Protein 2A3V (pdb70)

Foldseek 3Di:
DVVLLVVQLVLCVVVPDPPVLSVLLSVLVVVLCVVPVVDDCLPDALVSLLVSLQVCQPVNLHDLVSSVSSVVSVQCCCCVPVPHGHDPPSDHDGHDDDDDPQDADDPVLVVQLLPPFDPLQNVLLCCCQQLVDFLVQSQQAFQLQQDLVAQWGWRALDPPRDTAITGHDNVCVVVQVVLLVVLVVVLVVLLPDPFECADDDPDCVCVVVVCLSSDRRGHTSAWDPDWDADPVPGGIYTHTDDSVVNFVSSQVSSPVRPPPPRDTSNSSSLNNLAVCVVVPHDLVVSCRSNVPPDSVVSVSSPPDPDDDVVVVD/DDDPVLVVVLLVCLQVVPDPVLNVLLSVLVVVLCVVVVNDDCLVDAPVSLVVVLVCCVPVVVDDPVSSVSSVVSVQCCVVPPVVHGHDDDCPDDDDPVDDDQADADDPVLVVLLLVQQDPPLVLLLCCCQQLVDDLVQSQQAALLQQDLVVQWGWGQDDDPRDIAITHHDNVCVVVLVVQLVVLVVVLVVQLDDVLAPADDDPPVVCVVPVCVSNDSRGHTSAWDPDWDADSSPGGIHIGHHDSVVNQVSSQVSSVVSVPDDGDGSNNSSLNNLLVCVVVPDDLVVSCRSYVHPDSVVSCSSVCCPLVPCNNDPDPVVPD/DLVVLLVVQLVLCVVVVDPPVLSVLLSVLVVVLCVVPVVDDCLPDALVSLLVSLQVCQPVNLHDLVSSVSSVVSVQCCCCVPVPHGHDPPSDHDGHDDDDDPQDADDPVLVVLLLPPFDPLQNVLLCCCQQLVDFLVQSQQAFQLQQDLVAQWGWRALDPPRDTAITGHDNVCVVVQVVLLVVLVVVLVVLLPDPFECADDDPDCVCVVVVCLSSDRRNHTSAWDPDWDADPVPGGIYTHTDDSVVNFVSSQVSSPVRPPPPRDTSSSSSLNNLAVCVVVPHDLVVSCRSNVPPDSVVSVSSPDDDDPPDDDVVVVD/DDDPVLVVVLLVCLQVVPDPVLNVLLSVLVVVLCVVVPNDDCLVDAPVSLVVVLVCCVPVVVDDPVSSVSSVVSVQCCVVPPVVHGHDDDCPDDDDDVDDDQADADDPVLVVLLLVQQDPPQVLLLCCCQQLVDDLVQSQQAALLQQDLVVQWGWGQDDDPRDIAITHHDNVCVVVLVVQLVVLVVVLVVQLPDVLAPADDDPPVVCVVPVCVRNDSRGHTSAWDPDWDADSSPGGIHIGHHDSVVNQVSSQVSSVVSVPDDGDGSNNSSLNNLLVVVVVPDDLVVSCRSYVHPDSVVSCSSVCCPLVPCNNDPDPVVPD

B-factor: mean 64.51, std 26.17, range [11.73, 175.56]

Structure (mmCIF, N/CA/C/O backbone):
data_2A3V
#
_entry.id   2A3V
#
_cell.length_a   149.900
_cell.length_b   170.200
_cell.length_c   209.400
_cell.angle_alpha   90.00
_cell.angle_beta   90.00
_cell.angle_gamma   90.00
#
_symmetry.space_group_name_H-M   'C 2 2 21'
#
loop_
_entity.id
_entity.type
_entity.pdbx_description
1 polymer 'DNA (31-MER)'
2 polymer 'DNA (34-MER)'
3 polymer 'site-specific recombinase IntI4'
4 water water
#
loop_
_atom_site.group_PDB
_atom_site.id
_atom_site.type_symbol
_atom_site.label_atom_id
_atom_site.label_alt_id
_atom_site.label_comp_id
_atom_site.label_asym_id
_atom_site.label_entity_id
_atom_site.label_seq_id
_atom_site.pdbx_PDB_ins_code
_atom_site.Cartn_x
_atom_site.Cartn_y
_atom_site.Cartn_z
_atom_site.occupancy
_atom_site.B_iso_or_equiv
_atom_site.auth_seq_id
_atom_site.auth_comp_id
_atom_site.auth_asym_id
_atom_site.auth_atom_id
_atom_site.pdbx_PDB_model_num
ATOM 2569 N N . GLY E 3 2 ? 63.587 78.700 164.450 1.00 101.65 2 GLY A N 1
ATOM 2570 C CA . GLY E 3 2 ? 64.352 77.517 163.942 1.00 102.34 2 GLY A CA 1
ATOM 2571 C C . GLY E 3 2 ? 64.023 77.152 162.502 1.00 102.34 2 GLY A C 1
ATOM 2572 O O . GLY E 3 2 ? 63.394 77.928 161.781 1.00 103.09 2 GLY A O 1
ATOM 2573 N N . SER E 3 3 ? 64.452 75.968 162.074 1.00 101.72 3 SER A N 1
ATOM 2574 C CA . SER E 3 3 ? 64.191 75.509 160.712 1.00 100.19 3 SER A CA 1
ATOM 2575 C C . SER E 3 3 ? 62.765 74.963 160.592 1.00 98.58 3 SER A C 1
ATOM 2576 O O . SER E 3 3 ? 62.363 74.455 159.540 1.00 98.86 3 SER A O 1
ATOM 2579 N N . GLN E 3 4 ? 62.003 75.074 161.676 1.00 95.92 4 GLN A N 1
ATOM 2580 C CA . GLN E 3 4 ? 60.630 74.595 161.690 1.00 93.03 4 GLN A CA 1
ATOM 2581 C C . GLN E 3 4 ? 59.689 75.712 161.283 1.00 89.30 4 GLN A C 1
ATOM 2582 O O . GLN E 3 4 ? 58.557 75.471 160.884 1.00 89.15 4 GLN A O 1
ATOM 2588 N N . PHE E 3 5 ? 60.167 76.940 161.387 1.00 85.01 5 PHE A N 1
ATOM 2589 C CA . PHE E 3 5 ? 59.363 78.088 161.013 1.00 80.72 5 PHE A CA 1
ATOM 2590 C C . PHE E 3 5 ? 59.379 78.232 159.505 1.00 78.63 5 PHE A C 1
ATOM 2591 O O . PHE E 3 5 ? 58.382 78.584 158.895 1.00 78.33 5 PHE A O 1
ATOM 2599 N N . LEU E 3 6 ? 60.537 77.980 158.917 1.00 76.15 6 LEU A N 1
ATOM 2600 C CA . LEU E 3 6 ? 60.670 78.064 157.488 1.00 73.59 6 LEU A CA 1
ATOM 2601 C C . LEU E 3 6 ? 59.859 76.944 156.870 1.00 72.75 6 LEU A C 1
ATOM 2602 O O . LEU E 3 6 ? 59.333 77.088 155.768 1.00 73.82 6 LEU A O 1
ATOM 2607 N N . LEU E 3 7 ? 59.755 75.820 157.567 1.00 70.74 7 LEU A N 1
ATOM 2608 C CA . LEU E 3 7 ? 58.999 74.709 157.016 1.00 69.04 7 LEU A CA 1
ATOM 2609 C C . LEU E 3 7 ? 57.510 74.995 157.096 1.00 66.76 7 LEU A C 1
ATOM 2610 O O . LEU E 3 7 ? 56.744 74.554 156.246 1.00 66.56 7 LEU A O 1
ATOM 2615 N N . SER E 3 8 ? 57.098 75.741 158.109 1.00 63.82 8 SER A N 1
ATOM 2616 C CA . SER E 3 8 ? 55.689 76.054 158.242 1.00 63.13 8 SER A CA 1
ATOM 2617 C C . SER E 3 8 ? 55.302 77.060 157.161 1.00 62.16 8 SER A C 1
ATOM 2618 O O . SER E 3 8 ? 54.179 77.044 156.650 1.00 61.64 8 SER A O 1
ATOM 2621 N N . VAL E 3 9 ? 56.238 77.938 156.821 1.00 61.03 9 VAL A N 1
ATOM 2622 C CA . VAL E 3 9 ? 56.005 78.935 155.789 1.00 59.40 9 VAL A CA 1
ATOM 2623 C C . VAL E 3 9 ? 55.859 78.233 154.455 1.00 58.69 9 VAL A C 1
ATOM 2624 O O . VAL E 3 9 ? 55.008 78.597 153.659 1.00 58.84 9 VAL A O 1
ATOM 2628 N N . ARG E 3 10 ? 56.693 77.226 154.222 1.00 58.00 10 ARG A N 1
ATOM 2629 C CA . ARG E 3 10 ? 56.636 76.467 152.992 1.00 58.55 10 ARG A CA 1
ATOM 2630 C C . ARG E 3 10 ? 55.291 75.743 152.899 1.00 58.67 10 ARG A C 1
ATOM 2631 O O . ARG E 3 10 ? 54.692 75.670 151.832 1.00 58.64 10 ARG A O 1
ATOM 2639 N N . GLU E 3 11 ? 54.806 75.223 154.020 1.00 59.10 11 GLU A N 1
ATOM 2640 C CA . GLU E 3 11 ? 53.522 74.515 154.037 1.00 59.54 11 GLU A CA 1
ATOM 2641 C C . GLU E 3 11 ? 52.355 75.451 153.774 1.00 56.17 11 GLU A C 1
ATOM 2642 O O . GLU E 3 11 ? 51.399 75.089 153.096 1.00 54.77 11 GLU A O 1
ATOM 2648 N N . PHE E 3 12 ? 52.425 76.642 154.350 1.00 52.59 12 PHE A N 1
ATOM 2649 C CA . PHE E 3 12 ? 51.375 77.641 154.188 1.00 50.09 12 PHE A CA 1
ATOM 2650 C C . PHE E 3 12 ? 51.162 77.932 152.716 1.00 49.81 12 PHE A C 1
ATOM 2651 O O . PHE E 3 12 ? 50.041 77.877 152.212 1.00 49.78 12 PHE A O 1
ATOM 2659 N N . MET E 3 13 ? 52.273 78.253 152.056 1.00 47.80 13 MET A N 1
ATOM 2660 C CA . MET E 3 13 ? 52.310 78.566 150.652 1.00 45.68 13 MET A CA 1
ATOM 2661 C C . MET E 3 13 ? 51.881 77.397 149.788 1.00 46.30 13 MET A C 1
ATOM 2662 O O . MET E 3 13 ? 51.127 77.578 148.837 1.00 47.45 13 MET A O 1
ATOM 2667 N N . GLN E 3 14 ? 52.332 76.191 150.095 1.00 46.75 14 GLN A N 1
ATOM 2668 C CA . GLN E 3 14 ? 51.903 75.069 149.268 1.00 48.50 14 GLN A CA 1
ATOM 2669 C C . GLN E 3 14 ? 50.395 74.848 149.311 1.00 48.56 14 GLN A C 1
ATOM 2670 O O . GLN E 3 14 ? 49.813 74.440 148.313 1.00 50.32 14 GLN A O 1
ATOM 2676 N N . THR E 3 15 ? 49.760 75.124 150.446 1.00 47.72 15 THR A N 1
ATOM 2677 C CA . THR E 3 15 ? 48.323 74.915 150.558 1.00 48.83 15 THR A CA 1
ATOM 2678 C C . THR E 3 15 ? 47.561 75.944 149.751 1.00 48.86 15 THR A C 1
ATOM 2679 O O . THR E 3 15 ? 46.553 75.635 149.121 1.00 50.80 15 THR A O 1
ATOM 2683 N N . ARG E 3 16 ? 48.049 77.174 149.793 1.00 48.41 16 ARG A N 1
ATOM 2684 C CA . ARG E 3 16 ? 47.456 78.278 149.059 1.00 47.39 16 ARG A CA 1
ATOM 2685 C C . ARG E 3 16 ? 47.866 78.130 147.590 1.00 45.50 16 ARG A C 1
ATOM 2686 O O . ARG E 3 16 ? 47.698 79.044 146.796 1.00 46.18 16 ARG A O 1
ATOM 2694 N N . TYR E 3 17 ? 48.433 76.986 147.241 1.00 43.13 17 TYR A N 1
ATOM 2695 C CA . TYR E 3 17 ? 48.872 76.730 145.879 1.00 41.17 17 TYR A CA 1
ATOM 2696 C C . TYR E 3 17 ? 49.729 77.795 145.181 1.00 40.37 17 TYR A C 1
ATOM 2697 O O . TYR E 3 17 ? 49.526 78.088 144.010 1.00 41.15 17 TYR A O 1
ATOM 2706 N N . TYR E 3 18 ? 50.698 78.367 145.883 1.00 40.50 18 TYR A N 1
ATOM 2707 C CA . TYR E 3 18 ? 51.586 79.333 145.246 1.00 40.57 18 TYR A CA 1
ATOM 2708 C C . TYR E 3 18 ? 52.451 78.491 144.309 1.00 41.06 18 TYR A C 1
ATOM 2709 O O . TYR E 3 18 ? 52.622 77.298 144.536 1.00 40.72 18 TYR A O 1
ATOM 2718 N N . ALA E 3 19 ? 53.000 79.091 143.262 1.00 41.63 19 ALA A N 1
ATOM 2719 C CA . ALA E 3 19 ? 53.842 78.340 142.335 1.00 41.43 19 ALA A CA 1
ATOM 2720 C C . ALA E 3 19 ? 55.042 77.780 143.098 1.00 42.44 19 ALA A C 1
ATOM 2721 O O . ALA E 3 19 ? 55.405 78.298 144.146 1.00 40.60 19 ALA A O 1
ATOM 2723 N N . LYS E 3 20 ? 55.663 76.724 142.583 1.00 46.06 20 LYS A N 1
ATOM 2724 C CA . LYS E 3 20 ? 56.834 76.171 143.265 1.00 49.98 20 LYS A CA 1
ATOM 2725 C C . LYS E 3 20 ? 57.971 77.184 143.267 1.00 50.60 20 LYS A C 1
ATOM 2726 O O . LYS E 3 20 ? 58.557 77.473 144.312 1.00 50.97 20 LYS A O 1
ATOM 2732 N N . LYS E 3 21 ? 58.283 77.720 142.092 1.00 50.08 21 LYS A N 1
ATOM 2733 C CA . LYS E 3 21 ? 59.358 78.687 141.979 1.00 50.28 21 LYS A CA 1
ATOM 2734 C C . LYS E 3 21 ? 59.122 79.884 142.870 1.00 49.49 21 LYS A C 1
ATOM 2735 O O . LYS E 3 21 ? 60.073 80.489 143.353 1.00 49.26 21 LYS A O 1
ATOM 2741 N N . THR E 3 22 ? 57.860 80.235 143.091 1.00 48.58 22 THR A N 1
ATOM 2742 C CA . THR E 3 22 ? 57.573 81.380 143.940 1.00 48.08 22 THR A CA 1
ATOM 2743 C C . THR E 3 22 ? 57.957 81.040 145.363 1.00 49.30 22 THR A C 1
ATOM 2744 O O . THR E 3 22 ? 58.540 81.852 146.074 1.00 48.66 22 THR A O 1
ATOM 2748 N N . ILE E 3 23 ? 57.632 79.825 145.779 1.00 50.79 23 ILE A N 1
ATOM 2749 C CA . ILE E 3 23 ? 57.970 79.405 147.120 1.00 52.17 23 ILE A CA 1
ATOM 2750 C C . ILE E 3 23 ? 59.484 79.447 147.321 1.00 53.61 23 ILE A C 1
ATOM 2751 O O . ILE E 3 23 ? 59.960 79.974 148.313 1.00 53.83 23 ILE A O 1
ATOM 2756 N N . GLU E 3 24 ? 60.245 78.906 146.382 1.00 54.80 24 GLU A N 1
ATOM 2757 C CA . GLU E 3 24 ? 61.682 78.922 146.540 1.00 56.45 24 GLU A CA 1
ATOM 2758 C C . GLU E 3 24 ? 62.174 80.347 146.606 1.00 56.21 24 GLU A C 1
ATOM 2759 O O . GLU E 3 24 ? 62.958 80.693 147.476 1.00 57.20 24 GLU A O 1
ATOM 2765 N N . ALA E 3 25 ? 61.705 81.192 145.701 1.00 55.84 25 ALA A N 1
ATOM 2766 C CA . ALA E 3 25 ? 62.147 82.583 145.691 1.00 55.02 25 ALA A CA 1
ATOM 2767 C C . ALA E 3 25 ? 61.894 83.268 147.029 1.00 54.45 25 ALA A C 1
ATOM 2768 O O . ALA E 3 25 ? 62.808 83.827 147.621 1.00 55.03 25 ALA A O 1
ATOM 2770 N N . TYR E 3 26 ? 60.655 83.224 147.503 1.00 53.20 26 TYR A N 1
ATOM 2771 C CA . TYR E 3 26 ? 60.317 83.858 148.765 1.00 51.45 26 TYR A CA 1
ATOM 2772 C C . TYR E 3 26 ? 61.115 83.298 149.920 1.00 51.37 26 TYR A C 1
ATOM 2773 O O . TYR E 3 26 ? 61.673 84.051 150.713 1.00 50.77 26 TYR A O 1
ATOM 2782 N N . LEU E 3 27 ? 61.165 81.973 150.021 1.00 52.20 27 LEU A N 1
ATOM 2783 C CA . LEU E 3 27 ? 61.906 81.322 151.099 1.00 52.41 27 LEU A CA 1
ATOM 2784 C C . LEU E 3 27 ? 63.346 81.801 151.108 1.00 52.50 27 LEU A C 1
ATOM 2785 O O . LEU E 3 27 ? 63.823 82.295 152.115 1.00 53.82 27 LEU A O 1
ATOM 2790 N N . HIS E 3 28 ? 64.026 81.678 149.978 1.00 52.54 28 HIS A N 1
ATOM 2791 C CA . HIS E 3 28 ? 65.407 82.114 149.869 1.00 52.53 28 HIS A CA 1
ATOM 2792 C C . HIS E 3 28 ? 65.653 83.520 150.418 1.00 52.55 28 HIS A C 1
ATOM 2793 O O . HIS E 3 28 ? 66.659 83.763 151.082 1.00 51.89 28 HIS A O 1
ATOM 2800 N N . TRP E 3 29 ? 64.751 84.454 150.141 1.00 52.77 29 TRP A N 1
ATOM 2801 C CA . TRP E 3 29 ? 64.941 85.809 150.645 1.00 53.60 29 TRP A CA 1
ATOM 2802 C C . TRP E 3 29 ? 64.540 85.933 152.092 1.00 54.70 29 TRP A C 1
ATOM 2803 O O . TRP E 3 29 ? 65.056 86.779 152.805 1.00 54.46 29 TRP A O 1
ATOM 2814 N N . ILE E 3 30 ? 63.605 85.097 152.524 1.00 56.73 30 ILE A N 1
ATOM 2815 C CA . ILE E 3 30 ? 63.179 85.110 153.915 1.00 58.76 30 ILE A CA 1
ATOM 2816 C C . ILE E 3 30 ? 64.350 84.507 154.674 1.00 60.39 30 ILE A C 1
ATOM 2817 O O . ILE E 3 30 ? 64.764 85.007 155.715 1.00 60.52 30 ILE A O 1
ATOM 2822 N N . THR E 3 31 ? 64.890 83.430 154.117 1.00 61.52 31 THR A N 1
ATOM 2823 C CA . THR E 3 31 ? 66.005 82.738 154.712 1.00 62.20 31 THR A CA 1
ATOM 2824 C C . THR E 3 31 ? 67.184 83.653 154.940 1.00 62.92 31 THR A C 1
ATOM 2825 O O . THR E 3 31 ? 67.603 83.836 156.070 1.00 64.52 31 THR A O 1
ATOM 2829 N N . ARG E 3 32 ? 67.731 84.235 153.882 1.00 64.05 32 ARG A N 1
ATOM 2830 C CA . ARG E 3 32 ? 68.891 85.094 154.082 1.00 65.42 32 ARG A CA 1
ATOM 2831 C C . ARG E 3 32 ? 68.545 86.458 154.638 1.00 65.49 32 ARG A C 1
ATOM 2832 O O . ARG E 3 32 ? 69.325 87.397 154.561 1.00 65.76 32 ARG A O 1
ATOM 2840 N N . TYR E 3 33 ? 67.360 86.565 155.202 1.00 66.27 33 TYR A N 1
ATOM 2841 C CA . TYR E 3 33 ? 66.956 87.811 155.798 1.00 67.40 33 TYR A CA 1
ATOM 2842 C C . TYR E 3 33 ? 67.221 87.616 157.268 1.00 70.64 33 TYR A C 1
ATOM 2843 O O . TYR E 3 33 ? 67.886 88.428 157.892 1.00 71.75 33 TYR A O 1
ATOM 2852 N N . ILE E 3 34 ? 66.691 86.523 157.813 1.00 73.95 34 ILE A N 1
ATOM 2853 C CA . ILE E 3 34 ? 66.880 86.193 159.220 1.00 77.86 34 ILE A CA 1
ATOM 2854 C C . ILE E 3 34 ? 68.350 85.828 159.381 1.00 79.00 34 ILE A C 1
ATOM 2855 O O . ILE E 3 34 ? 68.956 86.054 160.414 1.00 78.51 34 ILE A O 1
ATOM 2860 N N . HIS E 3 35 ? 68.916 85.262 158.330 1.00 81.85 35 HIS A N 1
ATOM 2861 C CA . HIS E 3 35 ? 70.313 84.890 158.326 1.00 84.45 35 HIS A CA 1
ATOM 2862 C C . HIS E 3 35 ? 71.117 86.169 158.477 1.00 84.53 35 HIS A C 1
ATOM 2863 O O . HIS E 3 35 ? 72.132 86.187 159.155 1.00 84.89 35 HIS A O 1
ATOM 2870 N N . PHE E 3 36 ? 70.665 87.235 157.822 1.00 85.38 36 PHE A N 1
ATOM 2871 C CA . PHE E 3 36 ? 71.345 88.525 157.893 1.00 85.53 36 PHE A CA 1
ATOM 2872 C C . PHE E 3 36 ? 71.533 88.852 159.348 1.00 87.38 36 PHE A C 1
ATOM 2873 O O . PHE E 3 36 ? 72.649 88.956 159.835 1.00 88.84 36 PHE A O 1
ATOM 2881 N N . HIS E 3 37 ? 70.422 89.036 160.040 1.00 88.61 37 HIS A N 1
ATOM 2882 C CA . HIS E 3 37 ? 70.491 89.322 161.452 1.00 90.58 37 HIS A CA 1
ATOM 2883 C C . HIS E 3 37 ? 70.943 88.017 162.064 1.00 92.56 37 HIS A C 1
ATOM 2884 O O . HIS E 3 37 ? 70.861 86.975 161.420 1.00 93.11 37 HIS A O 1
ATOM 2891 N N . ASN E 3 38 ? 71.461 88.091 163.281 1.00 95.13 38 ASN A N 1
ATOM 2892 C CA . ASN E 3 38 ? 71.825 86.849 163.923 1.00 97.72 38 ASN A CA 1
ATOM 2893 C C . ASN E 3 38 ? 70.496 86.079 164.065 1.00 98.30 38 ASN A C 1
ATOM 2894 O O . ASN E 3 38 ? 69.602 86.615 164.720 1.00 98.79 38 ASN A O 1
ATOM 2899 N N . LYS E 3 39 ? 70.302 84.871 163.487 1.00 98.37 39 LYS A N 1
ATOM 2900 C CA . LYS E 3 39 ? 68.930 84.286 163.488 1.00 98.87 39 LYS A CA 1
ATOM 2901 C C . LYS E 3 39 ? 68.127 84.303 164.767 1.00 98.20 39 LYS A C 1
ATOM 2902 O O . LYS E 3 39 ? 68.047 83.433 165.617 1.00 98.13 39 LYS A O 1
ATOM 2908 N N . LYS E 3 40 ? 67.532 85.539 164.684 1.00 98.33 40 LYS A N 1
ATOM 2909 C CA . LYS E 3 40 ? 66.532 86.291 165.492 1.00 98.71 40 LYS A CA 1
ATOM 2910 C C . LYS E 3 40 ? 65.210 86.072 164.734 1.00 99.50 40 LYS A C 1
ATOM 2911 O O . LYS E 3 40 ? 65.174 86.141 163.510 1.00 100.49 40 LYS A O 1
ATOM 2917 N N . HIS E 3 41 ? 64.167 85.824 165.500 1.00 99.90 41 HIS A N 1
ATOM 2918 C CA . HIS E 3 41 ? 62.866 85.573 164.937 1.00 99.56 41 HIS A CA 1
ATOM 2919 C C . HIS E 3 41 ? 62.225 86.809 164.321 1.00 98.10 41 HIS A C 1
ATOM 2920 O O . HIS E 3 41 ? 62.111 87.858 164.959 1.00 97.56 41 HIS A O 1
ATOM 2927 N N . PRO E 3 42 ? 61.790 86.692 163.060 1.00 96.72 42 PRO A N 1
ATOM 2928 C CA . PRO E 3 42 ? 61.164 87.811 162.363 1.00 95.66 42 PRO A CA 1
ATOM 2929 C C . PRO E 3 42 ? 59.924 88.355 163.045 1.00 94.74 42 PRO A C 1
ATOM 2930 O O . PRO E 3 42 ? 59.488 89.458 162.741 1.00 94.74 42 PRO A O 1
ATOM 2934 N N . SER E 3 43 ? 59.356 87.592 163.971 1.00 93.94 43 SER A N 1
ATOM 2935 C CA . SER E 3 43 ? 58.158 88.047 164.669 1.00 93.27 43 SER A CA 1
ATOM 2936 C C . SER E 3 43 ? 58.506 89.190 165.618 1.00 92.67 43 SER A C 1
ATOM 2937 O O . SER E 3 43 ? 57.666 90.033 165.949 1.00 91.67 43 SER A O 1
ATOM 2940 N N . LEU E 3 44 ? 59.765 89.209 166.041 1.00 92.47 44 LEU A N 1
ATOM 2941 C CA . LEU E 3 44 ? 60.265 90.227 166.955 1.00 91.94 44 LEU A CA 1
ATOM 2942 C C . LEU E 3 44 ? 60.923 91.365 166.185 1.00 90.59 44 LEU A C 1
ATOM 2943 O O . LEU E 3 44 ? 61.615 92.199 166.769 1.00 90.79 44 LEU A O 1
ATOM 2948 N N . MET E 3 45 ? 60.716 91.392 164.872 1.00 88.77 45 MET A N 1
ATOM 2949 C CA . MET E 3 45 ? 61.291 92.442 164.037 1.00 86.27 45 MET A CA 1
ATOM 2950 C C . MET E 3 45 ? 60.217 93.174 163.244 1.00 85.23 45 MET A C 1
ATOM 2951 O O . MET E 3 45 ? 59.037 92.851 163.341 1.00 84.94 45 MET A O 1
ATOM 2956 N N . GLY E 3 46 ? 60.626 94.166 162.463 1.00 84.27 46 GLY A N 1
ATOM 2957 C CA . GLY E 3 46 ? 59.659 94.918 161.692 1.00 83.03 46 GLY A CA 1
ATOM 2958 C C . GLY E 3 46 ? 60.288 95.847 160.681 1.00 82.43 46 GLY A C 1
ATOM 2959 O O . GLY E 3 46 ? 61.384 95.601 160.199 1.00 82.23 46 GLY A O 1
ATOM 2960 N N . ASP E 3 47 ? 59.587 96.927 160.373 1.00 82.84 47 ASP A N 1
ATOM 2961 C CA . ASP E 3 47 ? 60.044 97.903 159.394 1.00 84.16 47 ASP A CA 1
ATOM 2962 C C . ASP E 3 47 ? 61.523 98.215 159.505 1.00 84.52 47 ASP A C 1
ATOM 2963 O O . ASP E 3 47 ? 62.256 98.193 158.516 1.00 84.61 47 ASP A O 1
ATOM 2968 N N . LYS E 3 48 ? 61.943 98.505 160.726 1.00 84.97 48 LYS A N 1
ATOM 2969 C CA . LYS E 3 48 ? 63.321 98.856 161.029 1.00 85.19 48 LYS A CA 1
ATOM 2970 C C . LYS E 3 48 ? 64.325 97.848 160.487 1.00 83.85 48 LYS A C 1
ATOM 2971 O O . LYS E 3 48 ? 65.161 98.182 159.653 1.00 84.18 48 LYS A O 1
ATOM 2977 N N . GLU E 3 49 ? 64.243 96.615 160.969 1.00 82.40 49 GLU A N 1
ATOM 2978 C CA . GLU E 3 49 ? 65.165 95.573 160.544 1.00 81.64 49 GLU A CA 1
ATOM 2979 C C . GLU E 3 49 ? 65.088 95.278 159.056 1.00 80.46 49 GLU A C 1
ATOM 2980 O O . GLU E 3 49 ? 66.061 94.829 158.450 1.00 80.38 49 GLU A O 1
ATOM 2986 N N . VAL E 3 50 ? 63.927 95.525 158.467 1.00 79.36 50 VAL A N 1
ATOM 2987 C CA . VAL E 3 50 ? 63.743 95.278 157.047 1.00 77.16 50 VAL A CA 1
ATOM 2988 C C . VAL E 3 50 ? 64.471 96.322 156.224 1.00 76.41 50 VAL A C 1
ATOM 2989 O O . VAL E 3 50 ? 65.263 95.986 155.352 1.00 76.27 50 VAL A O 1
ATOM 2993 N N . GLU E 3 51 ? 64.216 97.590 156.517 1.00 76.27 51 GLU A N 1
ATOM 2994 C CA . GLU E 3 51 ? 64.852 98.666 155.779 1.00 76.84 51 GLU A CA 1
ATOM 2995 C C . GLU E 3 51 ? 66.351 98.699 155.963 1.00 75.17 51 GLU A C 1
ATOM 2996 O O . GLU E 3 51 ? 67.000 99.665 155.576 1.00 75.92 51 GLU A O 1
ATOM 3002 N N . GLU E 3 52 ? 66.895 97.656 156.574 1.00 73.76 52 GLU A N 1
ATOM 3003 C CA . GLU E 3 52 ? 68.336 97.555 156.781 1.00 72.13 52 GLU A CA 1
ATOM 3004 C C . GLU E 3 52 ? 68.835 96.437 155.870 1.00 69.20 52 GLU A C 1
ATOM 3005 O O . GLU E 3 52 ? 69.830 96.588 155.162 1.00 68.34 52 GLU A O 1
ATOM 3011 N N . PHE E 3 53 ? 68.125 95.314 155.887 1.00 65.83 53 PHE A N 1
ATOM 3012 C CA . PHE E 3 53 ? 68.496 94.190 155.049 1.00 62.88 53 PHE A CA 1
ATOM 3013 C C . PHE E 3 53 ? 68.451 94.597 153.589 1.00 61.76 53 PHE A C 1
ATOM 3014 O O . PHE E 3 53 ? 69.345 94.272 152.811 1.00 61.55 53 PHE A O 1
ATOM 3022 N N . LEU E 3 54 ? 67.398 95.309 153.218 1.00 60.35 54 LEU A N 1
ATOM 3023 C CA . LEU E 3 54 ? 67.258 95.741 151.846 1.00 60.30 54 LEU A CA 1
ATOM 3024 C C . LEU E 3 54 ? 68.394 96.682 151.473 1.00 61.04 54 LEU A C 1
ATOM 3025 O O . LEU E 3 54 ? 69.003 96.535 150.399 1.00 61.32 54 LEU A O 1
ATOM 3030 N N . THR E 3 55 ? 68.695 97.629 152.363 1.00 60.76 55 THR A N 1
ATOM 3031 C CA . THR E 3 55 ? 69.780 98.587 152.128 1.00 60.24 55 THR A CA 1
ATOM 3032 C C . THR E 3 55 ? 71.112 97.851 152.085 1.00 60.61 55 THR A C 1
ATOM 3033 O O . THR E 3 55 ? 72.044 98.261 151.392 1.00 60.64 55 THR A O 1
ATOM 3037 N N . TYR E 3 56 ? 71.186 96.763 152.846 1.00 60.65 56 TYR A N 1
ATOM 3038 C CA . TYR E 3 56 ? 72.375 95.933 152.888 1.00 61.64 56 TYR A CA 1
ATOM 3039 C C . TYR E 3 56 ? 72.533 95.234 151.538 1.00 62.99 56 TYR A C 1
ATOM 3040 O O . TYR E 3 56 ? 73.650 94.953 151.105 1.00 63.52 56 TYR A O 1
ATOM 3049 N N . LEU E 3 57 ? 71.413 94.940 150.878 1.00 63.80 57 LEU A N 1
ATOM 3050 C CA . LEU E 3 57 ? 71.452 94.266 149.586 1.00 63.62 57 LEU A CA 1
ATOM 3051 C C . LEU E 3 57 ? 71.942 95.217 148.509 1.00 65.39 57 LEU A C 1
ATOM 3052 O O . LEU E 3 57 ? 72.782 94.855 147.677 1.00 64.70 57 LEU A O 1
ATOM 3057 N N . ALA E 3 58 ? 71.413 96.437 148.539 1.00 67.53 58 ALA A N 1
ATOM 3058 C CA . ALA E 3 58 ? 71.791 97.468 147.584 1.00 70.13 58 ALA A CA 1
ATOM 3059 C C . ALA E 3 58 ? 73.275 97.760 147.753 1.00 71.88 58 ALA A C 1
ATOM 3060 O O . ALA E 3 58 ? 74.100 97.360 146.931 1.00 72.43 58 ALA A O 1
ATOM 3062 N N . VAL E 3 59 ? 73.594 98.458 148.839 1.00 74.35 59 VAL A N 1
ATOM 3063 C CA . VAL E 3 59 ? 74.967 98.820 149.195 1.00 76.71 59 VAL A CA 1
ATOM 3064 C C . VAL E 3 59 ? 75.707 97.542 149.601 1.00 78.63 59 VAL A C 1
ATOM 3065 O O . VAL E 3 59 ? 75.082 96.588 150.058 1.00 79.24 59 VAL A O 1
ATOM 3069 N N . GLN E 3 60 ? 77.025 97.515 149.447 1.00 80.08 60 GLN A N 1
ATOM 3070 C CA . GLN E 3 60 ? 77.807 96.333 149.830 1.00 81.99 60 GLN A CA 1
ATOM 3071 C C . GLN E 3 60 ? 77.179 95.024 149.344 1.00 80.78 60 GLN A C 1
ATOM 3072 O O . GLN E 3 60 ? 77.437 93.959 149.903 1.00 81.57 60 GLN A O 1
ATOM 3078 N N . GLY E 3 61 ? 76.354 95.114 148.305 1.00 80.00 61 GLY A N 1
ATOM 3079 C CA . GLY E 3 61 ? 75.695 93.939 147.759 1.00 78.21 61 GLY A CA 1
ATOM 3080 C C . GLY E 3 61 ? 75.538 94.045 146.255 1.00 77.13 61 GLY A C 1
ATOM 3081 O O . GLY E 3 61 ? 75.435 93.035 145.565 1.00 76.50 61 GLY A O 1
ATOM 3082 N N . LYS E 3 62 ? 75.525 95.279 145.754 1.00 76.64 62 LYS A N 1
ATOM 3083 C CA . LYS E 3 62 ? 75.394 95.559 144.326 1.00 76.28 62 LYS A CA 1
ATOM 3084 C C . LYS E 3 62 ? 74.286 94.732 143.690 1.00 74.01 62 LYS A C 1
ATOM 3085 O O . LYS E 3 62 ? 74.362 94.333 142.517 1.00 74.79 62 LYS A O 1
ATOM 3091 N N . VAL E 3 63 ? 73.248 94.487 144.477 1.00 70.04 63 VAL A N 1
ATOM 3092 C CA . VAL E 3 63 ? 72.112 93.722 144.016 1.00 65.61 63 VAL A CA 1
ATOM 3093 C C . VAL E 3 63 ? 71.362 94.498 142.931 1.00 63.02 63 VAL A C 1
ATOM 3094 O O . VAL E 3 63 ? 71.304 95.721 142.951 1.00 61.14 63 VAL A O 1
ATOM 3098 N N . ALA E 3 64 ? 70.820 93.771 141.963 1.00 60.90 64 ALA A N 1
ATOM 3099 C CA . ALA E 3 64 ? 70.077 94.380 140.872 1.00 58.49 64 ALA A CA 1
ATOM 3100 C C . ALA E 3 64 ? 68.763 94.919 141.404 1.00 56.06 64 ALA A C 1
ATOM 3101 O O . ALA E 3 64 ? 68.173 94.345 142.315 1.00 56.37 64 ALA A O 1
ATOM 3103 N N . THR E 3 65 ? 68.306 96.021 140.829 1.00 54.37 65 THR A N 1
ATOM 3104 C CA . THR E 3 65 ? 67.064 96.649 141.261 1.00 52.72 65 THR A CA 1
ATOM 3105 C C . THR E 3 65 ? 65.929 95.623 141.345 1.00 51.53 65 THR A C 1
ATOM 3106 O O . THR E 3 65 ? 65.122 95.643 142.278 1.00 50.26 65 THR A O 1
ATOM 3110 N N . LYS E 3 66 ? 65.878 94.716 140.374 1.00 51.07 66 LYS A N 1
ATOM 3111 C CA . LYS E 3 66 ? 64.853 93.676 140.358 1.00 50.24 66 LYS A CA 1
ATOM 3112 C C . LYS E 3 66 ? 65.080 92.730 141.532 1.00 49.63 66 LYS A C 1
ATOM 3113 O O . LYS E 3 66 ? 64.131 92.327 142.209 1.00 49.71 66 LYS A O 1
ATOM 3119 N N . THR E 3 67 ? 66.345 92.382 141.772 1.00 48.22 67 THR A N 1
ATOM 3120 C CA . THR E 3 67 ? 66.688 91.475 142.855 1.00 45.85 67 THR A CA 1
ATOM 3121 C C . THR E 3 67 ? 66.219 92.057 144.157 1.00 45.72 67 THR A C 1
ATOM 3122 O O . THR E 3 67 ? 65.650 91.362 145.005 1.00 46.06 67 THR A O 1
ATOM 3126 N N . GLN E 3 68 ? 66.448 93.345 144.323 1.00 44.92 68 GLN A N 1
ATOM 3127 C CA . GLN E 3 68 ? 66.008 93.978 145.542 1.00 46.86 68 GLN A CA 1
ATOM 3128 C C . GLN E 3 68 ? 64.487 93.886 145.642 1.00 47.72 68 GLN A C 1
ATOM 3129 O O . GLN E 3 68 ? 63.949 93.620 146.715 1.00 49.63 68 GLN A O 1
ATOM 3135 N N . SER E 3 69 ? 63.799 94.093 144.522 1.00 46.93 69 SER A N 1
ATOM 3136 C CA . SER E 3 69 ? 62.342 94.042 144.499 1.00 45.71 69 SER A CA 1
ATOM 3137 C C . SER E 3 69 ? 61.772 92.724 144.950 1.00 44.88 69 SER A C 1
ATOM 3138 O O . SER E 3 69 ? 60.780 92.685 145.676 1.00 44.56 69 SER A O 1
ATOM 3141 N N . LEU E 3 70 ? 62.371 91.636 144.489 1.00 43.85 70 LEU A N 1
ATOM 3142 C CA . LEU E 3 70 ? 61.876 90.333 144.880 1.00 43.80 70 LEU A CA 1
ATOM 3143 C C . LEU E 3 70 ? 61.999 90.254 146.397 1.00 44.42 70 LEU A C 1
ATOM 3144 O O . LEU E 3 70 ? 61.046 89.916 147.082 1.00 45.04 70 LEU A O 1
ATOM 3149 N N . ALA E 3 71 ? 63.177 90.594 146.915 1.00 44.23 71 ALA A N 1
ATOM 3150 C CA . ALA E 3 71 ? 63.403 90.555 148.346 1.00 43.26 71 ALA A CA 1
ATOM 3151 C C . ALA E 3 71 ? 62.342 91.354 149.078 1.00 43.26 71 ALA A C 1
ATOM 3152 O O . ALA E 3 71 ? 61.742 90.870 150.028 1.00 43.60 71 ALA A O 1
ATOM 3154 N N . LEU E 3 72 ? 62.109 92.584 148.641 1.00 43.88 72 LEU A N 1
ATOM 3155 C CA . LEU E 3 72 ? 61.111 93.432 149.278 1.00 44.02 72 LEU A CA 1
ATOM 3156 C C . LEU E 3 72 ? 59.771 92.734 149.356 1.00 45.01 72 LEU A C 1
ATOM 3157 O O . LEU E 3 72 ? 59.105 92.778 150.383 1.00 46.59 72 LEU A O 1
ATOM 3162 N N . ASN E 3 73 ? 59.369 92.092 148.265 1.00 45.27 73 ASN A N 1
ATOM 3163 C CA . ASN E 3 73 ? 58.091 91.395 148.242 1.00 45.71 73 ASN A CA 1
ATOM 3164 C C . ASN E 3 73 ? 58.084 90.175 149.133 1.00 45.93 73 ASN A C 1
ATOM 3165 O O . ASN E 3 73 ? 57.114 89.937 149.842 1.00 47.20 73 ASN A O 1
ATOM 3170 N N . SER E 3 74 ? 59.156 89.393 149.087 1.00 46.16 74 SER A N 1
ATOM 3171 C CA . SER E 3 74 ? 59.246 88.209 149.929 1.00 46.18 74 SER A CA 1
ATOM 3172 C C . SER E 3 74 ? 59.045 88.627 151.373 1.00 46.63 74 SER A C 1
ATOM 3173 O O . SER E 3 74 ? 58.237 88.045 152.100 1.00 46.93 74 SER A O 1
ATOM 3176 N N . LEU E 3 75 ? 59.778 89.645 151.791 1.00 46.02 75 LEU A N 1
ATOM 3177 C CA . LEU E 3 75 ? 59.657 90.103 153.154 1.00 46.42 75 LEU A CA 1
ATOM 3178 C C . LEU E 3 75 ? 58.266 90.584 153.459 1.00 46.77 75 LEU A C 1
ATOM 3179 O O . LEU E 3 75 ? 57.705 90.247 154.497 1.00 46.52 75 LEU A O 1
ATOM 3184 N N . SER E 3 76 ? 57.702 91.372 152.555 1.00 47.27 76 SER A N 1
ATOM 3185 C CA . SER E 3 76 ? 56.358 91.877 152.764 1.00 47.60 76 SER A CA 1
ATOM 3186 C C . SER E 3 76 ? 55.371 90.735 152.891 1.00 47.78 76 SER A C 1
ATOM 3187 O O . SER E 3 76 ? 54.431 90.823 153.665 1.00 48.08 76 SER A O 1
ATOM 3190 N N . PHE E 3 77 ? 55.582 89.669 152.123 1.00 49.07 77 PHE A N 1
ATOM 3191 C CA . PHE E 3 77 ? 54.717 88.496 152.184 1.00 51.01 77 PHE A CA 1
ATOM 3192 C C . PHE E 3 77 ? 54.760 87.917 153.591 1.00 53.36 77 PHE A C 1
ATOM 3193 O O . PHE E 3 77 ? 53.723 87.696 154.211 1.00 54.40 77 PHE A O 1
ATOM 3201 N N . LEU E 3 78 ? 55.974 87.674 154.080 1.00 54.75 78 LEU A N 1
ATOM 3202 C CA . LEU E 3 78 ? 56.186 87.122 155.404 1.00 55.93 78 LEU A CA 1
ATOM 3203 C C . LEU E 3 78 ? 55.418 87.882 156.458 1.00 57.23 78 LEU A C 1
ATOM 3204 O O . LEU E 3 78 ? 54.691 87.302 157.250 1.00 58.37 78 LEU A O 1
ATOM 3209 N N . TYR E 3 79 ? 55.573 89.191 156.465 1.00 59.04 79 TYR A N 1
ATOM 3210 C CA . TYR E 3 79 ? 54.889 89.989 157.457 1.00 62.37 79 TYR A CA 1
ATOM 3211 C C . TYR E 3 79 ? 53.399 90.204 157.250 1.00 63.33 79 TYR A C 1
ATOM 3212 O O . TYR E 3 79 ? 52.731 90.715 158.139 1.00 65.87 79 TYR A O 1
ATOM 3221 N N . LYS E 3 80 ? 52.850 89.825 156.108 1.00 63.42 80 LYS A N 1
ATOM 3222 C CA . LYS E 3 80 ? 51.424 90.050 155.922 1.00 62.95 80 LYS A CA 1
ATOM 3223 C C . LYS E 3 80 ? 50.607 88.777 155.981 1.00 63.39 80 LYS A C 1
ATOM 3224 O O . LYS E 3 80 ? 49.567 88.731 156.627 1.00 62.66 80 LYS A O 1
ATOM 3230 N N . GLU E 3 81 ? 51.101 87.743 155.314 1.00 64.42 81 GLU A N 1
ATOM 3231 C CA . GLU E 3 81 ? 50.424 86.463 155.254 1.00 65.87 81 GLU A CA 1
ATOM 3232 C C . GLU E 3 81 ? 50.762 85.529 156.403 1.00 66.53 81 GLU A C 1
ATOM 3233 O O . GLU E 3 81 ? 49.878 84.871 156.941 1.00 67.28 81 GLU A O 1
ATOM 3239 N N . ILE E 3 82 ? 52.039 85.464 156.775 1.00 67.59 82 ILE A N 1
ATOM 3240 C CA . ILE E 3 82 ? 52.475 84.602 157.872 1.00 67.75 82 ILE A CA 1
ATOM 3241 C C . ILE E 3 82 ? 52.175 85.263 159.212 1.00 68.83 82 ILE A C 1
ATOM 3242 O O . ILE E 3 82 ? 51.199 84.917 159.862 1.00 69.25 82 ILE A O 1
ATOM 3247 N N . LEU E 3 83 ? 53.008 86.211 159.627 1.00 70.20 83 LEU A N 1
ATOM 3248 C CA . LEU E 3 83 ? 52.778 86.923 160.884 1.00 71.85 83 LEU A CA 1
ATOM 3249 C C . LEU E 3 83 ? 51.836 88.074 160.542 1.00 72.89 83 LEU A C 1
ATOM 3250 O O . LEU E 3 83 ? 52.289 89.137 160.157 1.00 74.39 83 LEU A O 1
ATOM 3255 N N . LYS E 3 84 ? 50.533 87.870 160.674 1.00 73.37 84 LYS A N 1
ATOM 3256 C CA . LYS E 3 84 ? 49.557 88.900 160.314 1.00 73.84 84 LYS A CA 1
ATOM 3257 C C . LYS E 3 84 ? 49.814 90.279 160.921 1.00 73.40 84 LYS A C 1
ATOM 3258 O O . LYS E 3 84 ? 49.045 90.762 161.753 1.00 74.15 84 LYS A O 1
ATOM 3264 N N . THR E 3 85 ? 50.885 90.916 160.475 1.00 72.35 85 THR A N 1
ATOM 3265 C CA . THR E 3 85 ? 51.284 92.233 160.950 1.00 72.48 85 THR A CA 1
ATOM 3266 C C . THR E 3 85 ? 52.091 92.861 159.829 1.00 71.21 85 THR A C 1
ATOM 3267 O O . THR E 3 85 ? 53.318 92.865 159.856 1.00 71.00 85 THR A O 1
ATOM 3271 N N . PRO E 3 86 ? 51.399 93.403 158.823 1.00 70.41 86 PRO A N 1
ATOM 3272 C CA . PRO E 3 86 ? 51.998 94.043 157.649 1.00 69.83 86 PRO A CA 1
ATOM 3273 C C . PRO E 3 86 ? 52.944 95.210 157.888 1.00 69.58 86 PRO A C 1
ATOM 3274 O O . PRO E 3 86 ? 52.714 96.034 158.763 1.00 69.95 86 PRO A O 1
ATOM 3278 N N . LEU E 3 87 ? 54.006 95.270 157.089 1.00 70.11 87 LEU A N 1
ATOM 3279 C CA . LEU E 3 87 ? 54.991 96.342 157.170 1.00 70.86 87 LEU A CA 1
ATOM 3280 C C . LEU E 3 87 ? 54.326 97.650 156.735 1.00 72.75 87 LEU A C 1
ATOM 3281 O O . LEU E 3 87 ? 53.181 97.649 156.313 1.00 72.76 87 LEU A O 1
ATOM 3286 N N . SER E 3 88 ? 55.032 98.767 156.843 1.00 75.98 88 SER A N 1
ATOM 3287 C CA . SER E 3 88 ? 54.458 100.044 156.438 1.00 79.68 88 SER A CA 1
ATOM 3288 C C . SER E 3 88 ? 54.846 100.273 154.987 1.00 81.64 88 SER A C 1
ATOM 3289 O O . SER E 3 88 ? 55.791 99.665 154.500 1.00 82.10 88 SER A O 1
ATOM 3292 N N . LEU E 3 89 ? 54.130 101.151 154.296 1.00 84.24 89 LEU A N 1
ATOM 3293 C CA . LEU E 3 89 ? 54.430 101.417 152.894 1.00 86.86 89 LEU A CA 1
ATOM 3294 C C . LEU E 3 89 ? 55.392 102.579 152.735 1.00 88.71 89 LEU A C 1
ATOM 3295 O O . LEU E 3 89 ? 55.521 103.143 151.652 1.00 89.10 89 LEU A O 1
ATOM 3300 N N . GLU E 3 90 ? 56.071 102.938 153.815 1.00 90.83 90 GLU A N 1
ATOM 3301 C CA . GLU E 3 90 ? 57.001 104.051 153.765 1.00 92.49 90 GLU A CA 1
ATOM 3302 C C . GLU E 3 90 ? 58.432 103.622 154.012 1.00 92.31 90 GLU A C 1
ATOM 3303 O O . GLU E 3 90 ? 59.348 104.433 153.945 1.00 92.44 90 GLU A O 1
ATOM 3309 N N . ILE E 3 91 ? 58.619 102.341 154.294 1.00 92.63 91 ILE A N 1
ATOM 3310 C CA . ILE E 3 91 ? 59.944 101.806 154.560 1.00 93.33 91 ILE A CA 1
ATOM 3311 C C . ILE E 3 91 ? 60.970 102.313 153.552 1.00 94.62 91 ILE A C 1
ATOM 3312 O O . ILE E 3 91 ? 61.023 101.843 152.421 1.00 95.23 91 ILE A O 1
ATOM 3317 N N . ARG E 3 92 ? 61.781 103.279 153.969 1.00 96.25 92 ARG A N 1
ATOM 3318 C CA . ARG E 3 92 ? 62.804 103.846 153.099 1.00 98.27 92 ARG A CA 1
ATOM 3319 C C . ARG E 3 92 ? 64.124 103.095 153.201 1.00 98.39 92 ARG A C 1
ATOM 3320 O O . ARG E 3 92 ? 64.620 102.831 154.291 1.00 99.32 92 ARG A O 1
ATOM 3328 N N . PHE E 3 93 ? 64.690 102.754 152.050 1.00 98.18 93 PHE A N 1
ATOM 3329 C CA . PHE E 3 93 ? 65.944 102.025 151.999 1.00 98.06 93 PHE A CA 1
ATOM 3330 C C . PHE E 3 93 ? 66.715 102.375 150.733 1.00 98.78 93 PHE A C 1
ATOM 3331 O O . PHE E 3 93 ? 66.151 102.907 149.786 1.00 98.92 93 PHE A O 1
ATOM 3339 N N . GLN E 3 94 ? 68.008 102.084 150.726 1.00 100.21 94 GLN A N 1
ATOM 3340 C CA . GLN E 3 94 ? 68.858 102.382 149.580 1.00 101.83 94 GLN A CA 1
ATOM 3341 C C . GLN E 3 94 ? 68.420 101.577 148.356 1.00 102.35 94 GLN A C 1
ATOM 3342 O O . GLN E 3 94 ? 68.527 100.350 148.343 1.00 102.59 94 GLN A O 1
ATOM 3348 N N . ARG E 3 95 ? 67.928 102.262 147.328 1.00 102.37 95 ARG A N 1
ATOM 3349 C CA . ARG E 3 95 ? 67.487 101.587 146.112 1.00 103.22 95 ARG A CA 1
ATOM 3350 C C . ARG E 3 95 ? 68.690 101.287 145.230 1.00 104.13 95 ARG A C 1
ATOM 3351 O O . ARG E 3 95 ? 69.603 102.098 145.130 1.00 103.67 95 ARG A O 1
ATOM 3359 N N . SER E 3 96 ? 68.692 100.129 144.585 1.00 105.88 96 SER A N 1
ATOM 3360 C CA . SER E 3 96 ? 69.804 99.766 143.724 1.00 108.45 96 SER A CA 1
ATOM 3361 C C . SER E 3 96 ? 70.030 100.791 142.624 1.00 110.70 96 SER A C 1
ATOM 3362 O O . SER E 3 96 ? 69.214 101.689 142.415 1.00 110.30 96 SER A O 1
ATOM 3365 N N . GLN E 3 97 ? 71.147 100.638 141.920 1.00 113.82 97 GLN A N 1
ATOM 3366 C CA . GLN E 3 97 ? 71.511 101.541 140.839 1.00 117.15 97 GLN A CA 1
ATOM 3367 C C . GLN E 3 97 ? 71.673 100.822 139.501 1.00 119.16 97 GLN A C 1
ATOM 3368 O O . GLN E 3 97 ? 71.354 101.387 138.455 1.00 119.78 97 GLN A O 1
ATOM 3374 N N . LEU E 3 98 ? 72.172 99.585 139.533 1.00 121.18 98 LEU A N 1
ATOM 3375 C CA . LEU E 3 98 ? 72.374 98.800 138.310 1.00 122.89 98 LEU A CA 1
ATOM 3376 C C . LEU E 3 98 ? 71.117 98.768 137.432 1.00 124.02 98 LEU A C 1
ATOM 3377 O O . LEU E 3 98 ? 70.117 98.128 137.782 1.00 124.68 98 LEU A O 1
ATOM 3382 N N . GLU E 3 99 ? 71.181 99.458 136.292 1.00 124.32 99 GLU A N 1
ATOM 3383 C CA . GLU E 3 99 ? 70.057 99.526 135.357 1.00 124.42 99 GLU A CA 1
ATOM 3384 C C . GLU E 3 99 ? 70.068 98.361 134.379 1.00 124.61 99 GLU A C 1
ATOM 3385 O O . GLU E 3 99 ? 71.048 98.156 133.660 1.00 124.85 99 GLU A O 1
ATOM 3391 N N . ARG E 3 100 ? 68.971 97.602 134.364 1.00 124.57 100 ARG A N 1
ATOM 3392 C CA . ARG E 3 100 ? 68.830 96.440 133.483 1.00 123.85 100 ARG A CA 1
ATOM 3393 C C . ARG E 3 100 ? 69.086 96.800 132.024 1.00 122.53 100 ARG A C 1
ATOM 3394 O O . ARG E 3 100 ? 68.516 97.757 131.494 1.00 122.59 100 ARG A O 1
ATOM 3402 N N . LYS E 3 101 ? 69.961 96.030 131.385 1.00 120.36 101 LYS A N 1
ATOM 3403 C CA . LYS E 3 101 ? 70.305 96.259 129.990 1.00 118.41 101 LYS A CA 1
ATOM 3404 C C . LYS E 3 101 ? 69.105 95.974 129.082 1.00 116.26 101 LYS A C 1
ATOM 3405 O O . LYS E 3 101 ? 68.338 95.041 129.327 1.00 116.57 101 LYS A O 1
ATOM 3411 N N . LEU E 3 102 ? 68.943 96.788 128.041 1.00 112.80 102 LEU A N 1
ATOM 3412 C CA . LEU E 3 102 ? 67.835 96.630 127.105 1.00 109.19 102 LEU A CA 1
ATOM 3413 C C . LEU E 3 102 ? 67.680 95.187 126.611 1.00 105.55 102 LEU A C 1
ATOM 3414 O O . LEU E 3 102 ? 68.671 94.491 126.392 1.00 105.38 102 LEU A O 1
ATOM 3419 N N . PRO E 3 103 ? 66.427 94.719 126.439 1.00 101.89 103 PRO A N 1
ATOM 3420 C CA . PRO E 3 103 ? 66.173 93.352 125.967 1.00 98.42 103 PRO A CA 1
ATOM 3421 C C . PRO E 3 103 ? 66.864 93.090 124.632 1.00 94.70 103 PRO A C 1
ATOM 3422 O O . PRO E 3 103 ? 66.548 93.722 123.628 1.00 94.90 103 PRO A O 1
ATOM 3426 N N . VAL E 3 104 ? 67.812 92.163 124.627 1.00 90.03 104 VAL A N 1
ATOM 3427 C CA . VAL E 3 104 ? 68.540 91.823 123.413 1.00 85.77 104 VAL A CA 1
ATOM 3428 C C . VAL E 3 104 ? 67.626 91.128 122.408 1.00 82.81 104 VAL A C 1
ATOM 3429 O O . VAL E 3 104 ? 66.855 90.246 122.782 1.00 82.88 104 VAL A O 1
ATOM 3433 N N . VAL E 3 105 ? 67.722 91.519 121.140 1.00 79.04 105 VAL A N 1
ATOM 3434 C CA . VAL E 3 105 ? 66.912 90.916 120.083 1.00 75.75 105 VAL A CA 1
ATOM 3435 C C . VAL E 3 105 ? 67.729 90.681 118.820 1.00 73.12 105 VAL A C 1
ATOM 3436 O O . VAL E 3 105 ? 68.191 91.628 118.196 1.00 72.45 105 VAL A O 1
ATOM 3440 N N . LEU E 3 106 ? 67.897 89.414 118.450 1.00 70.54 106 LEU A N 1
ATOM 3441 C CA . LEU E 3 106 ? 68.647 89.048 117.258 1.00 67.97 106 LEU A CA 1
ATOM 3442 C C . LEU E 3 106 ? 67.963 89.547 116.004 1.00 68.30 106 LEU A C 1
ATOM 3443 O O . LEU E 3 106 ? 66.914 90.186 116.064 1.00 68.33 106 LEU A O 1
ATOM 3448 N N . THR E 3 107 ? 68.561 89.226 114.864 1.00 69.25 107 THR A N 1
ATOM 3449 C CA . THR E 3 107 ? 68.033 89.621 113.565 1.00 69.58 107 THR A CA 1
ATOM 3450 C C . THR E 3 107 ? 67.905 88.400 112.677 1.00 70.22 107 THR A C 1
ATOM 3451 O O . THR E 3 107 ? 68.557 87.380 112.909 1.00 69.00 107 THR A O 1
ATOM 3455 N N . ARG E 3 108 ? 67.070 88.515 111.652 1.00 71.87 108 ARG A N 1
ATOM 3456 C CA . ARG E 3 108 ? 66.854 87.419 110.722 1.00 73.89 108 ARG A CA 1
ATOM 3457 C C . ARG E 3 108 ? 68.133 86.658 110.429 1.00 74.68 108 ARG A C 1
ATOM 3458 O O . ARG E 3 108 ? 68.247 85.468 110.732 1.00 73.85 108 ARG A O 1
ATOM 3466 N N . ASP E 3 109 ? 69.101 87.357 109.840 1.00 75.86 109 ASP A N 1
ATOM 3467 C CA . ASP E 3 109 ? 70.360 86.727 109.470 1.00 76.57 109 ASP A CA 1
ATOM 3468 C C . ASP E 3 109 ? 71.125 86.203 110.665 1.00 75.80 109 ASP A C 1
ATOM 3469 O O . ASP E 3 109 ? 71.773 85.155 110.587 1.00 75.04 109 ASP A O 1
ATOM 3474 N N . GLU E 3 110 ? 71.060 86.933 111.771 1.00 75.32 110 GLU A N 1
ATOM 3475 C CA . GLU E 3 110 ? 71.742 86.483 112.968 1.00 75.29 110 GLU A CA 1
ATOM 3476 C C . GLU E 3 110 ? 71.168 85.121 113.363 1.00 74.88 110 GLU A C 1
ATOM 3477 O O . GLU E 3 110 ? 71.909 84.141 113.496 1.00 74.26 110 GLU A O 1
ATOM 3483 N N . ILE E 3 111 ? 69.848 85.048 113.523 1.00 74.12 111 ILE A N 1
ATOM 3484 C CA . ILE E 3 111 ? 69.205 83.788 113.891 1.00 73.69 111 ILE A CA 1
ATOM 3485 C C . ILE E 3 111 ? 69.478 82.750 112.828 1.00 73.47 111 ILE A C 1
ATOM 3486 O O . ILE E 3 111 ? 69.737 81.590 113.131 1.00 73.14 111 ILE A O 1
ATOM 3491 N N . ARG E 3 112 ? 69.418 83.184 111.577 1.00 74.50 112 ARG A N 1
ATOM 3492 C CA . ARG E 3 112 ? 69.670 82.306 110.447 1.00 75.16 112 ARG A CA 1
ATOM 3493 C C . ARG E 3 112 ? 71.040 81.651 110.611 1.00 76.14 112 ARG A C 1
ATOM 3494 O O . ARG E 3 112 ? 71.188 80.445 110.410 1.00 76.04 112 ARG A O 1
ATOM 3502 N N . ARG E 3 113 ? 72.036 82.440 111.000 1.00 77.23 113 ARG A N 1
ATOM 3503 C CA . ARG E 3 113 ? 73.377 81.906 111.177 1.00 79.06 113 ARG A CA 1
ATOM 3504 C C . ARG E 3 113 ? 73.512 81.135 112.478 1.00 79.72 113 ARG A C 1
ATOM 3505 O O . ARG E 3 113 ? 74.331 80.222 112.593 1.00 79.83 113 ARG A O 1
ATOM 3513 N N . LEU E 3 114 ? 72.696 81.496 113.456 1.00 80.35 114 LEU A N 1
ATOM 3514 C CA . LEU E 3 114 ? 72.742 80.830 114.742 1.00 81.19 114 LEU A CA 1
ATOM 3515 C C . LEU E 3 114 ? 72.281 79.386 114.618 1.00 82.42 114 LEU A C 1
ATOM 3516 O O . LEU E 3 114 ? 72.897 78.487 115.183 1.00 81.80 114 LEU A O 1
ATOM 3521 N N . LEU E 3 115 ? 71.213 79.163 113.856 1.00 85.08 115 LEU A N 1
ATOM 3522 C CA . LEU E 3 115 ? 70.656 77.818 113.678 1.00 87.69 115 LEU A CA 1
ATOM 3523 C C . LEU E 3 115 ? 71.550 76.915 112.847 1.00 89.31 115 LEU A C 1
ATOM 3524 O O . LEU E 3 115 ? 71.252 75.737 112.646 1.00 88.62 115 LEU A O 1
ATOM 3529 N N . GLU E 3 116 ? 72.656 77.474 112.380 1.00 91.96 116 GLU A N 1
ATOM 3530 C CA . GLU E 3 116 ? 73.583 76.725 111.558 1.00 94.50 116 GLU A CA 1
ATOM 3531 C C . GLU E 3 116 ? 74.562 75.891 112.355 1.00 94.80 116 GLU A C 1
ATOM 3532 O O . GLU E 3 116 ? 74.454 74.665 112.403 1.00 95.39 116 GLU A O 1
ATOM 3538 N N . ILE E 3 117 ? 75.522 76.558 112.979 1.00 94.56 117 ILE A N 1
ATOM 3539 C CA . ILE E 3 117 ? 76.539 75.864 113.754 1.00 94.43 117 ILE A CA 1
ATOM 3540 C C . ILE E 3 117 ? 76.023 75.155 114.996 1.00 93.53 117 ILE A C 1
ATOM 3541 O O . ILE E 3 117 ? 76.721 75.070 116.006 1.00 93.71 117 ILE A O 1
ATOM 3546 N N . VAL E 3 118 ? 74.805 74.635 114.919 1.00 92.39 118 VAL A N 1
ATOM 3547 C CA . VAL E 3 118 ? 74.228 73.922 116.044 1.00 91.47 118 VAL A CA 1
ATOM 3548 C C . VAL E 3 118 ? 74.053 72.470 115.656 1.00 91.22 118 VAL A C 1
ATOM 3549 O O . VAL E 3 118 ? 73.441 72.175 114.635 1.00 90.76 118 VAL A O 1
ATOM 3553 N N . ASP E 3 119 ? 74.593 71.561 116.462 1.00 91.60 119 ASP A N 1
ATOM 3554 C CA . ASP E 3 119 ? 74.480 70.138 116.155 1.00 92.75 119 ASP A CA 1
ATOM 3555 C C . ASP E 3 119 ? 73.036 69.692 116.103 1.00 92.45 119 ASP A C 1
ATOM 3556 O O . ASP E 3 119 ? 72.190 70.184 116.845 1.00 92.53 119 ASP A O 1
ATOM 3561 N N . PRO E 3 120 ? 72.739 68.729 115.228 1.00 92.30 120 PRO A N 1
ATOM 3562 C CA . PRO E 3 120 ? 71.376 68.219 115.080 1.00 91.94 120 PRO A CA 1
ATOM 3563 C C . PRO E 3 120 ? 70.737 67.813 116.405 1.00 90.52 120 PRO A C 1
ATOM 3564 O O . PRO E 3 120 ? 69.515 67.829 116.545 1.00 90.88 120 PRO A O 1
ATOM 3568 N N . LYS E 3 121 ? 71.568 67.472 117.380 1.00 89.05 121 LYS A N 1
ATOM 3569 C CA . LYS E 3 121 ? 71.083 67.045 118.689 1.00 87.67 121 LYS A CA 1
ATOM 3570 C C . LYS E 3 121 ? 70.237 68.124 119.374 1.00 84.88 121 LYS A C 1
ATOM 3571 O O . LYS E 3 121 ? 69.429 67.828 120.255 1.00 84.57 121 LYS A O 1
ATOM 3577 N N . HIS E 3 122 ? 70.416 69.374 118.960 1.00 81.72 122 HIS A N 1
ATOM 3578 C CA . HIS E 3 122 ? 69.679 70.477 119.558 1.00 78.21 122 HIS A CA 1
ATOM 3579 C C . HIS E 3 122 ? 69.025 71.395 118.532 1.00 74.68 122 HIS A C 1
ATOM 3580 O O . HIS E 3 122 ? 68.493 72.442 118.885 1.00 73.80 122 HIS A O 1
ATOM 3587 N N . GLN E 3 123 ? 69.055 71.004 117.266 1.00 71.26 123 GLN A N 1
ATOM 3588 C CA . GLN E 3 123 ? 68.466 71.836 116.228 1.00 69.14 123 GLN A CA 1
ATOM 3589 C C . GLN E 3 123 ? 66.962 72.002 116.322 1.00 65.69 123 GLN A C 1
ATOM 3590 O O . GLN E 3 123 ? 66.440 73.096 116.116 1.00 65.23 123 GLN A O 1
ATOM 3596 N N . LEU E 3 124 ? 66.264 70.922 116.632 1.00 61.77 124 LEU A N 1
ATOM 3597 C CA . LEU E 3 124 ? 64.817 70.981 116.728 1.00 57.53 124 LEU A CA 1
ATOM 3598 C C . LEU E 3 124 ? 64.364 71.837 117.904 1.00 55.73 124 LEU A C 1
ATOM 3599 O O . LEU E 3 124 ? 63.587 72.781 117.740 1.00 55.31 124 LEU A O 1
ATOM 3604 N N . PRO E 3 125 ? 64.854 71.527 119.109 1.00 54.43 125 PRO A N 1
ATOM 3605 C CA . PRO E 3 125 ? 64.463 72.299 120.285 1.00 53.37 125 PRO A CA 1
ATOM 3606 C C . PRO E 3 125 ? 64.638 73.795 120.145 1.00 52.75 125 PRO A C 1
ATOM 3607 O O . PRO E 3 125 ? 63.726 74.556 120.418 1.00 52.86 125 PRO A O 1
ATOM 3611 N N . ILE E 3 126 ? 65.813 74.229 119.721 1.00 53.39 126 ILE A N 1
ATOM 3612 C CA . ILE E 3 126 ? 66.027 75.656 119.605 1.00 54.06 126 ILE A CA 1
ATOM 3613 C C . ILE E 3 126 ? 65.190 76.234 118.472 1.00 53.08 126 ILE A C 1
ATOM 3614 O O . ILE E 3 126 ? 64.813 77.404 118.499 1.00 52.31 126 ILE A O 1
ATOM 3619 N N . LYS E 3 127 ? 64.889 75.418 117.472 1.00 51.62 127 LYS A N 1
ATOM 3620 C CA . LYS E 3 127 ? 64.078 75.918 116.384 1.00 51.14 127 LYS A CA 1
ATOM 3621 C C . LYS E 3 127 ? 62.658 76.158 116.879 1.00 51.02 127 LYS A C 1
ATOM 3622 O O . LYS E 3 127 ? 61.930 77.005 116.340 1.00 51.55 127 LYS A O 1
ATOM 3628 N N . LEU E 3 128 ? 62.248 75.420 117.906 1.00 49.36 128 LEU A N 1
ATOM 3629 C CA . LEU E 3 128 ? 60.910 75.622 118.452 1.00 47.72 128 LEU A CA 1
ATOM 3630 C C . LEU E 3 128 ? 60.899 76.886 119.314 1.00 48.08 128 LEU A C 1
ATOM 3631 O O . LEU E 3 128 ? 59.889 77.596 119.389 1.00 48.53 128 LEU A O 1
ATOM 3636 N N . LEU E 3 129 ? 62.027 77.176 119.956 1.00 47.56 129 LEU A N 1
ATOM 3637 C CA . LEU E 3 129 ? 62.110 78.364 120.793 1.00 47.80 129 LEU A CA 1
ATOM 3638 C C . LEU E 3 129 ? 61.929 79.619 119.974 1.00 46.83 129 LEU A C 1
ATOM 3639 O O . LEU E 3 129 ? 61.445 80.622 120.480 1.00 48.22 129 LEU A O 1
ATOM 3644 N N . TYR E 3 130 ? 62.337 79.575 118.713 1.00 45.16 130 TYR A N 1
ATOM 3645 C CA . TYR E 3 130 ? 62.213 80.739 117.858 1.00 43.34 130 TYR A CA 1
ATOM 3646 C C . TYR E 3 130 ? 61.008 80.614 116.935 1.00 43.62 130 TYR A C 1
ATOM 3647 O O . TYR E 3 130 ? 60.296 81.589 116.688 1.00 42.84 130 TYR A O 1
ATOM 3656 N N . GLY E 3 131 ? 60.791 79.405 116.421 1.00 43.77 131 GLY A N 1
ATOM 3657 C CA . GLY E 3 131 ? 59.676 79.164 115.521 1.00 42.53 131 GLY A CA 1
ATOM 3658 C C . GLY E 3 131 ? 58.308 79.289 116.167 1.00 41.38 131 GLY A C 1
ATOM 3659 O O . GLY E 3 131 ? 57.344 79.663 115.509 1.00 42.09 131 GLY A O 1
ATOM 3660 N N . SER E 3 132 ? 58.219 78.987 117.455 1.00 39.47 132 SER A N 1
ATOM 3661 C CA . SER E 3 132 ? 56.951 79.059 118.154 1.00 38.81 132 SER A CA 1
ATOM 3662 C C . SER E 3 132 ? 57.090 79.852 119.445 1.00 38.67 132 SER A C 1
ATOM 3663 O O . SER E 3 132 ? 56.290 79.694 120.372 1.00 37.85 132 SER A O 1
ATOM 3666 N N . GLY E 3 133 ? 58.119 80.686 119.509 1.00 38.10 133 GLY A N 1
ATOM 3667 C CA . GLY E 3 133 ? 58.351 81.490 120.694 1.00 38.19 133 GLY A CA 1
ATOM 3668 C C . GLY E 3 133 ? 58.185 80.775 122.026 1.00 38.09 133 GLY A C 1
ATOM 3669 O O . GLY E 3 133 ? 57.740 81.389 122.983 1.00 39.91 133 GLY A O 1
ATOM 3670 N N . LEU E 3 134 ? 58.544 79.500 122.123 1.00 36.76 134 LEU A N 1
ATOM 3671 C CA . LEU E 3 134 ? 58.384 78.798 123.392 1.00 37.19 134 LEU A CA 1
ATOM 3672 C C . LEU E 3 134 ? 59.404 79.210 124.438 1.00 38.37 134 LEU A C 1
ATOM 3673 O O . LEU E 3 134 ? 60.489 79.678 124.109 1.00 39.07 134 LEU A O 1
ATOM 3678 N N . ARG E 3 135 ? 59.050 79.032 125.705 1.00 39.22 135 ARG A N 1
ATOM 3679 C CA . ARG E 3 135 ? 59.976 79.324 126.782 1.00 38.40 135 ARG A CA 1
ATOM 3680 C C . ARG E 3 135 ? 60.801 78.065 126.899 1.00 39.09 135 ARG A C 1
ATOM 3681 O O . ARG E 3 135 ? 60.399 77.020 126.389 1.00 37.87 135 ARG A O 1
ATOM 3689 N N . LEU E 3 136 ? 61.944 78.162 127.572 1.00 41.54 136 LEU A N 1
ATOM 3690 C CA . LEU E 3 136 ? 62.841 77.024 127.727 1.00 42.37 136 LEU A CA 1
ATOM 3691 C C . LEU E 3 136 ? 62.146 75.782 128.259 1.00 43.24 136 LEU A C 1
ATOM 3692 O O . LEU E 3 136 ? 62.078 74.763 127.580 1.00 43.49 136 LEU A O 1
ATOM 3697 N N . MET E 3 137 ? 61.628 75.863 129.477 1.00 43.49 137 MET A N 1
ATOM 3698 C CA . MET E 3 137 ? 60.967 74.720 130.067 1.00 42.91 137 MET A CA 1
ATOM 3699 C C . MET E 3 137 ? 59.709 74.324 129.288 1.00 43.54 137 MET A C 1
ATOM 3700 O O . MET E 3 137 ? 59.340 73.160 129.284 1.00 43.37 137 MET A O 1
ATOM 3705 N N . GLU E 3 138 ? 59.043 75.266 128.618 1.00 44.14 138 GLU A N 1
ATOM 3706 C CA . GLU E 3 138 ? 57.845 74.887 127.856 1.00 44.06 138 GLU A CA 1
ATOM 3707 C C . GLU E 3 138 ? 58.245 73.894 126.785 1.00 45.50 138 GLU A C 1
ATOM 3708 O O . GLU E 3 138 ? 57.578 72.879 126.567 1.00 47.30 138 GLU A O 1
ATOM 3714 N N . CYS E 3 139 ? 59.353 74.183 126.122 1.00 45.75 139 CYS A N 1
ATOM 3715 C CA . CYS E 3 139 ? 59.830 73.309 125.067 1.00 46.21 139 CYS A CA 1
ATOM 3716 C C . CYS E 3 139 ? 60.292 71.971 125.599 1.00 45.43 139 CYS A C 1
ATOM 3717 O O . CYS E 3 139 ? 59.984 70.940 125.028 1.00 45.06 139 CYS A O 1
ATOM 3720 N N . MET E 3 140 ? 61.043 72.002 126.690 1.00 45.73 140 MET A N 1
ATOM 3721 C CA . MET E 3 140 ? 61.566 70.792 127.277 1.00 45.63 140 MET A CA 1
ATOM 3722 C C . MET E 3 140 ? 60.495 69.891 127.843 1.00 45.30 140 MET A C 1
ATOM 3723 O O . MET E 3 140 ? 60.668 68.686 127.864 1.00 46.79 140 MET A O 1
ATOM 3728 N N . ARG E 3 141 ? 59.381 70.456 128.291 1.00 45.53 141 ARG A N 1
ATOM 3729 C CA . ARG E 3 141 ? 58.309 69.638 128.863 1.00 44.03 141 ARG A CA 1
ATOM 3730 C C . ARG E 3 141 ? 57.298 69.108 127.845 1.00 42.81 141 ARG A C 1
ATOM 3731 O O . ARG E 3 141 ? 56.379 68.384 128.213 1.00 43.29 141 ARG A O 1
ATOM 3739 N N . LEU E 3 142 ? 57.451 69.466 126.577 1.00 41.84 142 LEU A N 1
ATOM 3740 C CA . LEU E 3 142 ? 56.516 69.005 125.554 1.00 41.37 142 LEU A CA 1
ATOM 3741 C C . LEU E 3 142 ? 56.291 67.494 125.590 1.00 41.34 142 LEU A C 1
ATOM 3742 O O . LEU E 3 142 ? 57.152 66.744 126.031 1.00 42.26 142 LEU A O 1
ATOM 3747 N N . ARG E 3 143 ? 55.127 67.047 125.136 1.00 41.47 143 ARG A N 1
ATOM 3748 C CA . ARG E 3 143 ? 54.828 65.615 125.129 1.00 42.57 143 ARG A CA 1
ATOM 3749 C C . ARG E 3 143 ? 54.342 65.217 123.752 1.00 43.24 143 ARG A C 1
ATOM 3750 O O . ARG E 3 143 ? 53.841 66.053 123.002 1.00 45.25 143 ARG A O 1
ATOM 3758 N N . VAL E 3 144 ? 54.479 63.947 123.406 1.00 42.86 144 VAL A N 1
ATOM 3759 C CA . VAL E 3 144 ? 54.097 63.521 122.072 1.00 42.62 144 VAL A CA 1
ATOM 3760 C C . VAL E 3 144 ? 52.728 64.011 121.600 1.00 41.83 144 VAL A C 1
ATOM 3761 O O . VAL E 3 144 ? 52.587 64.474 120.472 1.00 41.57 144 VAL A O 1
ATOM 3765 N N . GLN E 3 145 ? 51.725 63.926 122.460 1.00 42.29 145 GLN A N 1
ATOM 3766 C CA . GLN E 3 145 ? 50.378 64.357 122.088 1.00 42.06 145 GLN A CA 1
ATOM 3767 C C . GLN E 3 145 ? 50.254 65.874 121.912 1.00 42.81 145 GLN A C 1
ATOM 3768 O O . GLN E 3 145 ? 49.282 66.364 121.324 1.00 42.43 145 GLN A O 1
ATOM 3774 N N . ASP E 3 146 ? 51.246 66.614 122.401 1.00 43.31 146 ASP A N 1
ATOM 3775 C CA . ASP E 3 146 ? 51.197 68.068 122.331 1.00 44.17 146 ASP A CA 1
ATOM 3776 C C . ASP E 3 146 ? 51.448 68.640 120.942 1.00 44.38 146 ASP A C 1
ATOM 3777 O O . ASP E 3 146 ? 51.163 69.812 120.687 1.00 43.62 146 ASP A O 1
ATOM 3782 N N . ILE E 3 147 ? 51.970 67.829 120.032 1.00 45.03 147 ILE A N 1
ATOM 3783 C CA . ILE E 3 147 ? 52.209 68.341 118.693 1.00 45.58 147 ILE A CA 1
ATOM 3784 C C . ILE E 3 147 ? 51.039 68.045 117.779 1.00 47.12 147 ILE A C 1
ATOM 3785 O O . ILE E 3 147 ? 50.649 66.891 117.601 1.00 48.85 147 ILE A O 1
ATOM 3790 N N . ASP E 3 148 ? 50.477 69.096 117.199 1.00 46.87 148 ASP A N 1
ATOM 3791 C CA . ASP E 3 148 ? 49.320 68.944 116.328 1.00 47.98 148 ASP A CA 1
ATOM 3792 C C . ASP E 3 148 ? 49.684 69.076 114.860 1.00 48.43 148 ASP A C 1
ATOM 3793 O O . ASP E 3 148 ? 49.955 70.171 114.380 1.00 48.86 148 ASP A O 1
ATOM 3798 N N . PHE E 3 149 ? 49.671 67.966 114.135 1.00 48.41 149 PHE A N 1
ATOM 3799 C CA . PHE E 3 149 ? 50.014 68.014 112.721 1.00 47.31 149 PHE A CA 1
ATOM 3800 C C . PHE E 3 149 ? 48.806 68.325 111.844 1.00 48.65 149 PHE A C 1
ATOM 3801 O O . PHE E 3 149 ? 48.962 68.795 110.720 1.00 49.49 149 PHE A O 1
ATOM 3809 N N . ASP E 3 150 ? 47.605 68.048 112.346 1.00 49.79 150 ASP A N 1
ATOM 3810 C CA . ASP E 3 150 ? 46.390 68.319 111.585 1.00 50.72 150 ASP A CA 1
ATOM 3811 C C . ASP E 3 150 ? 46.235 69.810 111.334 1.00 50.58 150 ASP A C 1
ATOM 3812 O O . ASP E 3 150 ? 45.614 70.227 110.362 1.00 51.78 150 ASP A O 1
ATOM 3817 N N . TYR E 3 151 ? 46.772 70.612 112.241 1.00 49.17 151 TYR A N 1
ATOM 3818 C CA . TYR E 3 151 ? 46.738 72.061 112.123 1.00 47.54 151 TYR A CA 1
ATOM 3819 C C . TYR E 3 151 ? 48.172 72.396 112.490 1.00 48.06 151 TYR A C 1
ATOM 3820 O O . TYR E 3 151 ? 48.759 71.727 113.335 1.00 50.71 151 TYR A O 1
ATOM 3829 N N . GLY E 3 152 ? 48.781 73.394 111.880 1.00 47.29 152 GLY A N 1
ATOM 3830 C CA . GLY E 3 152 ? 50.149 73.663 112.292 1.00 46.50 152 GLY A CA 1
ATOM 3831 C C . GLY E 3 152 ? 50.151 74.283 113.682 1.00 44.66 152 GLY A C 1
ATOM 3832 O O . GLY E 3 152 ? 50.129 75.509 113.795 1.00 45.91 152 GLY A O 1
ATOM 3833 N N . ALA E 3 153 ? 50.161 73.474 114.740 1.00 41.74 153 ALA A N 1
ATOM 3834 C CA . ALA E 3 153 ? 50.143 74.059 116.077 1.00 39.85 153 ALA A CA 1
ATOM 3835 C C . ALA E 3 153 ? 50.732 73.187 117.164 1.00 38.68 153 ALA A C 1
ATOM 3836 O O . ALA E 3 153 ? 50.953 71.997 116.972 1.00 38.04 153 ALA A O 1
ATOM 3838 N N . ILE E 3 154 ? 51.006 73.805 118.307 1.00 37.72 154 ILE A N 1
ATOM 3839 C CA . ILE E 3 154 ? 51.548 73.099 119.453 1.00 36.81 154 ILE A CA 1
ATOM 3840 C C . ILE E 3 154 ? 50.733 73.508 120.656 1.00 36.08 154 ILE A C 1
ATOM 3841 O O . ILE E 3 154 ? 50.448 74.690 120.848 1.00 36.53 154 ILE A O 1
ATOM 3846 N N . ARG E 3 155 ? 50.347 72.522 121.456 1.00 35.35 155 ARG A N 1
ATOM 3847 C CA . ARG E 3 155 ? 49.576 72.773 122.655 1.00 34.11 155 ARG A CA 1
ATOM 3848 C C . ARG E 3 155 ? 50.539 72.930 123.816 1.00 32.97 155 ARG A C 1
ATOM 3849 O O . ARG E 3 155 ? 51.217 71.992 124.192 1.00 33.90 155 ARG A O 1
ATOM 3857 N N . ILE E 3 156 ? 50.616 74.130 124.366 1.00 32.27 156 ILE A N 1
ATOM 3858 C CA . ILE E 3 156 ? 51.493 74.370 125.494 1.00 33.18 156 ILE A CA 1
ATOM 3859 C C . ILE E 3 156 ? 50.642 74.283 126.742 1.00 33.51 156 ILE A C 1
ATOM 3860 O O . ILE E 3 156 ? 49.868 75.194 127.062 1.00 34.19 156 ILE A O 1
ATOM 3865 N N . TRP E 3 157 ? 50.765 73.175 127.450 1.00 34.38 157 TRP A N 1
ATOM 3866 C CA . TRP E 3 157 ? 49.976 73.001 128.652 1.00 35.80 157 TRP A CA 1
ATOM 3867 C C . TRP E 3 157 ? 50.587 73.635 129.883 1.00 37.64 157 TRP A C 1
ATOM 3868 O O . TRP E 3 157 ? 51.789 73.542 130.117 1.00 37.78 157 TRP A O 1
ATOM 3879 N N . GLN E 3 158 ? 49.750 74.306 130.658 1.00 40.30 158 GLN A N 1
ATOM 3880 C CA . GLN E 3 158 ? 50.211 74.900 131.893 1.00 43.59 158 GLN A CA 1
ATOM 3881 C C . GLN E 3 158 ? 51.517 75.693 131.808 1.00 44.73 158 GLN A C 1
ATOM 3882 O O . GLN E 3 158 ? 52.480 75.368 132.506 1.00 44.42 158 GLN A O 1
ATOM 3888 N N . GLY E 3 159 ? 51.567 76.717 130.958 1.00 46.34 159 GLY A N 1
ATOM 3889 C CA . GLY E 3 159 ? 52.770 77.534 130.870 1.00 46.89 159 GLY A CA 1
ATOM 3890 C C . GLY E 3 159 ? 52.845 78.446 132.091 1.00 48.29 159 GLY A C 1
ATOM 3891 O O . GLY E 3 159 ? 52.043 78.306 133.014 1.00 49.51 159 GLY A O 1
ATOM 3892 N N . LYS E 3 160 ? 53.775 79.393 132.117 1.00 47.67 160 LYS A N 1
ATOM 3893 C CA . LYS E 3 160 ? 53.884 80.266 133.281 1.00 46.94 160 LYS A CA 1
ATOM 3894 C C . LYS E 3 160 ? 52.538 80.672 133.849 1.00 47.13 160 LYS A C 1
ATOM 3895 O O . LYS E 3 160 ? 51.661 81.132 133.127 1.00 48.07 160 LYS A O 1
ATOM 3901 N N . GLY E 3 161 ? 52.377 80.485 135.152 1.00 48.04 161 GLY A N 1
ATOM 3902 C CA . GLY E 3 161 ? 51.132 80.863 135.799 1.00 49.42 161 GLY A CA 1
ATOM 3903 C C . GLY E 3 161 ? 49.929 80.006 135.449 1.00 50.05 161 GLY A C 1
ATOM 3904 O O . GLY E 3 161 ? 48.818 80.524 135.295 1.00 51.21 161 GLY A O 1
ATOM 3905 N N . GLY E 3 162 ? 50.149 78.696 135.329 1.00 49.18 162 GLY A N 1
ATOM 3906 C CA . GLY E 3 162 ? 49.073 77.773 135.005 1.00 48.06 162 GLY A CA 1
ATOM 3907 C C . GLY E 3 162 ? 48.091 78.253 133.947 1.00 47.72 162 GLY A C 1
ATOM 3908 O O . GLY E 3 162 ? 46.886 78.350 134.199 1.00 49.12 162 GLY A O 1
ATOM 3909 N N . LYS E 3 163 ? 48.602 78.565 132.762 1.00 46.06 163 LYS A N 1
ATOM 3910 C CA . LYS E 3 163 ? 47.767 79.025 131.659 1.00 43.26 163 LYS A CA 1
ATOM 3911 C C . LYS E 3 163 ? 48.047 78.164 130.440 1.00 40.15 163 LYS A C 1
ATOM 3912 O O . LYS E 3 163 ? 49.191 77.857 130.132 1.00 39.86 163 LYS A O 1
ATOM 3918 N N . ASN E 3 164 ? 47.002 77.759 129.744 1.00 36.59 164 ASN A N 1
ATOM 3919 C CA . ASN E 3 164 ? 47.215 76.920 128.590 1.00 34.17 164 ASN A CA 1
ATOM 3920 C C . ASN E 3 164 ? 47.111 77.784 127.374 1.00 33.57 164 ASN A C 1
ATOM 3921 O O . ASN E 3 164 ? 46.417 78.804 127.402 1.00 34.49 164 ASN A O 1
ATOM 3926 N N . ARG E 3 165 ? 47.816 77.407 126.312 1.00 31.13 165 ARG A N 1
ATOM 3927 C CA . ARG E 3 165 ? 47.725 78.178 125.090 1.00 29.70 165 ARG A CA 1
ATOM 3928 C C . ARG E 3 165 ? 48.093 77.333 123.891 1.00 30.14 165 ARG A C 1
ATOM 3929 O O . ARG E 3 165 ? 48.702 76.275 124.032 1.00 29.16 165 ARG A O 1
ATOM 3937 N N . THR E 3 166 ? 47.677 77.793 122.715 1.00 30.36 166 THR A N 1
ATOM 3938 C CA . THR E 3 166 ? 47.941 77.088 121.475 1.00 31.54 166 THR A CA 1
ATOM 3939 C C . THR E 3 166 ? 48.800 77.976 120.632 1.00 32.81 166 THR A C 1
ATOM 3940 O O . THR E 3 166 ? 48.388 79.056 120.240 1.00 34.37 166 THR A O 1
ATOM 3944 N N . VAL E 3 167 ? 49.985 77.504 120.307 1.00 34.25 167 VAL A N 1
ATOM 3945 C CA . VAL E 3 167 ? 50.898 78.322 119.555 1.00 34.90 167 VAL A CA 1
ATOM 3946 C C . VAL E 3 167 ? 51.072 77.807 118.137 1.00 35.39 167 VAL A C 1
ATOM 3947 O O . VAL E 3 167 ? 50.724 76.677 117.855 1.00 36.89 167 VAL A O 1
ATOM 3951 N N . THR E 3 168 ? 51.609 78.630 117.248 1.00 36.70 168 THR A N 1
ATOM 3952 C CA . THR E 3 168 ? 51.807 78.210 115.867 1.00 37.37 168 THR A CA 1
ATOM 3953 C C . THR E 3 168 ? 53.030 77.316 115.722 1.00 38.91 168 THR A C 1
ATOM 3954 O O . THR E 3 168 ? 53.939 77.362 116.543 1.00 40.04 168 THR A O 1
ATOM 3958 N N . LEU E 3 169 ? 53.053 76.517 114.659 1.00 41.89 169 LEU A N 1
ATOM 3959 C CA . LEU E 3 169 ? 54.159 75.586 114.361 1.00 42.76 169 LEU A CA 1
ATOM 3960 C C . LEU E 3 169 ? 54.669 75.863 112.945 1.00 45.38 169 LEU A C 1
ATOM 3961 O O . LEU E 3 169 ? 53.912 76.324 112.091 1.00 46.83 169 LEU A O 1
ATOM 3966 N N . ALA E 3 170 ? 55.935 75.579 112.673 1.00 47.09 170 ALA A N 1
ATOM 3967 C CA . ALA E 3 170 ? 56.441 75.790 111.319 1.00 47.89 170 ALA A CA 1
ATOM 3968 C C . ALA E 3 170 ? 56.336 74.459 110.584 1.00 49.46 170 ALA A C 1
ATOM 3969 O O . ALA E 3 170 ? 57.050 73.505 110.900 1.00 49.63 170 ALA A O 1
ATOM 3971 N N . LYS E 3 171 ? 55.420 74.401 109.622 1.00 51.52 171 LYS A N 1
ATOM 3972 C CA . LYS E 3 171 ? 55.174 73.199 108.816 1.00 53.93 171 LYS A CA 1
ATOM 3973 C C . LYS E 3 171 ? 56.441 72.445 108.404 1.00 53.22 171 LYS A C 1
ATOM 3974 O O . LYS E 3 171 ? 56.453 71.212 108.393 1.00 52.71 171 LYS A O 1
ATOM 3980 N N . GLU E 3 172 ? 57.485 73.189 108.044 1.00 51.89 172 GLU A N 1
ATOM 3981 C CA . GLU E 3 172 ? 58.732 72.585 107.621 1.00 52.46 172 GLU A CA 1
ATOM 3982 C C . GLU E 3 172 ? 59.335 71.638 108.648 1.00 52.27 172 GLU A C 1
ATOM 3983 O O . GLU E 3 172 ? 60.165 70.800 108.307 1.00 52.28 172 GLU A O 1
ATOM 3989 N N . LEU E 3 173 ? 58.924 71.751 109.902 1.00 50.78 173 LEU A N 1
ATOM 3990 C CA . LEU E 3 173 ? 59.470 70.873 110.913 1.00 49.73 173 LEU A CA 1
ATOM 3991 C C . LEU E 3 173 ? 58.743 69.555 111.027 1.00 50.35 173 LEU A C 1
ATOM 3992 O O . LEU E 3 173 ? 59.184 68.678 111.762 1.00 50.37 173 LEU A O 1
ATOM 3997 N N . TYR E 3 174 ? 57.636 69.392 110.320 1.00 51.36 174 TYR A N 1
ATOM 3998 C CA . TYR E 3 174 ? 56.905 68.138 110.437 1.00 54.31 174 TYR A CA 1
ATOM 3999 C C . TYR E 3 174 ? 57.802 66.901 110.327 1.00 56.14 174 TYR A C 1
ATOM 4000 O O . TYR E 3 174 ? 57.798 66.037 111.216 1.00 55.74 174 TYR A O 1
ATOM 4009 N N . PRO E 3 175 ? 58.596 66.805 109.243 1.00 57.35 175 PRO A N 1
ATOM 4010 C CA . PRO E 3 175 ? 59.463 65.636 109.099 1.00 57.82 175 PRO A CA 1
ATOM 4011 C C . PRO E 3 175 ? 60.414 65.502 110.288 1.00 58.92 175 PRO A C 1
ATOM 4012 O O . PRO E 3 175 ? 60.575 64.413 110.838 1.00 58.55 175 PRO A O 1
ATOM 4016 N N . HIS E 3 176 ? 61.041 66.601 110.695 1.00 60.44 176 HIS A N 1
ATOM 4017 C CA . HIS E 3 176 ? 61.939 66.539 111.839 1.00 61.14 176 HIS A CA 1
ATOM 4018 C C . HIS E 3 176 ? 61.201 66.066 113.068 1.00 60.38 176 HIS A C 1
ATOM 4019 O O . HIS E 3 176 ? 61.678 65.176 113.776 1.00 60.09 176 HIS A O 1
ATOM 4026 N N . LEU E 3 177 ? 60.039 66.665 113.329 1.00 58.86 177 LEU A N 1
ATOM 4027 C CA . LEU E 3 177 ? 59.246 66.286 114.492 1.00 57.47 177 LEU A CA 1
ATOM 4028 C C . LEU E 3 177 ? 58.937 64.800 114.484 1.00 57.29 177 LEU A C 1
ATOM 4029 O O . LEU E 3 177 ? 59.246 64.105 115.444 1.00 57.89 177 LEU A O 1
ATOM 4034 N N . LYS E 3 178 ? 58.338 64.312 113.402 1.00 57.16 178 LYS A N 1
ATOM 4035 C CA . LYS E 3 178 ? 58.001 62.898 113.309 1.00 57.38 178 LYS A CA 1
ATOM 4036 C C . LYS E 3 178 ? 59.189 62.006 113.592 1.00 57.08 178 LYS A C 1
ATOM 4037 O O . LYS E 3 178 ? 59.059 60.951 114.202 1.00 55.57 178 LYS A O 1
ATOM 4043 N N . GLU E 3 179 ? 60.355 62.438 113.142 1.00 58.58 179 GLU A N 1
ATOM 4044 C CA . GLU E 3 179 ? 61.550 61.652 113.354 1.00 60.57 179 GLU A CA 1
ATOM 4045 C C . GLU E 3 179 ? 61.827 61.653 114.836 1.00 59.71 179 GLU A C 1
ATOM 4046 O O . GLU E 3 179 ? 62.119 60.614 115.431 1.00 60.91 179 GLU A O 1
ATOM 4052 N N . GLN E 3 180 ? 61.728 62.827 115.443 1.00 58.19 180 GLN A N 1
ATOM 4053 C CA . GLN E 3 180 ? 61.977 62.938 116.868 1.00 56.47 180 GLN A CA 1
ATOM 4054 C C . GLN E 3 180 ? 60.998 62.088 117.661 1.00 54.45 180 GLN A C 1
ATOM 4055 O O . GLN E 3 180 ? 61.360 61.487 118.658 1.00 53.96 180 GLN A O 1
ATOM 4061 N N . ILE E 3 181 ? 59.751 62.050 117.217 1.00 53.53 181 ILE A N 1
ATOM 4062 C CA . ILE E 3 181 ? 58.751 61.269 117.912 1.00 53.15 181 ILE A CA 1
ATOM 4063 C C . ILE E 3 181 ? 59.090 59.802 117.759 1.00 54.54 181 ILE A C 1
ATOM 4064 O O . ILE E 3 181 ? 58.980 59.028 118.702 1.00 54.75 181 ILE A O 1
ATOM 4069 N N . ALA E 3 182 ? 59.506 59.426 116.556 1.00 57.00 182 ALA A N 1
ATOM 4070 C CA . ALA E 3 182 ? 59.872 58.045 116.264 1.00 58.25 182 ALA A CA 1
ATOM 4071 C C . ALA E 3 182 ? 61.035 57.644 117.173 1.00 58.65 182 ALA A C 1
ATOM 4072 O O . ALA E 3 182 ? 61.089 56.520 117.679 1.00 58.15 182 ALA A O 1
ATOM 4074 N N . LEU E 3 183 ? 61.962 58.577 117.369 1.00 58.55 183 LEU A N 1
ATOM 4075 C CA . LEU E 3 183 ? 63.114 58.342 118.219 1.00 59.91 183 LEU A CA 1
ATOM 4076 C C . LEU E 3 183 ? 62.658 58.094 119.657 1.00 60.28 183 LEU A C 1
ATOM 4077 O O . LEU E 3 183 ? 63.192 57.243 120.359 1.00 60.63 183 LEU A O 1
ATOM 4082 N N . ALA E 3 184 ? 61.661 58.846 120.093 1.00 61.67 184 ALA A N 1
ATOM 4083 C CA . ALA E 3 184 ? 61.132 58.696 121.439 1.00 61.93 184 ALA A CA 1
ATOM 4084 C C . ALA E 3 184 ? 60.359 57.392 121.551 1.00 62.03 184 ALA A C 1
ATOM 4085 O O . ALA E 3 184 ? 60.311 56.783 122.612 1.00 61.48 184 ALA A O 1
ATOM 4087 N N . LYS E 3 185 ? 59.749 56.974 120.449 1.00 63.67 185 LYS A N 1
ATOM 4088 C CA . LYS E 3 185 ? 58.971 55.742 120.423 1.00 65.65 185 LYS A CA 1
ATOM 4089 C C . LYS E 3 185 ? 59.877 54.559 120.683 1.00 67.20 185 LYS A C 1
ATOM 4090 O O . LYS E 3 185 ? 59.479 53.603 121.346 1.00 67.29 185 LYS A O 1
ATOM 4096 N N . ARG E 3 186 ? 61.093 54.630 120.147 1.00 68.86 186 ARG A N 1
ATOM 4097 C CA . ARG E 3 186 ? 62.069 53.565 120.325 1.00 69.91 186 ARG A CA 1
ATOM 4098 C C . ARG E 3 186 ? 62.386 53.393 121.804 1.00 70.80 186 ARG A C 1
ATOM 4099 O O . ARG E 3 186 ? 62.269 52.294 122.340 1.00 71.90 186 ARG A O 1
ATOM 4107 N N . TYR E 3 187 ? 62.777 54.472 122.470 1.00 72.04 187 TYR A N 1
ATOM 4108 C CA . TYR E 3 187 ? 63.078 54.383 123.892 1.00 73.37 187 TYR A CA 1
ATOM 4109 C C . TYR E 3 187 ? 61.872 53.857 124.662 1.00 73.06 187 TYR A C 1
ATOM 4110 O O . TYR E 3 187 ? 62.020 53.114 125.625 1.00 73.19 187 TYR A O 1
ATOM 4119 N N . TYR E 3 188 ? 60.678 54.251 124.236 1.00 73.19 188 TYR A N 1
ATOM 4120 C CA . TYR E 3 188 ? 59.456 53.812 124.899 1.00 73.20 188 TYR A CA 1
ATOM 4121 C C . TYR E 3 188 ? 59.279 52.312 124.734 1.00 74.26 188 TYR A C 1
ATOM 4122 O O . TYR E 3 188 ? 59.026 51.595 125.700 1.00 74.20 188 TYR A O 1
ATOM 4131 N N . ASP E 3 189 ? 59.419 51.839 123.504 1.00 76.08 189 ASP A N 1
ATOM 4132 C CA . ASP E 3 189 ? 59.276 50.423 123.230 1.00 78.61 189 ASP A CA 1
ATOM 4133 C C . ASP E 3 189 ? 60.284 49.611 124.023 1.00 80.15 189 ASP A C 1
ATOM 4134 O O . ASP E 3 189 ? 60.017 48.463 124.373 1.00 80.59 189 ASP A O 1
ATOM 4139 N N . ARG E 3 190 ? 61.436 50.209 124.312 1.00 82.21 190 ARG A N 1
ATOM 4140 C CA . ARG E 3 190 ? 62.480 49.523 125.064 1.00 84.75 190 ARG A CA 1
ATOM 4141 C C . ARG E 3 190 ? 62.240 49.600 126.562 1.00 85.73 190 ARG A C 1
ATOM 4142 O O . ARG E 3 190 ? 62.376 48.610 127.273 1.00 85.89 190 ARG A O 1
ATOM 4150 N N . ASP E 3 191 ? 61.884 50.787 127.037 1.00 87.43 191 ASP A N 1
ATOM 4151 C CA . ASP E 3 191 ? 61.655 50.996 128.456 1.00 88.81 191 ASP A CA 1
ATOM 4152 C C . ASP E 3 191 ? 60.408 50.298 128.977 1.00 89.78 191 ASP A C 1
ATOM 4153 O O . ASP E 3 191 ? 60.332 49.980 130.163 1.00 88.94 191 ASP A O 1
ATOM 4158 N N . LEU E 3 192 ? 59.434 50.056 128.101 1.00 91.66 192 LEU A N 1
ATOM 4159 C CA . LEU E 3 192 ? 58.197 49.394 128.519 1.00 94.23 192 LEU A CA 1
ATOM 4160 C C . LEU E 3 192 ? 58.499 48.069 129.209 1.00 96.65 192 LEU A C 1
ATOM 4161 O O . LEU E 3 192 ? 57.833 47.688 130.171 1.00 96.27 192 LEU A O 1
ATOM 4166 N N . HIS E 3 193 ? 59.512 47.373 128.705 1.00 100.24 193 HIS A N 1
ATOM 4167 C CA . HIS E 3 193 ? 59.921 46.090 129.261 1.00 102.93 193 HIS A CA 1
ATOM 4168 C C . HIS E 3 193 ? 61.067 46.315 130.238 1.00 103.48 193 HIS A C 1
ATOM 4169 O O . HIS E 3 193 ? 62.214 45.976 129.950 1.00 103.80 193 HIS A O 1
ATOM 4176 N N . GLN E 3 194 ? 60.759 46.906 131.386 1.00 104.17 194 GLN A N 1
ATOM 4177 C CA . GLN E 3 194 ? 61.784 47.154 132.387 1.00 104.85 194 GLN A CA 1
ATOM 4178 C C . GLN E 3 194 ? 61.285 46.702 133.744 1.00 105.12 194 GLN A C 1
ATOM 4179 O O . GLN E 3 194 ? 60.102 46.840 134.061 1.00 104.92 194 GLN A O 1
ATOM 4185 N N . LYS E 3 195 ? 62.201 46.169 134.543 1.00 105.41 195 LYS A N 1
ATOM 4186 C CA . LYS E 3 195 ? 61.874 45.671 135.872 1.00 105.32 195 LYS A CA 1
ATOM 4187 C C . LYS E 3 195 ? 61.216 46.740 136.748 1.00 103.95 195 LYS A C 1
ATOM 4188 O O . LYS E 3 195 ? 60.299 46.441 137.514 1.00 104.55 195 LYS A O 1
ATOM 4194 N N . ASN E 3 196 ? 61.674 47.984 136.627 1.00 101.37 196 ASN A N 1
ATOM 4195 C CA . ASN E 3 196 ? 61.127 49.061 137.443 1.00 98.85 196 ASN A CA 1
ATOM 4196 C C . ASN E 3 196 ? 60.962 50.363 136.652 1.00 96.43 196 ASN A C 1
ATOM 4197 O O . ASN E 3 196 ? 61.700 51.330 136.855 1.00 96.24 196 ASN A O 1
ATOM 4202 N N . TYR E 3 197 ? 59.983 50.374 135.749 1.00 92.96 197 TYR A N 1
ATOM 4203 C CA . TYR E 3 197 ? 59.698 51.540 134.918 1.00 89.03 197 TYR A CA 1
ATOM 4204 C C . TYR E 3 197 ? 58.328 52.090 135.272 1.00 86.70 197 TYR A C 1
ATOM 4205 O O . TYR E 3 197 ? 57.316 51.546 134.840 1.00 86.98 197 TYR A O 1
ATOM 4214 N N . GLY E 3 198 ? 58.287 53.165 136.052 1.00 83.77 198 GLY A N 1
ATOM 4215 C CA . GLY E 3 198 ? 57.001 53.731 136.426 1.00 80.59 198 GLY A CA 1
ATOM 4216 C C . GLY E 3 198 ? 56.392 54.641 135.370 1.00 77.54 198 GLY A C 1
ATOM 4217 O O . GLY E 3 198 ? 55.545 55.482 135.680 1.00 78.00 198 GLY A O 1
ATOM 4218 N N . GLY E 3 199 ? 56.817 54.473 134.120 1.00 74.07 199 GLY A N 1
ATOM 4219 C CA . GLY E 3 199 ? 56.310 55.310 133.048 1.00 68.97 199 GLY A CA 1
ATOM 4220 C C . GLY E 3 199 ? 56.700 56.772 133.231 1.00 65.47 199 GLY A C 1
ATOM 4221 O O . GLY E 3 199 ? 57.443 57.115 134.157 1.00 63.91 199 GLY A O 1
ATOM 4222 N N . VAL E 3 200 ? 56.184 57.636 132.359 1.00 61.77 200 VAL A N 1
ATOM 4223 C CA . VAL E 3 200 ? 56.479 59.068 132.403 1.00 58.69 200 VAL A CA 1
ATOM 4224 C C . VAL E 3 200 ? 55.830 59.792 133.586 1.00 55.83 200 VAL A C 1
ATOM 4225 O O . VAL E 3 200 ? 54.752 59.424 134.048 1.00 56.11 200 VAL A O 1
ATOM 4229 N N . TRP E 3 201 ? 56.511 60.820 134.081 1.00 53.01 201 TRP A N 1
ATOM 4230 C CA . TRP E 3 201 ? 56.029 61.617 135.209 1.00 49.26 201 TRP A CA 1
ATOM 4231 C C . TRP E 3 201 ? 54.828 62.446 134.780 1.00 47.54 201 TRP A C 1
ATOM 4232 O O . TRP E 3 201 ? 54.836 63.054 133.720 1.00 47.81 201 TRP A O 1
ATOM 4243 N N . LEU E 3 202 ? 53.802 62.482 135.609 1.00 46.65 202 LEU A N 1
ATOM 4244 C CA . LEU E 3 202 ? 52.629 63.259 135.275 1.00 46.48 202 LEU A CA 1
ATOM 4245 C C . LEU E 3 202 ? 52.402 64.352 136.294 1.00 47.24 202 LEU A C 1
ATOM 4246 O O . LEU E 3 202 ? 52.845 64.250 137.442 1.00 46.41 202 LEU A O 1
ATOM 4251 N N . PRO E 3 203 ? 51.722 65.430 135.872 1.00 48.15 203 PRO A N 1
ATOM 4252 C CA . PRO E 3 203 ? 51.387 66.595 136.686 1.00 48.84 203 PRO A CA 1
ATOM 4253 C C . PRO E 3 203 ? 50.603 66.137 137.893 1.00 50.93 203 PRO A C 1
ATOM 4254 O O . PRO E 3 203 ? 50.016 65.053 137.898 1.00 50.45 203 PRO A O 1
ATOM 4258 N N . THR E 3 204 ? 50.548 67.012 138.876 1.00 52.32 204 THR A N 1
ATOM 4259 C CA . THR E 3 204 ? 49.882 66.762 140.135 1.00 54.19 204 THR A CA 1
ATOM 4260 C C . THR E 3 204 ? 48.753 65.724 140.126 1.00 53.74 204 THR A C 1
ATOM 4261 O O . THR E 3 204 ? 47.722 65.893 139.483 1.00 55.74 204 THR A O 1
ATOM 4265 N N . ALA E 3 205 ? 49.012 64.661 140.902 1.00 51.03 205 ALA A N 1
ATOM 4266 C CA . ALA E 3 205 ? 48.126 63.512 141.145 1.00 50.61 205 ALA A CA 1
ATOM 4267 C C . ALA E 3 205 ? 47.255 63.126 139.930 1.00 49.85 205 ALA A C 1
ATOM 4268 O O . ALA E 3 205 ? 46.067 62.864 140.072 1.00 49.00 205 ALA A O 1
ATOM 4270 N N . LEU E 3 206 ? 47.901 63.077 138.789 1.00 51.67 206 LEU A N 1
ATOM 4271 C CA . LEU E 3 206 ? 47.291 62.685 137.540 1.00 52.89 206 LEU A CA 1
ATOM 4272 C C . LEU E 3 206 ? 47.390 61.168 137.419 1.00 54.79 206 LEU A C 1
ATOM 4273 O O . LEU E 3 206 ? 46.480 60.527 136.892 1.00 55.78 206 LEU A O 1
ATOM 4278 N N . LYS E 3 207 ? 48.486 60.586 137.907 1.00 56.07 207 LYS A N 1
ATOM 4279 C CA . LYS E 3 207 ? 48.669 59.135 137.821 1.00 57.97 207 LYS A CA 1
ATOM 4280 C C . LYS E 3 207 ? 47.617 58.395 138.645 1.00 58.35 207 LYS A C 1
ATOM 4281 O O . LYS E 3 207 ? 47.345 57.216 138.412 1.00 58.00 207 LYS A O 1
ATOM 4287 N N . GLU E 3 208 ? 47.034 59.089 139.616 1.00 58.56 208 GLU A N 1
ATOM 4288 C CA . GLU E 3 208 ? 46.004 58.484 140.442 1.00 58.56 208 GLU A CA 1
ATOM 4289 C C . GLU E 3 208 ? 44.683 58.520 139.686 1.00 57.16 208 GLU A C 1
ATOM 4290 O O . GLU E 3 208 ? 43.861 57.616 139.818 1.00 57.50 208 GLU A O 1
ATOM 4296 N N . LYS E 3 209 ? 44.476 59.560 138.885 1.00 54.04 209 LYS A N 1
ATOM 4297 C CA . LYS E 3 209 ? 43.239 59.661 138.140 1.00 52.17 209 LYS A CA 1
ATOM 4298 C C . LYS E 3 209 ? 43.280 58.805 136.889 1.00 51.62 209 LYS A C 1
ATOM 4299 O O . LYS E 3 209 ? 42.267 58.235 136.499 1.00 52.38 209 LYS A O 1
ATOM 4305 N N . TYR E 3 210 ? 44.444 58.726 136.255 1.00 50.90 210 TYR A N 1
ATOM 4306 C CA . TYR E 3 210 ? 44.614 57.922 135.040 1.00 51.57 210 TYR A CA 1
ATOM 4307 C C . TYR E 3 210 ? 45.815 57.012 135.265 1.00 52.31 210 TYR A C 1
ATOM 4308 O O . TYR E 3 210 ? 46.881 57.214 134.685 1.00 53.01 210 TYR A O 1
ATOM 4317 N N . PRO E 3 211 ? 45.650 55.981 136.104 1.00 52.52 211 PRO A N 1
ATOM 4318 C CA . PRO E 3 211 ? 46.751 55.067 136.393 1.00 51.68 211 PRO A CA 1
ATOM 4319 C C . PRO E 3 211 ? 47.411 54.457 135.184 1.00 51.04 211 PRO A C 1
ATOM 4320 O O . PRO E 3 211 ? 48.522 53.958 135.270 1.00 51.43 211 PRO A O 1
ATOM 4324 N N . ASN E 3 212 ? 46.759 54.510 134.042 1.00 51.52 212 ASN A N 1
ATOM 4325 C CA . ASN E 3 212 ? 47.386 53.901 132.898 1.00 53.11 212 ASN A CA 1
ATOM 4326 C C . ASN E 3 212 ? 48.181 54.900 132.080 1.00 52.39 212 ASN A C 1
ATOM 4327 O O . ASN E 3 212 ? 49.130 54.545 131.399 1.00 52.00 212 ASN A O 1
ATOM 4332 N N . ALA E 3 213 ? 47.792 56.162 132.177 1.00 52.94 213 ALA A N 1
ATOM 4333 C CA . ALA E 3 213 ? 48.443 57.234 131.435 1.00 52.87 213 ALA A CA 1
ATOM 4334 C C . ALA E 3 213 ? 49.957 57.153 131.417 1.00 52.72 213 ALA A C 1
ATOM 4335 O O . ALA E 3 213 ? 50.572 57.238 130.357 1.00 53.89 213 ALA A O 1
ATOM 4337 N N . PRO E 3 214 ? 50.583 56.979 132.584 1.00 51.80 214 PRO A N 1
ATOM 4338 C CA . PRO E 3 214 ? 52.046 56.905 132.609 1.00 52.42 214 PRO A CA 1
ATOM 4339 C C . PRO E 3 214 ? 52.674 55.871 131.687 1.00 53.45 214 PRO A C 1
ATOM 4340 O O . PRO E 3 214 ? 53.862 55.951 131.371 1.00 54.09 214 PRO A O 1
ATOM 4344 N N . TYR E 3 215 ? 51.880 54.913 131.229 1.00 54.62 215 TYR A N 1
ATOM 4345 C CA . TYR E 3 215 ? 52.405 53.881 130.349 1.00 54.53 215 TYR A CA 1
ATOM 4346 C C . TYR E 3 215 ? 51.933 54.031 128.921 1.00 54.36 215 TYR A C 1
ATOM 4347 O O . TYR E 3 215 ? 52.135 53.137 128.098 1.00 54.95 215 TYR A O 1
ATOM 4356 N N . GLU E 3 216 ? 51.306 55.165 128.628 1.00 53.95 216 GLU A N 1
ATOM 4357 C CA . GLU E 3 216 ? 50.825 55.450 127.277 1.00 54.02 216 GLU A CA 1
ATOM 4358 C C . GLU E 3 216 ? 51.866 56.326 126.572 1.00 53.68 216 GLU A C 1
ATOM 4359 O O . GLU E 3 216 ? 52.378 57.286 127.153 1.00 53.44 216 GLU A O 1
ATOM 4365 N N . PHE E 3 217 ? 52.192 55.991 125.328 1.00 52.58 217 PHE A N 1
ATOM 4366 C CA . PHE E 3 217 ? 53.196 56.748 124.589 1.00 51.05 217 PHE A CA 1
ATOM 4367 C C . PHE E 3 217 ? 52.855 58.227 124.470 1.00 51.14 217 PHE A C 1
ATOM 4368 O O . PHE E 3 217 ? 53.703 59.078 124.733 1.00 51.89 217 PHE A O 1
ATOM 4376 N N . ARG E 3 218 ? 51.616 58.535 124.095 1.00 50.91 218 ARG A N 1
ATOM 4377 C CA . ARG E 3 218 ? 51.200 59.926 123.919 1.00 50.69 218 ARG A CA 1
ATOM 4378 C C . ARG E 3 218 ? 51.554 60.865 125.067 1.00 50.09 218 ARG A C 1
ATOM 4379 O O . ARG E 3 218 ? 51.738 62.061 124.851 1.00 50.33 218 ARG A O 1
ATOM 4387 N N . TRP E 3 219 ? 51.647 60.331 126.280 1.00 49.05 219 TRP A N 1
ATOM 4388 C CA . TRP E 3 219 ? 51.996 61.149 127.432 1.00 48.69 219 TRP A CA 1
ATOM 4389 C C . TRP E 3 219 ? 53.496 61.289 127.629 1.00 48.13 219 TRP A C 1
ATOM 4390 O O . TRP E 3 219 ? 53.933 62.072 128.468 1.00 48.27 219 TRP A O 1
ATOM 4401 N N . HIS E 3 220 ? 54.286 60.537 126.871 1.00 47.61 220 HIS A N 1
ATOM 4402 C CA . HIS E 3 220 ? 55.731 60.601 127.029 1.00 47.97 220 HIS A CA 1
ATOM 4403 C C . HIS E 3 220 ? 56.344 61.859 126.435 1.00 46.93 220 HIS A C 1
ATOM 4404 O O . HIS E 3 220 ? 55.836 62.393 125.453 1.00 47.58 220 HIS A O 1
ATOM 4411 N N . TYR E 3 221 ? 57.422 62.336 127.053 1.00 46.55 221 TYR A N 1
ATOM 4412 C CA . TYR E 3 221 ? 58.107 63.549 126.611 1.00 47.33 221 TYR A CA 1
ATOM 4413 C C . TYR E 3 221 ? 58.584 63.461 125.174 1.00 48.91 221 TYR A C 1
ATOM 4414 O O . TYR E 3 221 ? 58.969 62.395 124.705 1.00 49.07 221 TYR A O 1
ATOM 4423 N N . LEU E 3 222 ? 58.560 64.592 124.481 1.00 50.86 222 LEU A N 1
ATOM 4424 C CA . LEU E 3 222 ? 58.989 64.660 123.084 1.00 53.14 222 LEU A CA 1
ATOM 4425 C C . LEU E 3 222 ? 60.514 64.573 122.983 1.00 55.12 222 LEU A C 1
ATOM 4426 O O . LEU E 3 222 ? 61.056 63.939 122.082 1.00 54.56 222 LEU A O 1
ATOM 4431 N N . PHE E 3 223 ? 61.197 65.232 123.909 1.00 57.66 223 PHE A N 1
ATOM 4432 C CA . PHE E 3 223 ? 62.643 65.241 123.925 1.00 60.45 223 PHE A CA 1
ATOM 4433 C C . PHE E 3 223 ? 63.146 64.555 125.180 1.00 63.19 223 PHE A C 1
ATOM 4434 O O . PHE E 3 223 ? 63.466 65.211 126.172 1.00 62.02 223 PHE A O 1
ATOM 4442 N N . PRO E 3 224 ? 63.223 63.219 125.156 1.00 66.77 224 PRO A N 1
ATOM 4443 C CA . PRO E 3 224 ? 63.695 62.449 126.312 1.00 70.37 224 PRO A CA 1
ATOM 4444 C C . PRO E 3 224 ? 65.223 62.426 126.423 1.00 73.82 224 PRO A C 1
ATOM 4445 O O . PRO E 3 224 ? 65.922 62.776 125.471 1.00 74.45 224 PRO A O 1
ATOM 4449 N N . SER E 3 225 ? 65.740 62.022 127.582 1.00 77.41 225 SER A N 1
ATOM 4450 C CA . SER E 3 225 ? 67.187 61.935 127.768 1.00 81.66 225 SER A CA 1
ATOM 4451 C C . SER E 3 225 ? 67.661 60.569 127.279 1.00 84.56 225 SER A C 1
ATOM 4452 O O . SER E 3 225 ? 66.869 59.630 127.170 1.00 84.72 225 SER A O 1
ATOM 4455 N N . PHE E 3 226 ? 68.953 60.460 126.989 1.00 88.22 226 PHE A N 1
ATOM 4456 C CA . PHE E 3 226 ? 69.530 59.211 126.497 1.00 91.42 226 PHE A CA 1
ATOM 4457 C C . PHE E 3 226 ? 69.491 58.063 127.509 1.00 92.08 226 PHE A C 1
ATOM 4458 O O . PHE E 3 226 ? 69.471 56.898 127.127 1.00 91.94 226 PHE A O 1
ATOM 4466 N N . GLN E 3 227 ? 69.464 58.393 128.794 1.00 93.47 227 GLN A N 1
ATOM 4467 C CA . GLN E 3 227 ? 69.444 57.373 129.838 1.00 95.51 227 GLN A CA 1
ATOM 4468 C C . GLN E 3 227 ? 68.131 57.396 130.614 1.00 95.58 227 GLN A C 1
ATOM 4469 O O . GLN E 3 227 ? 67.136 57.923 130.131 1.00 96.24 227 GLN A O 1
ATOM 4475 N N . LEU E 3 228 ? 68.128 56.806 131.807 1.00 95.68 228 LEU A N 1
ATOM 4476 C CA . L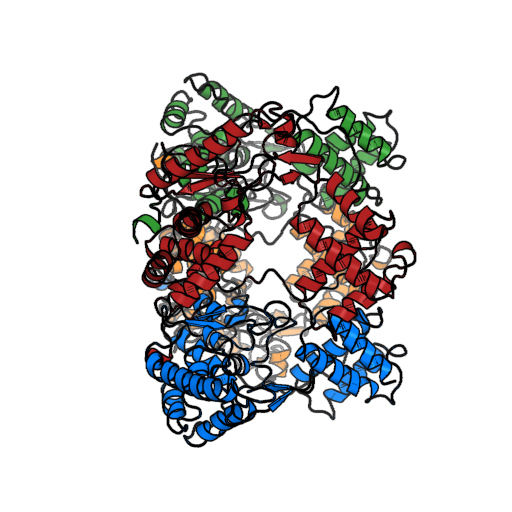EU E 3 228 ? 66.941 56.808 132.660 1.00 96.06 228 LEU A CA 1
ATOM 4477 C C . LEU E 3 228 ? 67.304 57.334 134.031 1.00 96.78 228 LEU A C 1
ATOM 4478 O O . LEU E 3 228 ? 68.469 57.322 134.415 1.00 96.47 228 LEU A O 1
ATOM 4483 N N . SER E 3 229 ? 66.301 57.791 134.768 1.00 98.20 229 SER A N 1
ATOM 4484 C CA . SER E 3 229 ? 66.527 58.343 136.094 1.00 100.32 229 SER A CA 1
ATOM 4485 C C . SER E 3 229 ? 65.755 57.559 137.145 1.00 101.21 229 SER A C 1
ATOM 4486 O O . SER E 3 229 ? 64.862 56.784 136.821 1.00 101.18 229 SER A O 1
ATOM 4489 N N . LEU E 3 230 ? 66.096 57.774 138.409 1.00 102.66 230 LEU A N 1
ATOM 4490 C CA . LEU E 3 230 ? 65.416 57.090 139.492 1.00 104.14 230 LEU A CA 1
ATOM 4491 C C . LEU E 3 230 ? 64.679 58.118 140.349 1.00 105.13 230 LEU A C 1
ATOM 4492 O O . LEU E 3 230 ? 65.261 58.782 141.205 1.00 105.48 230 LEU A O 1
ATOM 4497 N N . ASP E 3 231 ? 63.384 58.246 140.093 1.00 106.21 231 ASP A N 1
ATOM 4498 C CA . ASP E 3 231 ? 62.529 59.185 140.805 1.00 107.21 231 ASP A CA 1
ATOM 4499 C C . ASP E 3 231 ? 62.534 58.916 142.307 1.00 108.00 231 ASP A C 1
ATOM 4500 O O . ASP E 3 231 ? 62.165 57.829 142.746 1.00 107.77 231 ASP A O 1
ATOM 4505 N N . PRO E 3 232 ? 62.963 59.901 143.116 1.00 109.46 232 PRO A N 1
ATOM 4506 C CA . PRO E 3 232 ? 62.994 59.731 144.573 1.00 110.94 232 PRO A CA 1
ATOM 4507 C C . PRO E 3 232 ? 61.617 59.351 145.124 1.00 112.25 232 PRO A C 1
ATOM 4508 O O . PRO E 3 232 ? 61.462 58.290 145.727 1.00 112.48 232 PRO A O 1
ATOM 4512 N N . GLU E 3 233 ? 60.617 60.207 144.920 1.00 113.36 233 GLU A N 1
ATOM 4513 C CA . GLU E 3 233 ? 59.273 59.895 145.399 1.00 114.40 233 GLU A CA 1
ATOM 4514 C C . GLU E 3 233 ? 58.783 58.651 144.673 1.00 114.16 233 GLU A C 1
ATOM 4515 O O . GLU E 3 233 ? 58.815 58.587 143.444 1.00 114.09 233 GLU A O 1
ATOM 4521 N N . SER E 3 234 ? 58.323 57.667 145.434 1.00 114.07 234 SER A N 1
ATOM 4522 C CA . SER E 3 234 ? 57.840 56.423 144.847 1.00 113.80 234 SER A CA 1
ATOM 4523 C C . SER E 3 234 ? 58.991 55.803 144.068 1.00 112.82 234 SER A C 1
ATOM 4524 O O . SER E 3 234 ? 59.045 55.882 142.843 1.00 112.99 234 SER A O 1
ATOM 4527 N N . ASP E 3 235 ? 59.912 55.191 144.801 1.00 111.55 235 ASP A N 1
ATOM 4528 C CA . ASP E 3 235 ? 61.088 54.562 144.222 1.00 109.65 235 ASP A CA 1
ATOM 4529 C C . ASP E 3 235 ? 60.799 53.814 142.917 1.00 106.94 235 ASP A C 1
ATOM 4530 O O . ASP E 3 235 ? 60.460 52.632 142.933 1.00 107.12 235 ASP A O 1
ATOM 4535 N N . VAL E 3 236 ? 60.925 54.515 141.794 1.00 103.34 236 VAL A N 1
ATOM 4536 C CA . VAL E 3 236 ? 60.712 53.922 140.477 1.00 100.50 236 VAL A CA 1
ATOM 4537 C C . VAL E 3 236 ? 61.565 54.659 139.460 1.00 98.30 236 VAL A C 1
ATOM 4538 O O . VAL E 3 236 ? 61.991 55.786 139.701 1.00 97.71 236 VAL A O 1
ATOM 4542 N N . MET E 3 237 ? 61.819 54.019 138.325 1.00 96.16 237 MET A N 1
ATOM 4543 C CA . MET E 3 237 ? 62.626 54.641 137.286 1.00 93.79 237 MET A CA 1
ATOM 4544 C C . MET E 3 237 ? 61.778 55.032 136.093 1.00 91.09 237 MET A C 1
ATOM 4545 O O . MET E 3 237 ? 60.841 54.325 135.716 1.00 91.28 237 MET A O 1
ATOM 4550 N N . ARG E 3 238 ? 62.120 56.172 135.506 1.00 87.59 238 ARG A N 1
ATOM 4551 C CA . ARG E 3 238 ? 61.399 56.702 134.359 1.00 84.03 238 ARG A CA 1
ATOM 4552 C C . ARG E 3 238 ? 62.339 57.496 133.466 1.00 81.84 238 ARG A C 1
ATOM 4553 O O . ARG E 3 238 ? 63.424 57.884 133.889 1.00 81.65 238 ARG A O 1
ATOM 4561 N N . ARG E 3 239 ? 61.921 57.730 132.230 1.00 79.80 239 ARG A N 1
ATOM 4562 C CA . ARG E 3 239 ? 62.747 58.470 131.294 1.00 77.92 239 ARG A CA 1
ATOM 4563 C C . ARG E 3 239 ? 62.414 59.959 131.328 1.00 76.60 239 ARG A C 1
ATOM 4564 O O . ARG E 3 239 ? 61.507 60.424 130.640 1.00 76.56 239 ARG A O 1
ATOM 4572 N N . HIS E 3 240 ? 63.157 60.699 132.143 1.00 74.34 240 HIS A N 1
ATOM 4573 C CA . HIS E 3 240 ? 62.963 62.127 132.284 1.00 71.22 240 HIS A CA 1
ATOM 4574 C C . HIS E 3 240 ? 63.286 62.804 130.963 1.00 69.05 240 HIS A C 1
ATOM 4575 O O . HIS E 3 240 ? 63.836 62.177 130.061 1.00 68.50 240 HIS A O 1
ATOM 4582 N N . HIS E 3 241 ? 62.941 64.078 130.836 1.00 67.11 241 HIS A N 1
ATOM 4583 C CA . HIS E 3 241 ? 63.214 64.793 129.595 1.00 65.81 241 HIS A CA 1
ATOM 4584 C C . HIS E 3 241 ? 64.620 65.393 129.523 1.00 66.68 241 HIS A C 1
ATOM 4585 O O . HIS E 3 241 ? 65.335 65.471 130.523 1.00 66.39 241 HIS A O 1
ATOM 4592 N N . MET E 3 242 ? 65.002 65.802 128.319 1.00 67.86 242 MET A N 1
ATOM 4593 C CA . MET E 3 242 ? 66.297 66.417 128.041 1.00 69.09 242 MET A CA 1
ATOM 4594 C C . MET E 3 242 ? 66.699 67.395 129.145 1.00 69.36 242 MET A C 1
ATOM 4595 O O . MET E 3 242 ? 65.850 67.919 129.861 1.00 70.81 242 MET A O 1
ATOM 4600 N N . ASN E 3 243 ? 67.993 67.644 129.279 1.00 69.35 243 ASN A N 1
ATOM 4601 C CA . ASN E 3 243 ? 68.486 68.544 130.312 1.00 69.26 243 ASN A CA 1
ATOM 4602 C C . ASN E 3 243 ? 68.461 70.009 129.874 1.00 69.33 243 ASN A C 1
ATOM 4603 O O . ASN E 3 243 ? 69.036 70.369 128.851 1.00 68.89 243 ASN A O 1
ATOM 4608 N N . GLU E 3 244 ? 67.804 70.852 130.667 1.00 69.63 244 GLU A N 1
ATOM 4609 C CA . GLU E 3 244 ? 67.693 72.278 130.366 1.00 70.07 244 GLU A CA 1
ATOM 4610 C C . GLU E 3 244 ? 69.048 72.923 130.172 1.00 69.76 244 GLU A C 1
ATOM 4611 O O . GLU E 3 244 ? 69.341 73.509 129.129 1.00 69.53 244 GLU A O 1
ATOM 4617 N N . THR E 3 245 ? 69.853 72.827 131.221 1.00 69.64 245 THR A N 1
ATOM 4618 C CA . THR E 3 245 ? 71.195 73.388 131.259 1.00 68.30 245 THR A CA 1
ATOM 4619 C C . THR E 3 245 ? 71.999 73.104 130.002 1.00 67.10 245 THR A C 1
ATOM 4620 O O . THR E 3 245 ? 72.694 73.977 129.489 1.00 65.87 245 THR A O 1
ATOM 4624 N N . VAL E 3 246 ? 71.901 71.881 129.507 1.00 66.25 246 VAL A N 1
ATOM 4625 C CA . VAL E 3 246 ? 72.640 71.515 128.312 1.00 67.16 246 VAL A CA 1
ATOM 4626 C C . VAL E 3 246 ? 72.203 72.344 127.112 1.00 66.88 246 VAL A C 1
ATOM 4627 O O . VAL E 3 246 ? 73.029 72.797 126.316 1.00 67.20 246 VAL A O 1
ATOM 4631 N N . LEU E 3 247 ? 70.895 72.538 126.993 1.00 66.32 247 LEU A N 1
ATOM 4632 C CA . LEU E 3 247 ? 70.325 73.311 125.900 1.00 65.19 247 LEU A CA 1
ATOM 4633 C C . LEU E 3 247 ? 70.732 74.761 126.073 1.00 64.07 247 LEU A C 1
ATOM 4634 O O . LEU E 3 247 ? 71.112 75.422 125.120 1.00 63.57 247 LEU A O 1
ATOM 4639 N N . GLN E 3 248 ? 70.649 75.246 127.303 1.00 63.42 248 GLN A N 1
ATOM 4640 C CA . GLN E 3 248 ? 71.004 76.622 127.598 1.00 64.58 248 GLN A CA 1
ATOM 4641 C C . GLN E 3 248 ? 72.407 76.995 127.172 1.00 66.26 248 GLN A C 1
ATOM 4642 O O . GLN E 3 248 ? 72.627 78.072 126.628 1.00 66.07 248 GLN A O 1
ATOM 4648 N N . LYS E 3 249 ? 73.371 76.123 127.430 1.00 69.02 249 LYS A N 1
ATOM 4649 C CA . LYS E 3 249 ? 74.732 76.435 127.029 1.00 71.09 249 LYS A CA 1
ATOM 4650 C C . LYS E 3 249 ? 74.869 76.141 125.558 1.00 71.07 249 LYS A C 1
ATOM 4651 O O . LYS E 3 249 ? 75.612 76.807 124.863 1.00 71.92 249 LYS A O 1
ATOM 4657 N N . ALA E 3 250 ? 74.136 75.149 125.078 1.00 72.34 250 ALA A N 1
ATOM 4658 C CA . ALA E 3 250 ? 74.208 74.807 123.667 1.00 74.11 250 ALA A CA 1
ATOM 4659 C C . ALA E 3 250 ? 73.943 76.048 122.821 1.00 75.71 250 ALA A C 1
ATOM 4660 O O . ALA E 3 250 ? 74.669 76.333 121.872 1.00 76.00 250 ALA A O 1
ATOM 4662 N N . VAL E 3 251 ? 72.905 76.793 123.185 1.00 78.28 251 VAL A N 1
ATOM 4663 C CA . VAL E 3 251 ? 72.528 78.001 122.462 1.00 80.52 251 VAL A CA 1
ATOM 4664 C C . VAL E 3 251 ? 73.526 79.122 122.706 1.00 82.54 251 VAL A C 1
ATOM 4665 O O . VAL E 3 251 ? 73.727 79.978 121.850 1.00 82.67 251 VAL A O 1
ATOM 4669 N N . ARG E 3 252 ? 74.152 79.110 123.877 1.00 85.46 252 ARG A N 1
ATOM 4670 C CA . ARG E 3 252 ? 75.145 80.123 124.225 1.00 88.08 252 ARG A CA 1
ATOM 4671 C C . ARG E 3 252 ? 76.409 79.933 123.410 1.00 89.62 252 ARG A C 1
ATOM 4672 O O . ARG E 3 252 ? 76.939 80.884 122.848 1.00 88.87 252 ARG A O 1
ATOM 4680 N N . ARG E 3 253 ? 76.891 78.696 123.356 1.00 92.32 253 ARG A N 1
ATOM 4681 C CA . ARG E 3 253 ? 78.100 78.394 122.612 1.00 95.46 253 ARG A CA 1
ATOM 4682 C C . ARG E 3 253 ? 77.873 78.657 121.142 1.00 96.97 253 ARG A C 1
ATOM 4683 O O . ARG E 3 253 ? 78.614 79.419 120.525 1.00 97.30 253 ARG A O 1
ATOM 4691 N N . SER E 3 254 ? 76.843 78.039 120.579 1.00 98.63 254 SER A N 1
ATOM 4692 C CA . SER E 3 254 ? 76.546 78.232 119.165 1.00 100.43 254 SER A CA 1
ATOM 4693 C C . SER E 3 254 ? 76.448 79.716 118.839 1.00 101.63 254 SER A C 1
ATOM 4694 O O . SER E 3 254 ? 76.771 80.138 117.735 1.00 101.96 254 SER A O 1
ATOM 4697 N N . ALA E 3 255 ? 76.016 80.506 119.814 1.00 103.73 255 ALA A N 1
ATOM 4698 C CA . ALA E 3 255 ? 75.874 81.946 119.632 1.00 105.52 255 ALA A CA 1
ATOM 4699 C C . ALA E 3 255 ? 77.230 82.619 119.445 1.00 106.66 255 ALA A C 1
ATOM 4700 O O . ALA E 3 255 ? 77.341 83.626 118.746 1.00 106.54 255 ALA A O 1
ATOM 4702 N N . GLN E 3 256 ? 78.250 82.056 120.088 1.00 108.22 256 GLN A N 1
ATOM 4703 C CA . GLN E 3 256 ? 79.616 82.569 120.015 1.00 109.66 256 GLN A CA 1
ATOM 4704 C C . GLN E 3 256 ? 80.272 82.031 118.745 1.00 109.83 256 GLN A C 1
ATOM 4705 O O . GLN E 3 256 ? 80.939 82.763 118.016 1.00 109.77 256 GLN A O 1
ATOM 4711 N N . GLU E 3 257 ? 80.065 80.743 118.487 1.00 110.16 257 GLU A N 1
ATOM 4712 C CA . GLU E 3 257 ? 80.620 80.079 117.314 1.00 110.26 257 GLU A CA 1
ATOM 4713 C C . GLU E 3 257 ? 79.960 80.572 116.027 1.00 109.61 257 GLU A C 1
ATOM 4714 O O . GLU E 3 257 ? 79.737 79.797 115.102 1.00 109.84 257 GLU A O 1
ATOM 4720 N N . ALA E 3 258 ? 79.644 81.859 115.974 1.00 108.57 258 ALA A N 1
ATOM 4721 C CA . ALA E 3 258 ? 79.050 82.437 114.795 1.00 107.89 258 ALA A CA 1
ATOM 4722 C C . ALA E 3 258 ? 79.236 83.934 114.778 1.00 107.32 258 ALA A C 1
ATOM 4723 O O . ALA E 3 258 ? 78.810 84.581 113.823 1.00 107.22 258 ALA A O 1
ATOM 4725 N N . GLY E 3 259 ? 79.838 84.499 115.808 1.00 106.77 259 GLY A N 1
ATOM 4726 C CA . GLY E 3 259 ? 79.947 85.928 115.940 1.00 106.60 259 GLY A CA 1
ATOM 4727 C C . GLY E 3 259 ? 78.873 86.278 116.943 1.00 106.89 259 GLY A C 1
ATOM 4728 O O . GLY E 3 259 ? 78.715 85.599 117.960 1.00 107.55 259 GLY A O 1
ATOM 4729 N N . ILE E 3 260 ? 78.117 87.335 116.680 1.00 106.77 260 ILE A N 1
ATOM 4730 C CA . ILE E 3 260 ? 77.069 87.801 117.592 1.00 106.57 260 ILE A CA 1
ATOM 4731 C C . ILE E 3 260 ? 77.543 88.024 119.038 1.00 105.71 260 ILE A C 1
ATOM 4732 O O . ILE E 3 260 ? 77.492 87.170 119.916 1.00 105.74 260 ILE A O 1
ATOM 4737 N N . GLU E 3 261 ? 78.010 89.276 119.233 1.00 105.03 261 GLU A N 1
ATOM 4738 C CA . GLU E 3 261 ? 78.437 89.784 120.532 1.00 104.36 261 GLU A CA 1
ATOM 4739 C C . GLU E 3 261 ? 77.337 90.625 121.135 1.00 102.29 261 GLU A C 1
ATOM 4740 O O . GLU E 3 261 ? 77.451 91.842 121.319 1.00 102.33 261 GLU A O 1
ATOM 4746 N N . LYS E 3 262 ? 76.264 89.884 121.441 1.00 99.63 262 LYS A N 1
ATOM 4747 C CA . LYS E 3 262 ? 75.149 90.507 122.129 1.00 96.85 262 LYS A CA 1
ATOM 4748 C C . LYS E 3 262 ? 74.676 89.705 123.349 1.00 94.57 262 LYS A C 1
ATOM 4749 O O . LYS E 3 262 ? 73.709 90.087 124.009 1.00 95.79 262 LYS A O 1
ATOM 4755 N N . THR E 3 263 ? 75.373 88.617 123.671 1.00 90.67 263 THR A N 1
ATOM 4756 C CA . THR E 3 263 ? 74.996 87.774 124.805 1.00 86.37 263 THR A CA 1
ATOM 4757 C C . THR E 3 263 ? 73.588 87.277 124.538 1.00 83.77 263 THR A C 1
ATOM 4758 O O . THR E 3 263 ? 72.608 87.845 125.010 1.00 84.16 263 THR A O 1
ATOM 4762 N N . VAL E 3 264 ? 73.488 86.212 123.767 1.00 80.28 264 VAL A N 1
ATOM 4763 C CA . VAL E 3 264 ? 72.191 85.677 123.439 1.00 77.11 264 VAL A CA 1
ATOM 4764 C C . VAL E 3 264 ? 71.903 84.391 124.189 1.00 74.76 264 VAL A C 1
ATOM 4765 O O . VAL E 3 264 ? 72.753 83.507 124.268 1.00 73.67 264 VAL A O 1
ATOM 4769 N N . THR E 3 265 ? 70.690 84.309 124.742 1.00 72.76 265 THR A N 1
ATOM 4770 C CA . THR E 3 265 ? 70.217 83.140 125.491 1.00 69.34 265 THR A CA 1
ATOM 4771 C C . THR E 3 265 ? 68.839 82.694 125.005 1.00 67.27 265 THR A C 1
ATOM 4772 O O . THR E 3 265 ? 68.259 83.290 124.100 1.00 67.14 265 THR A O 1
ATOM 4776 N N . CYS E 3 266 ? 68.304 81.652 125.621 1.00 65.31 266 CYS A N 1
ATOM 4777 C CA . CYS E 3 266 ? 67.007 81.155 125.216 1.00 62.87 266 CYS A CA 1
ATOM 4778 C C . CYS E 3 266 ? 65.901 82.177 125.159 1.00 61.56 266 CYS A C 1
ATOM 4779 O O . CYS E 3 266 ? 65.257 82.307 124.135 1.00 61.87 266 CYS A O 1
ATOM 4782 N N . HIS E 3 267 ? 65.659 82.915 126.230 1.00 60.88 267 HIS A N 1
ATOM 4783 C CA . HIS E 3 267 ? 64.574 83.875 126.148 1.00 61.94 267 HIS A CA 1
ATOM 4784 C C . HIS E 3 267 ? 64.805 84.955 125.101 1.00 59.99 267 HIS A C 1
ATOM 4785 O O . HIS E 3 267 ? 63.860 85.650 124.733 1.00 59.89 267 HIS A O 1
ATOM 4792 N N . THR E 3 268 ? 66.037 85.113 124.610 1.00 57.81 268 THR A N 1
ATOM 4793 C CA . THR E 3 268 ? 66.268 86.148 123.597 1.00 55.23 268 THR A CA 1
ATOM 4794 C C . THR E 3 268 ? 65.786 85.613 122.258 1.00 52.53 268 THR A C 1
ATOM 4795 O O . THR E 3 268 ? 65.550 86.378 121.325 1.00 50.63 268 THR A O 1
ATOM 4799 N N . LEU E 3 269 ? 65.632 84.296 122.166 1.00 50.81 269 LEU A N 1
ATOM 4800 C CA . LEU E 3 269 ? 65.129 83.699 120.933 1.00 49.16 269 LEU A CA 1
ATOM 4801 C C . LEU E 3 269 ? 63.627 83.909 120.907 1.00 48.78 269 LEU A C 1
ATOM 4802 O O . LEU E 3 269 ? 63.022 84.072 119.840 1.00 49.28 269 LEU A O 1
ATOM 4807 N N . ARG E 3 270 ? 63.030 83.931 122.094 1.00 47.88 270 ARG A N 1
ATOM 4808 C CA . ARG E 3 270 ? 61.599 84.139 122.224 1.00 46.76 270 ARG A CA 1
ATOM 4809 C C . ARG E 3 270 ? 61.290 85.584 121.884 1.00 47.42 270 ARG A C 1
ATOM 4810 O O . ARG E 3 270 ? 60.306 85.859 121.224 1.00 47.88 270 ARG A O 1
ATOM 4818 N N . HIS E 3 271 ? 62.132 86.505 122.343 1.00 48.78 271 HIS A N 1
ATOM 4819 C CA . HIS E 3 271 ? 61.954 87.926 122.046 1.00 49.99 271 HIS A CA 1
ATOM 4820 C C . HIS E 3 271 ? 61.965 88.172 120.563 1.00 47.88 271 HIS A C 1
ATOM 4821 O O . HIS E 3 271 ? 61.235 89.020 120.056 1.00 46.13 271 HIS A O 1
ATOM 4828 N N . SER E 3 272 ? 62.839 87.441 119.883 1.00 47.10 272 SER A N 1
ATOM 4829 C CA . SER E 3 272 ? 63.001 87.559 118.436 1.00 47.59 272 SER A CA 1
ATOM 4830 C C . SER E 3 272 ? 61.745 87.106 117.730 1.00 45.81 272 SER A C 1
ATOM 4831 O O . SER E 3 272 ? 61.329 87.698 116.731 1.00 47.01 272 SER A O 1
ATOM 4834 N N . PHE E 3 273 ? 61.158 86.038 118.249 1.00 42.24 273 PHE A N 1
ATOM 4835 C CA . PHE E 3 273 ? 59.926 85.510 117.695 1.00 39.06 273 PHE A CA 1
ATOM 4836 C C . PHE E 3 273 ? 58.875 86.615 117.735 1.00 36.68 273 PHE A C 1
ATOM 4837 O O . PHE E 3 273 ? 58.235 86.913 116.749 1.00 36.75 273 PHE A O 1
ATOM 4845 N N . ALA E 3 274 ? 58.729 87.255 118.875 1.00 35.75 274 ALA A N 1
ATOM 4846 C CA . ALA E 3 274 ? 57.727 88.294 118.981 1.00 36.92 274 ALA A CA 1
ATOM 4847 C C . ALA E 3 274 ? 58.080 89.488 118.130 1.00 38.02 274 ALA A C 1
ATOM 4848 O O . ALA E 3 274 ? 57.222 90.108 117.496 1.00 39.84 274 ALA A O 1
ATOM 4850 N N . THR E 3 275 ? 59.348 89.834 118.137 1.00 38.77 275 THR A N 1
ATOM 4851 C CA . THR E 3 275 ? 59.783 90.977 117.385 1.00 39.99 275 THR A CA 1
ATOM 4852 C C . THR E 3 275 ? 59.609 90.744 115.906 1.00 40.44 275 THR A C 1
ATOM 4853 O O . THR E 3 275 ? 59.079 91.588 115.188 1.00 39.56 275 THR A O 1
ATOM 4857 N N . HIS E 3 276 ? 60.035 89.582 115.445 1.00 41.49 276 HIS A N 1
ATOM 4858 C CA . HIS E 3 276 ? 59.920 89.308 114.030 1.00 42.79 276 HIS A CA 1
ATOM 4859 C C . HIS E 3 276 ? 58.490 89.264 113.515 1.00 43.54 276 HIS A C 1
ATOM 4860 O O . HIS E 3 276 ? 58.224 89.788 112.441 1.00 44.62 276 HIS A O 1
ATOM 4867 N N . LEU E 3 277 ? 57.576 88.666 114.277 1.00 43.38 277 LEU A N 1
ATOM 4868 C CA . LEU E 3 277 ? 56.175 88.618 113.878 1.00 42.80 277 LEU A CA 1
ATOM 4869 C C . LEU E 3 277 ? 55.676 90.038 113.723 1.00 43.58 277 LEU A C 1
ATOM 4870 O O . LEU E 3 277 ? 54.933 90.358 112.802 1.00 43.95 277 LEU A O 1
ATOM 4875 N N . LEU E 3 278 ? 56.076 90.896 114.644 1.00 44.36 278 LEU A N 1
ATOM 4876 C CA . LEU E 3 278 ? 55.645 92.267 114.574 1.00 45.11 278 LEU A CA 1
ATOM 4877 C C . LEU E 3 278 ? 56.200 92.977 113.371 1.00 47.02 278 LEU A C 1
ATOM 4878 O O . LEU E 3 278 ? 55.484 93.697 112.701 1.00 49.38 278 LEU A O 1
ATOM 4883 N N . GLU E 3 279 ? 57.474 92.774 113.080 1.00 49.92 279 GLU A N 1
ATOM 4884 C CA . GLU E 3 279 ? 58.081 93.449 111.936 1.00 52.81 279 GLU A CA 1
ATOM 4885 C C . GLU E 3 279 ? 57.501 93.018 110.605 1.00 52.19 279 GLU A C 1
ATOM 4886 O O . GLU E 3 279 ? 57.684 93.701 109.603 1.00 53.92 279 GLU A O 1
ATOM 4892 N N . VAL E 3 280 ? 56.794 91.897 110.587 1.00 50.70 280 VAL A N 1
ATOM 4893 C CA . VAL E 3 280 ? 56.216 91.425 109.345 1.00 49.50 280 VAL A CA 1
ATOM 4894 C C . VAL E 3 280 ? 54.807 91.956 109.170 1.00 49.79 280 VAL A C 1
ATOM 4895 O O . VAL E 3 280 ? 54.205 91.806 108.102 1.00 50.69 280 VAL A O 1
ATOM 4899 N N . GLY E 3 281 ? 54.274 92.578 110.220 1.00 48.83 281 GLY A N 1
ATOM 4900 C CA . GLY E 3 281 ? 52.934 93.129 110.131 1.00 47.73 281 GLY A CA 1
ATOM 4901 C C . GLY E 3 281 ? 51.861 92.470 110.995 1.00 47.47 281 GLY A C 1
ATOM 4902 O O . GLY E 3 281 ? 50.707 92.914 110.990 1.00 47.64 281 GLY A O 1
ATOM 4903 N N . ALA E 3 282 ? 52.214 91.420 111.730 1.00 45.38 282 ALA A N 1
ATOM 4904 C CA . ALA E 3 282 ? 51.247 90.746 112.586 1.00 44.94 282 ALA A CA 1
ATOM 4905 C C . ALA E 3 282 ? 50.679 91.737 113.582 1.00 45.08 282 ALA A C 1
ATOM 4906 O O . ALA E 3 282 ? 51.349 92.689 113.958 1.00 45.58 282 ALA A O 1
ATOM 4908 N N . ASP E 3 283 ? 49.449 91.509 114.020 1.00 45.54 283 ASP A N 1
ATOM 4909 C CA . ASP E 3 283 ? 48.840 92.413 114.977 1.00 47.53 283 ASP A CA 1
ATOM 4910 C C . ASP E 3 283 ? 49.407 92.145 116.364 1.00 47.41 283 ASP A C 1
ATOM 4911 O O . ASP E 3 283 ? 49.736 91.007 116.686 1.00 48.49 283 ASP A O 1
ATOM 4916 N N . ILE E 3 284 ? 49.507 93.184 117.189 1.00 46.59 284 ILE A N 1
ATOM 4917 C CA . ILE E 3 284 ? 50.041 93.012 118.527 1.00 45.78 284 ILE A CA 1
ATOM 4918 C C . ILE E 3 284 ? 49.224 91.962 119.282 1.00 45.73 284 ILE A C 1
ATOM 4919 O O . ILE E 3 284 ? 49.799 91.079 119.906 1.00 45.16 284 ILE A O 1
ATOM 4924 N N . ARG E 3 285 ? 47.895 92.039 119.238 1.00 45.79 285 ARG A N 1
ATOM 4925 C CA . ARG E 3 285 ? 47.116 91.055 119.979 1.00 46.70 285 ARG A CA 1
ATOM 4926 C C . ARG E 3 285 ? 47.392 89.655 119.478 1.00 44.48 285 ARG A C 1
ATOM 4927 O O . ARG E 3 285 ? 47.248 88.679 120.221 1.00 44.44 285 ARG A O 1
ATOM 4935 N N . THR E 3 286 ? 47.809 89.543 118.228 1.00 40.44 286 THR A N 1
ATOM 4936 C CA . THR E 3 286 ? 48.125 88.234 117.689 1.00 37.37 286 THR A CA 1
ATOM 4937 C C . THR E 3 286 ? 49.381 87.710 118.353 1.00 35.04 286 THR A C 1
ATOM 4938 O O . THR E 3 286 ? 49.469 86.545 118.710 1.00 33.51 286 THR A O 1
ATOM 4942 N N . VAL E 3 287 ? 50.354 88.591 118.507 1.00 34.02 287 VAL A N 1
ATOM 4943 C CA . VAL E 3 287 ? 51.608 88.236 119.141 1.00 33.66 287 VAL A CA 1
ATOM 4944 C C . VAL E 3 287 ? 51.359 87.942 120.608 1.00 32.32 287 VAL A C 1
ATOM 4945 O O . VAL E 3 287 ? 51.952 87.043 121.186 1.00 32.57 287 VAL A O 1
ATOM 4949 N N . GLN E 3 288 ? 50.490 88.742 121.203 1.00 31.72 288 GLN A N 1
ATOM 4950 C CA . GLN E 3 288 ? 50.116 88.589 122.596 1.00 33.16 288 GLN A CA 1
ATOM 4951 C C . GLN E 3 288 ? 49.612 87.158 122.858 1.00 35.08 288 GLN A C 1
ATOM 4952 O O . GLN E 3 288 ? 50.044 86.492 123.797 1.00 33.77 288 GLN A O 1
ATOM 4958 N N . GLU E 3 289 ? 48.693 86.699 122.016 1.00 36.27 289 GLU A N 1
ATOM 4959 C CA . GLU E 3 289 ? 48.136 85.378 122.173 1.00 36.95 289 GLU A CA 1
ATOM 4960 C C . GLU E 3 289 ? 49.196 84.300 121.993 1.00 36.89 289 GLU A C 1
ATOM 4961 O O . GLU E 3 289 ? 49.185 83.293 122.710 1.00 39.44 289 GLU A O 1
ATOM 4967 N N . GLN E 3 290 ? 50.132 84.498 121.073 1.00 34.30 290 GLN A N 1
ATOM 4968 C CA . GLN E 3 290 ? 51.172 83.490 120.868 1.00 33.10 290 GLN A CA 1
ATOM 4969 C C . GLN E 3 290 ? 52.078 83.419 122.085 1.00 33.38 290 GLN A C 1
ATOM 4970 O O . GLN E 3 290 ? 52.531 82.355 122.468 1.00 34.68 290 GLN A O 1
ATOM 4976 N N . LEU E 3 291 ? 52.348 84.550 122.709 1.00 33.35 291 LEU A N 1
ATOM 4977 C CA . LEU E 3 291 ? 53.213 84.504 123.867 1.00 33.81 291 LEU A CA 1
ATOM 4978 C C . LEU E 3 291 ? 52.493 84.053 125.129 1.00 36.23 291 LEU A C 1
ATOM 4979 O O . LEU E 3 291 ? 53.097 83.474 126.011 1.00 38.36 291 LEU A O 1
ATOM 4984 N N . GLY E 3 292 ? 51.199 84.318 125.223 1.00 37.46 292 GLY A N 1
ATOM 4985 C CA . GLY E 3 292 ? 50.471 83.933 126.410 1.00 35.16 292 GLY A CA 1
ATOM 4986 C C . GLY E 3 292 ? 50.280 85.120 127.338 1.00 35.22 292 GLY A C 1
ATOM 4987 O O . GLY E 3 292 ? 49.949 84.934 128.503 1.00 36.55 292 GLY A O 1
ATOM 4988 N N . HIS E 3 293 ? 50.492 86.343 126.859 1.00 33.89 293 HIS A N 1
ATOM 4989 C CA . HIS E 3 293 ? 50.278 87.490 127.735 1.00 34.40 293 HIS A CA 1
ATOM 4990 C C . HIS E 3 293 ? 48.801 87.671 127.967 1.00 36.02 293 HIS A C 1
ATOM 4991 O O . HIS E 3 293 ? 48.008 87.589 127.034 1.00 37.66 293 HIS A O 1
ATOM 4998 N N . THR E 3 294 ? 48.410 87.934 129.199 1.00 36.93 294 THR A N 1
ATOM 4999 C CA . THR E 3 294 ? 46.991 88.106 129.414 1.00 40.37 294 THR A CA 1
ATOM 5000 C C . THR E 3 294 ? 46.506 89.473 128.968 1.00 40.62 294 THR A C 1
ATOM 5001 O O . THR E 3 294 ? 45.321 89.648 128.729 1.00 42.32 294 THR A O 1
ATOM 5005 N N . ASP E 3 295 ? 47.404 90.443 128.849 1.00 41.06 295 ASP A N 1
ATOM 5006 C CA . ASP E 3 295 ? 46.981 91.777 128.439 1.00 42.51 295 ASP A CA 1
ATOM 5007 C C . ASP E 3 295 ? 47.961 92.369 127.447 1.00 41.40 295 ASP A C 1
ATOM 5008 O O . ASP E 3 295 ? 49.162 92.260 127.627 1.00 41.33 295 ASP A O 1
ATOM 5013 N N . VAL E 3 296 ? 47.438 92.978 126.391 1.00 40.75 296 VAL A N 1
ATOM 5014 C CA . VAL E 3 296 ? 48.275 93.586 125.366 1.00 42.25 296 VAL A CA 1
ATOM 5015 C C . VAL E 3 296 ? 49.321 94.530 125.945 1.00 41.41 296 VAL A C 1
ATOM 5016 O O . VAL E 3 296 ? 50.449 94.560 125.461 1.00 40.23 296 VAL A O 1
ATOM 5020 N N . LYS E 3 297 ? 48.944 95.311 126.956 1.00 40.85 297 LYS A N 1
ATOM 5021 C CA . LYS E 3 297 ? 49.879 96.259 127.553 1.00 42.11 297 LYS A CA 1
ATOM 5022 C C . LYS E 3 297 ? 51.200 95.609 127.919 1.00 41.63 297 LYS A C 1
ATOM 5023 O O . LYS E 3 297 ? 52.230 96.276 127.985 1.00 41.49 297 LYS A O 1
ATOM 5029 N N . THR E 3 298 ? 51.180 94.304 128.158 1.00 41.14 298 THR A N 1
ATOM 5030 C CA . THR E 3 298 ? 52.412 93.602 128.485 1.00 39.19 298 THR A CA 1
ATOM 5031 C C . THR E 3 298 ? 53.196 93.391 127.218 1.00 38.54 298 THR A C 1
ATOM 5032 O O . THR E 3 298 ? 54.411 93.555 127.201 1.00 38.89 298 THR A O 1
ATOM 5036 N N . THR E 3 299 ? 52.490 93.018 126.156 1.00 39.37 299 THR A N 1
ATOM 5037 C CA . THR E 3 299 ? 53.125 92.762 124.870 1.00 41.52 299 THR A CA 1
ATOM 5038 C C . THR E 3 299 ? 53.694 94.046 124.270 1.00 42.86 299 THR A C 1
ATOM 5039 O O . THR E 3 299 ? 54.668 94.002 123.530 1.00 43.00 299 THR A O 1
ATOM 5043 N N . GLN E 3 300 ? 53.090 95.187 124.594 1.00 45.31 300 GLN A N 1
ATOM 5044 C CA . GLN E 3 300 ? 53.570 96.459 124.072 1.00 48.22 300 GLN A CA 1
ATOM 5045 C C . GLN E 3 300 ? 54.993 96.730 124.562 1.00 52.01 300 GLN A C 1
ATOM 5046 O O . GLN E 3 300 ? 55.748 97.482 123.947 1.00 52.68 300 GLN A O 1
ATOM 5052 N N . ILE E 3 301 ? 55.354 96.099 125.671 1.00 56.99 301 ILE A N 1
ATOM 5053 C CA . ILE E 3 301 ? 56.693 96.221 126.233 1.00 61.72 301 ILE A CA 1
ATOM 5054 C C . ILE E 3 301 ? 57.538 95.151 125.537 1.00 65.23 301 ILE A C 1
ATOM 5055 O O . ILE E 3 301 ? 58.386 94.500 126.151 1.00 64.69 301 ILE A O 1
ATOM 5060 N N . TYR E 3 302 ? 57.268 94.974 124.242 1.00 69.61 302 TYR A N 1
ATOM 5061 C CA . TYR E 3 302 ? 57.951 94.001 123.382 1.00 73.36 302 TYR A CA 1
ATOM 5062 C C . TYR E 3 302 ? 57.943 94.618 122.013 1.00 75.12 302 TYR A C 1
ATOM 5063 O O . TYR E 3 302 ? 58.132 93.927 121.021 1.00 75.20 302 TYR A O 1
ATOM 5072 N N . THR E 3 303 ? 57.685 95.921 121.970 1.00 78.04 303 THR A N 1
ATOM 5073 C CA . THR E 3 303 ? 57.646 96.655 120.717 1.00 82.14 303 THR A CA 1
ATOM 5074 C C . THR E 3 303 ? 58.584 97.861 120.792 1.00 85.34 303 THR A C 1
ATOM 5075 O O . THR E 3 303 ? 58.410 98.852 120.075 1.00 86.39 303 THR A O 1
ATOM 5079 N N . HIS E 3 304 ? 59.584 97.771 121.668 1.00 88.61 304 HIS A N 1
ATOM 5080 C CA . HIS E 3 304 ? 60.563 98.849 121.845 1.00 90.58 304 HIS A CA 1
ATOM 5081 C C . HIS E 3 304 ? 61.954 98.427 121.392 1.00 90.75 304 HIS A C 1
ATOM 5082 O O . HIS E 3 304 ? 62.171 98.135 120.212 1.00 91.04 304 HIS A O 1
ATOM 5089 N N . SER E 3 311 ? 56.227 106.961 112.351 1.00 86.24 311 SER A N 1
ATOM 5090 C CA . SER E 3 311 ? 56.603 107.376 110.997 1.00 85.94 311 SER A CA 1
ATOM 5091 C C . SER E 3 311 ? 55.652 106.796 109.942 1.00 84.07 311 SER A C 1
ATOM 5092 O O . SER E 3 311 ? 54.791 105.962 110.250 1.00 84.86 311 SER A O 1
ATOM 5095 N N . GLY E 3 312 ? 55.815 107.244 108.698 1.00 80.81 312 GLY A N 1
ATOM 5096 C CA . GLY E 3 312 ? 54.963 106.769 107.622 1.00 75.44 312 GLY A CA 1
ATOM 5097 C C . GLY E 3 312 ? 53.549 107.329 107.704 1.00 71.53 312 GLY A C 1
ATOM 5098 O O . GLY E 3 312 ? 52.703 107.025 106.854 1.00 72.90 312 GLY A O 1
ATOM 5099 N N . VAL E 3 313 ? 53.282 108.151 108.718 1.00 64.77 313 VAL A N 1
ATOM 5100 C CA . VAL E 3 313 ? 51.954 108.726 108.876 1.00 57.56 313 VAL A CA 1
ATOM 5101 C C . VAL E 3 313 ? 51.889 110.142 108.342 1.00 54.18 313 VAL A C 1
ATOM 5102 O O . VAL E 3 313 ? 52.440 111.056 108.928 1.00 54.00 313 VAL A O 1
ATOM 5106 N N . LEU E 3 314 ? 51.197 110.328 107.237 1.00 50.02 314 LEU A N 1
ATOM 5107 C CA . LEU E 3 314 ? 51.092 111.646 106.654 1.00 47.29 314 LEU A CA 1
ATOM 5108 C C . LEU E 3 314 ? 50.199 112.532 107.503 1.00 45.63 314 LEU A C 1
ATOM 5109 O O . LEU E 3 314 ? 49.069 112.172 107.818 1.00 46.55 314 LEU A O 1
ATOM 5114 N N . SER E 3 315 ? 50.708 113.698 107.873 1.00 44.13 315 SER A N 1
ATOM 5115 C CA . SER E 3 315 ? 49.937 114.618 108.691 1.00 41.85 315 SER A CA 1
ATOM 5116 C C . SER E 3 315 ? 48.617 115.001 108.042 1.00 41.48 315 SER A C 1
ATOM 5117 O O . SER E 3 315 ? 48.554 115.273 106.853 1.00 43.41 315 SER A O 1
ATOM 5120 N N . PRO E 3 316 ? 47.534 115.012 108.817 1.00 40.24 316 PRO A N 1
ATOM 5121 C CA . PRO E 3 316 ? 46.230 115.381 108.268 1.00 40.05 316 PRO A CA 1
ATOM 5122 C C . PRO E 3 316 ? 46.241 116.798 107.721 1.00 40.87 316 PRO A C 1
ATOM 5123 O O . PRO E 3 316 ? 45.434 117.143 106.870 1.00 40.38 316 PRO A O 1
ATOM 5127 N N . LEU E 3 317 ? 47.142 117.632 108.226 1.00 42.22 317 LEU A N 1
ATOM 5128 C CA . LEU E 3 317 ? 47.202 119.004 107.747 1.00 43.15 317 LEU A CA 1
ATOM 5129 C C . LEU E 3 317 ? 47.619 119.016 106.280 1.00 44.58 317 LEU A C 1
ATOM 5130 O O . LEU E 3 317 ? 47.152 119.833 105.489 1.00 45.39 317 LEU A O 1
ATOM 5135 N N . SER E 3 318 ? 48.493 118.090 105.923 1.00 45.58 318 SER A N 1
ATOM 5136 C CA . SER E 3 318 ? 48.973 117.992 104.565 1.00 47.77 318 SER A CA 1
ATOM 5137 C C . SER E 3 318 ? 47.871 117.592 103.582 1.00 49.60 318 SER A C 1
ATOM 5138 O O . SER E 3 318 ? 47.930 117.943 102.404 1.00 50.23 318 SER A O 1
ATOM 5141 N N . ARG E 3 319 ? 46.864 116.867 104.059 1.00 51.46 319 ARG A N 1
ATOM 5142 C CA . ARG E 3 319 ? 45.768 116.442 103.190 1.00 52.43 319 ARG A CA 1
ATOM 5143 C C . ARG E 3 319 ? 44.664 117.469 103.112 1.00 53.99 319 ARG A C 1
ATOM 5144 O O . ARG E 3 319 ? 43.778 117.342 102.271 1.00 54.96 319 ARG A O 1
ATOM 5152 N N . LEU E 3 320 ? 44.679 118.459 104.000 1.00 56.25 320 LEU A N 1
ATOM 5153 C CA . LEU E 3 320 ? 43.627 119.471 103.971 1.00 59.03 320 LEU A CA 1
ATOM 5154 C C . LEU E 3 320 ? 43.444 119.952 102.546 1.00 61.45 320 LEU A C 1
ATOM 5155 O O . LEU E 3 320 ? 42.274 120.090 102.112 1.00 63.80 320 LEU A O 1
ATOM 5161 N N . MET F 3 1 ? 43.028 141.165 150.366 1.00 89.03 1 MET B N 1
ATOM 5162 C CA . MET F 3 1 ? 44.151 140.186 150.326 1.00 89.68 1 MET B CA 1
ATOM 5163 C C . MET F 3 1 ? 43.779 138.806 150.867 1.00 88.86 1 MET B C 1
ATOM 5164 O O . MET F 3 1 ? 42.830 138.667 151.645 1.00 88.65 1 MET B O 1
ATOM 5169 N N . GLY F 3 2 ? 44.530 137.788 150.441 1.00 87.35 2 GLY B N 1
ATOM 5170 C CA . GLY F 3 2 ? 44.277 136.428 150.887 1.00 85.08 2 GLY B CA 1
ATOM 5171 C C . GLY F 3 2 ? 44.914 136.168 152.236 1.00 83.64 2 GLY B C 1
ATOM 5172 O O . GLY F 3 2 ? 45.703 136.981 152.719 1.00 83.42 2 GLY B O 1
ATOM 5173 N N . SER F 3 3 ? 44.583 135.036 152.848 1.00 82.20 3 SER B N 1
ATOM 5174 C CA . SER F 3 3 ? 45.134 134.700 154.156 1.00 81.08 3 SER B CA 1
ATOM 5175 C C . SER F 3 3 ? 46.603 134.276 154.148 1.00 79.96 3 SER B C 1
ATOM 5176 O O . SER F 3 3 ? 47.143 133.865 153.126 1.00 79.48 3 SER B O 1
ATOM 5179 N N . GLN F 3 4 ? 47.236 134.406 155.309 1.00 79.41 4 GLN B N 1
ATOM 5180 C CA . GLN F 3 4 ? 48.635 134.053 155.498 1.00 78.65 4 GLN B CA 1
ATOM 5181 C C . GLN F 3 4 ? 48.780 132.546 155.459 1.00 76.90 4 GLN B C 1
ATOM 5182 O O . GLN F 3 4 ? 49.861 132.018 155.201 1.00 76.67 4 GLN B O 1
ATOM 5188 N N . PHE F 3 5 ? 47.683 131.853 155.735 1.00 75.22 5 PHE B N 1
ATOM 5189 C CA . PHE F 3 5 ? 47.700 130.401 155.723 1.00 73.32 5 PHE B CA 1
ATOM 5190 C C . PHE F 3 5 ? 47.760 129.885 154.298 1.00 71.47 5 PHE B C 1
ATOM 5191 O O . PHE F 3 5 ? 48.566 129.012 153.982 1.00 71.70 5 PHE B O 1
ATOM 5199 N N . LEU F 3 6 ? 46.894 130.422 153.443 1.00 69.46 6 LEU B N 1
ATOM 5200 C CA . LEU F 3 6 ? 46.860 130.027 152.044 1.00 67.90 6 LEU B CA 1
ATOM 5201 C C . LEU F 3 6 ? 48.209 130.273 151.403 1.00 67.06 6 LEU B C 1
ATOM 5202 O O . LEU F 3 6 ? 48.695 129.450 150.632 1.00 67.72 6 LEU B O 1
ATOM 5207 N N . LEU F 3 7 ? 48.808 131.414 151.725 1.00 66.00 7 LEU B N 1
ATOM 5208 C CA . LEU F 3 7 ? 50.108 131.771 151.181 1.00 64.63 7 LEU B CA 1
ATOM 5209 C C . LEU F 3 7 ? 51.162 130.767 151.638 1.00 63.59 7 LEU B C 1
ATOM 5210 O O . LEU F 3 7 ? 52.066 130.436 150.887 1.00 63.95 7 LEU B O 1
ATOM 5215 N N . SER F 3 8 ? 51.039 130.263 152.856 1.00 62.59 8 SER B N 1
ATOM 5216 C CA . SER F 3 8 ? 52.019 129.308 153.348 1.00 63.50 8 SER B CA 1
ATOM 5217 C C . SER F 3 8 ? 51.885 127.966 152.646 1.00 63.91 8 SER B C 1
ATOM 5218 O O . SER F 3 8 ? 52.876 127.260 152.441 1.00 64.22 8 SER B O 1
ATOM 5221 N N . VAL F 3 9 ? 50.652 127.607 152.301 1.00 63.17 9 VAL B N 1
ATOM 5222 C CA . VAL F 3 9 ? 50.392 126.347 151.623 1.00 63.49 9 VAL B CA 1
ATOM 5223 C C . VAL F 3 9 ? 50.943 126.416 150.202 1.00 63.50 9 VAL B C 1
ATOM 5224 O O . VAL F 3 9 ? 51.650 125.515 149.744 1.00 63.78 9 VAL B O 1
ATOM 5228 N N . ARG F 3 10 ? 50.625 127.506 149.518 1.00 62.81 10 ARG B N 1
ATOM 5229 C CA . ARG F 3 10 ? 51.100 127.713 148.167 1.00 62.72 10 ARG B CA 1
ATOM 5230 C C . ARG F 3 10 ? 52.601 127.554 148.119 1.00 62.82 10 ARG B C 1
ATOM 5231 O O . ARG F 3 10 ? 53.138 127.013 147.165 1.00 63.66 10 ARG B O 1
ATOM 5239 N N . GLU F 3 11 ? 53.286 128.033 149.146 1.00 64.38 11 GLU B N 1
ATOM 5240 C CA . GLU F 3 11 ? 54.741 127.925 149.180 1.00 65.99 11 GLU B CA 1
ATOM 5241 C C . GLU F 3 11 ? 55.170 126.510 149.546 1.00 63.79 11 GLU B C 1
ATOM 5242 O O . GLU F 3 11 ? 56.168 126.008 149.043 1.00 63.77 11 GLU B O 1
ATOM 5248 N N . PHE F 3 12 ? 54.415 125.854 150.411 1.00 61.96 12 PHE B N 1
ATOM 5249 C CA . PHE F 3 12 ? 54.776 124.494 150.777 1.00 62.13 12 PHE B CA 1
ATOM 5250 C C . PHE F 3 12 ? 54.836 123.652 149.517 1.00 61.29 12 PHE B C 1
ATOM 5251 O O . PHE F 3 12 ? 55.774 122.881 149.308 1.00 61.09 12 PHE B O 1
ATOM 5259 N N . MET F 3 13 ? 53.802 123.798 148.695 1.00 59.78 13 MET B N 1
ATOM 5260 C CA . MET F 3 13 ? 53.692 123.054 147.458 1.00 58.50 13 MET B CA 1
ATOM 5261 C C . MET F 3 13 ? 54.779 123.442 146.445 1.00 59.25 13 MET B C 1
ATOM 5262 O O . MET F 3 13 ? 55.464 122.560 145.905 1.00 59.68 13 MET B O 1
ATOM 5267 N N . GLN F 3 14 ? 54.962 124.741 146.199 1.00 60.02 14 GLN B N 1
ATOM 5268 C CA . GLN F 3 14 ? 55.983 125.189 145.244 1.00 61.42 14 GLN B CA 1
ATOM 5269 C C . GLN F 3 14 ? 57.368 124.640 145.538 1.00 61.82 14 GLN B C 1
ATOM 5270 O O . GLN F 3 14 ? 58.210 124.598 144.647 1.00 62.53 14 GLN B O 1
ATOM 5276 N N . THR F 3 15 ? 57.589 124.207 146.778 1.00 61.97 15 THR B N 1
ATOM 5277 C CA . THR F 3 15 ? 58.871 123.657 147.181 1.00 62.07 15 THR B CA 1
ATOM 5278 C C . THR F 3 15 ? 58.974 122.198 146.817 1.00 63.00 15 THR B C 1
ATOM 5279 O O . THR F 3 15 ? 60.072 121.695 146.559 1.00 63.85 15 THR B O 1
ATOM 5283 N N . ARG F 3 16 ? 57.843 121.502 146.827 1.00 63.37 16 ARG B N 1
ATOM 5284 C CA . ARG F 3 16 ? 57.866 120.092 146.467 1.00 64.34 16 ARG B CA 1
ATOM 5285 C C . ARG F 3 16 ? 57.742 119.965 144.961 1.00 62.99 16 ARG B C 1
ATOM 5286 O O . ARG F 3 16 ? 57.619 118.866 144.433 1.00 62.43 16 ARG B O 1
ATOM 5294 N N . TYR F 3 17 ? 57.768 121.101 144.275 1.00 62.26 17 TYR B N 1
ATOM 5295 C CA . TYR F 3 17 ? 57.697 121.115 142.818 1.00 61.88 17 TYR B CA 1
ATOM 5296 C C . TYR F 3 17 ? 56.379 120.620 142.225 1.00 59.42 17 TYR B C 1
ATOM 5297 O O . TYR F 3 17 ? 56.346 120.140 141.095 1.00 59.28 17 TYR B O 1
ATOM 5306 N N . TYR F 3 18 ? 55.297 120.726 142.983 1.00 56.69 18 TYR B N 1
ATOM 5307 C CA . TYR F 3 18 ? 54.004 120.316 142.468 1.00 54.01 18 TYR B CA 1
ATOM 5308 C C . TYR F 3 18 ? 53.693 121.161 141.234 1.00 52.44 18 TYR B C 1
ATOM 5309 O O . TYR F 3 18 ? 54.152 122.294 141.131 1.00 52.09 18 TYR B O 1
ATOM 5318 N N . ALA F 3 19 ? 52.919 120.613 140.303 1.00 50.47 19 ALA B N 1
ATOM 5319 C CA . ALA F 3 19 ? 52.567 121.318 139.077 1.00 48.88 19 ALA B CA 1
ATOM 5320 C C . ALA F 3 19 ? 51.818 122.610 139.359 1.00 48.68 19 ALA B C 1
ATOM 5321 O O . ALA F 3 19 ? 51.089 122.719 140.335 1.00 48.74 19 ALA B O 1
ATOM 5323 N N . LYS F 3 20 ? 51.987 123.589 138.487 1.00 48.65 20 LYS B N 1
ATOM 5324 C CA . LYS F 3 20 ? 51.303 124.851 138.665 1.00 48.56 20 LYS B CA 1
ATOM 5325 C C . LYS F 3 20 ? 49.785 124.659 138.739 1.00 48.29 20 LYS B C 1
ATOM 5326 O O . LYS F 3 20 ? 49.131 125.172 139.643 1.00 48.50 20 LYS B O 1
ATOM 5332 N N . LYS F 3 21 ? 49.228 123.919 137.786 1.00 48.12 21 LYS B N 1
ATOM 5333 C CA . LYS F 3 21 ? 47.789 123.662 137.747 1.00 47.00 21 LYS B CA 1
ATOM 5334 C C . LYS F 3 21 ? 47.300 122.872 138.974 1.00 45.69 21 LYS B C 1
ATOM 5335 O O . LYS F 3 21 ? 46.130 122.953 139.340 1.00 44.79 21 LYS B O 1
ATOM 5341 N N . THR F 3 22 ? 48.196 122.110 139.597 1.00 44.60 22 THR B N 1
ATOM 5342 C CA . THR F 3 22 ? 47.848 121.332 140.785 1.00 44.43 22 THR B CA 1
ATOM 5343 C C . THR F 3 22 ? 47.672 122.294 141.953 1.00 46.34 22 THR B C 1
ATOM 5344 O O . THR F 3 22 ? 46.714 122.192 142.722 1.00 46.50 22 THR B O 1
ATOM 5348 N N . ILE F 3 23 ? 48.622 123.217 142.085 1.00 47.15 23 ILE B N 1
ATOM 5349 C CA . ILE F 3 23 ? 48.595 124.222 143.139 1.00 47.01 23 ILE B CA 1
ATOM 5350 C C . ILE F 3 23 ? 47.314 125.025 143.020 1.00 46.89 23 ILE B C 1
ATOM 5351 O O . ILE F 3 23 ? 46.580 125.169 143.992 1.00 48.11 23 ILE B O 1
ATOM 5356 N N . GLU F 3 24 ? 47.032 125.551 141.837 1.00 47.51 24 GLU B N 1
ATOM 5357 C CA . GLU F 3 24 ? 45.810 126.331 141.677 1.00 49.08 24 GLU B CA 1
ATOM 5358 C C . GLU F 3 24 ? 44.605 125.509 142.097 1.00 48.84 24 GLU B C 1
ATOM 5359 O O . GLU F 3 24 ? 43.753 125.990 142.836 1.00 48.04 24 GLU B O 1
ATOM 5365 N N . ALA F 3 25 ? 44.553 124.261 141.631 1.00 48.36 25 ALA B N 1
ATOM 5366 C CA . ALA F 3 25 ? 43.451 123.374 141.960 1.00 46.60 25 ALA B CA 1
ATOM 5367 C C . ALA F 3 25 ? 43.338 123.118 143.473 1.00 45.92 25 ALA B C 1
ATOM 5368 O O . ALA F 3 25 ? 42.348 123.480 144.092 1.00 46.11 25 ALA B O 1
ATOM 5370 N N . TYR F 3 26 ? 44.343 122.494 144.068 1.00 45.11 26 TYR B N 1
ATOM 5371 C CA . TYR F 3 26 ? 44.283 122.209 145.483 1.00 44.98 26 TYR B CA 1
ATOM 5372 C C . TYR F 3 26 ? 43.952 123.436 146.330 1.00 46.62 26 TYR B C 1
ATOM 5373 O O . TYR F 3 26 ? 43.114 123.377 147.236 1.00 46.96 26 TYR B O 1
ATOM 5382 N N . LEU F 3 27 ? 44.606 124.551 146.044 1.00 46.75 27 LEU B N 1
ATOM 5383 C CA . LEU F 3 27 ? 44.351 125.754 146.800 1.00 47.89 27 LEU B CA 1
ATOM 5384 C C . LEU F 3 27 ? 42.878 126.139 146.731 1.00 48.91 27 LEU B C 1
ATOM 5385 O O . LEU F 3 27 ? 42.248 126.404 147.755 1.00 51.88 27 LEU B O 1
ATOM 5390 N N . HIS F 3 28 ? 42.329 126.161 145.523 1.00 48.20 28 HIS B N 1
ATOM 5391 C CA . HIS F 3 28 ? 40.932 126.524 145.327 1.00 47.57 28 HIS B CA 1
ATOM 5392 C C . HIS F 3 28 ? 39.961 125.746 146.198 1.00 47.46 28 HIS B C 1
ATOM 5393 O O . HIS F 3 28 ? 39.011 126.310 146.738 1.00 47.05 28 HIS B O 1
ATOM 5400 N N . TRP F 3 29 ? 40.177 124.448 146.332 1.00 48.05 29 TRP B N 1
ATOM 5401 C CA . TRP F 3 29 ? 39.258 123.668 147.150 1.00 48.94 29 TRP B CA 1
ATOM 5402 C C . TRP F 3 29 ? 39.575 123.833 148.618 1.00 49.09 29 TRP B C 1
ATOM 5403 O O . TRP F 3 29 ? 38.719 123.595 149.469 1.00 49.61 29 TRP B O 1
ATOM 5414 N N . ILE F 3 30 ? 40.799 124.245 148.927 1.00 48.25 30 ILE B N 1
ATOM 5415 C CA . ILE F 3 30 ? 41.133 124.441 150.321 1.00 47.46 30 ILE B CA 1
ATOM 5416 C C . ILE F 3 30 ? 40.515 125.735 150.824 1.00 46.94 30 ILE B C 1
ATOM 5417 O O . ILE F 3 30 ? 39.916 125.763 151.894 1.00 45.85 30 ILE B O 1
ATOM 5422 N N . THR F 3 31 ? 40.627 126.802 150.046 1.00 46.49 31 THR B N 1
ATOM 5423 C CA . THR F 3 31 ? 40.058 128.041 150.510 1.00 47.35 31 THR B CA 1
ATOM 5424 C C . THR F 3 31 ? 38.553 127.901 150.536 1.00 47.57 31 THR B C 1
ATOM 5425 O O . THR F 3 31 ? 37.903 128.422 151.425 1.00 49.98 31 THR B O 1
ATOM 5429 N N . ARG F 3 32 ? 37.988 127.192 149.573 1.00 48.30 32 ARG B N 1
ATOM 5430 C CA . ARG F 3 32 ? 36.540 127.028 149.546 1.00 48.76 32 ARG B CA 1
ATOM 5431 C C . ARG F 3 32 ? 36.128 126.198 150.758 1.00 48.96 32 ARG B C 1
ATOM 5432 O O . ARG F 3 32 ? 35.058 126.388 151.318 1.00 49.14 32 ARG B O 1
ATOM 5440 N N . TYR F 3 33 ? 36.995 125.286 151.167 1.00 49.10 33 TYR B N 1
ATOM 5441 C CA . TYR F 3 33 ? 36.731 124.446 152.323 1.00 50.72 33 TYR B CA 1
ATOM 5442 C C . TYR F 3 33 ? 36.728 125.297 153.574 1.00 52.65 33 TYR B C 1
ATOM 5443 O O . TYR F 3 33 ? 35.831 125.204 154.399 1.00 53.15 33 TYR B O 1
ATOM 5452 N N . ILE F 3 34 ? 37.771 126.109 153.708 1.00 55.31 34 ILE B N 1
ATOM 5453 C CA . ILE F 3 34 ? 37.938 127.020 154.833 1.00 55.99 34 ILE B CA 1
ATOM 5454 C C . ILE F 3 34 ? 36.779 128.011 154.917 1.00 56.67 34 ILE B C 1
ATOM 5455 O O . ILE F 3 34 ? 36.043 128.025 155.892 1.00 57.04 34 ILE B O 1
ATOM 5460 N N . HIS F 3 35 ? 36.620 128.838 153.895 1.00 57.47 35 HIS B N 1
ATOM 5461 C CA . HIS F 3 35 ? 35.546 129.806 153.902 1.00 60.47 35 HIS B CA 1
ATOM 5462 C C . HIS F 3 35 ? 34.150 129.208 154.061 1.00 61.76 35 HIS B C 1
ATOM 5463 O O . HIS F 3 35 ? 33.165 129.936 154.104 1.00 62.60 35 HIS B O 1
ATOM 5470 N N . PHE F 3 36 ? 34.052 127.888 154.151 1.00 63.70 36 PHE B N 1
ATOM 5471 C CA . PHE F 3 36 ? 32.751 127.244 154.313 1.00 65.05 36 PHE B CA 1
ATOM 5472 C C . PHE F 3 36 ? 32.484 127.065 155.793 1.00 67.99 36 PHE B C 1
ATOM 5473 O O . PHE F 3 36 ? 31.337 126.978 156.219 1.00 68.18 36 PHE B O 1
ATOM 5481 N N . HIS F 3 37 ? 33.564 127.010 156.566 1.00 72.50 37 HIS B N 1
ATOM 5482 C CA . HIS F 3 37 ? 33.502 126.857 158.014 1.00 77.27 37 HIS B CA 1
ATOM 5483 C C . HIS F 3 37 ? 33.879 128.175 158.678 1.00 80.15 37 HIS B C 1
ATOM 5484 O O . HIS F 3 37 ? 34.416 128.199 159.790 1.00 79.99 37 HIS B O 1
ATOM 5491 N N . ASN F 3 38 ? 33.473 129.237 158.003 1.00 84.22 38 ASN B N 1
ATOM 5492 C CA . ASN F 3 38 ? 33.639 130.548 158.518 1.00 88.06 38 ASN B CA 1
ATOM 5493 C C . ASN F 3 38 ? 35.030 130.747 158.947 1.00 89.87 38 ASN B C 1
ATOM 5494 O O . ASN F 3 38 ? 35.375 131.048 160.101 1.00 90.67 38 ASN B O 1
ATOM 5499 N N . LYS F 3 39 ? 35.844 130.560 157.919 1.00 92.05 39 LYS B N 1
ATOM 5500 C CA . LYS F 3 39 ? 37.276 130.855 158.001 1.00 94.04 39 LYS B CA 1
ATOM 5501 C C . LYS F 3 39 ? 38.049 130.282 159.213 1.00 94.43 39 LYS B C 1
ATOM 5502 O O . LYS F 3 39 ? 39.119 130.772 159.524 1.00 94.94 39 LYS B O 1
ATOM 5508 N N . LYS F 3 40 ? 37.516 129.219 159.866 1.00 94.62 40 LYS B N 1
ATOM 5509 C CA . LYS F 3 40 ? 38.074 128.479 161.001 1.00 95.61 40 LYS B CA 1
ATOM 5510 C C . LYS F 3 40 ? 39.359 127.770 160.620 1.00 96.53 40 LYS B C 1
ATOM 5511 O O . LYS F 3 40 ? 39.494 127.357 159.464 1.00 97.32 40 LYS B O 1
ATOM 5517 N N . HIS F 3 41 ? 40.309 127.591 161.529 1.00 97.18 41 HIS B N 1
ATOM 5518 C CA . HIS F 3 41 ? 41.550 126.924 161.141 1.00 97.71 41 HIS B CA 1
ATOM 5519 C C . HIS F 3 41 ? 41.318 125.441 160.829 1.00 97.47 41 HIS B C 1
ATOM 5520 O O . HIS F 3 41 ? 40.654 124.738 161.591 1.00 97.54 41 HIS B O 1
ATOM 5527 N N . PRO F 3 42 ? 41.868 124.946 159.699 1.00 97.11 42 PRO B N 1
ATOM 5528 C CA . PRO F 3 42 ? 41.712 123.542 159.295 1.00 96.18 42 PRO B CA 1
ATOM 5529 C C . PRO F 3 42 ? 42.358 122.536 160.237 1.00 94.80 42 PRO B C 1
ATOM 5530 O O . PRO F 3 42 ? 42.081 121.345 160.159 1.00 94.58 42 PRO B O 1
ATOM 5534 N N . SER F 3 43 ? 43.218 123.019 161.125 1.00 93.85 43 SER B N 1
ATOM 5535 C CA . SER F 3 43 ? 43.889 122.143 162.071 1.00 93.18 43 SER B CA 1
ATOM 5536 C C . SER F 3 43 ? 42.983 121.828 163.252 1.00 91.98 43 SER B C 1
ATOM 5537 O O . SER F 3 43 ? 43.262 120.927 164.045 1.00 91.23 43 SER B O 1
ATOM 5540 N N . LEU F 3 44 ? 41.896 122.582 163.360 1.00 91.25 44 LEU B N 1
ATOM 5541 C CA . LEU F 3 44 ? 40.925 122.402 164.434 1.00 90.31 44 LEU B CA 1
ATOM 5542 C C . LEU F 3 44 ? 39.755 121.551 163.957 1.00 88.83 44 LEU B C 1
ATOM 5543 O O . LEU F 3 44 ? 38.860 121.221 164.737 1.00 88.46 44 LEU B O 1
ATOM 5548 N N . MET F 3 45 ? 39.768 121.208 162.670 1.00 86.79 45 MET B N 1
ATOM 5549 C CA . MET F 3 45 ? 38.711 120.400 162.071 1.00 84.07 45 MET B CA 1
ATOM 5550 C C . MET F 3 45 ? 39.243 119.045 161.609 1.00 83.04 45 MET B C 1
ATOM 5551 O O . MET F 3 45 ? 40.454 118.826 161.565 1.00 82.26 45 MET B O 1
ATOM 5556 N N . GLY F 3 46 ? 38.329 118.138 161.273 1.00 82.43 46 GLY B N 1
ATOM 5557 C CA . GLY F 3 46 ? 38.725 116.811 160.825 1.00 81.21 46 GLY B CA 1
ATOM 5558 C C . GLY F 3 46 ? 37.741 116.169 159.861 1.00 80.02 46 GLY B C 1
ATOM 5559 O O . GLY F 3 46 ? 37.055 116.858 159.113 1.00 79.30 46 GLY B O 1
ATOM 5560 N N . ASP F 3 47 ? 37.670 114.842 159.883 1.00 79.06 47 ASP B N 1
ATOM 5561 C CA . ASP F 3 47 ? 36.772 114.111 158.999 1.00 77.39 47 ASP B CA 1
ATOM 5562 C C . ASP F 3 47 ? 35.374 114.698 158.993 1.00 76.89 47 ASP B C 1
ATOM 5563 O O . ASP F 3 47 ? 34.833 115.008 157.937 1.00 77.25 47 ASP B O 1
ATOM 5568 N N . LYS F 3 48 ? 34.789 114.856 160.174 1.00 76.36 48 LYS B N 1
ATOM 5569 C CA . LYS F 3 48 ? 33.440 115.392 160.273 1.00 75.78 48 LYS B CA 1
ATOM 5570 C C . LYS F 3 48 ? 33.243 116.622 159.393 1.00 75.08 48 LYS B C 1
ATOM 5571 O O . LYS F 3 48 ? 32.300 116.681 158.599 1.00 74.46 48 LYS B O 1
ATOM 5577 N N . GLU F 3 49 ? 34.135 117.599 159.526 1.00 74.34 49 GLU B N 1
ATOM 5578 C CA . GLU F 3 49 ? 34.035 118.830 158.739 1.00 73.47 49 GLU B CA 1
ATOM 5579 C C . GLU F 3 49 ? 34.292 118.602 157.249 1.00 70.43 49 GLU B C 1
ATOM 5580 O O . GLU F 3 49 ? 33.639 119.199 156.399 1.00 70.18 49 GLU B O 1
ATOM 5586 N N . VAL F 3 50 ? 35.238 117.736 156.926 1.00 67.61 50 VAL B N 1
ATOM 5587 C CA . VAL F 3 50 ? 35.510 117.470 155.530 1.00 65.65 50 VAL B CA 1
ATOM 5588 C C . VAL F 3 50 ? 34.270 116.867 154.874 1.00 64.60 50 VAL B C 1
ATOM 5589 O O . VAL F 3 50 ? 33.843 117.322 153.810 1.00 64.00 50 VAL B O 1
ATOM 5593 N N . GLU F 3 51 ? 33.684 115.860 155.519 1.00 63.00 51 GLU B N 1
ATOM 5594 C CA . GLU F 3 51 ? 32.494 115.210 154.986 1.00 62.28 51 GLU B CA 1
ATOM 5595 C C . GLU F 3 51 ? 31.324 116.190 154.845 1.00 61.17 51 GLU B C 1
ATOM 5596 O O . GLU F 3 51 ? 30.555 116.121 153.886 1.00 60.87 51 GLU B O 1
ATOM 5602 N N . GLU F 3 52 ? 31.189 117.104 155.798 1.00 60.26 52 GLU B N 1
ATOM 5603 C CA . GLU F 3 52 ? 30.120 118.089 155.738 1.00 58.66 52 GLU B CA 1
ATOM 5604 C C . GLU F 3 52 ? 30.320 118.975 154.521 1.00 55.68 52 GLU B C 1
ATOM 5605 O O . GLU F 3 52 ? 29.356 119.386 153.886 1.00 56.20 52 GLU B O 1
ATOM 5611 N N . PHE F 3 53 ? 31.576 119.267 154.198 1.00 52.07 53 PHE B N 1
ATOM 5612 C CA . PHE F 3 53 ? 31.894 120.104 153.045 1.00 49.30 53 PHE B CA 1
ATOM 5613 C C . PHE F 3 53 ? 31.599 119.360 151.741 1.00 48.70 53 PHE B C 1
ATOM 5614 O O . PHE F 3 53 ? 30.965 119.894 150.821 1.00 48.18 53 PHE B O 1
ATOM 5622 N N . LEU F 3 54 ? 32.080 118.123 151.671 1.00 47.77 54 LEU B N 1
ATOM 5623 C CA . LEU F 3 54 ? 31.852 117.273 150.508 1.00 47.11 54 LEU B CA 1
ATOM 5624 C C . LEU F 3 54 ? 30.345 117.145 150.283 1.00 47.32 54 LEU B C 1
ATOM 5625 O O . LEU F 3 54 ? 29.860 117.345 149.171 1.00 46.73 54 LEU B O 1
ATOM 5630 N N . THR F 3 55 ? 29.606 116.830 151.344 1.00 47.77 55 THR B N 1
ATOM 5631 C CA . THR F 3 55 ? 28.163 116.701 151.241 1.00 48.07 55 THR B CA 1
ATOM 5632 C C . THR F 3 55 ? 27.564 118.001 150.748 1.00 48.25 55 THR B C 1
ATOM 5633 O O . THR F 3 55 ? 26.594 118.007 149.997 1.00 48.66 55 THR B O 1
ATOM 5637 N N . TYR F 3 56 ? 28.141 119.107 151.188 1.00 48.86 56 TYR B N 1
ATOM 5638 C CA . TYR F 3 56 ? 27.664 120.417 150.780 1.00 50.12 56 TYR B CA 1
ATOM 5639 C C . TYR F 3 56 ? 27.796 120.563 149.261 1.00 50.01 56 TYR B C 1
ATOM 5640 O O . TYR F 3 56 ? 26.844 120.945 148.568 1.00 49.42 56 TYR B O 1
ATOM 5649 N N . LEU F 3 57 ? 28.979 120.237 148.751 1.00 49.84 57 LEU B N 1
ATOM 5650 C CA . LEU F 3 57 ? 29.244 120.322 147.326 1.00 49.79 57 LEU B CA 1
ATOM 5651 C C . LEU F 3 57 ? 28.294 119.436 146.548 1.00 51.00 57 LEU B C 1
ATOM 5652 O O . LEU F 3 57 ? 27.730 119.840 145.534 1.00 50.65 57 LEU B O 1
ATOM 5657 N N . ALA F 3 58 ? 28.188 118.216 147.039 1.00 53.30 58 ALA B N 1
ATOM 5658 C CA . ALA F 3 58 ? 27.347 117.229 146.410 1.00 55.30 58 ALA B CA 1
ATOM 5659 C C . ALA F 3 58 ? 25.931 117.692 146.372 1.00 56.55 58 ALA B C 1
ATOM 5660 O O . ALA F 3 58 ? 25.284 117.737 145.316 1.00 55.54 58 ALA B O 1
ATOM 5662 N N . VAL F 3 59 ? 25.432 118.031 147.550 1.00 59.31 59 VAL B N 1
ATOM 5663 C CA . VAL F 3 59 ? 24.044 118.470 147.614 1.00 62.89 59 VAL B CA 1
ATOM 5664 C C . VAL F 3 59 ? 23.995 119.970 147.347 1.00 64.56 59 VAL B C 1
ATOM 5665 O O . VAL F 3 59 ? 24.981 120.513 146.877 1.00 67.47 59 VAL B O 1
ATOM 5669 N N . GLN F 3 60 ? 22.944 120.674 147.590 1.00 66.82 60 GLN B N 1
ATOM 5670 C CA . GLN F 3 60 ? 22.990 122.078 147.147 1.00 68.10 60 GLN B CA 1
ATOM 5671 C C . GLN F 3 60 ? 24.438 122.614 146.904 1.00 66.19 60 GLN B C 1
ATOM 5672 O O . GLN F 3 60 ? 25.134 123.112 147.791 1.00 67.71 60 GLN B O 1
ATOM 5678 N N . GLY F 3 61 ? 24.838 122.491 145.648 1.00 63.88 61 GLY B N 1
ATOM 5679 C CA . GLY F 3 61 ? 26.159 122.865 145.185 1.00 61.30 61 GLY B CA 1
ATOM 5680 C C . GLY F 3 61 ? 26.105 122.168 143.843 1.00 60.22 61 GLY B C 1
ATOM 5681 O O . GLY F 3 61 ? 26.633 122.623 142.819 1.00 60.61 61 GLY B O 1
ATOM 5682 N N . LYS F 3 62 ? 25.396 121.044 143.877 1.00 57.86 62 LYS B N 1
ATOM 5683 C CA . LYS F 3 62 ? 25.143 120.209 142.720 1.00 56.19 62 LYS B CA 1
ATOM 5684 C C . LYS F 3 62 ? 26.411 119.952 141.921 1.00 53.40 62 LYS B C 1
ATOM 5685 O O . LYS F 3 62 ? 26.385 119.951 140.701 1.00 52.68 62 LYS B O 1
ATOM 5691 N N . VAL F 3 63 ? 27.522 119.727 142.598 1.00 50.37 63 VAL B N 1
ATOM 5692 C CA . VAL F 3 63 ? 28.762 119.501 141.890 1.00 47.62 63 VAL B CA 1
ATOM 5693 C C . VAL F 3 63 ? 28.842 118.081 141.352 1.00 46.24 63 VAL B C 1
ATOM 5694 O O . VAL F 3 63 ? 28.098 117.203 141.792 1.00 45.78 63 VAL B O 1
ATOM 5698 N N . ALA F 3 64 ? 29.739 117.862 140.394 1.00 45.31 64 ALA B N 1
ATOM 5699 C CA . ALA F 3 64 ? 29.910 116.543 139.786 1.00 43.39 64 ALA B CA 1
ATOM 5700 C C . ALA F 3 64 ? 30.787 115.633 140.638 1.00 42.10 64 ALA B C 1
ATOM 5701 O O . ALA F 3 64 ? 31.727 116.075 141.299 1.00 43.13 64 ALA B O 1
ATOM 5703 N N . THR F 3 65 ? 30.483 114.351 140.611 1.00 38.46 65 THR B N 1
ATOM 5704 C CA . THR F 3 65 ? 31.258 113.413 141.377 1.00 36.30 65 THR B CA 1
ATOM 5705 C C . THR F 3 65 ? 32.774 113.587 141.212 1.00 35.47 65 THR B C 1
ATOM 5706 O O . THR F 3 65 ? 33.525 113.478 142.172 1.00 34.61 65 THR B O 1
ATOM 5710 N N . LYS F 3 66 ? 33.244 113.865 140.007 1.00 36.36 66 LYS B N 1
ATOM 5711 C CA . LYS F 3 66 ? 34.683 114.055 139.851 1.00 37.60 66 LYS B CA 1
ATOM 5712 C C . LYS F 3 66 ? 35.195 115.329 140.516 1.00 37.96 66 LYS B C 1
ATOM 5713 O O . LYS F 3 66 ? 36.294 115.337 141.080 1.00 38.23 66 LYS B O 1
ATOM 5719 N N . THR F 3 67 ? 34.427 116.411 140.466 1.00 36.97 67 THR B N 1
ATOM 5720 C CA . THR F 3 67 ? 34.930 117.606 141.103 1.00 37.57 67 THR B CA 1
ATOM 5721 C C . THR F 3 67 ? 34.891 117.422 142.620 1.00 38.75 67 THR B C 1
ATOM 5722 O O . THR F 3 67 ? 35.743 117.944 143.330 1.00 39.46 67 THR B O 1
ATOM 5726 N N . GLN F 3 68 ? 33.937 116.656 143.130 1.00 38.40 68 GLN B N 1
ATOM 5727 C CA . GLN F 3 68 ? 33.892 116.473 144.567 1.00 38.30 68 GLN B CA 1
ATOM 5728 C C . GLN F 3 68 ? 35.043 115.596 144.972 1.00 37.85 68 GLN B C 1
ATOM 5729 O O . GLN F 3 68 ? 35.555 115.646 146.081 1.00 38.08 68 GLN B O 1
ATOM 5735 N N . SER F 3 69 ? 35.441 114.765 144.036 1.00 38.54 69 SER B N 1
ATOM 5736 C CA . SER F 3 69 ? 36.530 113.854 144.260 1.00 37.48 69 SER B CA 1
ATOM 5737 C C . SER F 3 69 ? 37.854 114.615 144.300 1.00 36.30 69 SER B C 1
ATOM 5738 O O . SER F 3 69 ? 38.753 114.246 145.037 1.00 35.71 69 SER B O 1
ATOM 5741 N N . LEU F 3 70 ? 37.977 115.673 143.502 1.00 36.34 70 LEU B N 1
ATOM 5742 C CA . LEU F 3 70 ? 39.206 116.470 143.493 1.00 36.95 70 LEU B CA 1
ATOM 5743 C C . LEU F 3 70 ? 39.282 117.242 144.807 1.00 37.70 70 LEU B C 1
ATOM 5744 O O . LEU F 3 70 ? 40.355 117.391 145.390 1.00 36.64 70 LEU B O 1
ATOM 5749 N N . ALA F 3 71 ? 38.126 117.727 145.262 1.00 37.95 71 ALA B N 1
ATOM 5750 C CA . ALA F 3 71 ? 38.049 118.466 146.509 1.00 37.97 71 ALA B CA 1
ATOM 5751 C C . ALA F 3 71 ? 38.581 117.568 147.596 1.00 37.89 71 ALA B C 1
ATOM 5752 O O . ALA F 3 71 ? 39.412 117.986 148.397 1.00 39.54 71 ALA B O 1
ATOM 5754 N N . LEU F 3 72 ? 38.108 116.330 147.632 1.00 37.75 72 LEU B N 1
ATOM 5755 C CA . LEU F 3 72 ? 38.597 115.405 148.635 1.00 38.84 72 LEU B CA 1
ATOM 5756 C C . LEU F 3 72 ? 40.106 115.181 148.431 1.00 39.88 72 LEU B C 1
ATOM 5757 O O . LEU F 3 72 ? 40.834 115.006 149.395 1.00 39.58 72 LEU B O 1
ATOM 5762 N N . ASN F 3 73 ? 40.580 115.212 147.186 1.00 42.07 73 ASN B N 1
ATOM 5763 C CA . ASN F 3 73 ? 42.012 115.020 146.915 1.00 44.71 73 ASN B CA 1
ATOM 5764 C C . ASN F 3 73 ? 42.845 116.147 147.527 1.00 45.47 73 ASN B C 1
ATOM 5765 O O . ASN F 3 73 ? 43.948 115.920 148.041 1.00 46.35 73 ASN B O 1
ATOM 5770 N N . SER F 3 74 ? 42.304 117.360 147.444 1.00 45.58 74 SER B N 1
ATOM 5771 C CA . SER F 3 74 ? 42.934 118.558 147.986 1.00 46.42 74 SER B CA 1
ATOM 5772 C C . SER F 3 74 ? 43.026 118.444 149.494 1.00 46.98 74 SER B C 1
ATOM 5773 O O . SER F 3 74 ? 44.116 118.461 150.071 1.00 47.50 74 SER B O 1
ATOM 5776 N N . LEU F 3 75 ? 41.866 118.333 150.133 1.00 46.27 75 LEU B N 1
ATOM 5777 C CA . LEU F 3 75 ? 41.830 118.229 151.575 1.00 44.99 75 LEU B CA 1
ATOM 5778 C C . LEU F 3 75 ? 42.666 117.067 152.052 1.00 44.76 75 LEU B C 1
ATOM 5779 O O . LEU F 3 75 ? 43.287 117.157 153.090 1.00 45.28 75 LEU B O 1
ATOM 5784 N N . SER F 3 76 ? 42.705 115.975 151.307 1.00 45.91 76 SER B N 1
ATOM 5785 C CA . SER F 3 76 ? 43.515 114.858 151.773 1.00 47.95 76 SER B CA 1
ATOM 5786 C C . SER F 3 76 ? 44.976 115.274 151.825 1.00 48.53 76 SER B C 1
ATOM 5787 O O . SER F 3 76 ? 45.718 114.853 152.709 1.00 49.06 76 SER B O 1
ATOM 5790 N N . PHE F 3 77 ? 45.388 116.099 150.873 1.00 48.75 77 PHE B N 1
ATOM 5791 C CA . PHE F 3 77 ? 46.773 116.552 150.829 1.00 50.33 77 PHE B CA 1
ATOM 5792 C C . PHE F 3 77 ? 47.025 117.507 151.974 1.00 50.58 77 PHE B C 1
ATOM 5793 O O . PHE F 3 77 ? 48.029 117.399 152.686 1.00 50.65 77 PHE B O 1
ATOM 5801 N N . LEU F 3 78 ? 46.105 118.454 152.123 1.00 50.70 78 LEU B N 1
ATOM 5802 C CA . LEU F 3 78 ? 46.181 119.466 153.164 1.00 52.47 78 LEU B CA 1
ATOM 5803 C C . LEU F 3 78 ? 46.370 118.872 154.544 1.00 53.07 78 LEU B C 1
ATOM 5804 O O . LEU F 3 78 ? 46.933 119.518 155.414 1.00 54.07 78 LEU B O 1
ATOM 5809 N N . TYR F 3 79 ? 45.885 117.650 154.734 1.00 54.01 79 TYR B N 1
ATOM 5810 C CA . TYR F 3 79 ? 45.996 116.961 156.003 1.00 54.66 79 TYR B CA 1
ATOM 5811 C C . TYR F 3 79 ? 47.083 115.907 156.037 1.00 56.85 79 TYR B C 1
ATOM 5812 O O . TYR F 3 79 ? 47.564 115.560 157.096 1.00 57.39 79 TYR B O 1
ATOM 5821 N N . LYS F 3 80 ? 47.472 115.365 154.897 1.00 60.47 80 LYS B N 1
ATOM 5822 C CA . LYS F 3 80 ? 48.501 114.349 154.935 1.00 63.29 80 LYS B CA 1
ATOM 5823 C C . LYS F 3 80 ? 49.868 115.018 154.975 1.00 65.48 80 LYS B C 1
ATOM 5824 O O . LYS F 3 80 ? 50.680 114.683 155.825 1.00 66.74 80 LYS B O 1
ATOM 5830 N N . GLU F 3 81 ? 50.111 115.981 154.086 1.00 68.18 81 GLU B N 1
ATOM 5831 C CA . GLU F 3 81 ? 51.397 116.695 154.042 1.00 70.46 81 GLU B CA 1
ATOM 5832 C C . GLU F 3 81 ? 51.445 117.813 155.072 1.00 71.07 81 GLU B C 1
ATOM 5833 O O . GLU F 3 81 ? 52.024 117.651 156.142 1.00 73.06 81 GLU B O 1
ATOM 5839 N N . ILE F 3 82 ? 50.856 118.955 154.742 1.00 70.71 82 ILE B N 1
ATOM 5840 C CA . ILE F 3 82 ? 50.800 120.070 155.672 1.00 69.34 82 ILE B CA 1
ATOM 5841 C C . ILE F 3 82 ? 49.928 119.524 156.796 1.00 69.84 82 ILE B C 1
ATOM 5842 O O . ILE F 3 82 ? 49.058 118.703 156.528 1.00 71.92 82 ILE B O 1
ATOM 5847 N N . LEU F 3 83 ? 50.142 119.949 158.038 1.00 68.95 83 LEU B N 1
ATOM 5848 C CA . LEU F 3 83 ? 49.326 119.443 159.153 1.00 68.10 83 LEU B CA 1
ATOM 5849 C C . LEU F 3 83 ? 49.457 117.942 159.241 1.00 68.52 83 LEU B C 1
ATOM 5850 O O . LEU F 3 83 ? 48.540 117.247 158.867 1.00 70.15 83 LEU B O 1
ATOM 5855 N N . LYS F 3 84 ? 50.568 117.432 159.742 1.00 70.00 84 LYS B N 1
ATOM 5856 C CA . LYS F 3 84 ? 50.751 115.985 159.818 1.00 72.27 84 LYS B CA 1
ATOM 5857 C C . LYS F 3 84 ? 49.670 115.197 160.592 1.00 72.33 84 LYS B C 1
ATOM 5858 O O . LYS F 3 84 ? 49.967 114.541 161.592 1.00 72.84 84 LYS B O 1
ATOM 5864 N N . THR F 3 85 ? 48.429 115.246 160.117 1.00 72.21 85 THR B N 1
ATOM 5865 C CA . THR F 3 85 ? 47.305 114.537 160.740 1.00 72.43 85 THR B CA 1
ATOM 5866 C C . THR F 3 85 ? 46.311 114.086 159.660 1.00 72.31 85 THR B C 1
ATOM 5867 O O . THR F 3 85 ? 45.238 114.676 159.491 1.00 71.77 85 THR B O 1
ATOM 5871 N N . PRO F 3 86 ? 46.651 113.008 158.937 1.00 72.20 86 PRO B N 1
ATOM 5872 C CA . PRO F 3 86 ? 45.837 112.445 157.861 1.00 73.02 86 PRO B CA 1
ATOM 5873 C C . PRO F 3 86 ? 44.375 112.236 158.186 1.00 74.07 86 PRO B C 1
ATOM 5874 O O . PRO F 3 86 ? 44.013 112.037 159.337 1.00 74.28 86 PRO B O 1
ATOM 5878 N N . LEU F 3 87 ? 43.542 112.301 157.153 1.00 75.60 87 LEU B N 1
ATOM 5879 C CA . LEU F 3 87 ? 42.116 112.099 157.299 1.00 77.07 87 LEU B CA 1
ATOM 5880 C C . LEU F 3 87 ? 41.853 110.613 157.372 1.00 80.03 87 LEU B C 1
ATOM 5881 O O . LEU F 3 87 ? 42.759 109.797 157.234 1.00 79.56 87 LEU B O 1
ATOM 5886 N N . SER F 3 88 ? 40.598 110.256 157.565 1.00 84.26 88 SER B N 1
ATOM 5887 C CA . SER F 3 88 ? 40.250 108.859 157.670 1.00 88.33 88 SER B CA 1
ATOM 5888 C C . SER F 3 88 ? 38.873 108.637 157.075 1.00 91.31 88 SER B C 1
ATOM 5889 O O . SER F 3 88 ? 38.102 107.824 157.570 1.00 92.26 88 SER B O 1
ATOM 5892 N N . LEU F 3 89 ? 38.563 109.365 156.010 1.00 94.72 89 LEU B N 1
ATOM 5893 C CA . LEU F 3 89 ? 37.264 109.230 155.379 1.00 99.06 89 LEU B CA 1
ATOM 5894 C C . LEU F 3 89 ? 37.164 108.019 154.468 1.00 102.81 89 LEU B C 1
ATOM 5895 O O . LEU F 3 89 ? 38.178 107.470 154.037 1.00 102.94 89 LEU B O 1
ATOM 5900 N N . GLU F 3 90 ? 35.924 107.614 154.189 1.00 107.69 90 GLU B N 1
ATOM 5901 C CA . GLU F 3 90 ? 35.625 106.474 153.321 1.00 112.24 90 GLU B CA 1
ATOM 5902 C C . GLU F 3 90 ? 34.977 106.938 152.012 1.00 115.00 90 GLU B C 1
ATOM 5903 O O . GLU F 3 90 ? 33.785 107.271 151.980 1.00 114.84 90 GLU B O 1
ATOM 5909 N N . ILE F 3 91 ? 35.771 106.955 150.941 1.00 118.27 91 ILE B N 1
ATOM 5910 C CA . ILE F 3 91 ? 35.307 107.372 149.615 1.00 121.36 91 ILE B CA 1
ATOM 5911 C C . ILE F 3 91 ? 34.351 106.318 149.051 1.00 123.53 91 ILE B C 1
ATOM 5912 O O . ILE F 3 91 ? 34.677 105.623 148.082 1.00 123.95 91 ILE B O 1
ATOM 5917 N N . ARG F 3 92 ? 33.177 106.197 149.668 1.00 125.79 92 ARG B N 1
ATOM 5918 C CA . ARG F 3 92 ? 32.179 105.224 149.233 1.00 127.90 92 ARG B CA 1
ATOM 5919 C C . ARG F 3 92 ? 31.573 105.689 147.905 1.00 128.29 92 ARG B C 1
ATOM 5920 O O . ARG F 3 92 ? 30.360 105.877 147.780 1.00 128.71 92 ARG B O 1
ATOM 5928 N N . PHE F 3 93 ? 32.446 105.869 146.918 1.00 128.33 93 PHE B N 1
ATOM 5929 C CA . PHE F 3 93 ? 32.072 106.311 145.580 1.00 128.14 93 PHE B CA 1
ATOM 5930 C C . PHE F 3 93 ? 30.973 105.444 144.961 1.00 127.55 93 PHE B C 1
ATOM 5931 O O . PHE F 3 93 ? 30.600 104.401 145.502 1.00 128.12 93 PHE B O 1
ATOM 5939 N N . GLN F 3 94 ? 30.455 106.069 143.893 1.00 126.21 94 GLN B N 1
ATOM 5940 C CA . GLN F 3 94 ? 29.343 105.534 143.105 1.00 124.62 94 GLN B CA 1
ATOM 5941 C C . GLN F 3 94 ? 29.369 105.998 141.681 1.00 124.04 94 GLN B C 1
ATOM 5942 O O . GLN F 3 94 ? 28.558 105.475 140.903 1.00 123.81 94 GLN B O 1
ATOM 5948 N N . ARG F 3 95 ? 30.147 106.890 141.219 1.00 123.25 95 ARG B N 1
ATOM 5949 C CA . ARG F 3 95 ? 29.892 106.915 139.791 1.00 121.60 95 ARG B CA 1
ATOM 5950 C C . ARG F 3 95 ? 31.148 106.554 139.080 1.00 118.87 95 ARG B C 1
ATOM 5951 O O . ARG F 3 95 ? 32.230 106.728 139.632 1.00 119.02 95 ARG B O 1
ATOM 5959 N N . SER F 3 96 ? 31.112 106.058 137.883 1.00 115.00 96 SER B N 1
ATOM 5960 C CA . SER F 3 96 ? 32.436 105.687 137.456 1.00 110.96 96 SER B CA 1
ATOM 5961 C C . SER F 3 96 ? 33.018 106.416 136.296 1.00 107.42 96 SER B C 1
ATOM 5962 O O . SER F 3 96 ? 32.825 106.193 135.092 1.00 107.96 96 SER B O 1
ATOM 5965 N N . GLN F 3 97 ? 33.747 107.342 136.872 1.00 102.40 97 GLN B N 1
ATOM 5966 C CA . GLN F 3 97 ? 34.530 108.412 136.369 1.00 97.24 97 GLN B CA 1
ATOM 5967 C C . GLN F 3 97 ? 35.675 107.969 135.497 1.00 92.10 97 GLN B C 1
ATOM 5968 O O . GLN F 3 97 ? 36.793 108.435 135.627 1.00 92.00 97 GLN B O 1
ATOM 5974 N N . LEU F 3 98 ? 35.352 107.049 134.627 1.00 85.50 98 LEU B N 1
ATOM 5975 C CA . LEU F 3 98 ? 36.280 106.554 133.645 1.00 78.70 98 LEU B CA 1
ATOM 5976 C C . LEU F 3 98 ? 35.636 106.854 132.349 1.00 74.42 98 LEU B C 1
ATOM 5977 O O . LEU F 3 98 ? 36.196 106.641 131.267 1.00 74.72 98 LEU B O 1
ATOM 5982 N N . GLU F 3 99 ? 34.424 107.372 132.492 1.00 69.25 99 GLU B N 1
ATOM 5983 C CA . GLU F 3 99 ? 33.567 107.687 131.368 1.00 64.48 99 GLU B CA 1
ATOM 5984 C C . GLU F 3 99 ? 34.001 108.939 130.637 1.00 59.72 99 GLU B C 1
ATOM 5985 O O . GLU F 3 99 ? 33.669 110.046 131.036 1.00 60.35 99 GLU B O 1
ATOM 5991 N N . ARG F 3 100 ? 34.732 108.756 129.549 1.00 55.39 100 ARG B N 1
ATOM 5992 C CA . ARG F 3 100 ? 35.219 109.889 128.780 1.00 52.00 100 ARG B CA 1
ATOM 5993 C C . ARG F 3 100 ? 34.133 110.584 127.950 1.00 48.21 100 ARG B C 1
ATOM 5994 O O . ARG F 3 100 ? 33.057 110.034 127.700 1.00 47.49 100 ARG B O 1
ATOM 6002 N N . LYS F 3 101 ? 34.422 111.815 127.553 1.00 43.85 101 LYS B N 1
ATOM 6003 C CA . LYS F 3 101 ? 33.492 112.598 126.772 1.00 40.05 101 LYS B CA 1
ATOM 6004 C C . LYS F 3 101 ? 33.409 112.028 125.398 1.00 38.37 101 LYS B C 1
ATOM 6005 O O . LYS F 3 101 ? 34.341 111.389 124.935 1.00 38.37 101 LYS B O 1
ATOM 6011 N N . LEU F 3 102 ? 32.284 112.259 124.744 1.00 38.06 102 LEU B N 1
ATOM 6012 C CA . LEU F 3 102 ? 32.117 111.784 123.389 1.00 38.21 102 LEU B CA 1
ATOM 6013 C C . LEU F 3 102 ? 32.793 112.813 122.488 1.00 38.75 102 LEU B C 1
ATOM 6014 O O . LEU F 3 102 ? 32.366 113.960 122.406 1.00 38.68 102 LEU B O 1
ATOM 6019 N N . PRO F 3 103 ? 33.866 112.415 121.801 1.00 39.23 103 PRO B N 1
ATOM 6020 C CA . PRO F 3 103 ? 34.570 113.341 120.919 1.00 39.55 103 PRO B CA 1
ATOM 6021 C C . PRO F 3 103 ? 33.663 113.927 119.853 1.00 40.95 103 PRO B C 1
ATOM 6022 O O . PRO F 3 103 ? 32.739 113.268 119.387 1.00 42.32 103 PRO B O 1
ATOM 6026 N N . VAL F 3 104 ? 33.939 115.175 119.491 1.00 41.95 104 VAL B N 1
ATOM 6027 C CA . VAL F 3 104 ? 33.208 115.910 118.467 1.00 42.01 104 VAL B CA 1
ATOM 6028 C C . VAL F 3 104 ? 34.278 116.432 117.508 1.00 42.17 104 VAL B C 1
ATOM 6029 O O . VAL F 3 104 ? 35.119 117.245 117.903 1.00 43.70 104 VAL B O 1
ATOM 6033 N N . VAL F 3 105 ? 34.274 115.953 116.266 1.00 40.77 105 VAL B N 1
ATOM 6034 C CA . VAL F 3 105 ? 35.285 116.394 115.304 1.00 39.96 105 VAL B CA 1
ATOM 6035 C C . VAL F 3 105 ? 34.750 117.347 114.261 1.00 40.01 105 VAL B C 1
ATOM 6036 O O . VAL F 3 105 ? 33.558 117.369 113.981 1.00 41.02 105 VAL B O 1
ATOM 6040 N N . LEU F 3 106 ? 35.663 118.124 113.692 1.00 39.12 106 LEU B N 1
ATOM 6041 C CA . LEU F 3 106 ? 35.356 119.091 112.660 1.00 38.37 106 LEU B CA 1
ATOM 6042 C C . LEU F 3 106 ? 35.603 118.478 111.295 1.00 39.10 106 LEU B C 1
ATOM 6043 O O . LEU F 3 106 ? 36.523 117.679 111.129 1.00 39.67 106 LEU B O 1
ATOM 6048 N N . THR F 3 107 ? 34.801 118.871 110.308 1.00 39.85 107 THR B N 1
ATOM 6049 C CA . THR F 3 107 ? 34.978 118.351 108.961 1.00 41.20 107 THR B CA 1
ATOM 6050 C C . THR F 3 107 ? 36.237 118.998 108.395 1.00 42.88 107 THR B C 1
ATOM 6051 O O . THR F 3 107 ? 36.626 120.077 108.842 1.00 42.18 107 THR B O 1
ATOM 6055 N N . ARG F 3 108 ? 36.890 118.349 107.430 1.00 46.20 108 ARG B N 1
ATOM 6056 C CA . ARG F 3 108 ? 38.098 118.939 106.850 1.00 48.16 108 ARG B CA 1
ATOM 6057 C C . ARG F 3 108 ? 37.759 120.337 106.328 1.00 47.69 108 ARG B C 1
ATOM 6058 O O . ARG F 3 108 ? 38.603 121.221 106.301 1.00 47.35 108 ARG B O 1
ATOM 6066 N N . ASP F 3 109 ? 36.509 120.542 105.938 1.00 48.12 109 ASP B N 1
ATOM 6067 C CA . ASP F 3 109 ? 36.103 121.839 105.441 1.00 48.41 109 ASP B CA 1
ATOM 6068 C C . ASP F 3 109 ? 36.022 122.856 106.569 1.00 48.30 109 ASP B C 1
ATOM 6069 O O . ASP F 3 109 ? 36.458 123.991 106.417 1.00 49.03 109 ASP B O 1
ATOM 6074 N N . GLU F 3 110 ? 35.454 122.452 107.700 1.00 48.01 110 GLU B N 1
ATOM 6075 C CA . GLU F 3 110 ? 35.337 123.336 108.853 1.00 46.77 110 GLU B CA 1
ATOM 6076 C C . GLU F 3 110 ? 36.731 123.710 109.366 1.00 46.45 110 GLU B C 1
ATOM 6077 O O . GLU F 3 110 ? 36.938 124.791 109.893 1.00 44.24 110 GLU B O 1
ATOM 6083 N N . ILE F 3 111 ? 37.696 122.817 109.203 1.00 47.46 111 ILE B N 1
ATOM 6084 C CA . ILE F 3 111 ? 39.034 123.128 109.653 1.00 48.41 111 ILE B CA 1
ATOM 6085 C C . ILE F 3 111 ? 39.680 124.140 108.724 1.00 49.92 111 ILE B C 1
ATOM 6086 O O . ILE F 3 111 ? 40.358 125.059 109.176 1.00 50.75 111 ILE B O 1
ATOM 6091 N N . ARG F 3 112 ? 39.475 123.975 107.423 1.00 51.14 112 ARG B N 1
ATOM 6092 C CA . ARG F 3 112 ? 40.020 124.922 106.452 1.00 51.44 112 ARG B CA 1
ATOM 6093 C C . ARG F 3 112 ? 39.370 126.258 106.750 1.00 51.29 112 ARG B C 1
ATOM 6094 O O . ARG F 3 112 ? 40.026 127.290 106.798 1.00 51.88 112 ARG B O 1
ATOM 6102 N N . ARG F 3 113 ? 38.065 126.210 106.962 1.00 51.03 113 ARG B N 1
ATOM 6103 C CA . ARG F 3 113 ? 37.288 127.385 107.248 1.00 50.90 113 ARG B CA 1
ATOM 6104 C C . ARG F 3 113 ? 37.802 128.076 108.508 1.00 51.50 113 ARG B C 1
ATOM 6105 O O . ARG F 3 113 ? 37.751 129.299 108.618 1.00 53.47 113 ARG B O 1
ATOM 6113 N N . LEU F 3 114 ? 38.315 127.296 109.454 1.00 51.81 114 LEU B N 1
ATOM 6114 C CA . LEU F 3 114 ? 38.810 127.849 110.717 1.00 50.89 114 LEU B CA 1
ATOM 6115 C C . LEU F 3 114 ? 40.154 128.504 110.531 1.00 51.79 114 LEU B C 1
ATOM 6116 O O . LEU F 3 114 ? 40.368 129.632 110.953 1.00 52.39 114 LEU B O 1
ATOM 6121 N N . LEU F 3 115 ? 41.069 127.785 109.905 1.00 52.89 115 LEU B N 1
ATOM 6122 C CA . LEU F 3 115 ? 42.386 128.330 109.693 1.00 54.50 115 LEU B CA 1
ATOM 6123 C C . LEU F 3 115 ? 42.360 129.617 108.869 1.00 57.28 115 LEU B C 1
ATOM 6124 O O . LEU F 3 115 ? 43.291 130.409 108.948 1.00 58.23 115 LEU B O 1
ATOM 6129 N N . GLU F 3 116 ? 41.306 129.835 108.086 1.00 59.86 116 GLU B N 1
ATOM 6130 C CA . GLU F 3 116 ? 41.221 131.048 107.282 1.00 62.66 116 GLU B CA 1
ATOM 6131 C C . GLU F 3 116 ? 41.084 132.269 108.169 1.00 63.32 116 GLU B C 1
ATOM 6132 O O . GLU F 3 116 ? 41.637 133.320 107.874 1.00 64.39 116 GLU B O 1
ATOM 6138 N N . ILE F 3 117 ? 40.339 132.130 109.254 1.00 63.55 117 ILE B N 1
ATOM 6139 C CA . ILE F 3 117 ? 40.131 133.241 110.161 1.00 64.49 117 ILE B CA 1
ATOM 6140 C C . ILE F 3 117 ? 41.185 133.410 111.254 1.00 64.83 117 ILE B C 1
ATOM 6141 O O . ILE F 3 117 ? 41.401 134.513 111.747 1.00 65.20 117 ILE B O 1
ATOM 6146 N N . VAL F 3 118 ? 41.831 132.324 111.647 1.00 65.61 118 VAL B N 1
ATOM 6147 C CA . VAL F 3 118 ? 42.853 132.403 112.679 1.00 66.46 118 VAL B CA 1
ATOM 6148 C C . VAL F 3 118 ? 43.950 133.304 112.149 1.00 68.07 118 VAL B C 1
ATOM 6149 O O . VAL F 3 118 ? 44.644 132.956 111.188 1.00 68.80 118 VAL B O 1
ATOM 6153 N N . ASP F 3 119 ? 44.110 134.466 112.767 1.00 69.35 119 ASP B N 1
ATOM 6154 C CA . ASP F 3 119 ? 45.122 135.399 112.295 1.00 70.93 119 ASP B CA 1
ATOM 6155 C C . ASP F 3 119 ? 46.533 134.858 112.468 1.00 69.25 119 ASP B C 1
ATOM 6156 O O . ASP F 3 119 ? 46.759 133.925 113.237 1.00 67.47 119 ASP B O 1
ATOM 6161 N N . PRO F 3 120 ? 47.499 135.442 111.741 1.00 69.39 120 PRO B N 1
ATOM 6162 C CA . PRO F 3 120 ? 48.898 135.023 111.796 1.00 70.07 120 PRO B CA 1
ATOM 6163 C C . PRO F 3 120 ? 49.405 134.951 113.214 1.00 70.88 120 PRO B C 1
ATOM 6164 O O . PRO F 3 120 ? 48.709 135.346 114.151 1.00 72.53 120 PRO B O 1
ATOM 6168 N N . LYS F 3 121 ? 50.625 134.457 113.367 1.00 70.93 121 LYS B N 1
ATOM 6169 C CA . LYS F 3 121 ? 51.249 134.350 114.681 1.00 71.96 121 LYS B CA 1
ATOM 6170 C C . LYS F 3 121 ? 50.343 133.699 115.694 1.00 71.11 121 LYS B C 1
ATOM 6171 O O . LYS F 3 121 ? 50.506 133.874 116.899 1.00 72.01 121 LYS B O 1
ATOM 6177 N N . HIS F 3 122 ? 49.371 132.953 115.197 1.00 70.10 122 HIS B N 1
ATOM 6178 C CA . HIS F 3 122 ? 48.440 132.252 116.066 1.00 67.41 122 HIS B CA 1
ATOM 6179 C C . HIS F 3 122 ? 48.182 130.933 115.428 1.00 66.08 122 HIS B C 1
ATOM 6180 O O . HIS F 3 122 ? 47.761 129.992 116.077 1.00 66.32 122 HIS B O 1
ATOM 6187 N N . GLN F 3 123 ? 48.457 130.858 114.139 1.00 64.36 123 GLN B N 1
ATOM 6188 C CA . GLN F 3 123 ? 48.173 129.629 113.484 1.00 63.07 123 GLN B CA 1
ATOM 6189 C C . GLN F 3 123 ? 49.251 128.597 113.399 1.00 60.78 123 GLN B C 1
ATOM 6190 O O . GLN F 3 123 ? 48.993 127.464 113.009 1.00 61.92 123 GLN B O 1
ATOM 6196 N N . LEU F 3 124 ? 50.467 128.948 113.754 1.00 57.68 124 LEU B N 1
ATOM 6197 C CA . LEU F 3 124 ? 51.477 127.919 113.698 1.00 55.06 124 LEU B CA 1
ATOM 6198 C C . LEU F 3 124 ? 51.160 126.914 114.809 1.00 54.29 124 LEU B C 1
ATOM 6199 O O . LEU F 3 124 ? 51.085 125.701 114.567 1.00 54.35 124 LEU B O 1
ATOM 6204 N N . PRO F 3 125 ? 50.947 127.402 116.042 1.00 51.97 125 PRO B N 1
ATOM 6205 C CA . PRO F 3 125 ? 50.639 126.460 117.118 1.00 51.41 125 PRO B CA 1
ATOM 6206 C C . PRO F 3 125 ? 49.277 125.784 116.921 1.00 49.78 125 PRO B C 1
ATOM 6207 O O . PRO F 3 125 ? 49.083 124.634 117.307 1.00 50.02 125 PRO B O 1
ATOM 6211 N N . ILE F 3 126 ? 48.336 126.482 116.306 1.00 47.51 126 ILE B N 1
ATOM 6212 C CA . ILE F 3 126 ? 47.041 125.881 116.070 1.00 45.49 126 ILE B CA 1
ATOM 6213 C C . ILE F 3 126 ? 47.135 124.828 114.995 1.00 45.34 126 ILE B C 1
ATOM 6214 O O . ILE F 3 126 ? 46.512 123.785 115.099 1.00 46.58 126 ILE B O 1
ATOM 6219 N N . LYS F 3 127 ? 47.910 125.089 113.954 1.00 45.42 127 LYS B N 1
ATOM 6220 C CA . LYS F 3 127 ? 48.063 124.092 112.907 1.00 44.34 127 LYS B CA 1
ATOM 6221 C C . LYS F 3 127 ? 48.834 122.889 113.468 1.00 42.87 127 LYS B C 1
ATOM 6222 O O . LYS F 3 127 ? 48.817 121.824 112.881 1.00 44.14 127 LYS B O 1
ATOM 6228 N N . LEU F 3 128 ? 49.518 123.053 114.590 1.00 40.52 128 LEU B N 1
ATOM 6229 C CA . LEU F 3 128 ? 50.244 121.935 115.150 1.00 39.94 128 LEU B CA 1
ATOM 6230 C C . LEU F 3 128 ? 49.306 121.053 115.943 1.00 40.54 128 LEU B C 1
ATOM 6231 O O . LEU F 3 128 ? 49.520 119.848 116.055 1.00 41.82 128 LEU B O 1
ATOM 6236 N N . LEU F 3 129 ? 48.269 121.655 116.511 1.00 40.09 129 LEU B N 1
ATOM 6237 C CA . LEU F 3 129 ? 47.295 120.896 117.286 1.00 39.05 129 LEU B CA 1
ATOM 6238 C C . LEU F 3 129 ? 46.604 119.931 116.337 1.00 39.47 129 LEU B C 1
ATOM 6239 O O . LEU F 3 129 ? 46.452 118.754 116.638 1.00 40.70 129 LEU B O 1
ATOM 6244 N N . TYR F 3 130 ? 46.197 120.428 115.178 1.00 37.62 130 TYR B N 1
ATOM 6245 C CA . TYR F 3 130 ? 45.541 119.563 114.225 1.00 36.76 130 TYR B CA 1
ATOM 6246 C C . TYR F 3 130 ? 46.533 118.776 113.382 1.00 36.27 130 TYR B C 1
ATOM 6247 O O . TYR F 3 130 ? 46.301 117.619 113.071 1.00 37.55 130 TYR B O 1
ATOM 6256 N N . GLY F 3 131 ? 47.638 119.398 113.012 1.00 35.59 131 GLY B N 1
ATOM 6257 C CA . GLY F 3 131 ? 48.604 118.718 112.172 1.00 35.52 131 GLY B CA 1
ATOM 6258 C C . GLY F 3 131 ? 49.371 117.616 112.847 1.00 35.32 131 GLY B C 1
ATOM 6259 O O . GLY F 3 131 ? 49.849 116.699 112.196 1.00 35.90 131 GLY B O 1
ATOM 6260 N N . SER F 3 132 ? 49.490 117.687 114.159 1.00 35.52 132 SER B N 1
ATOM 6261 C CA . SER F 3 132 ? 50.246 116.668 114.864 1.00 35.80 132 SER B CA 1
ATOM 6262 C C . SER F 3 132 ? 49.479 116.123 116.044 1.00 35.95 132 SER B C 1
ATOM 6263 O O . SER F 3 132 ? 50.015 115.357 116.844 1.00 37.36 132 SER B O 1
ATOM 6266 N N . GLY F 3 133 ? 48.222 116.532 116.144 1.00 35.04 133 GLY B N 1
ATOM 6267 C CA . GLY F 3 133 ? 47.378 116.072 117.223 1.00 35.54 133 GLY B CA 1
ATOM 6268 C C . GLY F 3 133 ? 47.875 116.421 118.607 1.00 35.53 133 GLY B C 1
ATOM 6269 O O . GLY F 3 133 ? 47.409 115.860 119.589 1.00 36.32 133 GLY B O 1
ATOM 6270 N N . LEU F 3 134 ? 48.816 117.344 118.711 1.00 35.32 134 LEU B N 1
ATOM 6271 C CA . LEU F 3 134 ? 49.313 117.681 120.027 1.00 35.71 134 LEU B CA 1
ATOM 6272 C C . LEU F 3 134 ? 48.214 118.160 120.968 1.00 36.19 134 LEU B C 1
ATOM 6273 O O . LEU F 3 134 ? 47.163 118.645 120.540 1.00 36.01 134 LEU B O 1
ATOM 6278 N N . ARG F 3 135 ? 48.477 117.987 122.257 1.00 36.16 135 ARG B N 1
ATOM 6279 C CA . ARG F 3 135 ? 47.601 118.435 123.313 1.00 36.16 135 ARG B CA 1
ATOM 6280 C C . ARG F 3 135 ? 48.064 119.864 123.573 1.00 38.02 135 ARG B C 1
ATOM 6281 O O . ARG F 3 135 ? 49.248 120.174 123.441 1.00 38.17 135 ARG B O 1
ATOM 6289 N N . LEU F 3 136 ? 47.146 120.741 123.945 1.00 40.26 136 LEU B N 1
ATOM 6290 C CA . LEU F 3 136 ? 47.509 122.134 124.184 1.00 40.49 136 LEU B CA 1
ATOM 6291 C C . LEU F 3 136 ? 48.840 122.356 124.903 1.00 40.57 136 LEU B C 1
ATOM 6292 O O . LEU F 3 136 ? 49.726 123.031 124.383 1.00 40.21 136 LEU B O 1
ATOM 6297 N N . MET F 3 137 ? 49.004 121.795 126.089 1.00 40.40 137 MET B N 1
ATOM 6298 C CA . MET F 3 137 ? 50.259 122.031 126.770 1.00 42.05 137 MET B CA 1
ATOM 6299 C C . MET F 3 137 ? 51.473 121.325 126.146 1.00 42.32 137 MET B C 1
ATOM 6300 O O . MET F 3 137 ? 52.601 121.723 126.398 1.00 44.33 137 MET B O 1
ATOM 6305 N N . GLU F 3 138 ? 51.289 120.284 125.345 1.00 42.11 138 GLU B N 1
ATOM 6306 C CA . GLU F 3 138 ? 52.476 119.654 124.749 1.00 41.89 138 GLU B CA 1
ATOM 6307 C C . GLU F 3 138 ? 53.024 120.608 123.679 1.00 40.36 138 GLU B C 1
ATOM 6308 O O . GLU F 3 138 ? 54.214 120.635 123.383 1.00 37.89 138 GLU B O 1
ATOM 6314 N N . CYS F 3 139 ? 52.115 121.390 123.112 1.00 40.54 139 CYS B N 1
ATOM 6315 C CA . CYS F 3 139 ? 52.417 122.363 122.072 1.00 40.32 139 CYS B CA 1
ATOM 6316 C C . CYS F 3 139 ? 53.105 123.569 122.683 1.00 40.26 139 CYS B C 1
ATOM 6317 O O . CYS F 3 139 ? 54.126 124.021 122.186 1.00 39.77 139 CYS B O 1
ATOM 6320 N N . MET F 3 140 ? 52.523 124.085 123.761 1.00 39.94 140 MET B N 1
ATOM 6321 C CA . MET F 3 140 ? 53.085 125.223 124.444 1.00 39.02 140 MET B CA 1
ATOM 6322 C C . MET F 3 140 ? 54.442 124.893 125.063 1.00 39.16 140 MET B C 1
ATOM 6323 O O . MET F 3 140 ? 55.304 125.755 125.137 1.00 42.31 140 MET B O 1
ATOM 6328 N N . ARG F 3 141 ? 54.659 123.666 125.501 1.00 37.28 141 ARG B N 1
ATOM 6329 C CA . ARG F 3 141 ? 55.940 123.334 126.121 1.00 37.05 141 ARG B CA 1
ATOM 6330 C C . ARG F 3 141 ? 56.968 122.748 125.188 1.00 37.21 141 ARG B C 1
ATOM 6331 O O . ARG F 3 141 ? 57.941 122.128 125.634 1.00 37.00 141 ARG B O 1
ATOM 6339 N N . LEU F 3 142 ? 56.745 122.911 123.892 1.00 38.00 142 LEU B N 1
ATOM 6340 C CA . LEU F 3 142 ? 57.681 122.405 122.902 1.00 39.73 142 LEU B CA 1
ATOM 6341 C C . LEU F 3 142 ? 58.999 123.181 123.022 1.00 42.50 142 LEU B C 1
ATOM 6342 O O . LEU F 3 142 ? 59.023 124.346 123.421 1.00 43.16 142 LEU B O 1
ATOM 6347 N N . ARG F 3 143 ? 60.097 122.531 122.675 1.00 44.42 143 ARG B N 1
ATOM 6348 C CA . ARG F 3 143 ? 61.404 123.163 122.735 1.00 46.73 143 ARG B CA 1
ATOM 6349 C C . ARG F 3 143 ? 62.075 123.097 121.357 1.00 48.65 143 ARG B C 1
ATOM 6350 O O . ARG F 3 143 ? 61.862 122.148 120.603 1.00 48.67 143 ARG B O 1
ATOM 6358 N N . VAL F 3 144 ? 62.882 124.103 121.025 1.00 50.46 144 VAL B N 1
ATOM 6359 C CA . VAL F 3 144 ? 63.550 124.146 119.728 1.00 50.55 144 VAL B CA 1
ATOM 6360 C C . VAL F 3 144 ? 64.066 122.759 119.358 1.00 50.66 144 VAL B C 1
ATOM 6361 O O . VAL F 3 144 ? 63.747 122.206 118.311 1.00 50.68 144 VAL B O 1
ATOM 6365 N N . GLN F 3 145 ? 64.854 122.196 120.247 1.00 50.61 145 GLN B N 1
ATOM 6366 C CA . GLN F 3 145 ? 65.415 120.879 120.053 1.00 51.14 145 GLN B CA 1
ATOM 6367 C C . GLN F 3 145 ? 64.397 119.808 119.639 1.00 51.92 145 GLN B C 1
ATOM 6368 O O . GLN F 3 145 ? 64.735 118.865 118.930 1.00 52.83 145 GLN B O 1
ATOM 6374 N N . ASP F 3 146 ? 63.149 119.960 120.075 1.00 52.55 146 ASP B N 1
ATOM 6375 C CA . ASP F 3 146 ? 62.093 118.982 119.788 1.00 51.55 146 ASP B CA 1
ATOM 6376 C C . ASP F 3 146 ? 61.642 118.874 118.314 1.00 51.77 146 ASP B C 1
ATOM 6377 O O . ASP F 3 146 ? 61.191 117.807 117.891 1.00 51.99 146 ASP B O 1
ATOM 6382 N N . ILE F 3 147 ? 61.747 119.953 117.537 1.00 50.27 147 ILE B N 1
ATOM 6383 C CA . ILE F 3 147 ? 61.344 119.894 116.135 1.00 49.78 147 ILE B CA 1
ATOM 6384 C C . ILE F 3 147 ? 62.410 119.211 115.299 1.00 51.10 147 ILE B C 1
ATOM 6385 O O . ILE F 3 147 ? 63.556 119.644 115.296 1.00 53.32 147 ILE B O 1
ATOM 6390 N N . ASP F 3 148 ? 62.029 118.161 114.576 1.00 51.48 148 ASP B N 1
ATOM 6391 C CA . ASP F 3 148 ? 62.977 117.417 113.747 1.00 52.00 148 ASP B CA 1
ATOM 6392 C C . ASP F 3 148 ? 62.689 117.576 112.256 1.00 52.26 148 ASP B C 1
ATOM 6393 O O . ASP F 3 148 ? 61.773 116.945 111.727 1.00 50.88 148 ASP B O 1
ATOM 6398 N N . PHE F 3 149 ? 63.494 118.390 111.572 1.00 52.97 149 PHE B N 1
ATOM 6399 C CA . PHE F 3 149 ? 63.291 118.621 110.147 1.00 51.35 149 PHE B CA 1
ATOM 6400 C C . PHE F 3 149 ? 63.836 117.501 109.280 1.00 52.83 149 PHE B C 1
ATOM 6401 O O . PHE F 3 149 ? 63.400 117.331 108.150 1.00 53.40 149 PHE B O 1
ATOM 6409 N N . ASP F 3 150 ? 64.777 116.730 109.802 1.00 54.48 150 ASP B N 1
ATOM 6410 C CA . ASP F 3 150 ? 65.352 115.648 109.021 1.00 57.68 150 ASP B CA 1
ATOM 6411 C C . ASP F 3 150 ? 64.352 114.548 108.761 1.00 58.83 150 ASP B C 1
ATOM 6412 O O . ASP F 3 150 ? 64.203 114.083 107.628 1.00 59.39 150 ASP B O 1
ATOM 6417 N N . TYR F 3 151 ? 63.665 114.124 109.812 1.00 59.60 151 TYR B N 1
ATOM 6418 C CA . TYR F 3 151 ? 62.684 113.065 109.674 1.00 58.81 151 TYR B CA 1
ATOM 6419 C C . TYR F 3 151 ? 61.258 113.581 109.668 1.00 57.05 151 TYR B C 1
ATOM 6420 O O . TYR F 3 151 ? 60.322 112.796 109.669 1.00 58.24 151 TYR B O 1
ATOM 6429 N N . GLY F 3 152 ? 61.091 114.897 109.646 1.00 54.66 152 GLY B N 1
ATOM 6430 C CA . GLY F 3 152 ? 59.755 115.461 109.643 1.00 52.50 152 GLY B CA 1
ATOM 6431 C C . GLY F 3 152 ? 58.892 114.903 110.759 1.00 51.79 152 GLY B C 1
ATOM 6432 O O . GLY F 3 152 ? 57.942 114.172 110.495 1.00 52.58 152 GLY B O 1
ATOM 6433 N N . ALA F 3 153 ? 59.215 115.258 112.002 1.00 50.41 153 ALA B N 1
ATOM 6434 C CA . ALA F 3 153 ? 58.488 114.785 113.176 1.00 47.97 153 ALA B CA 1
ATOM 6435 C C . ALA F 3 153 ? 58.756 115.706 114.363 1.00 46.62 153 ALA B C 1
ATOM 6436 O O . ALA F 3 153 ? 59.634 116.558 114.300 1.00 47.22 153 ALA B O 1
ATOM 6438 N N . ILE F 3 154 ? 57.996 115.530 115.438 1.00 43.96 154 ILE B N 1
ATOM 6439 C CA . ILE F 3 154 ? 58.161 116.329 116.632 1.00 42.36 154 ILE B CA 1
ATOM 6440 C C . ILE F 3 154 ? 58.297 115.364 117.780 1.00 44.10 154 ILE B C 1
ATOM 6441 O O . ILE F 3 154 ? 57.626 114.346 117.794 1.00 44.35 154 ILE B O 1
ATOM 6446 N N . ARG F 3 155 ? 59.156 115.664 118.744 1.00 46.47 155 ARG B N 1
ATOM 6447 C CA . ARG F 3 155 ? 59.297 114.774 119.883 1.00 48.73 155 ARG B CA 1
ATOM 6448 C C . ARG F 3 155 ? 58.552 115.366 121.069 1.00 50.97 155 ARG B C 1
ATOM 6449 O O . ARG F 3 155 ? 58.780 116.514 121.433 1.00 51.01 155 ARG B O 1
ATOM 6457 N N . ILE F 3 156 ? 57.652 114.588 121.667 1.00 53.58 156 ILE B N 1
ATOM 6458 C CA . ILE F 3 156 ? 56.901 115.075 122.806 1.00 56.55 156 ILE B CA 1
ATOM 6459 C C . ILE F 3 156 ? 57.329 114.370 124.058 1.00 61.71 156 ILE B C 1
ATOM 6460 O O . ILE F 3 156 ? 57.300 113.152 124.110 1.00 61.85 156 ILE B O 1
ATOM 6465 N N . TRP F 3 157 ? 57.732 115.134 125.067 1.00 69.18 157 TRP B N 1
ATOM 6466 C CA . TRP F 3 157 ? 58.161 114.551 126.333 1.00 76.86 157 TRP B CA 1
ATOM 6467 C C . TRP F 3 157 ? 57.099 114.698 127.425 1.00 80.47 157 TRP B C 1
ATOM 6468 O O . TRP F 3 157 ? 56.927 115.779 127.987 1.00 80.94 157 TRP B O 1
ATOM 6479 N N . GLN F 3 158 ? 56.395 113.597 127.706 1.00 84.86 158 GLN B N 1
ATOM 6480 C CA . GLN F 3 158 ? 55.331 113.532 128.718 1.00 89.06 158 GLN B CA 1
ATOM 6481 C C . GLN F 3 158 ? 55.811 112.792 129.967 1.00 91.56 158 GLN B C 1
ATOM 6482 O O . GLN F 3 158 ? 56.383 111.701 129.874 1.00 92.21 158 GLN B O 1
ATOM 6488 N N . GLY F 3 159 ? 55.567 113.382 131.136 1.00 93.83 159 GLY B N 1
ATOM 6489 C CA . GLY F 3 159 ? 56.005 112.762 132.371 1.00 95.89 159 GLY B CA 1
ATOM 6490 C C . GLY F 3 159 ? 57.521 112.645 132.436 1.00 97.74 159 GLY B C 1
ATOM 6491 O O . GLY F 3 159 ? 58.226 112.821 131.434 1.00 97.80 159 GLY B O 1
ATOM 6492 N N . LYS F 3 160 ? 58.024 112.335 133.625 1.00 99.29 160 LYS B N 1
ATOM 6493 C CA . LYS F 3 160 ? 59.459 112.193 133.854 1.00 100.23 160 LYS B CA 1
ATOM 6494 C C . LYS F 3 160 ? 59.918 110.803 133.390 1.00 99.68 160 LYS B C 1
ATOM 6495 O O . LYS F 3 160 ? 59.245 110.152 132.581 1.00 99.44 160 LYS B O 1
ATOM 6501 N N . GLY F 3 161 ? 61.061 110.356 133.903 1.00 98.87 161 GLY B N 1
ATOM 6502 C CA . GLY F 3 161 ? 61.585 109.056 133.528 1.00 97.40 161 GLY B CA 1
ATOM 6503 C C . GLY F 3 161 ? 62.104 109.032 132.102 1.00 96.14 161 GLY B C 1
ATOM 6504 O O . GLY F 3 161 ? 62.486 107.976 131.590 1.00 95.94 161 GLY B O 1
ATOM 6505 N N . GLY F 3 162 ? 62.117 110.199 131.460 1.00 94.69 162 GLY B N 1
ATOM 6506 C CA . GLY F 3 162 ? 62.593 110.290 130.092 1.00 91.70 162 GLY B CA 1
ATOM 6507 C C . GLY F 3 162 ? 61.617 109.711 129.085 1.00 89.48 162 GLY B C 1
ATOM 6508 O O . GLY F 3 162 ? 62.003 109.348 127.967 1.00 89.96 162 GLY B O 1
ATOM 6509 N N . LYS F 3 163 ? 60.348 109.620 129.480 1.00 86.54 163 LYS B N 1
ATOM 6510 C CA . LYS F 3 163 ? 59.310 109.082 128.601 1.00 82.48 163 LYS B CA 1
ATOM 6511 C C . LYS F 3 163 ? 58.997 110.074 127.468 1.00 78.62 163 LYS B C 1
ATOM 6512 O O . LYS F 3 163 ? 58.859 111.281 127.700 1.00 78.56 163 LYS B O 1
ATOM 6518 N N . ASN F 3 164 ? 58.909 109.567 126.243 1.00 72.60 164 ASN B N 1
ATOM 6519 C CA . ASN F 3 164 ? 58.592 110.419 125.111 1.00 66.96 164 ASN B CA 1
ATOM 6520 C C . ASN F 3 164 ? 57.758 109.716 124.048 1.00 61.35 164 ASN B C 1
ATOM 6521 O O . ASN F 3 164 ? 57.314 108.590 124.236 1.00 60.79 164 ASN B O 1
ATOM 6526 N N . ARG F 3 165 ? 57.583 110.385 122.916 1.00 55.23 165 ARG B N 1
ATOM 6527 C CA . ARG F 3 165 ? 56.758 109.893 121.834 1.00 48.87 165 ARG B CA 1
ATOM 6528 C C . ARG F 3 165 ? 57.084 110.746 120.627 1.00 48.80 165 ARG B C 1
ATOM 6529 O O . ARG F 3 165 ? 57.327 111.939 120.765 1.00 49.96 165 ARG B O 1
ATOM 6537 N N . THR F 3 166 ? 57.054 110.170 119.437 1.00 47.29 166 THR B N 1
ATOM 6538 C CA . THR F 3 166 ? 57.370 110.952 118.251 1.00 44.75 166 THR B CA 1
ATOM 6539 C C . THR F 3 166 ? 56.187 111.096 117.336 1.00 42.79 166 THR B C 1
ATOM 6540 O O . THR F 3 166 ? 55.737 110.113 116.787 1.00 44.44 166 THR B O 1
ATOM 6544 N N . VAL F 3 167 ? 55.699 112.306 117.130 1.00 40.58 167 VAL B N 1
ATOM 6545 C CA . VAL F 3 167 ? 54.542 112.468 116.265 1.00 39.03 167 VAL B CA 1
ATOM 6546 C C . VAL F 3 167 ? 54.907 112.962 114.872 1.00 39.64 167 VAL B C 1
ATOM 6547 O O . VAL F 3 167 ? 56.010 113.448 114.637 1.00 39.16 167 VAL B O 1
ATOM 6551 N N . THR F 3 168 ? 53.950 112.849 113.958 1.00 39.07 168 THR B N 1
ATOM 6552 C CA . THR F 3 168 ? 54.123 113.274 112.585 1.00 39.66 168 THR B CA 1
ATOM 6553 C C . THR F 3 168 ? 54.156 114.796 112.514 1.00 40.62 168 THR B C 1
ATOM 6554 O O . THR F 3 168 ? 53.619 115.483 113.385 1.00 41.70 168 THR B O 1
ATOM 6558 N N . LEU F 3 169 ? 54.773 115.329 111.468 1.00 41.19 169 LEU B N 1
ATOM 6559 C CA . LEU F 3 169 ? 54.894 116.774 111.341 1.00 42.49 169 LEU B CA 1
ATOM 6560 C C . LEU F 3 169 ? 54.596 117.193 109.909 1.00 43.37 169 LEU B C 1
ATOM 6561 O O . LEU F 3 169 ? 55.223 116.675 108.990 1.00 45.03 169 LEU B O 1
ATOM 6566 N N . ALA F 3 170 ? 53.662 118.118 109.702 1.00 43.52 170 ALA B N 1
ATOM 6567 C CA . ALA F 3 170 ? 53.355 118.573 108.340 1.00 46.05 170 ALA B CA 1
ATOM 6568 C C . ALA F 3 170 ? 54.543 119.361 107.781 1.00 48.92 170 ALA B C 1
ATOM 6569 O O . ALA F 3 170 ? 54.931 120.374 108.353 1.00 50.27 170 ALA B O 1
ATOM 6571 N N . LYS F 3 171 ? 55.100 118.919 106.655 1.00 51.62 171 LYS B N 1
ATOM 6572 C CA . LYS F 3 171 ? 56.271 119.576 106.073 1.00 53.70 171 LYS B CA 1
ATOM 6573 C C . LYS F 3 171 ? 55.978 120.939 105.490 1.00 53.17 171 LYS B C 1
ATOM 6574 O O . LYS F 3 171 ? 56.878 121.757 105.308 1.00 54.02 171 LYS B O 1
ATOM 6580 N N . GLU F 3 172 ? 54.721 121.201 105.203 1.00 52.64 172 GLU B N 1
ATOM 6581 C CA . GLU F 3 172 ? 54.397 122.489 104.654 1.00 54.10 172 GLU B CA 1
ATOM 6582 C C . GLU F 3 172 ? 54.438 123.515 105.767 1.00 54.44 172 GLU B C 1
ATOM 6583 O O . GLU F 3 172 ? 53.921 124.622 105.635 1.00 55.72 172 GLU B O 1
ATOM 6589 N N . LEU F 3 173 ? 55.070 123.147 106.870 1.00 54.06 173 LEU B N 1
ATOM 6590 C CA . LEU F 3 173 ? 55.174 124.033 108.016 1.00 53.56 173 LEU B CA 1
ATOM 6591 C C . LEU F 3 173 ? 56.631 124.320 108.378 1.00 54.96 173 LEU B C 1
ATOM 6592 O O . LEU F 3 173 ? 56.906 125.047 109.339 1.00 56.31 173 LEU B O 1
ATOM 6597 N N . TYR F 3 174 ? 57.564 123.758 107.614 1.00 54.92 174 TYR B N 1
ATOM 6598 C CA . TYR F 3 174 ? 58.977 123.975 107.884 1.00 56.51 174 TYR B CA 1
ATOM 6599 C C . TYR F 3 174 ? 59.387 125.446 107.887 1.00 58.35 174 TYR B C 1
ATOM 6600 O O . TYR F 3 174 ? 60.001 125.926 108.836 1.00 58.77 174 TYR B O 1
ATOM 6609 N N . PRO F 3 175 ? 59.070 126.182 106.816 1.00 59.89 175 PRO B N 1
ATOM 6610 C CA . PRO F 3 175 ? 59.459 127.588 106.822 1.00 60.46 175 PRO B CA 1
ATOM 6611 C C . PRO F 3 175 ? 58.871 128.322 108.025 1.00 60.51 175 PRO B C 1
ATOM 6612 O O . PRO F 3 175 ? 59.559 129.123 108.641 1.00 62.07 175 PRO B O 1
ATOM 6616 N N . HIS F 3 176 ? 57.614 128.058 108.369 1.00 60.15 176 HIS B N 1
ATOM 6617 C CA . HIS F 3 176 ? 57.024 128.729 109.531 1.00 60.94 176 HIS B CA 1
ATOM 6618 C C . HIS F 3 176 ? 57.775 128.391 110.806 1.00 59.05 176 HIS B C 1
ATOM 6619 O O . HIS F 3 176 ? 57.959 129.242 111.665 1.00 58.56 176 HIS B O 1
ATOM 6626 N N . LEU F 3 177 ? 58.173 127.131 110.930 1.00 57.45 177 LEU B N 1
ATOM 6627 C CA . LEU F 3 177 ? 58.893 126.668 112.103 1.00 57.47 177 LEU B CA 1
ATOM 6628 C C . LEU F 3 177 ? 60.251 127.350 112.214 1.00 57.42 177 LEU B C 1
ATOM 6629 O O . LEU F 3 177 ? 60.687 127.732 113.306 1.00 58.00 177 LEU B O 1
ATOM 6634 N N . LYS F 3 178 ? 60.913 127.495 111.072 1.00 57.38 178 LYS B N 1
ATOM 6635 C CA . LYS F 3 178 ? 62.214 128.142 110.992 1.00 56.12 178 LYS B CA 1
ATOM 6636 C C . LYS F 3 178 ? 62.090 129.586 111.461 1.00 55.32 178 LYS B C 1
ATOM 6637 O O . LYS F 3 178 ? 62.947 130.070 112.190 1.00 54.94 178 LYS B O 1
ATOM 6643 N N . GLU F 3 179 ? 61.029 130.272 111.051 1.00 55.17 179 GLU B N 1
ATOM 6644 C CA . GLU F 3 179 ? 60.854 131.641 111.494 1.00 57.88 179 GLU B CA 1
ATOM 6645 C C . GLU F 3 179 ? 60.717 131.662 113.005 1.00 57.33 179 GLU B C 1
ATOM 6646 O O . GLU F 3 179 ? 61.260 132.550 113.659 1.00 58.76 179 GLU B O 1
ATOM 6652 N N . GLN F 3 180 ? 60.001 130.692 113.570 1.00 55.69 180 GLN B N 1
ATOM 6653 C CA . GLN F 3 180 ? 59.839 130.651 115.020 1.00 53.31 180 GLN B CA 1
ATOM 6654 C C . GLN F 3 180 ? 61.127 130.360 115.769 1.00 53.53 180 GLN B C 1
ATOM 6655 O O . GLN F 3 180 ? 61.423 131.040 116.744 1.00 53.33 180 GLN B O 1
ATOM 6661 N N . ILE F 3 181 ? 61.884 129.349 115.343 1.00 53.31 181 ILE B N 1
ATOM 6662 C CA . ILE F 3 181 ? 63.118 129.036 116.052 1.00 55.33 181 ILE B CA 1
ATOM 6663 C C . ILE F 3 181 ? 64.010 130.279 116.011 1.00 56.35 181 ILE B C 1
ATOM 6664 O O . ILE F 3 181 ? 64.795 130.521 116.935 1.00 56.47 181 ILE B O 1
ATOM 6669 N N . ALA F 3 182 ? 63.869 131.072 114.945 1.00 56.50 182 ALA B N 1
ATOM 6670 C CA . ALA F 3 182 ? 64.652 132.297 114.762 1.00 55.79 182 ALA B CA 1
ATOM 6671 C C . ALA F 3 182 ? 64.210 133.334 115.777 1.00 55.45 182 ALA B C 1
ATOM 6672 O O . ALA F 3 182 ? 65.020 133.867 116.526 1.00 56.93 182 ALA B O 1
ATOM 6674 N N . LEU F 3 183 ? 62.913 133.613 115.784 1.00 54.47 183 LEU B N 1
ATOM 6675 C CA . LEU F 3 183 ? 62.321 134.547 116.727 1.00 53.81 183 LEU B CA 1
ATOM 6676 C C . LEU F 3 183 ? 62.678 134.080 118.128 1.00 54.06 183 LEU B C 1
ATOM 6677 O O . LEU F 3 183 ? 62.730 134.861 119.064 1.00 54.45 183 LEU B O 1
ATOM 6682 N N . ALA F 3 184 ? 62.924 132.791 118.273 1.00 54.80 184 ALA B N 1
ATOM 6683 C CA . ALA F 3 184 ? 63.252 132.285 119.581 1.00 56.36 184 ALA B CA 1
ATOM 6684 C C . ALA F 3 184 ? 64.659 132.685 119.935 1.00 56.97 184 ALA B C 1
ATOM 6685 O O . ALA F 3 184 ? 64.927 133.075 121.070 1.00 57.43 184 ALA B O 1
ATOM 6687 N N . LYS F 3 185 ? 65.565 132.586 118.972 1.00 58.02 185 LYS B N 1
ATOM 6688 C CA . LYS F 3 185 ? 66.952 132.946 119.229 1.00 59.58 185 LYS B CA 1
ATOM 6689 C C . LYS F 3 185 ? 67.081 134.456 119.337 1.00 60.11 185 LYS B C 1
ATOM 6690 O O . LYS F 3 185 ? 67.987 134.967 119.985 1.00 60.05 185 LYS B O 1
ATOM 6696 N N . ARG F 3 186 ? 66.154 135.164 118.705 1.00 61.15 186 ARG B N 1
ATOM 6697 C CA . ARG F 3 186 ? 66.146 136.614 118.742 1.00 60.95 186 ARG B CA 1
ATOM 6698 C C . ARG F 3 186 ? 65.926 137.054 120.195 1.00 61.22 186 ARG B C 1
ATOM 6699 O O . ARG F 3 186 ? 66.384 138.119 120.604 1.00 62.73 186 ARG B O 1
ATOM 6707 N N . TYR F 3 187 ? 65.234 136.226 120.973 1.00 60.62 187 TYR B N 1
ATOM 6708 C CA . TYR F 3 187 ? 64.989 136.521 122.383 1.00 59.61 187 TYR B CA 1
ATOM 6709 C C . TYR F 3 187 ? 66.112 135.918 123.203 1.00 58.32 187 TYR B C 1
ATOM 6710 O O . TYR F 3 187 ? 66.547 136.485 124.196 1.00 58.15 187 TYR B O 1
ATOM 6719 N N . TYR F 3 188 ? 66.563 134.746 122.783 1.00 57.68 188 TYR B N 1
ATOM 6720 C CA . TYR F 3 188 ? 67.631 134.052 123.476 1.00 58.60 188 TYR B CA 1
ATOM 6721 C C . TYR F 3 188 ? 68.911 134.852 123.470 1.00 61.86 188 TYR B C 1
ATOM 6722 O O . TYR F 3 188 ? 69.692 134.787 124.417 1.00 62.83 188 TYR B O 1
ATOM 6731 N N . ASP F 3 189 ? 69.148 135.589 122.390 1.00 64.76 189 ASP B N 1
ATOM 6732 C CA . ASP F 3 189 ? 70.363 136.384 122.305 1.00 66.84 189 ASP B CA 1
ATOM 6733 C C . ASP F 3 189 ? 70.275 137.615 123.201 1.00 68.59 189 ASP B C 1
ATOM 6734 O O . ASP F 3 189 ? 71.200 137.908 123.962 1.00 68.88 189 ASP B O 1
ATOM 6739 N N . ARG F 3 190 ? 69.150 138.315 123.117 1.00 70.47 190 ARG B N 1
ATOM 6740 C CA . ARG F 3 190 ? 68.928 139.514 123.899 1.00 72.81 190 ARG B CA 1
ATOM 6741 C C . ARG F 3 190 ? 68.702 139.203 125.364 1.00 73.27 190 ARG B C 1
ATOM 6742 O O . ARG F 3 190 ? 68.541 140.109 126.177 1.00 73.63 190 ARG B O 1
ATOM 6750 N N . ASP F 3 191 ? 68.679 137.925 125.709 1.00 74.03 191 ASP B N 1
ATOM 6751 C CA . ASP F 3 191 ? 68.435 137.552 127.093 1.00 74.82 191 ASP B CA 1
ATOM 6752 C C . ASP F 3 191 ? 69.619 136.855 127.710 1.00 74.57 191 ASP B C 1
ATOM 6753 O O . ASP F 3 191 ? 69.848 136.978 128.903 1.00 74.16 191 ASP B O 1
ATOM 6758 N N . LEU F 3 192 ? 70.371 136.126 126.896 1.00 75.93 192 LEU B N 1
ATOM 6759 C CA . LEU F 3 192 ? 71.513 135.371 127.396 1.00 77.98 192 LEU B CA 1
ATOM 6760 C C . LEU F 3 192 ? 72.390 136.212 128.297 1.00 80.33 192 LEU B C 1
ATOM 6761 O O . LEU F 3 192 ? 73.149 135.680 129.113 1.00 81.00 192 LEU B O 1
ATOM 6766 N N . HIS F 3 193 ? 72.269 137.530 128.155 1.00 83.08 193 HIS B N 1
ATOM 6767 C CA . HIS F 3 193 ? 73.061 138.482 128.938 1.00 84.66 193 HIS B CA 1
ATOM 6768 C C . HIS F 3 193 ? 72.168 139.524 129.607 1.00 84.80 193 HIS B C 1
ATOM 6769 O O . HIS F 3 193 ? 71.779 140.515 128.986 1.00 84.16 193 HIS B O 1
ATOM 6776 N N . GLN F 3 194 ? 71.831 139.278 130.867 1.00 85.34 194 GLN B N 1
ATOM 6777 C CA . GLN F 3 194 ? 71.007 140.200 131.632 1.00 86.66 194 GLN B CA 1
ATOM 6778 C C . GLN F 3 194 ? 71.197 139.986 133.122 1.00 87.13 194 GLN B C 1
ATOM 6779 O O . GLN F 3 194 ? 70.720 140.774 133.942 1.00 87.32 194 GLN B O 1
ATOM 6785 N N . LYS F 3 195 ? 71.910 138.955 133.471 1.00 87.09 195 LYS B N 1
ATOM 6786 C CA . LYS F 3 195 ? 72.177 138.691 134.870 1.00 87.44 195 LYS B CA 1
ATOM 6787 C C . LYS F 3 195 ? 70.967 138.916 135.749 1.00 86.00 195 LYS B C 1
ATOM 6788 O O . LYS F 3 195 ? 71.030 139.501 136.818 1.00 85.27 195 LYS B O 1
ATOM 6794 N N . ASN F 3 196 ? 69.832 138.404 135.199 1.00 84.91 196 ASN B N 1
ATOM 6795 C CA . ASN F 3 196 ? 68.496 138.155 135.748 1.00 84.38 196 ASN B CA 1
ATOM 6796 C C . ASN F 3 196 ? 68.288 136.780 135.210 1.00 83.17 196 ASN B C 1
ATOM 6797 O O . ASN F 3 196 ? 68.144 135.830 135.981 1.00 83.38 196 ASN B O 1
ATOM 6802 N N . TYR F 3 197 ? 68.288 136.678 133.885 1.00 80.69 197 TYR B N 1
ATOM 6803 C CA . TYR F 3 197 ? 68.079 135.426 133.187 1.00 78.26 197 TYR B CA 1
ATOM 6804 C C . TYR F 3 197 ? 68.743 134.240 133.858 1.00 76.58 197 TYR B C 1
ATOM 6805 O O . TYR F 3 197 ? 69.961 134.199 134.004 1.00 75.48 197 TYR B O 1
ATOM 6814 N N . GLY F 3 198 ? 67.925 133.271 134.259 1.00 75.10 198 GLY B N 1
ATOM 6815 C CA . GLY F 3 198 ? 68.442 132.079 134.903 1.00 73.77 198 GLY B CA 1
ATOM 6816 C C . GLY F 3 198 ? 68.399 130.926 133.922 1.00 72.62 198 GLY B C 1
ATOM 6817 O O . GLY F 3 198 ? 68.768 129.792 134.251 1.00 72.27 198 GLY B O 1
ATOM 6818 N N . GLY F 3 199 ? 67.954 131.236 132.705 1.00 71.42 199 GLY B N 1
ATOM 6819 C CA . GLY F 3 199 ? 67.839 130.238 131.655 1.00 70.37 199 GLY B CA 1
ATOM 6820 C C . GLY F 3 199 ? 66.412 129.727 131.577 1.00 69.96 199 GLY B C 1
ATOM 6821 O O . GLY F 3 199 ? 65.557 130.178 132.344 1.00 69.87 199 GLY B O 1
ATOM 6822 N N . VAL F 3 200 ? 66.137 128.801 130.658 1.00 69.47 200 VAL B N 1
ATOM 6823 C CA . VAL F 3 200 ? 64.787 128.236 130.535 1.00 68.47 200 VAL B CA 1
ATOM 6824 C C . VAL F 3 200 ? 64.477 127.239 131.644 1.00 67.63 200 VAL B C 1
ATOM 6825 O O . VAL F 3 200 ? 65.367 126.523 132.109 1.00 66.77 200 VAL B O 1
ATOM 6829 N N . TRP F 3 201 ? 63.207 127.203 132.054 1.00 66.96 201 TRP B N 1
ATOM 6830 C CA . TRP F 3 201 ? 62.752 126.289 133.093 1.00 66.82 201 TRP B CA 1
ATOM 6831 C C . TRP F 3 201 ? 63.110 124.871 132.658 1.00 65.72 201 TRP B C 1
ATOM 6832 O O . TRP F 3 201 ? 63.098 124.553 131.476 1.00 64.51 201 TRP B O 1
ATOM 6843 N N . LEU F 3 202 ? 63.425 124.012 133.609 1.00 65.17 202 LEU B N 1
ATOM 6844 C CA . LEU F 3 202 ? 63.783 122.670 133.240 1.00 65.82 202 LEU B CA 1
ATOM 6845 C C . LEU F 3 202 ? 63.475 121.747 134.407 1.00 67.74 202 LEU B C 1
ATOM 6846 O O . LEU F 3 202 ? 63.623 122.132 135.559 1.00 68.28 202 LEU B O 1
ATOM 6851 N N . PRO F 3 203 ? 63.001 120.524 134.121 1.00 69.18 203 PRO B N 1
ATOM 6852 C CA . PRO F 3 203 ? 62.664 119.526 135.134 1.00 70.28 203 PRO B CA 1
ATOM 6853 C C . PRO F 3 203 ? 63.847 119.238 136.044 1.00 71.78 203 PRO B C 1
ATOM 6854 O O . PRO F 3 203 ? 64.957 118.985 135.575 1.00 72.01 203 PRO B O 1
ATOM 6858 N N . THR F 3 204 ? 63.599 119.255 137.347 1.00 72.90 204 THR B N 1
ATOM 6859 C CA . THR F 3 204 ? 64.644 119.008 138.331 1.00 74.18 204 THR B CA 1
ATOM 6860 C C . THR F 3 204 ? 65.662 117.951 137.898 1.00 74.62 204 THR B C 1
ATOM 6861 O O . THR F 3 204 ? 66.868 118.193 137.933 1.00 74.54 204 THR B O 1
ATOM 6865 N N . ALA F 3 205 ? 65.176 116.782 137.496 1.00 74.84 205 ALA B N 1
ATOM 6866 C CA . ALA F 3 205 ? 66.060 115.702 137.085 1.00 75.32 205 ALA B CA 1
ATOM 6867 C C . ALA F 3 205 ? 66.970 116.108 135.937 1.00 75.86 205 ALA B C 1
ATOM 6868 O O . ALA F 3 205 ? 68.134 115.725 135.895 1.00 75.67 205 ALA B O 1
ATOM 6870 N N . LEU F 3 206 ? 66.437 116.875 134.997 1.00 77.25 206 LEU B N 1
ATOM 6871 C CA . LEU F 3 206 ? 67.226 117.314 133.850 1.00 79.08 206 LEU B CA 1
ATOM 6872 C C . LEU F 3 206 ? 68.201 118.411 134.224 1.00 80.32 206 LEU B C 1
ATOM 6873 O O . LEU F 3 206 ? 69.393 118.313 133.934 1.00 80.15 206 LEU B O 1
ATOM 6878 N N . LYS F 3 207 ? 67.683 119.454 134.868 1.00 81.93 207 LYS B N 1
ATOM 6879 C CA . LYS F 3 207 ? 68.495 120.593 135.275 1.00 83.73 207 LYS B CA 1
ATOM 6880 C C . LYS F 3 207 ? 69.748 120.149 135.997 1.00 85.32 207 LYS B C 1
ATOM 6881 O O . LYS F 3 207 ? 70.804 120.757 135.849 1.00 85.42 207 LYS B O 1
ATOM 6887 N N . GLU F 3 208 ? 69.636 119.082 136.776 1.00 87.73 208 GLU B N 1
ATOM 6888 C CA . GLU F 3 208 ? 70.788 118.592 137.511 1.00 90.18 208 GLU B CA 1
ATOM 6889 C C . GLU F 3 208 ? 71.603 117.660 136.630 1.00 90.50 208 GLU B C 1
ATOM 6890 O O . GLU F 3 208 ? 72.797 117.458 136.857 1.00 90.73 208 GLU B O 1
ATOM 6896 N N . LYS F 3 209 ? 70.951 117.102 135.616 1.00 91.04 209 LYS B N 1
ATOM 6897 C CA . LYS F 3 209 ? 71.623 116.202 134.692 1.00 91.63 209 LYS B CA 1
ATOM 6898 C C . LYS F 3 209 ? 72.581 117.018 133.830 1.00 91.35 209 LYS B C 1
ATOM 6899 O O . LYS F 3 209 ? 73.770 116.708 133.744 1.00 91.68 209 LYS B O 1
ATOM 6905 N N . TYR F 3 210 ? 72.048 118.057 133.190 1.00 90.39 210 TYR B N 1
ATOM 6906 C CA . TYR F 3 210 ? 72.845 118.951 132.351 1.00 89.40 210 TYR B CA 1
ATOM 6907 C C . TYR F 3 210 ? 72.734 120.344 132.959 1.00 87.61 210 TYR B C 1
ATOM 6908 O O . TYR F 3 210 ? 71.920 121.161 132.530 1.00 87.98 210 TYR B O 1
ATOM 6917 N N . PRO F 3 211 ? 73.564 120.635 133.966 1.00 85.55 211 PRO B N 1
ATOM 6918 C CA . PRO F 3 211 ? 73.543 121.938 134.636 1.00 83.61 211 PRO B CA 1
ATOM 6919 C C . PRO F 3 211 ? 73.688 123.136 133.708 1.00 81.51 211 PRO B C 1
ATOM 6920 O O . PRO F 3 211 ? 73.333 124.259 134.071 1.00 81.26 211 PRO B O 1
ATOM 6924 N N . ASN F 3 212 ? 74.199 122.903 132.508 1.00 78.78 212 ASN B N 1
ATOM 6925 C CA . ASN F 3 212 ? 74.385 124.004 131.579 1.00 76.86 212 ASN B CA 1
ATOM 6926 C C . ASN F 3 212 ? 73.193 124.151 130.631 1.00 73.37 212 ASN B C 1
ATOM 6927 O O . ASN F 3 212 ? 72.974 125.198 130.017 1.00 72.50 212 ASN B O 1
ATOM 6932 N N . ALA F 3 213 ? 72.417 123.085 130.534 1.00 69.79 213 ALA B N 1
ATOM 6933 C CA . ALA F 3 213 ? 71.261 123.055 129.667 1.00 66.01 213 ALA B CA 1
ATOM 6934 C C . ALA F 3 213 ? 70.369 124.288 129.725 1.00 63.43 213 ALA B C 1
ATOM 6935 O O . ALA F 3 213 ? 69.927 124.786 128.698 1.00 63.57 213 ALA B O 1
ATOM 6937 N N . PRO F 3 214 ? 70.092 124.804 130.923 1.00 60.84 214 PRO B N 1
ATOM 6938 C CA . PRO F 3 214 ? 69.223 125.980 130.981 1.00 59.67 214 PRO B CA 1
ATOM 6939 C C . PRO F 3 214 ? 69.704 127.189 130.224 1.00 58.80 214 PRO B C 1
ATOM 6940 O O . PRO F 3 214 ? 68.944 128.133 130.007 1.00 58.94 214 PRO B O 1
ATOM 6944 N N . TYR F 3 215 ? 70.961 127.164 129.802 1.00 58.37 215 TYR B N 1
ATOM 6945 C CA . TYR F 3 215 ? 71.511 128.311 129.096 1.00 57.65 215 TYR B CA 1
ATOM 6946 C C . TYR F 3 215 ? 71.783 128.089 127.630 1.00 57.64 215 TYR B C 1
ATOM 6947 O O . TYR F 3 215 ? 72.215 129.006 126.937 1.00 59.41 215 TYR B O 1
ATOM 6956 N N . GLU F 3 216 ? 71.520 126.885 127.142 1.00 56.89 216 GLU B N 1
ATOM 6957 C CA . GLU F 3 216 ? 71.736 126.628 125.726 1.00 56.97 216 GLU B CA 1
ATOM 6958 C C . GLU F 3 216 ? 70.425 126.690 124.934 1.00 56.12 216 GLU B C 1
ATOM 6959 O O . GLU F 3 216 ? 69.435 126.072 125.302 1.00 57.57 216 GLU B O 1
ATOM 6965 N N . PHE F 3 217 ? 70.430 127.465 123.854 1.00 54.71 217 PHE B N 1
ATOM 6966 C CA . PHE F 3 217 ? 69.256 127.658 123.001 1.00 52.60 217 PHE B CA 1
ATOM 6967 C C . PHE F 3 217 ? 68.473 126.383 122.704 1.00 52.40 217 PHE B C 1
ATOM 6968 O O . PHE F 3 217 ? 67.247 126.406 122.613 1.00 51.82 217 PHE B O 1
ATOM 6976 N N . ARG F 3 218 ? 69.197 125.281 122.552 1.00 52.59 218 ARG B N 1
ATOM 6977 C CA . ARG F 3 218 ? 68.607 123.984 122.258 1.00 53.09 218 ARG B CA 1
ATOM 6978 C C . ARG F 3 218 ? 67.397 123.671 123.138 1.00 52.93 218 ARG B C 1
ATOM 6979 O O . ARG F 3 218 ? 66.349 123.237 122.647 1.00 53.32 218 ARG B O 1
ATOM 6987 N N . TRP F 3 219 ? 67.544 123.904 124.439 1.00 51.27 219 TRP B N 1
ATOM 6988 C CA . TRP F 3 219 ? 66.476 123.651 125.383 1.00 48.62 219 TRP B CA 1
ATOM 6989 C C . TRP F 3 219 ? 65.461 124.772 125.514 1.00 47.67 219 TRP B C 1
ATOM 6990 O O . TRP F 3 219 ? 64.609 124.712 126.376 1.00 48.99 219 TRP B O 1
ATOM 7001 N N . HIS F 3 220 ? 65.524 125.801 124.693 1.00 46.88 220 HIS B N 1
ATOM 7002 C CA . HIS F 3 220 ? 64.547 126.872 124.860 1.00 49.19 220 HIS B CA 1
ATOM 7003 C C . HIS F 3 220 ? 63.190 126.625 124.192 1.00 50.01 220 HIS B C 1
ATOM 7004 O O . HIS F 3 220 ? 63.096 125.941 123.174 1.00 50.08 220 HIS B O 1
ATOM 7011 N N . TYR F 3 221 ? 62.134 127.184 124.773 1.00 51.13 221 TYR B N 1
ATOM 7012 C CA . TYR F 3 221 ? 60.789 126.996 124.226 1.00 52.54 221 TYR B CA 1
ATOM 7013 C C . TYR F 3 221 ? 60.655 127.525 122.811 1.00 51.67 221 TYR B C 1
ATOM 7014 O O . TYR F 3 221 ? 61.182 128.576 122.483 1.00 52.69 221 TYR B O 1
ATOM 7023 N N . LEU F 3 222 ? 59.917 126.786 121.994 1.00 50.83 222 LEU B N 1
ATOM 7024 C CA . LEU F 3 222 ? 59.677 127.142 120.609 1.00 49.95 222 LEU B CA 1
ATOM 7025 C C . LEU F 3 222 ? 58.733 128.330 120.514 1.00 48.87 222 LEU B C 1
ATOM 7026 O O . LEU F 3 222 ? 58.817 129.120 119.580 1.00 48.74 222 LEU B O 1
ATOM 7031 N N . PHE F 3 223 ? 57.820 128.453 121.464 1.00 48.36 223 PHE B N 1
ATOM 7032 C CA . PHE F 3 223 ? 56.903 129.576 121.436 1.00 48.60 223 PHE B CA 1
ATOM 7033 C C . PHE F 3 223 ? 57.066 130.360 122.712 1.00 48.75 223 PHE B C 1
ATOM 7034 O O . PHE F 3 223 ? 56.281 130.214 123.641 1.00 49.06 223 PHE B O 1
ATOM 7042 N N . PRO F 3 224 ? 58.094 131.210 122.777 1.00 49.46 224 PRO B N 1
ATOM 7043 C CA . PRO F 3 224 ? 58.388 132.046 123.945 1.00 49.20 224 PRO B CA 1
ATOM 7044 C C . PRO F 3 224 ? 57.407 133.196 124.141 1.00 49.05 224 PRO B C 1
ATOM 7045 O O . PRO F 3 224 ? 56.813 133.686 123.186 1.00 47.07 224 PRO B O 1
ATOM 7049 N N . SER F 3 225 ? 57.266 133.627 125.390 1.00 50.83 225 SER B N 1
ATOM 7050 C CA . SER F 3 225 ? 56.387 134.738 125.732 1.00 54.29 225 SER B CA 1
ATOM 7051 C C . SER F 3 225 ? 57.007 136.065 125.298 1.00 57.54 225 SER B C 1
ATOM 7052 O O . SER F 3 225 ? 58.215 136.155 125.048 1.00 57.07 225 SER B O 1
ATOM 7055 N N . PHE F 3 226 ? 56.177 137.101 125.231 1.00 60.60 226 PHE B N 1
ATOM 7056 C CA . PHE F 3 226 ? 56.664 138.409 124.838 1.00 63.73 226 PHE B CA 1
ATOM 7057 C C . PHE F 3 226 ? 57.647 138.977 125.841 1.00 64.31 226 PHE B C 1
ATOM 7058 O O . PHE F 3 226 ? 58.474 139.811 125.487 1.00 65.20 226 PHE B O 1
ATOM 7066 N N . GLN F 3 227 ? 57.591 138.511 127.082 1.00 64.56 227 GLN B N 1
ATOM 7067 C CA . GLN F 3 227 ? 58.513 139.025 128.075 1.00 65.67 227 GLN B CA 1
ATOM 7068 C C . GLN F 3 227 ? 58.952 138.043 129.156 1.00 65.22 227 GLN B C 1
ATOM 7069 O O . GLN F 3 227 ? 58.363 136.976 129.312 1.00 66.24 227 GLN B O 1
ATOM 7075 N N . LEU F 3 228 ? 60.017 138.402 129.871 1.00 64.20 228 LEU B N 1
ATOM 7076 C CA . LEU F 3 228 ? 60.559 137.575 130.935 1.00 63.40 228 LEU B CA 1
ATOM 7077 C C . LEU F 3 228 ? 59.639 137.542 132.124 1.00 63.81 228 LEU B C 1
ATOM 7078 O O . LEU F 3 228 ? 58.954 138.513 132.408 1.00 63.82 228 LEU B O 1
ATOM 7083 N N . SER F 3 229 ? 59.643 136.426 132.838 1.00 64.91 229 SER B N 1
ATOM 7084 C CA . SER F 3 229 ? 58.778 136.277 133.990 1.00 65.63 229 SER B CA 1
ATOM 7085 C C . SER F 3 229 ? 59.593 135.676 135.121 1.00 65.09 229 SER B C 1
ATOM 7086 O O . SER F 3 229 ? 60.718 135.223 134.908 1.00 63.37 229 SER B O 1
ATOM 7089 N N . LEU F 3 230 ? 59.013 135.665 136.314 1.00 65.90 230 LEU B N 1
ATOM 7090 C CA . LEU F 3 230 ? 59.687 135.141 137.486 1.00 68.39 230 LEU B CA 1
ATOM 7091 C C . LEU F 3 230 ? 59.230 133.727 137.843 1.00 70.27 230 LEU B C 1
ATOM 7092 O O . LEU F 3 230 ? 58.053 133.492 138.121 1.00 71.51 230 LEU B O 1
ATOM 7097 N N . ASP F 3 231 ? 60.173 132.786 137.818 1.00 71.89 231 ASP B N 1
ATOM 7098 C CA . ASP F 3 231 ? 59.895 131.390 138.145 1.00 72.92 231 ASP B CA 1
ATOM 7099 C C . ASP F 3 231 ? 59.608 131.278 139.630 1.00 73.96 231 ASP B C 1
ATOM 7100 O O . ASP F 3 231 ? 60.488 131.506 140.454 1.00 75.43 231 ASP B O 1
ATOM 7105 N N . PRO F 3 232 ? 58.381 130.892 139.991 1.00 74.91 232 PRO B N 1
ATOM 7106 C CA . PRO F 3 232 ? 57.992 130.759 141.394 1.00 75.65 232 PRO B CA 1
ATOM 7107 C C . PRO F 3 232 ? 58.708 129.684 142.207 1.00 76.41 232 PRO B C 1
ATOM 7108 O O . PRO F 3 232 ? 58.705 129.742 143.433 1.00 77.04 232 PRO B O 1
ATOM 7112 N N . GLU F 3 233 ? 59.332 128.711 141.558 1.00 77.42 233 GLU B N 1
ATOM 7113 C CA . GLU F 3 233 ? 59.999 127.676 142.334 1.00 79.24 233 GLU B CA 1
ATOM 7114 C C . GLU F 3 233 ? 61.492 127.894 142.510 1.00 79.78 233 GLU B C 1
ATOM 7115 O O . GLU F 3 233 ? 62.191 127.029 143.051 1.00 80.63 233 GLU B O 1
ATOM 7121 N N . SER F 3 234 ? 61.981 129.053 142.078 1.00 79.50 234 SER B N 1
ATOM 7122 C CA . SER F 3 234 ? 63.406 129.352 142.182 1.00 78.96 234 SER B CA 1
ATOM 7123 C C . SER F 3 234 ? 63.673 130.849 142.271 1.00 78.93 234 SER B C 1
ATOM 7124 O O . SER F 3 234 ? 64.811 131.276 142.482 1.00 78.54 234 SER B O 1
ATOM 7127 N N . ASP F 3 235 ? 62.617 131.636 142.092 1.00 78.76 235 ASP B N 1
ATOM 7128 C CA . ASP F 3 235 ? 62.711 133.087 142.157 1.00 78.38 235 ASP B CA 1
ATOM 7129 C C . ASP F 3 235 ? 63.809 133.693 141.299 1.00 76.49 235 ASP B C 1
ATOM 7130 O O . ASP F 3 235 ? 64.707 134.376 141.796 1.00 75.99 235 ASP B O 1
ATOM 7135 N N . VAL F 3 236 ? 63.728 133.436 140.002 1.00 73.77 236 VAL B N 1
ATOM 7136 C CA . VAL F 3 236 ? 64.693 133.965 139.060 1.00 70.84 236 VAL B CA 1
ATOM 7137 C C . VAL F 3 236 ? 63.905 134.286 137.810 1.00 69.16 236 VAL B C 1
ATOM 7138 O O . VAL F 3 236 ? 62.830 133.736 137.597 1.00 69.25 236 VAL B O 1
ATOM 7142 N N . MET F 3 237 ? 64.423 135.190 136.993 1.00 67.07 237 MET B N 1
ATOM 7143 C CA . MET F 3 237 ? 63.734 135.556 135.769 1.00 64.46 237 MET B CA 1
ATOM 7144 C C . MET F 3 237 ? 64.082 134.593 134.636 1.00 62.80 237 MET B C 1
ATOM 7145 O O . MET F 3 237 ? 65.234 134.189 134.486 1.00 62.03 237 MET B O 1
ATOM 7150 N N . ARG F 3 238 ? 63.078 134.206 133.857 1.00 61.06 238 ARG B N 1
ATOM 7151 C CA . ARG F 3 238 ? 63.281 133.325 132.701 1.00 58.65 238 ARG B CA 1
ATOM 7152 C C . ARG F 3 238 ? 62.154 133.598 131.730 1.00 57.80 238 ARG B C 1
ATOM 7153 O O . ARG F 3 238 ? 61.179 134.265 132.087 1.00 58.66 238 ARG B O 1
ATOM 7161 N N . ARG F 3 239 ? 62.293 133.122 130.497 1.00 56.66 239 ARG B N 1
ATOM 7162 C CA . ARG F 3 239 ? 61.256 133.346 129.497 1.00 55.60 239 ARG B CA 1
ATOM 7163 C C . ARG F 3 239 ? 60.375 132.099 129.390 1.00 54.21 239 ARG B C 1
ATOM 7164 O O . ARG F 3 239 ? 60.844 130.993 129.086 1.00 53.93 239 ARG B O 1
ATOM 7172 N N . HIS F 3 240 ? 59.095 132.305 129.677 1.00 52.44 240 HIS B N 1
ATOM 7173 C CA . HIS F 3 240 ? 58.094 131.248 129.659 1.00 50.26 240 HIS B CA 1
ATOM 7174 C C . HIS F 3 240 ? 57.450 131.183 128.300 1.00 48.77 240 HIS B C 1
ATOM 7175 O O . HIS F 3 240 ? 57.552 132.124 127.512 1.00 49.55 240 HIS B O 1
ATOM 7182 N N . HIS F 3 241 ? 56.764 130.087 128.018 1.00 45.60 241 HIS B N 1
ATOM 7183 C CA . HIS F 3 241 ? 56.119 129.981 126.720 1.00 43.61 241 HIS B CA 1
ATOM 7184 C C . HIS F 3 241 ? 54.898 130.886 126.708 1.00 42.74 241 HIS B C 1
ATOM 7185 O O . HIS F 3 241 ? 54.478 131.393 127.748 1.00 42.31 241 HIS B O 1
ATOM 7192 N N . MET F 3 242 ? 54.335 131.112 125.530 1.00 43.69 242 MET B N 1
ATOM 7193 C CA . MET F 3 242 ? 53.170 131.978 125.449 1.00 46.43 242 MET B CA 1
ATOM 7194 C C . MET F 3 242 ? 52.053 131.421 126.336 1.00 47.52 242 MET B C 1
ATOM 7195 O O . MET F 3 242 ? 51.964 130.203 126.555 1.00 49.44 242 MET B O 1
ATOM 7200 N N . ASN F 3 243 ? 51.225 132.308 126.880 1.00 47.42 243 ASN B N 1
ATOM 7201 C CA . ASN F 3 243 ? 50.140 131.878 127.752 1.00 47.16 243 ASN B CA 1
ATOM 7202 C C . ASN F 3 243 ? 49.129 131.061 126.960 1.00 48.71 243 ASN B C 1
ATOM 7203 O O . ASN F 3 243 ? 48.559 131.527 125.976 1.00 49.11 243 ASN B O 1
ATOM 7208 N N . GLU F 3 244 ? 48.913 129.829 127.398 1.00 49.70 244 GLU B N 1
ATOM 7209 C CA . GLU F 3 244 ? 48.002 128.932 126.709 1.00 50.93 244 GLU B CA 1
ATOM 7210 C C . GLU F 3 244 ? 46.599 129.492 126.532 1.00 49.82 244 GLU B C 1
ATOM 7211 O O . GLU F 3 244 ? 45.941 129.247 125.518 1.00 50.24 244 GLU B O 1
ATOM 7217 N N . THR F 3 245 ? 46.135 130.230 127.526 1.00 48.60 245 THR B N 1
ATOM 7218 C CA . THR F 3 245 ? 44.808 130.803 127.465 1.00 48.31 245 THR B CA 1
ATOM 7219 C C . THR F 3 245 ? 44.650 131.609 126.197 1.00 48.46 245 THR B C 1
ATOM 7220 O O . THR F 3 245 ? 43.550 131.813 125.700 1.00 48.90 245 THR B O 1
ATOM 7224 N N . VAL F 3 246 ? 45.762 132.065 125.654 1.00 49.64 246 VAL B N 1
ATOM 7225 C CA . VAL F 3 246 ? 45.685 132.842 124.437 1.00 50.86 246 VAL B CA 1
ATOM 7226 C C . VAL F 3 246 ? 45.059 132.029 123.311 1.00 50.68 246 VAL B C 1
ATOM 7227 O O . VAL F 3 246 ? 44.098 132.483 122.681 1.00 50.54 246 VAL B O 1
ATOM 7231 N N . LEU F 3 247 ? 45.603 130.833 123.071 1.00 50.32 247 LEU B N 1
ATOM 7232 C CA . LEU F 3 247 ? 45.102 129.954 122.019 1.00 50.65 247 LEU B CA 1
ATOM 7233 C C . LEU F 3 247 ? 43.681 129.502 122.311 1.00 49.37 247 LEU B C 1
ATOM 7234 O O . LEU F 3 247 ? 42.839 129.441 121.416 1.00 48.52 247 LEU B O 1
ATOM 7239 N N . GLN F 3 248 ? 43.414 129.187 123.567 1.00 47.60 248 GLN B N 1
ATOM 7240 C CA . GLN F 3 248 ? 42.083 128.753 123.920 1.00 48.06 248 GLN B CA 1
ATOM 7241 C C . GLN F 3 248 ? 41.053 129.789 123.524 1.00 48.37 248 GLN B C 1
ATOM 7242 O O . GLN F 3 248 ? 39.968 129.446 123.039 1.00 49.11 248 GLN B O 1
ATOM 7248 N N . LYS F 3 249 ? 41.379 131.059 123.743 1.00 48.32 249 LYS B N 1
ATOM 7249 C CA . LYS F 3 249 ? 40.453 132.127 123.391 1.00 47.82 249 LYS B CA 1
ATOM 7250 C C . LYS F 3 249 ? 40.452 132.277 121.875 1.00 47.24 249 LYS B C 1
ATOM 7251 O O . LYS F 3 249 ? 39.405 132.429 121.247 1.00 46.29 249 LYS B O 1
ATOM 7257 N N . ALA F 3 250 ? 41.639 132.210 121.293 1.00 46.67 250 ALA B N 1
ATOM 7258 C CA . ALA F 3 250 ? 41.778 132.354 119.856 1.00 48.35 250 ALA B CA 1
ATOM 7259 C C . ALA F 3 250 ? 40.888 131.375 119.093 1.00 49.74 250 ALA B C 1
ATOM 7260 O O . ALA F 3 250 ? 40.001 131.787 118.334 1.00 50.90 250 ALA B O 1
ATOM 7262 N N . VAL F 3 251 ? 41.131 130.082 119.306 1.00 49.54 251 VAL B N 1
ATOM 7263 C CA . VAL F 3 251 ? 40.380 129.022 118.653 1.00 48.62 251 VAL B CA 1
ATOM 7264 C C . VAL F 3 251 ? 38.891 129.228 118.807 1.00 48.97 251 VAL B C 1
ATOM 7265 O O . VAL F 3 251 ? 38.148 129.176 117.831 1.00 48.65 251 VAL B O 1
ATOM 7269 N N . ARG F 3 252 ? 38.466 129.467 120.040 1.00 50.69 252 ARG B N 1
ATOM 7270 C CA . ARG F 3 252 ? 37.053 129.663 120.328 1.00 53.69 252 ARG B CA 1
ATOM 7271 C C . ARG F 3 252 ? 36.410 130.779 119.510 1.00 55.01 252 ARG B C 1
ATOM 7272 O O . ARG F 3 252 ? 35.381 130.552 118.867 1.00 55.38 252 ARG B O 1
ATOM 7280 N N . ARG F 3 253 ? 37.009 131.969 119.507 1.00 56.39 253 ARG B N 1
ATOM 7281 C CA . ARG F 3 253 ? 36.415 133.070 118.760 1.00 58.23 253 ARG B CA 1
ATOM 7282 C C . ARG F 3 253 ? 36.589 132.937 117.263 1.00 57.33 253 ARG B C 1
ATOM 7283 O O . ARG F 3 253 ? 35.717 133.343 116.499 1.00 58.26 253 ARG B O 1
ATOM 7291 N N . SER F 3 254 ? 37.709 132.376 116.835 1.00 55.85 254 SER B N 1
ATOM 7292 C CA . SER F 3 254 ? 37.932 132.225 115.410 1.00 55.55 254 SER B CA 1
ATOM 7293 C C . SER F 3 254 ? 36.862 131.316 114.807 1.00 57.54 254 SER B C 1
ATOM 7294 O O . SER F 3 254 ? 36.368 131.562 113.706 1.00 57.99 254 SER B O 1
ATOM 7297 N N . ALA F 3 255 ? 36.492 130.268 115.536 1.00 58.88 255 ALA B N 1
ATOM 7298 C CA . ALA F 3 255 ? 35.476 129.345 115.057 1.00 59.30 255 ALA B CA 1
ATOM 7299 C C . ALA F 3 255 ? 34.128 130.055 115.030 1.00 59.45 255 ALA B C 1
ATOM 7300 O O . ALA F 3 255 ? 33.306 129.831 114.142 1.00 59.17 255 ALA B O 1
ATOM 7302 N N . GLN F 3 256 ? 33.907 130.902 116.026 1.00 59.79 256 GLN B N 1
ATOM 7303 C CA . GLN F 3 256 ? 32.675 131.666 116.130 1.00 61.42 256 GLN B CA 1
ATOM 7304 C C . GLN F 3 256 ? 32.481 132.538 114.886 1.00 61.25 256 GLN B C 1
ATOM 7305 O O . GLN F 3 256 ? 31.395 132.590 114.321 1.00 60.65 256 GLN B O 1
ATOM 7311 N N . GLU F 3 257 ? 33.547 133.214 114.467 1.00 61.34 257 GLU B N 1
ATOM 7312 C CA . GLU F 3 257 ? 33.509 134.077 113.298 1.00 61.80 257 GLU B CA 1
ATOM 7313 C C . GLU 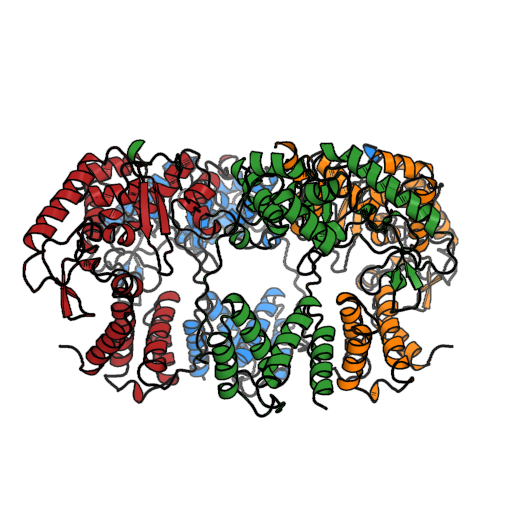F 3 257 ? 33.493 133.252 112.033 1.00 60.56 257 GLU B C 1
ATOM 7314 O O . GLU F 3 257 ? 32.924 133.658 111.025 1.00 61.92 257 GLU B O 1
ATOM 7320 N N . ALA F 3 258 ? 34.134 132.095 112.074 1.00 58.56 258 ALA B N 1
ATOM 7321 C CA . ALA F 3 258 ? 34.17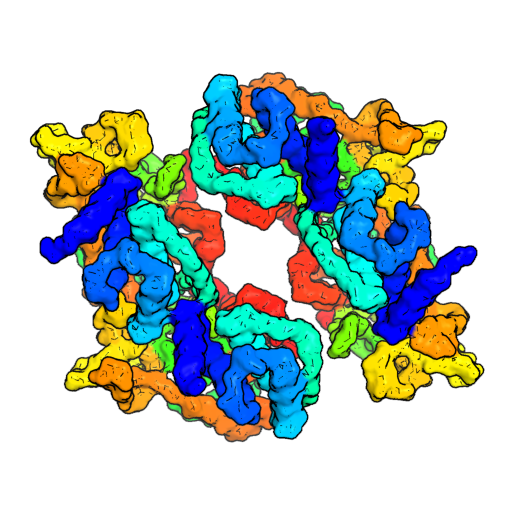6 131.242 110.898 1.00 56.48 258 ALA B CA 1
ATOM 7322 C C . ALA F 3 258 ? 32.790 130.692 110.606 1.00 54.89 258 ALA B C 1
ATOM 7323 O O . ALA F 3 258 ? 32.563 130.086 109.561 1.00 54.98 258 ALA B O 1
ATOM 7325 N N . GLY F 3 259 ? 31.868 130.901 111.540 1.00 53.31 259 GLY B N 1
ATOM 7326 C CA . GLY F 3 259 ? 30.511 130.427 111.351 1.00 53.41 259 GLY B CA 1
ATOM 7327 C C . GLY F 3 259 ? 30.266 128.971 111.694 1.00 53.72 259 GLY B C 1
ATOM 7328 O O . GLY F 3 259 ? 29.247 128.404 111.303 1.00 53.94 259 GLY B O 1
ATOM 7329 N N . ILE F 3 260 ? 31.198 128.360 112.417 1.00 53.97 260 ILE B N 1
ATOM 7330 C CA . ILE F 3 260 ? 31.063 126.970 112.815 1.00 52.78 260 ILE B CA 1
ATOM 7331 C C . ILE F 3 260 ? 30.148 126.928 114.021 1.00 52.68 260 ILE B C 1
ATOM 7332 O O . ILE F 3 260 ? 30.393 127.603 115.014 1.00 52.48 260 ILE B O 1
ATOM 7337 N N . GLU F 3 261 ? 29.096 126.127 113.934 1.00 53.59 261 GLU B N 1
ATOM 7338 C CA . GLU F 3 261 ? 28.120 126.015 115.015 1.00 55.28 261 GLU B CA 1
ATOM 7339 C C . GLU F 3 261 ? 28.511 125.126 116.179 1.00 52.57 261 GLU B C 1
ATOM 7340 O O . GLU F 3 261 ? 28.168 125.420 117.316 1.00 54.22 261 GLU B O 1
ATOM 7346 N N . LYS F 3 262 ? 29.210 124.033 115.918 1.00 49.78 262 LYS B N 1
ATOM 7347 C CA . LYS F 3 262 ? 29.594 123.163 117.018 1.00 47.52 262 LYS B CA 1
ATOM 7348 C C . LYS F 3 262 ? 30.728 123.780 117.811 1.00 46.06 262 LYS B C 1
ATOM 7349 O O . LYS F 3 262 ? 31.517 124.541 117.276 1.00 45.28 262 LYS B O 1
ATOM 7355 N N . THR F 3 263 ? 30.784 123.461 119.100 1.00 46.13 263 THR B N 1
ATOM 7356 C CA . THR F 3 263 ? 31.824 123.974 119.985 1.00 45.47 263 THR B CA 1
ATOM 7357 C C . THR F 3 263 ? 33.192 123.565 119.458 1.00 45.99 263 THR B C 1
ATOM 7358 O O . THR F 3 263 ? 33.384 122.410 119.054 1.00 47.60 263 THR B O 1
ATOM 7362 N N . VAL F 3 264 ? 34.136 124.504 119.462 1.00 43.66 264 VAL B N 1
ATOM 7363 C CA . VAL F 3 264 ? 35.480 124.205 119.009 1.00 41.67 264 VAL B CA 1
ATOM 7364 C C . VAL F 3 264 ? 36.513 124.634 120.037 1.00 41.24 264 VAL B C 1
ATOM 7365 O O . VAL F 3 264 ? 36.537 125.790 120.443 1.00 41.70 264 VAL B O 1
ATOM 7369 N N . THR F 3 265 ? 37.354 123.696 120.461 1.00 39.90 265 THR B N 1
ATOM 7370 C CA . THR F 3 265 ? 38.403 123.973 121.434 1.00 37.99 265 THR B CA 1
ATOM 7371 C C . THR F 3 265 ? 39.661 123.280 120.956 1.00 38.18 265 THR B C 1
ATOM 7372 O O . THR F 3 265 ? 39.668 122.628 119.918 1.00 38.97 265 THR B O 1
ATOM 7376 N N . CYS F 3 266 ? 40.731 123.392 121.720 1.00 38.25 266 CYS B N 1
ATOM 7377 C CA . CYS F 3 266 ? 41.964 122.768 121.286 1.00 39.44 266 CYS B CA 1
ATOM 7378 C C . CYS F 3 266 ? 41.814 121.268 121.194 1.00 39.31 266 CYS B C 1
ATOM 7379 O O . CYS F 3 266 ? 42.303 120.651 120.253 1.00 38.94 266 CYS B O 1
ATOM 7382 N N . HIS F 3 267 ? 41.131 120.685 122.172 1.00 40.05 267 HIS B N 1
ATOM 7383 C CA . HIS F 3 267 ? 40.891 119.253 122.175 1.00 39.57 267 HIS B CA 1
ATOM 7384 C C . HIS F 3 267 ? 40.241 118.887 120.863 1.00 38.20 267 HIS B C 1
ATOM 7385 O O . HIS F 3 267 ? 40.613 117.916 120.215 1.00 39.12 267 HIS B O 1
ATOM 7392 N N . THR F 3 268 ? 39.260 119.679 120.471 1.00 34.34 268 THR B N 1
ATOM 7393 C CA . THR F 3 268 ? 38.585 119.401 119.241 1.00 32.12 268 THR B CA 1
ATOM 7394 C C . THR F 3 268 ? 39.532 119.194 118.094 1.00 31.66 268 THR B C 1
ATOM 7395 O O . THR F 3 268 ? 39.346 118.294 117.281 1.00 31.84 268 THR B O 1
ATOM 7399 N N . LEU F 3 269 ? 40.558 120.019 118.013 1.00 32.76 269 LEU B N 1
ATOM 7400 C CA . LEU F 3 269 ? 41.476 119.877 116.906 1.00 32.72 269 LEU B CA 1
ATOM 7401 C C . LEU F 3 269 ? 42.185 118.558 117.026 1.00 32.01 269 LEU B C 1
ATOM 7402 O O . LEU F 3 269 ? 42.413 117.892 116.022 1.00 34.74 269 LEU B O 1
ATOM 7407 N N . ARG F 3 270 ? 42.510 118.161 118.248 1.00 29.74 270 ARG B N 1
ATOM 7408 C CA . ARG F 3 270 ? 43.195 116.889 118.439 1.00 28.56 270 ARG B CA 1
ATOM 7409 C C . ARG F 3 270 ? 42.280 115.703 118.065 1.00 28.33 270 ARG B C 1
ATOM 7410 O O . ARG F 3 270 ? 42.736 114.707 117.516 1.00 27.26 270 ARG B O 1
ATOM 7418 N N . HIS F 3 271 ? 40.991 115.828 118.350 1.00 27.64 271 HIS B N 1
ATOM 7419 C CA . HIS F 3 271 ? 40.068 114.764 118.037 1.00 28.69 271 HIS B CA 1
ATOM 7420 C C . HIS F 3 271 ? 39.992 114.611 116.545 1.00 29.97 271 HIS B C 1
ATOM 7421 O O . HIS F 3 271 ? 39.953 113.502 116.012 1.00 33.69 271 HIS B O 1
ATOM 7428 N N . SER F 3 272 ? 39.956 115.740 115.862 1.00 28.70 272 SER B N 1
ATOM 7429 C CA . SER F 3 272 ? 39.848 115.734 114.417 1.00 28.65 272 SER B CA 1
ATOM 7430 C C . SER F 3 272 ? 41.080 115.095 113.791 1.00 29.48 272 SER B C 1
ATOM 7431 O O . SER F 3 272 ? 40.998 114.409 112.784 1.00 30.64 272 SER B O 1
ATOM 7434 N N . PHE F 3 273 ? 42.225 115.307 114.413 1.00 30.27 273 PHE B N 1
ATOM 7435 C CA . PHE F 3 273 ? 43.460 114.735 113.924 1.00 30.17 273 PHE B CA 1
ATOM 7436 C C . PHE F 3 273 ? 43.360 113.227 113.933 1.00 30.80 273 PHE B C 1
ATOM 7437 O O . PHE F 3 273 ? 43.754 112.547 112.992 1.00 32.03 273 PHE B O 1
ATOM 7445 N N . ALA F 3 274 ? 42.838 112.709 115.027 1.00 32.08 274 ALA B N 1
ATOM 7446 C CA . ALA F 3 274 ? 42.724 111.274 115.180 1.00 33.60 274 ALA B CA 1
ATOM 7447 C C . ALA F 3 274 ? 41.710 110.695 114.217 1.00 33.85 274 ALA B C 1
ATOM 7448 O O . ALA F 3 274 ? 42.007 109.757 113.481 1.00 35.43 274 ALA B O 1
ATOM 7450 N N . THR F 3 275 ? 40.512 111.256 114.216 1.00 33.40 275 THR B N 1
ATOM 7451 C CA . THR F 3 275 ? 39.480 110.753 113.347 1.00 33.47 275 THR B CA 1
ATOM 7452 C C . THR F 3 275 ? 39.911 110.801 111.897 1.00 34.39 275 THR B C 1
ATOM 7453 O O . THR F 3 275 ? 39.830 109.797 111.202 1.00 35.92 275 THR B O 1
ATOM 7457 N N . HIS F 3 276 ? 40.395 111.951 111.438 1.00 35.51 276 HIS B N 1
ATOM 7458 C CA . HIS F 3 276 ? 40.812 112.049 110.047 1.00 35.62 276 HIS B CA 1
ATOM 7459 C C . HIS F 3 276 ? 41.912 111.035 109.700 1.00 36.88 276 HIS B C 1
ATOM 7460 O O . HIS F 3 276 ? 41.934 110.518 108.585 1.00 38.40 276 HIS B O 1
ATOM 7467 N N . LEU F 3 277 ? 42.818 110.725 110.625 1.00 36.68 277 LEU B N 1
ATOM 7468 C CA . LEU F 3 277 ? 43.835 109.741 110.286 1.00 36.79 277 LEU B CA 1
ATOM 7469 C C . LEU F 3 277 ? 43.146 108.405 110.044 1.00 38.04 277 LEU B C 1
ATOM 7470 O O . LEU F 3 277 ? 43.477 107.683 109.090 1.00 38.88 277 LEU B O 1
ATOM 7475 N N . LEU F 3 278 ? 42.182 108.073 110.899 1.00 37.22 278 LEU B N 1
ATOM 7476 C CA . LEU F 3 278 ? 41.472 106.816 110.754 1.00 38.08 278 LEU B CA 1
ATOM 7477 C C . LEU F 3 278 ? 40.706 106.765 109.439 1.00 40.60 278 LEU B C 1
ATOM 7478 O O . LEU F 3 278 ? 40.839 105.794 108.692 1.00 42.77 278 LEU B O 1
ATOM 7483 N N . GLU F 3 279 ? 39.929 107.805 109.139 1.00 41.48 279 GLU B N 1
ATOM 7484 C CA . GLU F 3 279 ? 39.166 107.837 107.899 1.00 41.67 279 GLU B CA 1
ATOM 7485 C C . GLU F 3 279 ? 40.024 107.582 106.677 1.00 41.42 279 GLU B C 1
ATOM 7486 O O . GLU F 3 279 ? 39.526 107.082 105.679 1.00 43.18 279 GLU B O 1
ATOM 7492 N N . VAL F 3 280 ? 41.299 107.946 106.726 1.00 40.81 280 VAL B N 1
ATOM 7493 C CA . VAL F 3 280 ? 42.161 107.726 105.570 1.00 40.44 280 VAL B CA 1
ATOM 7494 C C . VAL F 3 280 ? 42.746 106.325 105.588 1.00 39.56 280 VAL B C 1
ATOM 7495 O O . VAL F 3 280 ? 43.536 105.949 104.722 1.00 40.44 280 VAL B O 1
ATOM 7499 N N . GLY F 3 281 ? 42.363 105.550 106.590 1.00 38.19 281 GLY B N 1
ATOM 7500 C CA . GLY F 3 281 ? 42.856 104.195 106.656 1.00 38.43 281 GLY B CA 1
ATOM 7501 C C . GLY F 3 281 ? 43.988 103.895 107.620 1.00 38.88 281 GLY B C 1
ATOM 7502 O O . GLY F 3 281 ? 44.510 102.786 107.584 1.00 38.46 281 GLY B O 1
ATOM 7503 N N . ALA F 3 282 ? 44.383 104.832 108.480 1.00 38.02 282 ALA B N 1
ATOM 7504 C CA . ALA F 3 282 ? 45.457 104.511 109.403 1.00 38.50 282 ALA B CA 1
ATOM 7505 C C . ALA F 3 282 ? 44.983 103.449 110.391 1.00 39.75 282 ALA B C 1
ATOM 7506 O O . ALA F 3 282 ? 43.794 103.369 110.694 1.00 40.66 282 ALA B O 1
ATOM 7508 N N . ASP F 3 283 ? 45.912 102.640 110.893 1.00 40.78 283 ASP B N 1
ATOM 7509 C CA . ASP F 3 283 ? 45.591 101.577 111.855 1.00 42.60 283 ASP B CA 1
ATOM 7510 C C . ASP F 3 283 ? 45.430 102.157 113.276 1.00 41.00 283 ASP B C 1
ATOM 7511 O O . ASP F 3 283 ? 46.229 102.992 113.685 1.00 40.29 283 ASP B O 1
ATOM 7516 N N . ILE F 3 284 ? 44.424 101.724 114.036 1.00 38.76 284 ILE B N 1
ATOM 7517 C CA . ILE F 3 284 ? 44.280 102.291 115.368 1.00 38.75 284 ILE B CA 1
ATOM 7518 C C . ILE F 3 284 ? 45.553 102.248 116.182 1.00 39.10 284 ILE B C 1
ATOM 7519 O O . ILE F 3 284 ? 45.832 103.189 116.913 1.00 40.28 284 ILE B O 1
ATOM 7524 N N . ARG F 3 285 ? 46.328 101.176 116.090 1.00 39.33 285 ARG B N 1
ATOM 7525 C CA . ARG F 3 285 ? 47.554 101.107 116.896 1.00 40.86 285 ARG B CA 1
ATOM 7526 C C . ARG F 3 285 ? 48.460 102.266 116.501 1.00 40.51 285 ARG B C 1
ATOM 7527 O O . ARG F 3 285 ? 49.192 102.811 117.329 1.00 41.21 285 ARG B O 1
ATOM 7535 N N . THR F 3 286 ? 48.397 102.648 115.232 1.00 38.06 286 THR B N 1
ATOM 7536 C CA . THR F 3 286 ? 49.210 103.739 114.748 1.00 36.31 286 THR B CA 1
ATOM 7537 C C . THR F 3 286 ? 48.742 105.049 115.320 1.00 35.09 286 THR B C 1
ATOM 7538 O O . THR F 3 286 ? 49.537 105.850 115.798 1.00 36.30 286 THR B O 1
ATOM 7542 N N . VAL F 3 287 ? 47.444 105.278 115.230 1.00 32.94 287 VAL B N 1
ATOM 7543 C CA . VAL F 3 287 ? 46.891 106.494 115.755 1.00 30.49 287 VAL B CA 1
ATOM 7544 C C . VAL F 3 287 ? 47.106 106.503 117.252 1.00 28.91 287 VAL B C 1
ATOM 7545 O O . VAL F 3 287 ? 47.286 107.548 117.843 1.00 29.01 287 VAL B O 1
ATOM 7549 N N . GLN F 3 288 ? 47.097 105.324 117.854 1.00 28.74 288 GLN B N 1
ATOM 7550 C CA . GLN F 3 288 ? 47.281 105.204 119.284 1.00 29.52 288 GLN B CA 1
ATOM 7551 C C . GLN F 3 288 ? 48.663 105.695 119.621 1.00 31.19 288 GLN B C 1
ATOM 7552 O O . GLN F 3 288 ? 48.888 106.328 120.655 1.00 29.99 288 GLN B O 1
ATOM 7558 N N . GLU F 3 289 ? 49.596 105.365 118.736 1.00 33.93 289 GLU B N 1
ATOM 7559 C CA . GLU F 3 289 ? 50.991 105.747 118.881 1.00 34.65 289 GLU B CA 1
ATOM 7560 C C . GLU F 3 289 ? 51.087 107.250 118.727 1.00 33.37 289 GLU B C 1
ATOM 7561 O O . GLU F 3 289 ? 51.724 107.905 119.532 1.00 31.51 289 GLU B O 1
ATOM 7567 N N . GLN F 3 290 ? 50.451 107.784 117.684 1.00 33.31 290 GLN B N 1
ATOM 7568 C CA . GLN F 3 290 ? 50.494 109.217 117.419 1.00 33.87 290 GLN B CA 1
ATOM 7569 C C . GLN F 3 290 ? 50.018 110.042 118.598 1.00 33.26 290 GLN B C 1
ATOM 7570 O O . GLN F 3 290 ? 50.606 111.069 118.916 1.00 32.73 290 GLN B O 1
ATOM 7576 N N . LEU F 3 291 ? 48.944 109.603 119.237 1.00 33.56 291 LEU B N 1
ATOM 7577 C CA . LEU F 3 291 ? 48.447 110.277 120.429 1.00 35.53 291 LEU B CA 1
ATOM 7578 C C . LEU F 3 291 ? 49.342 109.664 121.493 1.00 38.33 291 LEU B C 1
ATOM 7579 O O . LEU F 3 291 ? 50.359 109.048 121.175 1.00 42.79 291 LEU B O 1
ATOM 7584 N N . GLY F 3 292 ? 49.025 109.799 122.756 1.00 37.91 292 GLY B N 1
ATOM 7585 C CA . GLY F 3 292 ? 49.930 109.143 123.680 1.00 39.19 292 GLY B CA 1
ATOM 7586 C C . GLY F 3 292 ? 49.275 107.968 124.375 1.00 40.39 292 GLY B C 1
ATOM 7587 O O . GLY F 3 292 ? 49.801 107.479 125.373 1.00 41.59 292 GLY B O 1
ATOM 7588 N N . HIS F 3 293 ? 48.134 107.509 123.857 1.00 40.04 293 HIS B N 1
ATOM 7589 C CA . HIS F 3 293 ? 47.394 106.427 124.483 1.00 38.58 293 HIS B CA 1
ATOM 7590 C C . HIS F 3 293 ? 48.196 105.188 124.796 1.00 39.02 293 HIS B C 1
ATOM 7591 O O . HIS F 3 293 ? 48.869 104.642 123.942 1.00 39.17 293 HIS B O 1
ATOM 7598 N N . THR F 3 294 ? 48.136 104.748 126.042 1.00 39.55 294 THR B N 1
ATOM 7599 C CA . THR F 3 294 ? 48.860 103.551 126.400 1.00 40.00 294 THR B CA 1
ATOM 7600 C C . THR F 3 294 ? 47.904 102.370 126.253 1.00 41.32 294 THR B C 1
ATOM 7601 O O . THR F 3 294 ? 48.322 101.215 126.315 1.00 41.92 294 THR B O 1
ATOM 7605 N N . ASP F 3 295 ? 46.620 102.664 126.051 1.00 41.48 295 ASP B N 1
ATOM 7606 C CA . ASP F 3 295 ? 45.603 101.637 125.898 1.00 42.22 295 ASP B CA 1
ATOM 7607 C C . ASP F 3 295 ? 44.742 101.913 124.677 1.00 41.38 295 ASP B C 1
ATOM 7608 O O . ASP F 3 295 ? 44.057 102.933 124.618 1.00 42.27 295 ASP B O 1
ATOM 7613 N N . VAL F 3 296 ? 44.764 101.006 123.706 1.00 39.62 296 VAL B N 1
ATOM 7614 C CA . VAL F 3 296 ? 43.949 101.187 122.513 1.00 39.13 296 VAL B CA 1
ATOM 7615 C C . VAL F 3 296 ? 42.503 101.492 122.792 1.00 38.63 296 VAL B C 1
ATOM 7616 O O . VAL F 3 296 ? 41.867 102.183 122.005 1.00 39.41 296 VAL B O 1
ATOM 7620 N N . LYS F 3 297 ? 41.957 100.951 123.872 1.00 38.34 297 LYS B N 1
ATOM 7621 C CA . LYS F 3 297 ? 40.551 101.206 124.146 1.00 39.71 297 LYS B CA 1
ATOM 7622 C C . LYS F 3 297 ? 40.281 102.702 124.123 1.00 38.57 297 LYS B C 1
ATOM 7623 O O . LYS F 3 297 ? 39.237 103.137 123.647 1.00 38.21 297 LYS B O 1
ATOM 7629 N N . THR F 3 298 ? 41.238 103.486 124.614 1.00 37.27 298 THR B N 1
ATOM 7630 C CA . THR F 3 298 ? 41.102 104.936 124.624 1.00 34.01 298 THR B CA 1
ATOM 7631 C C . THR F 3 298 ? 40.988 105.435 123.194 1.00 32.42 298 THR B C 1
ATOM 7632 O O . THR F 3 298 ? 40.069 106.163 122.853 1.00 32.53 298 THR B O 1
ATOM 7636 N N . THR F 3 299 ? 41.939 105.044 122.363 1.00 29.95 299 THR B N 1
ATOM 7637 C CA . THR F 3 299 ? 41.928 105.473 120.990 1.00 30.52 299 THR B CA 1
ATOM 7638 C C . THR F 3 299 ? 40.681 105.037 120.260 1.00 32.24 299 THR B C 1
ATOM 7639 O O . THR F 3 299 ? 40.210 105.714 119.346 1.00 31.16 299 THR B O 1
ATOM 7643 N N . GLN F 3 300 ? 40.129 103.903 120.661 1.00 34.72 300 GLN B N 1
ATOM 7644 C CA . GLN F 3 300 ? 38.981 103.394 119.944 1.00 37.16 300 GLN B CA 1
ATOM 7645 C C . GLN F 3 300 ? 37.738 104.249 119.913 1.00 37.85 300 GLN B C 1
ATOM 7646 O O . GLN F 3 300 ? 36.926 104.114 118.997 1.00 39.35 300 GLN B O 1
ATOM 7652 N N . ILE F 3 301 ? 37.599 105.148 120.876 1.00 37.54 301 ILE B N 1
ATOM 7653 C CA . ILE F 3 301 ? 36.441 106.020 120.905 1.00 38.85 301 ILE B CA 1
ATOM 7654 C C . ILE F 3 301 ? 36.298 106.775 119.592 1.00 37.57 301 ILE B C 1
ATOM 7655 O O . ILE F 3 301 ? 35.187 106.997 119.123 1.00 37.33 301 ILE B O 1
ATOM 7660 N N . TYR F 3 302 ? 37.419 107.158 118.993 1.00 36.20 302 TYR B N 1
ATOM 7661 C CA . TYR F 3 302 ? 37.381 107.893 117.729 1.00 36.34 302 TYR B CA 1
ATOM 7662 C C . TYR F 3 302 ? 36.862 107.035 116.614 1.00 35.61 302 TYR B C 1
ATOM 7663 O O . TYR F 3 302 ? 36.604 107.501 115.517 1.00 37.85 302 TYR B O 1
ATOM 7672 N N . THR F 3 303 ? 36.696 105.769 116.905 1.00 35.46 303 THR B N 1
ATOM 7673 C CA . THR F 3 303 ? 36.239 104.837 115.907 1.00 35.87 303 THR B CA 1
ATOM 7674 C C . THR F 3 303 ? 34.734 104.781 115.799 1.00 35.67 303 THR B C 1
ATOM 7675 O O . THR F 3 303 ? 34.195 104.590 114.711 1.00 35.24 303 THR B O 1
ATOM 7679 N N . HIS F 3 304 ? 34.079 104.958 116.941 1.00 35.18 304 HIS B N 1
ATOM 7680 C CA . HIS F 3 304 ? 32.639 104.876 117.051 1.00 35.08 304 HIS B CA 1
ATOM 7681 C C . HIS F 3 304 ? 31.834 105.699 116.067 1.00 36.51 304 HIS B C 1
ATOM 7682 O O . HIS F 3 304 ? 31.049 105.167 115.290 1.00 37.20 304 HIS B O 1
ATOM 7689 N N . VAL F 3 305 ? 32.012 107.003 116.083 1.00 38.69 305 VAL B N 1
ATOM 7690 C CA . VAL F 3 305 ? 31.235 107.798 115.164 1.00 40.70 305 VAL B CA 1
ATOM 7691 C C . VAL F 3 305 ? 31.396 107.236 113.745 1.00 41.45 305 VAL B C 1
ATOM 7692 O O . VAL F 3 305 ? 30.480 107.313 112.939 1.00 42.26 305 VAL B O 1
ATOM 7696 N N . LEU F 3 306 ? 32.544 106.641 113.443 1.00 42.32 306 LEU B N 1
ATOM 7697 C CA . LEU F 3 306 ? 32.729 106.092 112.102 1.00 43.96 306 LEU B CA 1
ATOM 7698 C C . LEU F 3 306 ? 31.922 104.842 111.821 1.00 45.25 306 LEU B C 1
ATOM 7699 O O . LEU F 3 306 ? 30.879 104.899 111.176 1.00 48.20 306 LEU B O 1
ATOM 7704 N N . ASP F 3 307 ? 32.392 103.715 112.327 1.00 45.13 307 ASP B N 1
ATOM 7705 C CA . ASP F 3 307 ? 31.733 102.444 112.090 1.00 46.34 307 ASP B CA 1
ATOM 7706 C C . ASP F 3 307 ? 30.663 102.047 113.125 1.00 44.06 307 ASP B C 1
ATOM 7707 O O . ASP F 3 307 ? 30.170 100.919 113.150 1.00 45.34 307 ASP B O 1
ATOM 7712 N N . ARG F 3 308 ? 30.292 102.970 113.986 1.00 41.29 308 ARG B N 1
ATOM 7713 C CA . ARG F 3 308 ? 29.258 102.645 114.938 1.00 38.60 308 ARG B CA 1
ATOM 7714 C C . ARG F 3 308 ? 28.067 103.530 114.584 1.00 38.40 308 ARG B C 1
ATOM 7715 O O . ARG F 3 308 ? 27.019 103.453 115.200 1.00 38.70 308 ARG B O 1
ATOM 7723 N N . GLY F 3 309 ? 28.260 104.357 113.559 1.00 38.06 309 GLY B N 1
ATOM 7724 C CA . GLY F 3 309 ? 27.234 105.255 113.062 1.00 38.52 309 GLY B CA 1
ATOM 7725 C C . GLY F 3 309 ? 26.632 104.716 111.768 1.00 39.86 309 GLY B C 1
ATOM 7726 O O . GLY F 3 309 ? 26.816 103.550 111.441 1.00 40.57 309 GLY B O 1
ATOM 7727 N N . ALA F 3 310 ? 25.935 105.558 111.012 1.00 39.75 310 ALA B N 1
ATOM 7728 C CA . ALA F 3 310 ? 25.279 105.114 109.789 1.00 41.35 310 ALA B CA 1
ATOM 7729 C C . ALA F 3 310 ? 26.132 104.329 108.808 1.00 42.53 310 ALA B C 1
ATOM 7730 O O . ALA F 3 310 ? 25.687 103.340 108.229 1.00 44.30 310 ALA B O 1
ATOM 7732 N N . SER F 3 311 ? 27.356 104.768 108.603 1.00 43.60 311 SER B N 1
ATOM 7733 C CA . SER F 3 311 ? 28.223 104.099 107.660 1.00 44.01 311 SER B CA 1
ATOM 7734 C C . SER F 3 311 ? 28.600 102.699 108.102 1.00 44.09 311 SER B C 1
ATOM 7735 O O . SER F 3 311 ? 29.047 101.896 107.282 1.00 45.48 311 SER B O 1
ATOM 7738 N N . GLY F 3 312 ? 28.418 102.384 109.384 1.00 43.59 312 GLY B N 1
ATOM 7739 C CA . GLY F 3 312 ? 28.770 101.048 109.848 1.00 41.32 312 GLY B CA 1
ATOM 7740 C C . GLY F 3 312 ? 27.595 100.185 110.276 1.00 40.45 312 GLY B C 1
ATOM 7741 O O . GLY F 3 312 ? 27.634 98.963 110.150 1.00 40.35 312 GLY B O 1
ATOM 7742 N N . VAL F 3 313 ? 26.551 100.829 110.786 1.00 40.28 313 VAL B N 1
ATOM 7743 C CA . VAL F 3 313 ? 25.370 100.145 111.263 1.00 39.98 313 VAL B CA 1
ATOM 7744 C C . VAL F 3 313 ? 24.168 100.784 110.649 1.00 38.61 313 VAL B C 1
ATOM 7745 O O . VAL F 3 313 ? 23.886 101.937 110.908 1.00 37.92 313 VAL B O 1
ATOM 7749 N N . LEU F 3 314 ? 23.450 100.025 109.846 1.00 38.90 314 LEU B N 1
ATOM 7750 C CA . LEU F 3 314 ? 22.288 100.565 109.201 1.00 39.97 314 LEU B CA 1
ATOM 7751 C C . LEU F 3 314 ? 21.053 100.571 110.098 1.00 41.35 314 LEU B C 1
ATOM 7752 O O . LEU F 3 314 ? 20.588 99.517 110.545 1.00 42.68 314 LEU B O 1
ATOM 7757 N N . SER F 3 315 ? 20.516 101.761 110.349 1.00 42.39 315 SER B N 1
ATOM 7758 C CA . SER F 3 315 ? 19.337 101.887 111.193 1.00 45.20 315 SER B CA 1
ATOM 7759 C C . SER F 3 315 ? 18.193 100.998 110.719 1.00 46.90 315 SER B C 1
ATOM 7760 O O . SER F 3 315 ? 17.917 100.933 109.530 1.00 48.57 315 SER B O 1
ATOM 7763 N N . PRO F 3 316 ? 17.514 100.298 111.639 1.00 48.31 316 PRO B N 1
ATOM 7764 C CA . PRO F 3 316 ? 16.403 99.433 111.231 1.00 48.95 316 PRO B CA 1
ATOM 7765 C C . PRO F 3 316 ? 15.287 100.250 110.577 1.00 50.20 316 PRO B C 1
ATOM 7766 O O . PRO F 3 316 ? 14.508 99.728 109.784 1.00 50.63 316 PRO B O 1
ATOM 7770 N N . LEU F 3 317 ? 15.210 101.531 110.920 1.00 51.14 317 LEU B N 1
ATOM 7771 C CA . LEU F 3 317 ? 14.195 102.405 110.351 1.00 53.30 317 LEU B CA 1
ATOM 7772 C C . LEU F 3 317 ? 14.504 102.650 108.885 1.00 55.33 317 LEU B C 1
ATOM 7773 O O . LEU F 3 317 ? 13.625 103.001 108.110 1.00 56.80 317 LEU B O 1
ATOM 7778 N N . SER F 3 318 ? 15.763 102.482 108.510 1.00 57.48 318 SER B N 1
ATOM 7779 C CA . SER F 3 318 ? 16.157 102.691 107.131 1.00 59.69 318 SER B CA 1
ATOM 7780 C C . SER F 3 318 ? 15.724 101.540 106.260 1.00 62.90 318 SER B C 1
ATOM 7781 O O . SER F 3 318 ? 16.000 101.534 105.066 1.00 63.79 318 SER B O 1
ATOM 7784 N N . ARG F 3 319 ? 15.067 100.549 106.844 1.00 66.52 319 ARG B N 1
ATOM 7785 C CA . ARG F 3 319 ? 14.604 99.434 106.034 1.00 71.03 319 ARG B CA 1
ATOM 7786 C C . ARG F 3 319 ? 13.078 99.433 106.026 1.00 73.92 319 ARG B C 1
ATOM 7787 O O . ARG F 3 319 ? 12.450 99.772 105.022 1.00 74.46 319 ARG B O 1
ATOM 7795 N N . LEU F 3 320 ? 12.476 99.079 107.152 1.00 76.87 320 LEU B N 1
ATOM 7796 C CA . LEU F 3 320 ? 11.021 99.049 107.230 1.00 79.04 320 LEU B CA 1
ATOM 7797 C C . LEU F 3 320 ? 10.567 99.775 108.512 1.00 79.07 320 LEU B C 1
ATOM 7798 O O . LEU F 3 320 ? 9.972 99.137 109.411 1.00 79.65 320 LEU B O 1
ATOM 7804 N N . MET G 3 1 ? 12.308 112.946 165.233 1.00 110.62 1 MET C N 1
ATOM 7805 C CA . MET G 3 1 ? 11.904 113.323 163.852 1.00 110.68 1 MET C CA 1
ATOM 7806 C C . MET G 3 1 ? 12.175 112.210 162.847 1.00 110.02 1 MET C C 1
ATOM 7807 O O . MET G 3 1 ? 13.298 112.048 162.370 1.00 109.90 1 MET C O 1
ATOM 7812 N N . GLY G 3 2 ? 11.135 111.443 162.533 1.00 109.26 2 GLY C N 1
ATOM 7813 C CA . GLY G 3 2 ? 11.275 110.362 161.576 1.00 107.59 2 GLY C CA 1
ATOM 7814 C C . GLY G 3 2 ? 11.567 110.898 160.184 1.00 106.32 2 GLY C C 1
ATOM 7815 O O . GLY G 3 2 ? 12.396 110.344 159.465 1.00 106.52 2 GLY C O 1
ATOM 7816 N N . SER G 3 3 ? 10.886 111.981 159.807 1.00 104.57 3 SER C N 1
ATOM 7817 C CA . SER G 3 3 ? 11.067 112.601 158.495 1.00 101.91 3 SER C CA 1
ATOM 7818 C C . SER G 3 3 ? 12.485 113.146 158.387 1.00 99.64 3 SER C C 1
ATOM 7819 O O . SER G 3 3 ? 12.959 113.473 157.300 1.00 99.70 3 SER C O 1
ATOM 7822 N N . GLN G 3 4 ? 13.157 113.250 159.525 1.00 96.36 4 GLN C N 1
ATOM 7823 C CA . GLN G 3 4 ? 14.515 113.741 159.534 1.00 93.49 4 GLN C CA 1
ATOM 7824 C C . GLN G 3 4 ? 15.467 112.592 159.242 1.00 90.27 4 GLN C C 1
ATOM 7825 O O . GLN G 3 4 ? 16.495 112.775 158.594 1.00 90.42 4 GLN C O 1
ATOM 7831 N N . PHE G 3 5 ? 15.121 111.402 159.721 1.00 86.37 5 PHE C N 1
ATOM 7832 C CA . PHE G 3 5 ? 15.942 110.221 159.488 1.00 82.06 5 PHE C CA 1
ATOM 7833 C C . PHE G 3 5 ? 15.926 109.903 158.003 1.00 80.27 5 PHE C C 1
ATOM 7834 O O . PHE G 3 5 ? 16.928 109.487 157.434 1.00 80.26 5 PHE C O 1
ATOM 7842 N N . LEU G 3 6 ? 14.765 110.080 157.390 1.00 77.60 6 LEU C N 1
ATOM 7843 C CA . LEU G 3 6 ? 14.629 109.830 155.977 1.00 74.88 6 LEU C CA 1
ATOM 7844 C C . LEU G 3 6 ? 15.428 110.879 155.235 1.00 73.73 6 LEU C C 1
ATOM 7845 O O . LEU G 3 6 ? 15.959 110.616 154.159 1.00 75.01 6 LEU C O 1
ATOM 7850 N N . LEU G 3 7 ? 15.516 112.076 155.797 1.00 71.57 7 LEU C N 1
ATOM 7851 C CA . LEU G 3 7 ? 16.263 113.125 155.126 1.00 69.47 7 LEU C CA 1
ATOM 7852 C C . LEU G 3 7 ? 17.755 112.864 155.240 1.00 67.43 7 LEU C C 1
ATOM 7853 O O . LEU G 3 7 ? 18.513 113.205 154.341 1.00 66.63 7 LEU C O 1
ATOM 7858 N N . SER G 3 8 ? 18.181 112.255 156.339 1.00 65.44 8 SER C N 1
ATOM 7859 C CA . SER G 3 8 ? 19.596 111.969 156.505 1.00 63.92 8 SER C CA 1
ATOM 7860 C C . SER G 3 8 ? 19.987 110.850 155.545 1.00 62.76 8 SER C C 1
ATOM 7861 O O . SER G 3 8 ? 21.106 110.817 155.040 1.00 62.59 8 SER C O 1
ATOM 7864 N N . VAL G 3 9 ? 19.060 109.930 155.299 1.00 62.08 9 VAL C N 1
ATOM 7865 C CA . VAL G 3 9 ? 19.307 108.820 154.383 1.00 60.79 9 VAL C CA 1
ATOM 7866 C C . VAL G 3 9 ? 19.449 109.369 152.970 1.00 60.06 9 VAL C C 1
ATOM 7867 O O . VAL G 3 9 ? 20.308 108.938 152.216 1.00 59.39 9 VAL C O 1
ATOM 7871 N N . ARG G 3 10 ? 18.598 110.324 152.624 1.00 59.72 10 ARG C N 1
ATOM 7872 C CA . ARG G 3 10 ? 18.650 110.942 151.317 1.00 59.77 10 ARG C CA 1
ATOM 7873 C C . ARG G 3 10 ? 19.983 111.672 151.148 1.00 60.00 10 ARG C C 1
ATOM 7874 O O . ARG G 3 10 ? 20.573 111.643 150.079 1.00 59.77 10 ARG C O 1
ATOM 7882 N N . GLU G 3 11 ? 20.464 112.322 152.204 1.00 60.48 11 GLU C N 1
ATOM 7883 C CA . GLU G 3 11 ? 21.738 113.047 152.137 1.00 60.22 11 GLU C CA 1
ATOM 7884 C C . GLU G 3 11 ? 22.914 112.091 151.978 1.00 56.98 11 GLU C C 1
ATOM 7885 O O . GLU G 3 11 ? 23.865 112.376 151.260 1.00 55.73 11 GLU C O 1
ATOM 7891 N N . PHE G 3 12 ? 22.855 110.971 152.683 1.00 53.44 12 PHE C N 1
ATOM 7892 C CA . PHE G 3 12 ? 23.918 109.981 152.635 1.00 51.35 12 PHE C CA 1
ATOM 7893 C C . PHE G 3 12 ? 24.145 109.538 151.205 1.00 50.57 12 PHE C C 1
ATOM 7894 O O . PHE G 3 12 ? 25.260 109.562 150.686 1.00 49.59 12 PHE C O 1
ATOM 7902 N N . MET G 3 13 ? 23.044 109.120 150.596 1.00 49.61 13 MET C N 1
ATOM 7903 C CA . MET G 3 13 ? 23.017 108.645 149.237 1.00 46.91 13 MET C CA 1
ATOM 7904 C C . MET G 3 13 ? 23.430 109.722 148.246 1.00 47.60 13 MET C C 1
ATOM 7905 O O . MET G 3 13 ? 24.187 109.442 147.329 1.00 49.29 13 MET C O 1
ATOM 7910 N N . GLN G 3 14 ? 22.963 110.951 148.409 1.00 47.57 14 GLN C N 1
ATOM 7911 C CA . GLN G 3 14 ? 23.366 111.976 147.459 1.00 48.04 14 GLN C CA 1
ATOM 7912 C C . GLN G 3 14 ? 24.874 112.216 147.478 1.00 49.00 14 GLN C C 1
ATOM 7913 O O . GLN G 3 14 ? 25.459 112.516 146.438 1.00 50.06 14 GLN C O 1
ATOM 7919 N N . THR G 3 15 ? 25.511 112.080 148.639 1.00 49.33 15 THR C N 1
ATOM 7920 C CA . THR G 3 15 ? 26.949 112.316 148.730 1.00 49.87 15 THR C CA 1
ATOM 7921 C C . THR G 3 15 ? 27.718 111.215 148.038 1.00 50.32 15 THR C C 1
ATOM 7922 O O . THR G 3 15 ? 28.723 111.469 147.369 1.00 51.59 15 THR C O 1
ATOM 7926 N N . ARG G 3 16 ? 27.250 109.986 148.228 1.00 49.89 16 ARG C N 1
ATOM 7927 C CA . ARG G 3 16 ? 27.854 108.808 147.616 1.00 48.83 16 ARG C CA 1
ATOM 7928 C C . ARG G 3 16 ? 27.438 108.783 146.133 1.00 47.01 16 ARG C C 1
ATOM 7929 O O . ARG G 3 16 ? 27.614 107.787 145.443 1.00 47.64 16 ARG C O 1
ATOM 7937 N N . TYR G 3 17 ? 26.860 109.875 145.658 1.00 43.97 17 TYR C N 1
ATOM 7938 C CA . TYR G 3 17 ? 26.419 109.974 144.279 1.00 41.03 17 TYR C CA 1
ATOM 7939 C C . TYR G 3 17 ? 25.584 108.831 143.715 1.00 40.39 17 TYR C C 1
ATOM 7940 O O . TYR G 3 17 ? 25.805 108.406 142.589 1.00 41.46 17 TYR C O 1
ATOM 7949 N N . TYR G 3 18 ? 24.618 108.330 144.475 1.00 40.01 18 TYR C N 1
ATOM 7950 C CA . TYR G 3 18 ? 23.738 107.288 143.946 1.00 39.91 18 TYR C CA 1
ATOM 7951 C C . TYR G 3 18 ? 22.863 108.003 142.919 1.00 39.89 18 TYR C C 1
ATOM 7952 O O . TYR G 3 18 ? 22.679 109.212 143.007 1.00 39.86 18 TYR C O 1
ATOM 7961 N N . ALA G 3 19 ? 22.319 107.280 141.952 1.00 39.82 19 ALA C N 1
ATOM 7962 C CA . ALA G 3 19 ? 21.472 107.913 140.949 1.00 41.15 19 ALA C CA 1
ATOM 7963 C C . ALA G 3 19 ? 20.262 108.553 141.633 1.00 43.56 19 ALA C C 1
ATOM 7964 O O . ALA G 3 19 ? 19.899 108.153 142.737 1.00 43.83 19 ALA C O 1
ATOM 7966 N N . LYS G 3 20 ? 19.632 109.541 141.003 1.00 46.31 20 LYS C N 1
ATOM 7967 C CA . LYS G 3 20 ? 18.459 110.150 141.629 1.00 49.74 20 LYS C CA 1
ATOM 7968 C C . LYS G 3 20 ? 17.341 109.130 141.755 1.00 50.52 20 LYS C C 1
ATOM 7969 O O . LYS G 3 20 ? 16.779 108.947 142.835 1.00 51.73 20 LYS C O 1
ATOM 7975 N N . LYS G 3 21 ? 17.024 108.469 140.646 1.00 50.61 21 LYS C N 1
ATOM 7976 C CA . LYS G 3 21 ? 15.960 107.482 140.638 1.00 50.26 21 LYS C CA 1
ATOM 7977 C C . LYS G 3 21 ? 16.214 106.393 141.658 1.00 49.67 21 LYS C C 1
ATOM 7978 O O . LYS G 3 21 ? 15.270 105.830 142.207 1.00 50.38 21 LYS C O 1
ATOM 7984 N N . THR G 3 22 ? 17.478 106.090 141.920 1.00 47.72 22 THR C N 1
ATOM 7985 C CA . THR G 3 22 ? 17.773 105.053 142.887 1.00 47.85 22 THR C CA 1
ATOM 7986 C C . THR G 3 22 ? 17.389 105.538 144.260 1.00 48.91 22 THR C C 1
ATOM 7987 O O . THR G 3 22 ? 16.819 104.800 145.058 1.00 49.19 22 THR C O 1
ATOM 7991 N N . ILE G 3 23 ? 17.696 106.794 144.535 1.00 50.85 23 ILE C N 1
ATOM 7992 C CA . ILE G 3 23 ? 17.356 107.355 145.828 1.00 53.53 23 ILE C CA 1
ATOM 7993 C C . ILE G 3 23 ? 15.842 107.323 146.033 1.00 54.50 23 ILE C C 1
ATOM 7994 O O . ILE G 3 23 ? 15.368 106.901 147.081 1.00 54.54 23 ILE C O 1
ATOM 7999 N N . GLU G 3 24 ? 15.080 107.755 145.038 1.00 55.36 24 GLU C N 1
ATOM 8000 C CA . GLU G 3 24 ? 13.641 107.733 145.193 1.00 57.78 24 GLU C CA 1
ATOM 8001 C C . GLU G 3 24 ? 13.160 106.310 145.427 1.00 57.01 24 GLU C C 1
ATOM 8002 O O . GLU G 3 24 ? 12.384 106.060 146.338 1.00 58.25 24 GLU C O 1
ATOM 8008 N N . ALA G 3 25 ? 13.633 105.373 144.619 1.00 55.96 25 ALA C N 1
ATOM 8009 C CA . ALA G 3 25 ? 13.213 103.988 144.763 1.00 55.11 25 ALA C CA 1
ATOM 8010 C C . ALA G 3 25 ? 13.480 103.461 146.164 1.00 55.04 25 ALA C C 1
ATOM 8011 O O . ALA G 3 25 ? 12.579 102.945 146.814 1.00 56.29 25 ALA C O 1
ATOM 8013 N N . TYR G 3 26 ? 14.716 103.584 146.630 1.00 53.67 26 TYR C N 1
ATOM 8014 C CA . TYR G 3 26 ? 15.060 103.100 147.958 1.00 52.80 26 TYR C CA 1
ATOM 8015 C C . TYR G 3 26 ? 14.252 103.781 149.051 1.00 52.98 26 TYR C C 1
ATOM 8016 O O . TYR G 3 26 ? 13.707 103.122 149.936 1.00 52.95 26 TYR C O 1
ATOM 8025 N N . LEU G 3 27 ? 14.182 105.104 148.992 1.00 53.29 27 LEU C N 1
ATOM 8026 C CA . LEU G 3 27 ? 13.436 105.859 149.987 1.00 53.79 27 LEU C CA 1
ATOM 8027 C C . LEU G 3 27 ? 12.002 105.363 150.060 1.00 54.25 27 LEU C C 1
ATOM 8028 O O . LEU G 3 27 ? 11.532 104.969 151.131 1.00 55.25 27 LEU C O 1
ATOM 8033 N N . HIS G 3 28 ? 11.319 105.366 148.922 1.00 53.75 28 HIS C N 1
ATOM 8034 C CA . HIS G 3 28 ? 9.938 104.900 148.859 1.00 54.09 28 HIS C CA 1
ATOM 8035 C C . HIS G 3 28 ? 9.705 103.551 149.553 1.00 53.94 28 HIS C C 1
ATOM 8036 O O . HIS G 3 28 ? 8.695 103.368 150.227 1.00 54.01 28 HIS C O 1
ATOM 8043 N N . TRP G 3 29 ? 10.617 102.601 149.387 1.00 54.20 29 TRP C N 1
ATOM 8044 C CA . TRP G 3 29 ? 10.443 101.310 150.043 1.00 55.30 29 TRP C CA 1
ATOM 8045 C C . TRP G 3 29 ? 10.849 101.358 151.504 1.00 56.76 29 TRP C C 1
ATOM 8046 O O . TRP G 3 29 ? 10.346 100.581 152.316 1.00 56.66 29 TRP C O 1
ATOM 8057 N N . ILE G 3 30 ? 11.774 102.255 151.834 1.00 58.55 30 ILE C N 1
ATOM 8058 C CA . ILE G 3 30 ? 12.202 102.407 153.214 1.00 60.38 30 ILE C CA 1
ATOM 8059 C C . ILE G 3 30 ? 11.026 103.075 153.901 1.00 61.48 30 ILE C C 1
ATOM 8060 O O . ILE G 3 30 ? 10.615 102.687 154.993 1.00 62.08 30 ILE C O 1
ATOM 8065 N N . THR G 3 31 ? 10.480 104.076 153.225 1.00 61.83 31 THR C N 1
ATOM 8066 C CA . THR G 3 31 ? 9.351 104.815 153.739 1.00 63.31 31 THR C CA 1
ATOM 8067 C C . THR G 3 31 ? 8.180 103.911 154.072 1.00 64.83 31 THR C C 1
ATOM 8068 O O . THR G 3 31 ? 7.764 103.849 155.228 1.00 66.88 31 THR C O 1
ATOM 8072 N N . ARG G 3 32 ? 7.638 103.207 153.083 1.00 65.41 32 ARG C N 1
ATOM 8073 C CA . ARG G 3 32 ? 6.492 102.358 153.379 1.00 66.82 32 ARG C CA 1
ATOM 8074 C C . ARG G 3 32 ? 6.861 101.064 154.080 1.00 66.41 32 ARG C C 1
ATOM 8075 O O . ARG G 3 32 ? 6.099 100.104 154.102 1.00 66.10 32 ARG C O 1
ATOM 8083 N N . TYR G 3 33 ? 8.044 101.042 154.659 1.00 66.59 33 TYR C N 1
ATOM 8084 C CA . TYR G 3 33 ? 8.458 99.880 155.392 1.00 68.01 33 TYR C CA 1
ATOM 8085 C C . TYR G 3 33 ? 8.188 100.231 156.831 1.00 71.30 33 TYR C C 1
ATOM 8086 O O . TYR G 3 33 ? 7.539 99.477 157.548 1.00 72.70 33 TYR C O 1
ATOM 8095 N N . ILE G 3 34 ? 8.700 101.390 157.247 1.00 75.05 34 ILE C N 1
ATOM 8096 C CA . ILE G 3 34 ? 8.513 101.879 158.613 1.00 78.94 34 ILE C CA 1
ATOM 8097 C C . ILE G 3 34 ? 7.035 102.247 158.734 1.00 80.40 34 ILE C C 1
ATOM 8098 O O . ILE G 3 34 ? 6.432 102.132 159.798 1.00 80.21 34 ILE C O 1
ATOM 8103 N N . HIS G 3 35 ? 6.462 102.685 157.623 1.00 82.26 35 HIS C N 1
ATOM 8104 C CA . HIS G 3 35 ? 5.059 103.032 157.577 1.00 84.85 35 HIS C CA 1
ATOM 8105 C C . HIS G 3 35 ? 4.264 101.763 157.870 1.00 85.62 35 HIS C C 1
ATOM 8106 O O . HIS G 3 35 ? 3.246 101.806 158.552 1.00 86.13 35 HIS C O 1
ATOM 8113 N N . PHE G 3 36 ? 4.726 100.634 157.337 1.00 86.26 36 PHE C N 1
ATOM 8114 C CA . PHE G 3 36 ? 4.062 99.350 157.560 1.00 86.35 36 PHE C CA 1
ATOM 8115 C C . PHE G 3 36 ? 3.881 99.185 159.046 1.00 88.18 36 PHE C C 1
ATOM 8116 O O . PHE G 3 36 ? 2.762 99.116 159.547 1.00 88.96 36 PHE C O 1
ATOM 8124 N N . HIS G 3 37 ? 4.999 99.096 159.750 1.00 89.48 37 HIS C N 1
ATOM 8125 C CA . HIS G 3 37 ? 4.907 99.003 161.187 1.00 91.64 37 HIS C CA 1
ATOM 8126 C C . HIS G 3 37 ? 4.435 100.364 161.650 1.00 93.56 37 HIS C C 1
ATOM 8127 O O . HIS G 3 37 ? 4.561 101.361 160.925 1.00 93.22 37 HIS C O 1
ATOM 8134 N N . ASN G 3 38 ? 3.885 100.448 162.865 1.00 96.51 38 ASN C N 1
ATOM 8135 C CA . ASN G 3 38 ? 3.537 101.782 163.397 1.00 99.10 38 ASN C CA 1
ATOM 8136 C C . ASN G 3 38 ? 4.859 102.579 163.277 1.00 99.73 38 ASN C C 1
ATOM 8137 O O . ASN G 3 38 ? 5.915 102.043 163.645 1.00 100.28 38 ASN C O 1
ATOM 8142 N N . LYS G 3 39 ? 4.851 103.823 162.751 1.00 99.84 39 LYS C N 1
ATOM 8143 C CA . LYS G 3 39 ? 6.182 104.433 162.554 1.00 99.95 39 LYS C CA 1
ATOM 8144 C C . LYS G 3 39 ? 7.101 104.369 163.782 1.00 99.46 39 LYS C C 1
ATOM 8145 O O . LYS G 3 39 ? 7.205 105.279 164.593 1.00 99.47 39 LYS C O 1
ATOM 8151 N N . LYS G 3 40 ? 7.762 103.157 163.827 1.00 99.11 40 LYS C N 1
ATOM 8152 C CA . LYS G 3 40 ? 8.764 102.651 164.781 1.00 99.47 40 LYS C CA 1
ATOM 8153 C C . LYS G 3 40 ? 10.146 102.691 164.084 1.00 99.84 40 LYS C C 1
ATOM 8154 O O . LYS G 3 40 ? 10.240 102.457 162.892 1.00 100.20 40 LYS C O 1
ATOM 8160 N N . HIS G 3 41 ? 11.218 102.971 164.821 1.00 100.15 41 HIS C N 1
ATOM 8161 C CA . HIS G 3 41 ? 12.513 103.172 164.199 1.00 99.75 41 HIS C CA 1
ATOM 8162 C C . HIS G 3 41 ? 13.169 101.884 163.756 1.00 98.89 41 HIS C C 1
ATOM 8163 O O . HIS G 3 41 ? 13.302 100.949 164.543 1.00 98.68 41 HIS C O 1
ATOM 8170 N N . PRO G 3 42 ? 13.597 101.860 162.485 1.00 97.81 42 PRO C N 1
ATOM 8171 C CA . PRO G 3 42 ? 14.236 100.676 161.917 1.00 96.54 42 PRO C CA 1
ATOM 8172 C C . PRO G 3 42 ? 15.486 100.227 162.660 1.00 95.74 42 PRO C C 1
ATOM 8173 O O . PRO G 3 42 ? 15.936 99.101 162.481 1.00 96.08 42 PRO C O 1
ATOM 8177 N N . SER G 3 43 ? 16.043 101.095 163.498 1.00 94.78 43 SER C N 1
ATOM 8178 C CA . SER G 3 43 ? 17.250 100.738 164.236 1.00 94.32 43 SER C CA 1
ATOM 8179 C C . SER G 3 43 ? 16.915 99.708 165.305 1.00 94.09 43 SER C C 1
ATOM 8180 O O . SER G 3 43 ? 17.770 98.919 165.728 1.00 93.64 43 SER C O 1
ATOM 8183 N N . LEU G 3 44 ? 15.656 99.725 165.732 1.00 93.82 44 LEU C N 1
ATOM 8184 C CA . LEU G 3 44 ? 15.167 98.805 166.753 1.00 93.27 44 LEU C CA 1
ATOM 8185 C C . LEU G 3 44 ? 14.518 97.578 166.114 1.00 91.87 44 LEU C C 1
ATOM 8186 O O . LEU G 3 44 ? 13.833 96.805 166.791 1.00 92.11 44 LEU C O 1
ATOM 8191 N N . MET G 3 45 ? 14.725 97.410 164.809 1.00 89.85 45 MET C N 1
ATOM 8192 C CA . MET G 3 45 ? 14.167 96.269 164.089 1.00 87.19 45 MET C CA 1
ATOM 8193 C C . MET G 3 45 ? 15.252 95.463 163.389 1.00 86.01 45 MET C C 1
ATOM 8194 O O . MET G 3 45 ? 16.433 95.800 163.458 1.00 85.88 45 MET C O 1
ATOM 8199 N N . GLY G 3 46 ? 14.854 94.387 162.725 1.00 85.42 46 GLY C N 1
ATOM 8200 C CA . GLY G 3 46 ? 15.830 93.562 162.041 1.00 84.54 46 GLY C CA 1
ATOM 8201 C C . GLY G 3 46 ? 15.207 92.521 161.134 1.00 84.32 46 GLY C C 1
ATOM 8202 O O . GLY G 3 46 ? 14.103 92.705 160.622 1.00 83.01 46 GLY C O 1
ATOM 8203 N N . ASP G 3 47 ? 15.923 91.418 160.948 1.00 84.52 47 ASP C N 1
ATOM 8204 C CA . ASP G 3 47 ? 15.480 90.327 160.090 1.00 85.45 47 ASP C CA 1
ATOM 8205 C C . ASP G 3 47 ? 14.005 90.012 160.240 1.00 85.92 47 ASP C C 1
ATOM 8206 O O . ASP G 3 47 ? 13.272 89.919 159.254 1.00 85.85 47 ASP C O 1
ATOM 8211 N N . LYS G 3 48 ? 13.586 89.849 161.489 1.00 86.64 48 LYS C N 1
ATOM 8212 C CA . LYS G 3 48 ? 12.207 89.523 161.837 1.00 86.74 48 LYS C CA 1
ATOM 8213 C C . LYS G 3 48 ? 11.184 90.458 161.188 1.00 85.58 48 LYS C C 1
ATOM 8214 O O . LYS G 3 48 ? 10.345 90.022 160.399 1.00 85.19 48 LYS C O 1
ATOM 8220 N N . GLU G 3 49 ? 11.256 91.742 161.524 1.00 83.95 49 GLU C N 1
ATOM 8221 C CA . GLU G 3 49 ? 10.321 92.717 160.985 1.00 82.58 49 GLU C CA 1
ATOM 8222 C C . GLU G 3 49 ? 10.396 92.842 159.477 1.00 81.21 49 GLU C C 1
ATOM 8223 O O . GLU G 3 49 ? 9.419 93.207 158.825 1.00 80.85 49 GLU C O 1
ATOM 8229 N N . VAL G 3 50 ? 11.563 92.548 158.920 1.00 79.99 50 VAL C N 1
ATOM 8230 C CA . VAL G 3 50 ? 11.744 92.640 157.480 1.00 78.68 50 VAL C CA 1
ATOM 8231 C C . VAL G 3 50 ? 11.026 91.500 156.775 1.00 78.19 50 VAL C C 1
ATOM 8232 O O . VAL G 3 50 ? 10.224 91.733 155.865 1.00 77.24 50 VAL C O 1
ATOM 8236 N N . GLU G 3 51 ? 11.302 90.270 157.206 1.00 77.53 51 GLU C N 1
ATOM 8237 C CA . GLU G 3 51 ? 10.681 89.107 156.594 1.00 77.54 51 GLU C CA 1
ATOM 8238 C C . GLU G 3 51 ? 9.178 89.079 156.786 1.00 76.08 51 GLU C C 1
ATOM 8239 O O . GLU G 3 51 ? 8.538 88.066 156.524 1.00 76.27 51 GLU C O 1
ATOM 8245 N N . GLU G 3 52 ? 8.623 90.186 157.265 1.00 74.73 52 GLU C N 1
ATOM 8246 C CA . GLU G 3 52 ? 7.183 90.295 157.466 1.00 73.45 52 GLU C CA 1
ATOM 8247 C C . GLU G 3 52 ? 6.671 91.296 156.435 1.00 70.69 52 GLU C C 1
ATOM 8248 O O . GLU G 3 52 ? 5.668 91.063 155.757 1.00 70.02 52 GLU C O 1
ATOM 8254 N N . PHE G 3 53 ? 7.373 92.416 156.319 1.00 68.11 53 PHE C N 1
ATOM 8255 C CA . PHE G 3 53 ? 6.982 93.440 155.367 1.00 64.82 53 PHE C CA 1
ATOM 8256 C C . PHE G 3 53 ? 7.032 92.880 153.960 1.00 64.03 53 PHE C C 1
ATOM 8257 O O . PHE G 3 53 ? 6.135 93.114 153.145 1.00 63.10 53 PHE C O 1
ATOM 8265 N N . LEU G 3 54 ? 8.094 92.140 153.670 1.00 63.24 54 LEU C N 1
ATOM 8266 C CA . LEU G 3 54 ? 8.238 91.559 152.348 1.00 62.16 54 LEU C CA 1
ATOM 8267 C C . LEU G 3 54 ? 7.109 90.575 152.088 1.00 62.36 54 LEU C C 1
ATOM 8268 O O . LEU G 3 54 ? 6.494 90.603 151.013 1.00 61.62 54 LEU C O 1
ATOM 8273 N N . THR G 3 55 ? 6.827 89.718 153.078 1.00 62.85 55 THR C N 1
ATOM 8274 C CA . THR G 3 55 ? 5.748 88.725 152.962 1.00 61.64 55 THR C CA 1
ATOM 8275 C C . THR G 3 55 ? 4.406 89.440 152.836 1.00 61.46 55 THR C C 1
ATOM 8276 O O . THR G 3 55 ? 3.480 88.953 152.191 1.00 61.21 55 THR C O 1
ATOM 8280 N N . TYR G 3 56 ? 4.316 90.599 153.477 1.00 61.76 56 TYR C N 1
ATOM 8281 C CA . TYR G 3 56 ? 3.121 91.415 153.423 1.00 62.60 56 TYR C CA 1
ATOM 8282 C C . TYR G 3 56 ? 2.958 91.961 152.001 1.00 64.14 56 TYR C C 1
ATOM 8283 O O . TYR G 3 56 ? 1.840 92.194 151.537 1.00 63.76 56 TYR C O 1
ATOM 8292 N N . LEU G 3 57 ? 4.078 92.187 151.314 1.00 65.89 57 LEU C N 1
ATOM 8293 C CA . LEU G 3 57 ? 4.034 92.715 149.948 1.00 65.75 57 LEU C CA 1
ATOM 8294 C C . LEU G 3 57 ? 3.554 91.644 148.980 1.00 66.64 57 LEU C C 1
ATOM 8295 O O . LEU G 3 57 ? 2.711 91.897 148.114 1.00 64.72 57 LEU C O 1
ATOM 8300 N N . ALA G 3 58 ? 4.103 90.445 149.145 1.00 68.40 58 ALA C N 1
ATOM 8301 C CA . ALA G 3 58 ? 3.738 89.311 148.313 1.00 71.15 58 ALA C CA 1
ATOM 8302 C C . ALA G 3 58 ? 2.251 89.028 148.522 1.00 73.74 58 ALA C C 1
ATOM 8303 O O . ALA G 3 58 ? 1.418 89.330 147.654 1.00 74.16 58 ALA C O 1
ATOM 8305 N N . VAL G 3 59 ? 1.937 88.455 149.688 1.00 75.94 59 VAL C N 1
ATOM 8306 C CA . VAL G 3 59 ? 0.570 88.113 150.085 1.00 77.02 59 VAL C CA 1
ATOM 8307 C C . VAL G 3 59 ? -0.180 89.413 150.344 1.00 77.97 59 VAL C C 1
ATOM 8308 O O . VAL G 3 59 ? 0.439 90.412 150.681 1.00 78.21 59 VAL C O 1
ATOM 8312 N N . GLN G 3 60 ? -1.498 89.411 150.185 1.00 79.65 60 GLN C N 1
ATOM 8313 C CA . GLN G 3 60 ? -2.297 90.618 150.432 1.00 81.78 60 GLN C CA 1
ATOM 8314 C C . GLN G 3 60 ? -1.689 91.873 149.807 1.00 81.02 60 GLN C C 1
ATOM 8315 O O . GLN G 3 60 ? -1.961 92.995 150.250 1.00 80.86 60 GLN C O 1
ATOM 8321 N N . GLY G 3 61 ? -0.864 91.672 148.783 1.00 81.02 61 GLY C N 1
ATOM 8322 C CA . GLY G 3 61 ? -0.218 92.783 148.101 1.00 80.05 61 GLY C CA 1
ATOM 8323 C C . GLY G 3 61 ? -0.065 92.516 146.611 1.00 78.85 61 GLY C C 1
ATOM 8324 O O . GLY G 3 61 ? 0.015 93.448 145.803 1.00 77.92 61 GLY C O 1
ATOM 8325 N N . LYS G 3 62 ? -0.031 91.232 146.255 1.00 78.11 62 LYS C N 1
ATOM 8326 C CA . LYS G 3 62 ? 0.103 90.799 144.867 1.00 77.25 62 LYS C CA 1
ATOM 8327 C C . LYS G 3 62 ? 1.199 91.562 144.139 1.00 74.90 62 LYS C C 1
ATOM 8328 O O . LYS G 3 62 ? 1.116 91.828 142.939 1.00 74.79 62 LYS C O 1
ATOM 8334 N N . VAL G 3 63 ? 2.234 91.909 144.891 1.00 72.30 63 VAL C N 1
ATOM 8335 C CA . VAL G 3 63 ? 3.364 92.637 144.351 1.00 67.75 63 VAL C CA 1
ATOM 8336 C C . VAL G 3 63 ? 4.124 91.751 143.362 1.00 65.72 63 VAL C C 1
ATOM 8337 O O . VAL G 3 63 ? 4.188 90.522 143.523 1.00 64.55 63 VAL C O 1
ATOM 8341 N N . ALA G 3 64 ? 4.662 92.377 142.317 1.00 63.19 64 ALA C N 1
ATOM 8342 C CA . ALA G 3 64 ? 5.412 91.651 141.299 1.00 60.47 64 ALA C CA 1
ATOM 8343 C C . ALA G 3 64 ? 6.734 91.180 141.893 1.00 58.34 64 ALA C C 1
ATOM 8344 O O . ALA G 3 64 ? 7.321 91.859 142.738 1.00 58.34 64 ALA C O 1
ATOM 8346 N N . THR G 3 65 ? 7.194 90.015 141.454 1.00 56.26 65 THR C N 1
ATOM 8347 C CA . THR G 3 65 ? 8.444 89.458 141.952 1.00 54.83 65 THR C CA 1
ATOM 8348 C C . THR G 3 65 ? 9.574 90.508 141.920 1.00 54.10 65 THR C C 1
ATOM 8349 O O . THR G 3 65 ? 10.375 90.602 142.859 1.00 52.64 65 THR C O 1
ATOM 8353 N N . LYS G 3 66 ? 9.630 91.291 140.840 1.00 53.35 66 LYS C N 1
ATOM 8354 C CA . LYS G 3 66 ? 10.633 92.343 140.707 1.00 52.23 66 LYS C CA 1
ATOM 8355 C C . LYS G 3 66 ? 10.397 93.410 141.769 1.00 51.05 66 LYS C C 1
ATOM 8356 O O . LYS G 3 66 ? 11.344 93.900 142.392 1.00 50.93 66 LYS C O 1
ATOM 8362 N N . THR G 3 67 ? 9.129 93.768 141.970 1.00 49.89 67 THR C N 1
ATOM 8363 C CA . THR G 3 67 ? 8.772 94.788 142.951 1.00 48.17 67 THR C CA 1
ATOM 8364 C C . THR G 3 67 ? 9.242 94.364 144.309 1.00 46.29 67 THR C C 1
ATOM 8365 O O . THR G 3 67 ? 9.792 95.150 145.062 1.00 47.83 67 THR C O 1
ATOM 8369 N N . GLN G 3 68 ? 9.038 93.104 144.620 1.00 45.53 68 GLN C N 1
ATOM 8370 C CA . GLN G 3 68 ? 9.481 92.621 145.902 1.00 47.14 68 GLN C CA 1
ATOM 8371 C C . GLN G 3 68 ? 10.993 92.744 145.986 1.00 47.08 68 GLN C C 1
ATOM 8372 O O . GLN G 3 68 ? 11.533 93.138 147.020 1.00 48.32 68 GLN C O 1
ATOM 8378 N N . SER G 3 69 ? 11.677 92.417 144.892 1.00 46.89 69 SER C N 1
ATOM 8379 C CA . SER G 3 69 ? 13.143 92.478 144.858 1.00 46.26 69 SER C CA 1
ATOM 8380 C C . SER G 3 69 ? 13.707 93.843 145.160 1.00 45.39 69 SER C C 1
ATOM 8381 O O . SER G 3 69 ? 14.694 93.971 145.878 1.00 44.10 69 SER C O 1
ATOM 8384 N N . LEU G 3 70 ? 13.091 94.866 144.588 1.00 44.71 70 LEU C N 1
ATOM 8385 C CA . LEU G 3 70 ? 13.565 96.208 144.825 1.00 45.46 70 LEU C CA 1
ATOM 8386 C C . LEU G 3 70 ? 13.442 96.461 146.325 1.00 47.22 70 LEU C C 1
ATOM 8387 O O . LEU G 3 70 ? 14.402 96.883 146.976 1.00 47.73 70 LEU C O 1
ATOM 8392 N N . ALA G 3 71 ? 12.261 96.178 146.876 1.00 47.41 71 ALA C N 1
ATOM 8393 C CA . ALA G 3 71 ? 12.029 96.373 148.296 1.00 46.59 71 ALA C CA 1
ATOM 8394 C C . ALA G 3 71 ? 13.109 95.656 149.109 1.00 46.37 71 ALA C C 1
ATOM 8395 O O . ALA G 3 71 ? 13.725 96.253 149.996 1.00 47.55 71 ALA C O 1
ATOM 8397 N N . LEU G 3 72 ? 13.346 94.384 148.807 1.00 45.56 72 LEU C N 1
ATOM 8398 C CA . LEU G 3 72 ? 14.359 93.627 149.540 1.00 47.38 72 LEU C CA 1
ATOM 8399 C C . LEU G 3 72 ? 15.702 94.353 149.549 1.00 48.04 72 LEU C C 1
ATOM 8400 O O . LEU G 3 72 ? 16.364 94.432 150.579 1.00 48.86 72 LEU C O 1
ATOM 8405 N N . ASN G 3 73 ? 16.099 94.879 148.392 1.00 48.25 73 ASN C N 1
ATOM 8406 C CA . ASN G 3 73 ? 17.370 95.566 148.290 1.00 47.76 73 ASN C CA 1
ATOM 8407 C C . ASN G 3 73 ? 17.357 96.878 149.035 1.00 48.53 73 ASN C C 1
ATOM 8408 O O . ASN G 3 73 ? 18.324 97.207 149.729 1.00 49.27 73 ASN C O 1
ATOM 8413 N N . SER G 3 74 ? 16.273 97.636 148.896 1.00 48.15 74 SER C N 1
ATOM 8414 C CA . SER G 3 74 ? 16.179 98.911 149.599 1.00 48.75 74 SER C CA 1
ATOM 8415 C C . SER G 3 74 ? 16.390 98.651 151.087 1.00 49.91 74 SER C C 1
ATOM 8416 O O . SER G 3 74 ? 17.201 99.313 151.746 1.00 50.31 74 SER C O 1
ATOM 8419 N N . LEU G 3 75 ? 15.665 97.672 151.615 1.00 48.92 75 LEU C N 1
ATOM 8420 C CA . LEU G 3 75 ? 15.785 97.376 153.018 1.00 48.76 75 LEU C CA 1
ATOM 8421 C C . LEU G 3 75 ? 17.174 96.960 153.370 1.00 48.62 75 LEU C C 1
ATOM 8422 O O . LEU G 3 75 ? 17.735 97.426 154.358 1.00 49.84 75 LEU C O 1
ATOM 8427 N N . SER G 3 76 ? 17.742 96.082 152.562 1.00 48.83 76 SER C N 1
ATOM 8428 C CA . SER G 3 76 ? 19.091 95.615 152.836 1.00 49.92 76 SER C CA 1
ATOM 8429 C C . SER G 3 76 ? 20.071 96.788 152.840 1.00 51.09 76 SER C C 1
ATOM 8430 O O . SER G 3 76 ? 21.016 96.810 153.636 1.00 50.54 76 SER C O 1
ATOM 8433 N N . PHE G 3 77 ? 19.842 97.757 151.952 1.00 51.34 77 PHE C N 1
ATOM 8434 C CA . PHE G 3 77 ? 20.698 98.934 151.876 1.00 53.21 77 PHE C CA 1
ATOM 8435 C C . PHE G 3 77 ? 20.656 99.664 153.214 1.00 55.59 77 PHE C C 1
ATOM 8436 O O . PHE G 3 77 ? 21.696 99.959 153.809 1.00 56.34 77 PHE C O 1
ATOM 8444 N N . LEU G 3 78 ? 19.438 99.956 153.668 1.00 56.70 78 LEU C N 1
ATOM 8445 C CA . LEU G 3 78 ? 19.216 100.651 154.923 1.00 57.44 78 LEU C CA 1
ATOM 8446 C C . LEU G 3 78 ? 19.989 100.015 156.060 1.00 58.78 78 LEU C C 1
ATOM 8447 O O . LEU G 3 78 ? 20.700 100.693 156.790 1.00 59.64 78 LEU C O 1
ATOM 8452 N N . TYR G 3 79 ? 19.853 98.708 156.214 1.00 60.21 79 TYR C N 1
ATOM 8453 C CA . TYR G 3 79 ? 20.544 98.037 157.292 1.00 62.86 79 TYR C CA 1
ATOM 8454 C C . TYR G 3 79 ? 22.034 97.819 157.103 1.00 63.68 79 TYR C C 1
ATOM 8455 O O . TYR G 3 79 ? 22.706 97.416 158.041 1.00 64.78 79 TYR C O 1
ATOM 8464 N N . LYS G 3 80 ? 22.577 98.078 155.922 1.00 64.10 80 LYS C N 1
ATOM 8465 C CA . LYS G 3 80 ? 24.004 97.844 155.756 1.00 64.67 80 LYS C CA 1
ATOM 8466 C C . LYS G 3 80 ? 24.811 99.119 155.673 1.00 65.63 80 LYS C C 1
ATOM 8467 O O . LYS G 3 80 ? 25.864 99.242 156.308 1.00 65.62 80 LYS C O 1
ATOM 8473 N N . GLU G 3 81 ? 24.302 100.067 154.893 1.00 66.37 81 GLU C N 1
ATOM 8474 C CA . GLU G 3 81 ? 24.970 101.342 154.687 1.00 67.83 81 GLU C CA 1
ATOM 8475 C C . GLU G 3 81 ? 24.618 102.399 155.732 1.00 68.71 81 GLU C C 1
ATOM 8476 O O . GLU G 3 81 ? 25.502 103.120 156.205 1.00 68.80 81 GLU C O 1
ATOM 8482 N N . ILE G 3 82 ? 23.337 102.492 156.091 1.00 68.75 82 ILE C N 1
ATOM 8483 C CA . ILE G 3 82 ? 22.894 103.463 157.089 1.00 68.85 82 ILE C CA 1
ATOM 8484 C C . ILE G 3 82 ? 23.207 102.953 158.498 1.00 70.18 82 ILE C C 1
ATOM 8485 O O . ILE G 3 82 ? 24.187 103.376 159.104 1.00 71.09 82 ILE C O 1
ATOM 8490 N N . LEU G 3 83 ? 22.378 102.057 159.023 1.00 71.08 83 LEU C N 1
ATOM 8491 C CA . LEU G 3 83 ? 22.616 101.497 160.351 1.00 72.11 83 LEU C CA 1
ATOM 8492 C C . LEU G 3 83 ? 23.568 100.326 160.138 1.00 73.79 83 LEU C C 1
ATOM 8493 O O . LEU G 3 83 ? 23.122 99.220 159.875 1.00 75.83 83 LEU C O 1
ATOM 8498 N N . LYS G 3 84 ? 24.870 100.556 160.245 1.00 74.67 84 LYS C N 1
ATOM 8499 C CA . LYS G 3 84 ? 25.861 99.500 160.004 1.00 75.48 84 LYS C CA 1
ATOM 8500 C C . LYS G 3 84 ? 25.621 98.192 160.767 1.00 75.02 84 LYS C C 1
ATOM 8501 O O . LYS G 3 84 ? 26.393 97.813 161.652 1.00 74.97 84 LYS C O 1
ATOM 8507 N N . THR G 3 85 ? 24.559 97.496 160.390 1.00 74.32 85 THR C N 1
ATOM 8508 C CA . THR G 3 85 ? 24.173 96.236 161.010 1.00 73.58 85 THR C CA 1
ATOM 8509 C C . THR G 3 85 ? 23.371 95.478 159.965 1.00 72.52 85 THR C C 1
ATOM 8510 O O . THR G 3 85 ? 22.136 95.464 159.996 1.00 72.03 85 THR C O 1
ATOM 8514 N N . PRO G 3 86 ? 24.073 94.834 159.022 1.00 71.51 86 PRO C N 1
ATOM 8515 C CA . PRO G 3 86 ? 23.486 94.059 157.926 1.00 71.22 86 PRO C CA 1
ATOM 8516 C C . PRO G 3 86 ? 22.549 92.910 158.297 1.00 71.30 86 PRO C C 1
ATOM 8517 O O . PRO G 3 86 ? 22.787 92.182 159.255 1.00 70.96 86 PRO C O 1
ATOM 8521 N N . LEU G 3 87 ? 21.483 92.762 157.519 1.00 71.26 87 LEU C N 1
ATOM 8522 C CA . LEU G 3 87 ? 20.516 91.697 157.726 1.00 72.70 87 LEU C CA 1
ATOM 8523 C C . LEU G 3 87 ? 21.203 90.352 157.436 1.00 75.55 87 LEU C C 1
ATOM 8524 O O . LEU G 3 87 ? 22.363 90.319 157.011 1.00 75.11 87 LEU C O 1
ATOM 8529 N N . SER G 3 88 ? 20.507 89.243 157.674 1.00 78.64 88 SER C N 1
ATOM 8530 C CA . SER G 3 88 ? 21.094 87.931 157.403 1.00 81.78 88 SER C CA 1
ATOM 8531 C C . SER G 3 88 ? 20.704 87.537 155.981 1.00 83.67 88 SER C C 1
ATOM 8532 O O . SER G 3 88 ? 19.748 88.077 155.421 1.00 83.57 88 SER C O 1
ATOM 8535 N N . LEU G 3 89 ? 21.436 86.597 155.394 1.00 86.26 89 LEU C N 1
ATOM 8536 C CA . LEU G 3 89 ? 21.142 86.171 154.031 1.00 88.68 89 LEU C CA 1
ATOM 8537 C C . LEU G 3 89 ? 20.190 84.985 154.009 1.00 90.35 89 LEU C C 1
ATOM 8538 O O . LEU G 3 89 ? 20.066 84.298 152.994 1.00 91.12 89 LEU C O 1
ATOM 8543 N N . GLU G 3 90 ? 19.510 84.745 155.123 1.00 91.89 90 GLU C N 1
ATOM 8544 C CA . GLU G 3 90 ? 18.592 83.621 155.197 1.00 93.69 90 GLU C CA 1
ATOM 8545 C C . GLU G 3 90 ? 17.157 84.059 155.396 1.00 93.65 90 GLU C C 1
ATOM 8546 O O . GLU G 3 90 ? 16.250 83.232 155.417 1.00 93.21 90 GLU C O 1
ATOM 8552 N N . ILE G 3 91 ? 16.957 85.362 155.541 1.00 94.12 91 ILE C N 1
ATOM 8553 C CA . ILE G 3 91 ? 15.623 85.912 155.736 1.00 94.94 91 ILE C CA 1
ATOM 8554 C C . ILE G 3 91 ? 14.602 85.284 154.785 1.00 96.27 91 ILE C C 1
ATOM 8555 O O . ILE G 3 91 ? 14.541 85.627 153.603 1.00 96.43 91 ILE C O 1
ATOM 8560 N N . ARG G 3 92 ? 13.802 84.361 155.310 1.00 98.03 92 ARG C N 1
ATOM 8561 C CA . ARG G 3 92 ? 12.785 83.689 154.510 1.00 99.83 92 ARG C CA 1
ATOM 8562 C C . ARG G 3 92 ? 11.458 84.435 154.533 1.00 99.73 92 ARG C C 1
ATOM 8563 O O . ARG G 3 92 ? 10.961 84.814 155.593 1.00 99.86 92 ARG C O 1
ATOM 8571 N N . PHE G 3 93 ? 10.889 84.640 153.350 1.00 99.44 93 PHE C N 1
ATOM 8572 C CA . PHE G 3 93 ? 9.623 85.345 153.220 1.00 99.28 93 PHE C CA 1
ATOM 8573 C C . PHE G 3 93 ? 8.859 84.844 151.998 1.00 100.02 93 PHE C C 1
ATOM 8574 O O . PHE G 3 93 ? 9.429 84.209 151.113 1.00 100.23 93 PHE C O 1
ATOM 8582 N N . GLN G 3 94 ? 7.563 85.125 151.959 1.00 101.28 94 GLN C N 1
ATOM 8583 C CA . GLN G 3 94 ? 6.714 84.694 150.855 1.00 102.72 94 GLN C CA 1
ATOM 8584 C C . GLN G 3 94 ? 7.144 85.360 149.550 1.00 102.93 94 GLN C C 1
ATOM 8585 O O . GLN G 3 94 ? 7.018 86.573 149.401 1.00 102.49 94 GLN C O 1
ATOM 8591 N N . ARG G 3 95 ? 7.650 84.569 148.607 1.00 103.57 95 ARG C N 1
ATOM 8592 C CA . ARG G 3 95 ? 8.085 85.103 147.319 1.00 104.33 95 ARG C CA 1
ATOM 8593 C C . ARG G 3 95 ? 6.878 85.289 146.408 1.00 105.33 95 ARG C C 1
ATOM 8594 O O . ARG G 3 95 ? 5.973 84.461 146.399 1.00 105.50 95 ARG C O 1
ATOM 8602 N N . SER G 3 96 ? 6.862 86.369 145.639 1.00 106.82 96 SER C N 1
ATOM 8603 C CA . SER G 3 96 ? 5.744 86.619 144.741 1.00 109.05 96 SER C CA 1
ATOM 8604 C C . SER G 3 96 ? 5.532 85.473 143.767 1.00 111.24 96 SER C C 1
ATOM 8605 O O . SER G 3 96 ? 6.360 84.564 143.662 1.00 110.69 96 SER C O 1
ATOM 8608 N N . GLN G 3 97 ? 4.414 85.534 143.051 1.00 114.24 97 GLN C N 1
ATOM 8609 C CA . GLN G 3 97 ? 4.060 84.510 142.078 1.00 117.59 97 GLN C CA 1
ATOM 8610 C C . GLN G 3 97 ? 3.890 85.070 140.667 1.00 119.51 97 GLN C C 1
ATOM 8611 O O . GLN G 3 97 ? 4.216 84.392 139.691 1.00 120.00 97 GLN C O 1
ATOM 8617 N N . LEU G 3 98 ? 3.381 86.299 140.560 1.00 121.61 98 LEU C N 1
ATOM 8618 C CA . LEU G 3 98 ? 3.169 86.942 139.257 1.00 123.20 98 LEU C CA 1
ATOM 8619 C C . LEU G 3 98 ? 4.426 86.890 138.382 1.00 124.30 98 LEU C C 1
ATOM 8620 O O . LEU G 3 98 ? 5.419 87.580 138.659 1.00 124.82 98 LEU C O 1
ATOM 8625 N N . GLU G 3 99 ? 4.371 86.073 137.327 1.00 124.70 99 GLU C N 1
ATOM 8626 C CA . GLU G 3 99 ? 5.496 85.911 136.403 1.00 124.97 99 GLU C CA 1
ATOM 8627 C C . GLU G 3 99 ? 5.474 86.961 135.300 1.00 125.03 99 GLU C C 1
ATOM 8628 O O . GLU G 3 99 ? 4.491 87.075 134.563 1.00 125.40 99 GLU C O 1
ATOM 8634 N N . ARG G 3 100 ? 6.563 87.726 135.200 1.00 124.74 100 ARG C N 1
ATOM 8635 C CA . ARG G 3 100 ? 6.690 88.781 134.196 1.00 123.98 100 ARG C CA 1
ATOM 8636 C C . ARG G 3 100 ? 6.437 88.257 132.784 1.00 122.86 100 ARG C C 1
ATOM 8637 O O . ARG G 3 100 ? 7.018 87.251 132.363 1.00 122.97 100 ARG C O 1
ATOM 8645 N N . LYS G 3 101 ? 5.554 88.941 132.063 1.00 120.81 101 LYS C N 1
ATOM 8646 C CA . LYS G 3 101 ? 5.212 88.555 130.701 1.00 118.58 101 LYS C CA 1
ATOM 8647 C C . LYS G 3 101 ? 6.407 88.750 129.770 1.00 116.43 101 LYS C C 1
ATOM 8648 O O . LYS G 3 101 ? 7.160 89.717 129.907 1.00 116.48 101 LYS C O 1
ATOM 8654 N N . LEU G 3 102 ? 6.582 87.825 128.829 1.00 113.20 102 LEU C N 1
ATOM 8655 C CA . LEU G 3 102 ? 7.691 87.890 127.877 1.00 109.57 102 LEU C CA 1
ATOM 8656 C C . LEU G 3 102 ? 7.827 89.274 127.222 1.00 106.09 102 LEU C C 1
ATOM 8657 O O . LEU G 3 102 ? 6.824 89.935 126.926 1.00 105.84 102 LEU C O 1
ATOM 8662 N N . PRO G 3 103 ? 9.076 89.735 127.000 1.00 102.05 103 PRO C N 1
ATOM 8663 C CA . PRO G 3 103 ? 9.314 91.042 126.378 1.00 98.08 103 PRO C CA 1
ATOM 8664 C C . PRO G 3 103 ? 8.621 91.142 125.020 1.00 94.06 103 PRO C C 1
ATOM 8665 O O . PRO G 3 103 ? 8.948 90.406 124.095 1.00 93.86 103 PRO C O 1
ATOM 8669 N N . VAL G 3 104 ? 7.661 92.049 124.911 1.00 89.38 104 VAL C N 1
ATOM 8670 C CA . VAL G 3 104 ? 6.931 92.242 123.667 1.00 85.16 104 VAL C CA 1
ATOM 8671 C C . VAL G 3 104 ? 7.834 92.835 122.594 1.00 82.56 104 VAL C C 1
ATOM 8672 O O . VAL G 3 104 ? 8.593 93.762 122.867 1.00 82.30 104 VAL C O 1
ATOM 8676 N N . VAL G 3 105 ? 7.739 92.311 121.373 1.00 79.16 105 VAL C N 1
ATOM 8677 C CA . VAL G 3 105 ? 8.548 92.803 120.258 1.00 75.45 105 VAL C CA 1
ATOM 8678 C C . VAL G 3 105 ? 7.732 92.879 118.978 1.00 72.51 105 VAL C C 1
ATOM 8679 O O . VAL G 3 105 ? 7.284 91.866 118.461 1.00 72.31 105 VAL C O 1
ATOM 8683 N N . LEU G 3 106 ? 7.553 94.091 118.470 1.00 70.01 106 LEU C N 1
ATOM 8684 C CA . LEU G 3 106 ? 6.804 94.310 117.246 1.00 68.39 106 LEU C CA 1
ATOM 8685 C C . LEU G 3 106 ? 7.491 93.673 116.050 1.00 68.92 106 LEU C C 1
ATOM 8686 O O . LEU G 3 106 ? 8.536 93.043 116.180 1.00 69.16 106 LEU C O 1
ATOM 8691 N N . THR G 3 107 ? 6.897 93.866 114.878 1.00 69.84 107 THR C N 1
ATOM 8692 C CA . THR G 3 107 ? 7.430 93.333 113.633 1.00 70.00 107 THR C CA 1
ATOM 8693 C C . THR G 3 107 ? 7.536 94.453 112.613 1.00 70.43 107 THR C C 1
ATOM 8694 O O . THR G 3 107 ? 6.874 95.487 112.730 1.00 69.25 107 THR C O 1
ATOM 8698 N N . ARG G 3 108 ? 8.370 94.235 111.608 1.00 71.75 108 ARG C N 1
ATOM 8699 C CA . ARG G 3 108 ? 8.575 95.222 110.561 1.00 73.82 108 ARG C CA 1
ATOM 8700 C C . ARG G 3 108 ? 7.291 95.928 110.187 1.00 74.71 108 ARG C C 1
ATOM 8701 O O . ARG G 3 108 ? 7.168 97.140 110.354 1.00 74.31 108 ARG C O 1
ATOM 8709 N N . ASP G 3 109 ? 6.331 95.158 109.677 1.00 76.18 109 ASP C N 1
ATOM 8710 C CA . ASP G 3 109 ? 5.066 95.730 109.237 1.00 76.79 109 ASP C CA 1
ATOM 8711 C C . ASP G 3 109 ? 4.294 96.375 110.374 1.00 76.40 109 ASP C C 1
ATOM 8712 O O . ASP G 3 109 ? 3.634 97.397 110.183 1.00 76.02 109 ASP C O 1
ATOM 8717 N N . GLU G 3 110 ? 4.371 95.779 111.556 1.00 75.65 110 GLU C N 1
ATOM 8718 C CA . GLU G 3 110 ? 3.682 96.346 112.690 1.00 75.28 110 GLU C CA 1
ATOM 8719 C C . GLU G 3 110 ? 4.233 97.744 112.923 1.00 74.84 110 GLU C C 1
ATOM 8720 O O . GLU G 3 110 ? 3.480 98.719 112.940 1.00 74.45 110 GLU C O 1
ATOM 8726 N N . ILE G 3 111 ? 5.550 97.847 113.080 1.00 74.46 111 ILE C N 1
ATOM 8727 C CA . ILE G 3 111 ? 6.181 99.148 113.309 1.00 74.21 111 ILE C CA 1
ATOM 8728 C C . ILE G 3 111 ? 5.898 100.060 112.132 1.00 73.95 111 ILE C C 1
ATOM 8729 O O . ILE G 3 111 ? 5.620 101.246 112.301 1.00 73.91 111 ILE C O 1
ATOM 8734 N N . ARG G 3 112 ? 5.969 99.489 110.939 1.00 73.96 112 ARG C N 1
ATOM 8735 C CA . ARG G 3 112 ? 5.704 100.233 109.723 1.00 75.32 112 ARG C CA 1
ATOM 8736 C C . ARG G 3 112 ? 4.326 100.891 109.814 1.00 76.40 112 ARG C C 1
ATOM 8737 O O . ARG G 3 112 ? 4.165 102.061 109.471 1.00 76.26 112 ARG C O 1
ATOM 8745 N N . ARG G 3 113 ? 3.337 100.142 110.293 1.00 77.91 113 ARG C N 1
ATOM 8746 C CA . ARG G 3 113 ? 1.985 100.675 110.407 1.00 79.16 113 ARG C CA 1
ATOM 8747 C C . ARG G 3 113 ? 1.842 101.581 111.612 1.00 79.32 113 ARG C C 1
ATOM 8748 O O . ARG G 3 113 ? 1.016 102.490 111.623 1.00 79.14 113 ARG C O 1
ATOM 8756 N N . LEU G 3 114 ? 2.663 101.338 112.622 1.00 80.22 114 LEU C N 1
ATOM 8757 C CA . LEU G 3 114 ? 2.616 102.143 113.827 1.00 81.57 114 LEU C CA 1
ATOM 8758 C C . LEU G 3 114 ? 3.067 103.573 113.542 1.00 82.99 114 LEU C C 1
ATOM 8759 O O . LEU G 3 114 ? 2.450 104.528 114.012 1.00 83.04 114 LEU C O 1
ATOM 8764 N N . LEU G 3 115 ? 4.127 103.721 112.754 1.00 84.86 115 LEU C N 1
ATOM 8765 C CA . LEU G 3 115 ? 4.663 105.044 112.430 1.00 87.67 115 LEU C CA 1
ATOM 8766 C C . LEU G 3 115 ? 3.757 105.840 111.503 1.00 89.76 115 LEU C C 1
ATOM 8767 O O . LEU G 3 115 ? 4.039 106.993 111.166 1.00 89.67 115 LEU C O 1
ATOM 8772 N N . GLU G 3 116 ? 2.657 105.220 111.104 1.00 92.44 116 GLU C N 1
ATOM 8773 C CA . GLU G 3 116 ? 1.725 105.862 110.200 1.00 94.79 116 GLU C CA 1
ATOM 8774 C C . GLU G 3 116 ? 0.741 106.769 110.898 1.00 94.98 116 GLU C C 1
ATOM 8775 O O . GLU G 3 116 ? 0.843 107.991 110.806 1.00 95.52 116 GLU C O 1
ATOM 8781 N N . ILE G 3 117 ? -0.215 106.166 111.594 1.00 95.01 117 ILE C N 1
ATOM 8782 C CA . ILE G 3 117 ? -1.242 106.928 112.293 1.00 94.75 117 ILE C CA 1
ATOM 8783 C C . ILE G 3 117 ? -0.735 107.779 113.448 1.00 93.50 117 ILE C C 1
ATOM 8784 O O . ILE G 3 117 ? -1.435 107.975 114.439 1.00 93.54 117 ILE C O 1
ATOM 8789 N N . VAL G 3 118 ? 0.480 108.293 113.313 1.00 92.49 118 VAL C N 1
ATOM 8790 C CA . VAL G 3 118 ? 1.051 109.139 114.346 1.00 91.86 118 VAL C CA 1
ATOM 8791 C C . VAL G 3 118 ? 1.209 110.548 113.795 1.00 91.62 118 VAL C C 1
ATOM 8792 O O . VAL G 3 118 ? 1.822 110.738 112.748 1.00 91.24 118 VAL C O 1
ATOM 8796 N N . ASP G 3 119 ? 0.654 111.533 114.492 1.00 91.84 119 ASP C N 1
ATOM 8797 C CA . ASP G 3 119 ? 0.752 112.910 114.027 1.00 92.75 119 ASP C CA 1
ATOM 8798 C C . ASP G 3 119 ? 2.193 113.360 113.926 1.00 92.45 119 ASP C C 1
ATOM 8799 O O . ASP G 3 119 ? 3.044 112.960 114.714 1.00 92.79 119 ASP C O 1
ATOM 8804 N N . PRO G 3 120 ? 2.482 114.221 112.950 1.00 92.14 120 PRO C N 1
ATOM 8805 C CA . PRO G 3 120 ? 3.838 114.727 112.745 1.00 91.62 120 PRO C CA 1
ATOM 8806 C C . PRO G 3 120 ? 4.470 115.289 114.017 1.00 90.66 120 PRO C C 1
ATOM 8807 O O . PRO G 3 120 ? 5.691 115.303 114.158 1.00 91.14 120 PRO C O 1
ATOM 8811 N N . LYS G 3 121 ? 3.634 115.734 114.948 1.00 89.46 121 LYS C N 1
ATOM 8812 C CA . LYS G 3 121 ? 4.114 116.310 116.202 1.00 87.71 121 LYS C CA 1
ATOM 8813 C C . LYS G 3 121 ? 4.972 115.321 117.005 1.00 84.98 121 LYS C C 1
ATOM 8814 O O . LYS G 3 121 ? 5.772 115.719 117.853 1.00 84.62 121 LYS C O 1
ATOM 8820 N N . HIS G 3 122 ? 4.808 114.033 116.729 1.00 81.88 122 HIS C N 1
ATOM 8821 C CA . HIS G 3 122 ? 5.555 113.012 117.449 1.00 78.86 122 HIS C CA 1
ATOM 8822 C C . HIS G 3 122 ? 6.219 111.988 116.533 1.00 75.70 122 HIS C C 1
ATOM 8823 O O . HIS G 3 122 ? 6.763 110.990 117.009 1.00 74.07 122 HIS C O 1
ATOM 8830 N N . GLN G 3 123 ? 6.182 112.231 115.226 1.00 72.29 123 GLN C N 1
ATOM 8831 C CA . GLN G 3 123 ? 6.783 111.294 114.288 1.00 69.18 123 GLN C CA 1
ATOM 8832 C C . GLN G 3 123 ? 8.288 111.159 114.400 1.00 65.48 123 GLN C C 1
ATOM 8833 O O . GLN G 3 123 ? 8.817 110.056 114.325 1.00 64.95 123 GLN C O 1
ATOM 8839 N N . LEU G 3 124 ? 8.977 112.276 114.577 1.00 61.16 124 LEU C N 1
ATOM 8840 C CA . LEU G 3 124 ? 10.421 112.248 114.684 1.00 57.28 124 LEU C CA 1
ATOM 8841 C C . LEU G 3 124 ? 10.882 111.540 115.953 1.00 56.46 124 LEU C C 1
ATOM 8842 O O . LEU G 3 124 ? 11.674 110.596 115.898 1.00 57.28 124 LEU C O 1
ATOM 8847 N N . PRO G 3 125 ? 10.387 111.973 117.118 1.00 54.87 125 PRO C N 1
ATOM 8848 C CA . PRO G 3 125 ? 10.790 111.345 118.373 1.00 53.96 125 PRO C CA 1
ATOM 8849 C C . PRO G 3 125 ? 10.633 109.842 118.402 1.00 53.72 125 PRO C C 1
ATOM 8850 O O . PRO G 3 125 ? 11.558 109.126 118.767 1.00 54.84 125 PRO C O 1
ATOM 8854 N N . ILE G 3 126 ? 9.464 109.350 118.028 1.00 53.97 126 ILE C N 1
ATOM 8855 C CA . ILE G 3 126 ? 9.269 107.916 118.080 1.00 54.77 126 ILE C CA 1
ATOM 8856 C C . ILE G 3 126 ? 10.108 107.225 117.017 1.00 53.67 126 ILE C C 1
ATOM 8857 O O . ILE G 3 126 ? 10.501 106.070 117.186 1.00 53.70 126 ILE C O 1
ATOM 8862 N N . LYS G 3 127 ? 10.396 107.923 115.927 1.00 52.11 127 LYS C N 1
ATOM 8863 C CA . LYS G 3 127 ? 11.218 107.311 114.897 1.00 52.06 127 LYS C CA 1
ATOM 8864 C C . LYS G 3 127 ? 12.647 107.144 115.417 1.00 51.85 127 LYS C C 1
ATOM 8865 O O . LYS G 3 127 ? 13.380 106.251 114.971 1.00 52.04 127 LYS C O 1
ATOM 8871 N N . LEU G 3 128 ? 13.046 107.994 116.361 1.00 49.63 128 LEU C N 1
ATOM 8872 C CA . LEU G 3 128 ? 14.383 107.870 116.924 1.00 48.51 128 LEU C CA 1
ATOM 8873 C C . LEU G 3 128 ? 14.410 106.719 117.925 1.00 48.93 128 LEU C C 1
ATOM 8874 O O . LEU G 3 128 ? 15.435 106.044 118.096 1.00 49.19 128 LEU C O 1
ATOM 8879 N N . LEU G 3 129 ? 13.283 106.486 118.586 1.00 48.43 129 LEU C N 1
ATOM 8880 C CA . LEU G 3 129 ? 13.211 105.397 119.553 1.00 48.36 129 LEU C CA 1
ATOM 8881 C C . LEU G 3 129 ? 13.406 104.056 118.878 1.00 46.59 129 LEU C C 1
ATOM 8882 O O . LEU G 3 129 ? 13.910 103.117 119.488 1.00 46.61 129 LEU C O 1
ATOM 8887 N N . TYR G 3 130 ? 12.991 103.958 117.623 1.00 43.62 130 TYR C N 1
ATOM 8888 C CA . TYR G 3 130 ? 13.135 102.708 116.906 1.00 42.67 130 TYR C CA 1
ATOM 8889 C C . TYR G 3 130 ? 14.340 102.744 115.979 1.00 43.05 130 TYR C C 1
ATOM 8890 O O . TYR G 3 130 ? 15.065 101.760 115.849 1.00 43.30 130 TYR C O 1
ATOM 8899 N N . GLY G 3 131 ? 14.544 103.888 115.335 1.00 42.96 131 GLY C N 1
ATOM 8900 C CA . GLY G 3 131 ? 15.650 104.027 114.408 1.00 42.22 131 GLY C CA 1
ATOM 8901 C C . GLY G 3 131 ? 17.017 104.003 115.059 1.00 41.63 131 GLY C C 1
ATOM 8902 O O . GLY G 3 131 ? 17.984 103.586 114.426 1.00 42.15 131 GLY C O 1
ATOM 8903 N N . SER G 3 132 ? 17.100 104.438 116.314 1.00 39.33 132 SER C N 1
ATOM 8904 C CA . SER G 3 132 ? 18.368 104.469 117.014 1.00 38.20 132 SER C CA 1
ATOM 8905 C C . SER G 3 132 ? 18.234 103.827 118.378 1.00 38.14 132 SER C C 1
ATOM 8906 O O . SER G 3 132 ? 19.030 104.087 119.280 1.00 37.14 132 SER C O 1
ATOM 8909 N N . GLY G 3 133 ? 17.212 102.999 118.534 1.00 38.05 133 GLY C N 1
ATOM 8910 C CA . GLY G 3 133 ? 16.994 102.328 119.804 1.00 37.81 133 GLY C CA 1
ATOM 8911 C C . GLY G 3 133 ? 17.155 103.178 121.055 1.00 37.80 133 GLY C C 1
ATOM 8912 O O . GLY G 3 133 ? 17.603 102.683 122.081 1.00 38.38 133 GLY C O 1
ATOM 8913 N N . LEU G 3 134 ? 16.788 104.452 121.004 1.00 38.19 134 LEU C N 1
ATOM 8914 C CA . LEU G 3 134 ? 16.938 105.296 122.186 1.00 37.55 134 LEU C CA 1
ATOM 8915 C C . LEU G 3 134 ? 15.930 104.990 123.275 1.00 38.30 134 LEU C C 1
ATOM 8916 O O . LEU G 3 134 ? 14.848 104.479 123.004 1.00 40.31 134 LEU C O 1
ATOM 8921 N N . ARG G 3 135 ? 16.285 105.309 124.515 1.00 39.11 135 ARG C N 1
ATOM 8922 C CA . ARG G 3 135 ? 15.360 105.137 125.620 1.00 38.06 135 ARG C CA 1
ATOM 8923 C C . ARG G 3 135 ? 14.523 106.392 125.609 1.00 39.55 135 ARG C C 1
ATOM 8924 O O . ARG G 3 135 ? 14.910 107.390 124.996 1.00 39.41 135 ARG C O 1
ATOM 8932 N N . LEU G 3 136 ? 13.373 106.348 126.272 1.00 41.83 136 LEU C N 1
ATOM 8933 C CA . LEU G 3 136 ? 12.462 107.494 126.293 1.00 42.97 136 LEU C CA 1
ATOM 8934 C C . LEU G 3 136 ? 13.144 108.805 126.687 1.00 43.28 136 LEU C C 1
ATOM 8935 O O . LEU G 3 136 ? 13.202 109.743 125.900 1.00 43.04 136 LEU C O 1
ATOM 8940 N N . MET G 3 137 ? 13.665 108.860 127.906 1.00 43.29 137 MET C N 1
ATOM 8941 C CA . MET G 3 137 ? 14.317 110.058 128.368 1.00 43.39 137 MET C CA 1
ATOM 8942 C C . MET G 3 137 ? 15.567 110.388 127.552 1.00 44.36 137 MET C C 1
ATOM 8943 O O . MET G 3 137 ? 15.921 111.560 127.421 1.00 45.23 137 MET C O 1
ATOM 8948 N N . GLU G 3 138 ? 16.245 109.387 126.985 1.00 44.70 138 GLU C N 1
ATOM 8949 C CA . GLU G 3 138 ? 17.437 109.696 126.183 1.00 43.61 138 GLU C CA 1
ATOM 8950 C C . GLU G 3 138 ? 17.023 110.545 125.006 1.00 44.53 138 GLU C C 1
ATOM 8951 O O . GLU G 3 138 ? 17.680 111.525 124.672 1.00 46.41 138 GLU C O 1
ATOM 8957 N N . CYS G 3 139 ? 15.914 110.171 124.382 1.00 46.24 139 CYS C N 1
ATOM 8958 C CA . CYS G 3 139 ? 15.419 110.910 123.228 1.00 47.33 139 CYS C CA 1
ATOM 8959 C C . CYS G 3 139 ? 14.932 112.304 123.606 1.00 47.07 139 CYS C C 1
ATOM 8960 O O . CYS G 3 139 ? 15.221 113.278 122.916 1.00 47.19 139 CYS C O 1
ATOM 8963 N N . MET G 3 140 ? 14.194 112.385 124.705 1.00 46.18 140 MET C N 1
ATOM 8964 C CA . MET G 3 140 ? 13.668 113.650 125.160 1.00 46.23 140 MET C CA 1
ATOM 8965 C C . MET G 3 140 ? 14.736 114.623 125.617 1.00 45.54 140 MET C C 1
ATOM 8966 O O . MET G 3 140 ? 14.562 115.832 125.499 1.00 46.18 140 MET C O 1
ATOM 8971 N N . ARG G 3 141 ? 15.850 114.118 126.128 1.00 45.03 141 ARG C N 1
ATOM 8972 C CA . ARG G 3 141 ? 16.909 115.010 126.597 1.00 43.87 141 ARG C CA 1
ATOM 8973 C C . ARG G 3 141 ? 17.919 115.430 125.527 1.00 43.09 141 ARG C C 1
ATOM 8974 O O . ARG G 3 141 ? 18.833 116.188 125.821 1.00 43.02 141 ARG C O 1
ATOM 8982 N N . LEU G 3 142 ? 17.768 114.938 124.301 1.00 41.22 142 LEU C N 1
ATOM 8983 C CA . LEU G 3 142 ? 18.694 115.289 123.239 1.00 40.97 142 LEU C CA 1
ATOM 8984 C C . LEU G 3 142 ? 18.907 116.803 123.112 1.00 41.17 142 LEU C C 1
ATOM 8985 O O . LEU G 3 142 ? 18.039 117.587 123.484 1.00 42.72 142 LEU C O 1
ATOM 8990 N N . ARG G 3 143 ? 20.058 117.215 122.590 1.00 39.92 143 ARG C N 1
ATOM 8991 C CA . ARG G 3 143 ? 20.331 118.633 122.421 1.00 40.64 143 ARG C CA 1
ATOM 8992 C C . ARG G 3 143 ? 20.806 118.871 121.008 1.00 42.06 143 ARG C C 1
ATOM 8993 O O . ARG G 3 143 ? 21.300 117.966 120.353 1.00 43.90 143 ARG C O 1
ATOM 9001 N N . VAL G 3 144 ? 20.661 120.092 120.523 1.00 43.26 144 VAL C N 1
ATOM 9002 C CA . VAL G 3 144 ? 21.049 120.378 119.149 1.00 42.33 144 VAL C CA 1
ATOM 9003 C C . VAL G 3 144 ? 22.432 119.859 118.743 1.00 41.22 144 VAL C C 1
ATOM 9004 O O . VAL G 3 144 ? 22.587 119.267 117.683 1.00 41.99 144 VAL C O 1
ATOM 9008 N N . GLN G 3 145 ? 23.431 120.058 119.585 1.00 41.13 145 GLN C N 1
ATOM 9009 C CA . GLN G 3 145 ? 24.783 119.600 119.265 1.00 42.08 145 GLN C CA 1
ATOM 9010 C C . GLN G 3 145 ? 24.923 118.070 119.264 1.00 43.03 145 GLN C C 1
ATOM 9011 O O . GLN G 3 145 ? 25.902 117.531 118.738 1.00 43.12 145 GLN C O 1
ATOM 9017 N N . ASP G 3 146 ? 23.945 117.375 119.841 1.00 42.95 146 ASP C N 1
ATOM 9018 C CA . ASP G 3 146 ? 24.003 115.926 119.925 1.00 43.07 146 ASP C CA 1
ATOM 9019 C C . ASP G 3 146 ? 23.746 115.194 118.608 1.00 43.07 146 ASP C C 1
ATOM 9020 O O . ASP G 3 146 ? 24.031 114.000 118.487 1.00 43.46 146 ASP C O 1
ATOM 9025 N N . ILE G 3 147 ? 23.218 115.887 117.613 1.00 43.09 147 ILE C N 1
ATOM 9026 C CA . ILE G 3 147 ? 22.994 115.222 116.343 1.00 44.42 147 ILE C CA 1
ATOM 9027 C C . ILE G 3 147 ? 24.169 115.431 115.398 1.00 45.97 147 ILE C C 1
ATOM 9028 O O . ILE G 3 147 ? 24.541 116.564 115.087 1.00 47.31 147 ILE C O 1
ATOM 9033 N N . ASP G 3 148 ? 24.750 114.329 114.942 1.00 45.61 148 ASP C N 1
ATOM 9034 C CA . ASP G 3 148 ? 25.898 114.392 114.055 1.00 46.31 148 ASP C CA 1
ATOM 9035 C C . ASP G 3 148 ? 25.530 114.095 112.610 1.00 46.43 148 ASP C C 1
ATOM 9036 O O . ASP G 3 148 ? 25.252 112.953 112.263 1.00 45.81 148 ASP C O 1
ATOM 9041 N N . PHE G 3 149 ? 25.540 115.120 111.764 1.00 46.54 149 PHE C N 1
ATOM 9042 C CA . PHE G 3 149 ? 25.199 114.918 110.371 1.00 45.79 149 PHE C CA 1
ATOM 9043 C C . PHE G 3 149 ? 26.402 114.525 109.530 1.00 46.83 149 PHE C C 1
ATOM 9044 O O . PHE G 3 149 ? 26.245 113.936 108.469 1.00 48.31 149 PHE C O 1
ATOM 9052 N N . ASP G 3 150 ? 27.600 114.857 109.995 1.00 48.03 150 ASP C N 1
ATOM 9053 C CA . ASP G 3 150 ? 28.819 114.517 109.268 1.00 49.57 150 ASP C CA 1
ATOM 9054 C C . ASP G 3 150 ? 28.990 113.009 109.182 1.00 48.56 150 ASP C C 1
ATOM 9055 O O . ASP G 3 150 ? 29.606 112.488 108.265 1.00 48.62 150 ASP C O 1
ATOM 9060 N N . TYR G 3 151 ? 28.460 112.315 110.169 1.00 47.53 151 TYR C N 1
ATOM 9061 C CA . TYR G 3 151 ? 28.516 110.866 110.214 1.00 47.13 151 TYR C CA 1
ATOM 9062 C C . TYR G 3 151 ? 27.088 110.549 110.623 1.00 48.17 151 TYR C C 1
ATOM 9063 O O . TYR G 3 151 ? 26.487 111.300 111.386 1.00 51.84 151 TYR C O 1
ATOM 9072 N N . GLY G 3 152 ? 26.497 109.482 110.131 1.00 47.14 152 GLY C N 1
ATOM 9073 C CA . GLY G 3 152 ? 25.133 109.245 110.579 1.00 46.36 152 GLY C CA 1
ATOM 9074 C C . GLY G 3 152 ? 25.142 108.789 112.028 1.00 43.88 152 GLY C C 1
ATOM 9075 O O . GLY G 3 152 ? 25.189 107.592 112.286 1.00 44.88 152 GLY C O 1
ATOM 9076 N N . ALA G 3 153 ? 25.106 109.710 112.983 1.00 41.24 153 ALA C N 1
ATOM 9077 C CA . ALA G 3 153 ? 25.123 109.273 114.373 1.00 40.13 153 ALA C CA 1
ATOM 9078 C C . ALA G 3 153 ? 24.510 110.252 115.348 1.00 38.71 153 ALA C C 1
ATOM 9079 O O . ALA G 3 153 ? 24.253 111.397 115.005 1.00 39.56 153 ALA C O 1
ATOM 9081 N N . ILE G 3 154 ? 24.259 109.772 116.560 1.00 37.18 154 ILE C N 1
ATOM 9082 C CA . ILE G 3 154 ? 23.710 110.591 117.623 1.00 36.60 154 ILE C CA 1
ATOM 9083 C C . ILE G 3 154 ? 24.523 110.340 118.877 1.00 36.38 154 ILE C C 1
ATOM 9084 O O . ILE G 3 154 ? 24.807 109.185 119.231 1.00 35.46 154 ILE C O 1
ATOM 9089 N N . ARG G 3 155 ? 24.901 111.423 119.548 1.00 35.02 155 ARG C N 1
ATOM 9090 C CA . ARG G 3 155 ? 25.673 111.306 120.772 1.00 34.47 155 ARG C CA 1
ATOM 9091 C C . ARG G 3 155 ? 24.712 111.259 121.946 1.00 34.01 155 ARG C C 1
ATOM 9092 O O . ARG G 3 155 ? 24.018 112.225 122.213 1.00 36.05 155 ARG C O 1
ATOM 9100 N N . ILE G 3 156 ? 24.649 110.131 122.636 1.00 32.68 156 ILE C N 1
ATOM 9101 C CA . ILE G 3 156 ? 23.757 110.016 123.778 1.00 31.98 156 ILE C CA 1
ATOM 9102 C C . ILE G 3 156 ? 24.600 110.246 125.010 1.00 33.60 156 ILE C C 1
ATOM 9103 O O . ILE G 3 156 ? 25.371 109.372 125.435 1.00 34.63 156 ILE C O 1
ATOM 9108 N N . TRP G 3 157 ? 24.474 111.431 125.586 1.00 34.33 157 TRP C N 1
ATOM 9109 C CA . TRP G 3 157 ? 25.272 111.750 126.753 1.00 35.49 157 TRP C CA 1
ATOM 9110 C C . TRP G 3 157 ? 24.679 111.252 128.047 1.00 37.84 157 TRP C C 1
ATOM 9111 O O . TRP G 3 157 ? 23.473 111.358 128.272 1.00 39.50 157 TRP C O 1
ATOM 9122 N N . GLN G 3 158 ? 25.525 110.682 128.893 1.00 40.10 158 GLN C N 1
ATOM 9123 C CA . GLN G 3 158 ? 25.071 110.215 130.188 1.00 42.83 158 GLN C CA 1
ATOM 9124 C C . GLN G 3 158 ? 23.776 109.394 130.196 1.00 44.47 158 GLN C C 1
ATOM 9125 O O . GLN G 3 158 ? 22.810 109.768 130.847 1.00 45.83 158 GLN C O 1
ATOM 9131 N N . GLY G 3 159 ? 23.740 108.280 129.476 1.00 46.71 159 GLY C N 1
ATOM 9132 C CA . GLY G 3 159 ? 22.542 107.451 129.469 1.00 46.82 159 GLY C CA 1
ATOM 9133 C C . GLY G 3 159 ? 22.476 106.688 130.782 1.00 47.58 159 GLY C C 1
ATOM 9134 O O . GLY G 3 159 ? 23.267 106.958 131.686 1.00 47.81 159 GLY C O 1
ATOM 9135 N N . LYS G 3 160 ? 21.566 105.728 130.907 1.00 47.67 160 LYS C N 1
ATOM 9136 C CA . LYS G 3 160 ? 21.460 104.997 132.165 1.00 46.67 160 LYS C CA 1
ATOM 9137 C C . LYS G 3 160 ? 22.805 104.668 132.777 1.00 46.75 160 LYS C C 1
ATOM 9138 O O . LYS G 3 160 ? 23.683 104.127 132.118 1.00 48.21 160 LYS C O 1
ATOM 9144 N N . GLY G 3 161 ? 22.967 105.013 134.045 1.00 47.49 161 GLY C N 1
ATOM 9145 C CA . GLY G 3 161 ? 24.210 104.719 134.733 1.00 48.75 161 GLY C CA 1
ATOM 9146 C C . GLY G 3 161 ? 25.402 105.547 134.293 1.00 49.62 161 GLY C C 1
ATOM 9147 O O . GLY G 3 161 ? 26.518 105.035 134.209 1.00 51.60 161 GLY C O 1
ATOM 9148 N N . GLY G 3 162 ? 25.164 106.825 134.017 1.00 48.94 162 GLY C N 1
ATOM 9149 C CA . GLY G 3 162 ? 26.230 107.717 133.599 1.00 47.96 162 GLY C CA 1
ATOM 9150 C C . GLY G 3 162 ? 27.216 107.138 132.602 1.00 47.54 162 GLY C C 1
ATOM 9151 O O . GLY G 3 162 ? 28.423 107.094 132.868 1.00 49.00 162 GLY C O 1
ATOM 9152 N N . LYS G 3 163 ? 26.709 106.686 131.458 1.00 45.38 163 LYS C N 1
ATOM 9153 C CA . LYS G 3 163 ? 27.554 106.117 130.413 1.00 42.13 163 LYS C CA 1
ATOM 9154 C C . LYS G 3 163 ? 27.275 106.834 129.118 1.00 38.77 163 LYS C C 1
ATOM 9155 O O . LYS G 3 163 ? 26.127 107.099 128.790 1.00 39.78 163 LYS C O 1
ATOM 9161 N N . ASN G 3 164 ? 28.319 107.170 128.380 1.00 34.88 164 ASN C N 1
ATOM 9162 C CA . ASN G 3 164 ? 28.095 107.868 127.134 1.00 31.49 164 ASN C CA 1
ATOM 9163 C C . ASN G 3 164 ? 28.209 106.880 126.015 1.00 29.32 164 ASN C C 1
ATOM 9164 O O . ASN G 3 164 ? 28.911 105.893 126.148 1.00 29.26 164 ASN C O 1
ATOM 9169 N N . ARG G 3 165 ? 27.494 107.115 124.924 1.00 28.53 165 ARG C N 1
ATOM 9170 C CA . ARG G 3 165 ? 27.602 106.219 123.795 1.00 28.94 165 ARG C CA 1
ATOM 9171 C C . ARG G 3 165 ? 27.231 106.928 122.515 1.00 30.01 165 ARG C C 1
ATOM 9172 O O . ARG G 3 165 ? 26.631 108.003 122.547 1.00 29.87 165 ARG C O 1
ATOM 9180 N N . THR G 3 166 ? 27.627 106.338 121.391 1.00 30.30 166 THR C N 1
ATOM 9181 C CA . THR G 3 166 ? 27.359 106.905 120.077 1.00 32.22 166 THR C CA 1
ATOM 9182 C C . THR G 3 166 ? 26.511 105.911 119.345 1.00 33.29 166 THR C C 1
ATOM 9183 O O . THR G 3 166 ? 26.927 104.786 119.095 1.00 35.61 166 THR C O 1
ATOM 9187 N N . VAL G 3 167 ? 25.331 106.332 118.957 1.00 34.20 167 VAL C N 1
ATOM 9188 C CA . VAL G 3 167 ? 24.430 105.420 118.308 1.00 35.49 167 VAL C CA 1
ATOM 9189 C C . VAL G 3 167 ? 24.261 105.766 116.836 1.00 35.09 167 VAL C C 1
ATOM 9190 O O . VAL G 3 167 ? 24.616 106.860 116.422 1.00 37.06 167 VAL C O 1
ATOM 9194 N N . THR G 3 168 ? 23.727 104.843 116.045 1.00 35.53 168 THR C N 1
ATOM 9195 C CA . THR G 3 168 ? 23.522 105.110 114.626 1.00 36.32 168 THR C CA 1
ATOM 9196 C C . THR G 3 168 ? 22.278 105.969 114.387 1.00 38.37 168 THR C C 1
ATOM 9197 O O . THR G 3 168 ? 21.369 105.998 115.211 1.00 39.76 168 THR C O 1
ATOM 9201 N N . LEU G 3 169 ? 22.238 106.641 113.239 1.00 40.27 169 LEU C N 1
ATOM 9202 C CA . LEU G 3 169 ? 21.127 107.515 112.844 1.00 41.17 169 LEU C CA 1
ATOM 9203 C C . LEU G 3 169 ? 20.623 107.081 111.478 1.00 42.56 169 LEU C C 1
ATOM 9204 O O . LEU G 3 169 ? 21.387 106.555 110.685 1.00 44.39 169 LEU C O 1
ATOM 9209 N N . ALA G 3 170 ? 19.353 107.313 111.181 1.00 44.75 170 ALA C N 1
ATOM 9210 C CA . ALA G 3 170 ? 18.851 106.960 109.857 1.00 46.34 170 ALA C CA 1
ATOM 9211 C C . ALA G 3 170 ? 18.953 108.208 108.972 1.00 47.97 170 ALA C C 1
ATOM 9212 O O . ALA G 3 170 ? 18.228 109.179 109.164 1.00 48.35 170 ALA C O 1
ATOM 9214 N N . LYS G 3 171 ? 19.881 108.177 108.023 1.00 49.76 171 LYS C N 1
ATOM 9215 C CA . LYS G 3 171 ? 20.107 109.279 107.092 1.00 51.96 171 LYS C CA 1
ATOM 9216 C C . LYS G 3 171 ? 18.829 109.960 106.594 1.00 52.30 171 LYS C C 1
ATOM 9217 O O . LYS G 3 171 ? 18.793 111.173 106.441 1.00 52.32 171 LYS C O 1
ATOM 9223 N N . GLU G 3 172 ? 17.795 109.172 106.312 1.00 52.84 172 GLU C N 1
ATOM 9224 C CA . GLU G 3 172 ? 16.541 109.713 105.814 1.00 53.46 172 GLU C CA 1
ATOM 9225 C C . GLU G 3 172 ? 15.936 110.760 106.717 1.00 51.81 172 GLU C C 1
ATOM 9226 O O . GLU G 3 172 ? 15.113 111.551 106.268 1.00 52.19 172 GLU C O 1
ATOM 9232 N N . LEU G 3 173 ? 16.336 110.784 107.980 1.00 50.12 173 LEU C N 1
ATOM 9233 C CA . LEU G 3 173 ? 15.773 111.763 108.890 1.00 49.36 173 LEU C CA 1
ATOM 9234 C C . LEU G 3 173 ? 16.474 113.098 108.862 1.00 49.97 173 LEU C C 1
ATOM 9235 O O . LEU G 3 173 ? 16.012 114.041 109.490 1.00 49.08 173 LEU C O 1
ATOM 9240 N N . TYR G 3 174 ? 17.582 113.196 108.139 1.00 51.81 174 TYR C N 1
ATOM 9241 C CA . TYR G 3 174 ? 18.306 114.460 108.106 1.00 53.71 174 TYR C CA 1
ATOM 9242 C C . TYR G 3 174 ? 17.400 115.660 107.860 1.00 55.68 174 TYR C C 1
ATOM 9243 O O . TYR G 3 174 ? 17.402 116.611 108.644 1.00 56.22 174 TYR C O 1
ATOM 9252 N N . PRO G 3 175 ? 16.603 115.628 106.778 1.00 57.44 175 PRO C N 1
ATOM 9253 C CA . PRO G 3 175 ? 15.722 116.765 106.507 1.00 57.36 175 PRO C CA 1
ATOM 9254 C C . PRO G 3 175 ? 14.770 117.019 107.666 1.00 57.48 175 PRO C C 1
ATOM 9255 O O . PRO G 3 175 ? 14.598 118.154 108.084 1.00 57.71 175 PRO C O 1
ATOM 9259 N N . HIS G 3 176 ? 14.163 115.968 108.196 1.00 58.47 176 HIS C N 1
ATOM 9260 C CA . HIS G 3 176 ? 13.264 116.147 109.321 1.00 60.85 176 HIS C CA 1
ATOM 9261 C C . HIS G 3 176 ? 13.993 116.762 110.497 1.00 59.76 176 HIS C C 1
ATOM 9262 O O . HIS G 3 176 ? 13.506 117.714 111.106 1.00 59.86 176 HIS C O 1
ATOM 9269 N N . LEU G 3 177 ? 15.158 116.210 110.824 1.00 58.23 177 LEU C N 1
ATOM 9270 C CA . LEU G 3 177 ? 15.944 116.722 111.937 1.00 56.75 177 LEU C CA 1
ATOM 9271 C C . LEU G 3 177 ? 16.240 118.202 111.763 1.00 56.87 177 LEU C C 1
ATOM 9272 O O . LEU G 3 177 ? 15.938 118.995 112.644 1.00 56.78 177 LEU C O 1
ATOM 9277 N N . LYS G 3 178 ? 16.828 118.574 110.630 1.00 56.79 178 LYS C N 1
ATOM 9278 C CA . LYS G 3 178 ? 17.155 119.969 110.379 1.00 57.53 178 LYS C CA 1
ATOM 9279 C C . LYS G 3 178 ? 15.951 120.875 110.551 1.00 58.49 178 LYS C C 1
ATOM 9280 O O . LYS G 3 178 ? 16.075 122.005 111.033 1.00 58.55 178 LYS C O 1
ATOM 9286 N N . GLU G 3 179 ? 14.784 120.385 110.153 1.00 59.36 179 GLU C N 1
ATOM 9287 C CA . GLU G 3 179 ? 13.582 121.178 110.280 1.00 60.27 179 GLU C CA 1
ATOM 9288 C C . GLU G 3 179 ? 13.304 121.339 111.754 1.00 59.00 179 GLU C C 1
ATOM 9289 O O . GLU G 3 179 ? 13.002 122.428 112.222 1.00 60.06 179 GLU C O 1
ATOM 9295 N N . GLN G 3 180 ? 13.403 120.242 112.490 1.00 57.50 180 GLN C N 1
ATOM 9296 C CA . GLN G 3 180 ? 13.160 120.285 113.923 1.00 56.56 180 GLN C CA 1
ATOM 9297 C C . GLN G 3 180 ? 14.138 121.231 114.622 1.00 55.23 180 GLN C C 1
ATOM 9298 O O . GLN G 3 180 ? 13.774 121.931 115.557 1.00 54.68 180 GLN C O 1
ATOM 9304 N N . ILE G 3 181 ? 15.384 121.236 114.173 1.00 54.60 181 ILE C N 1
ATOM 9305 C CA . ILE G 3 181 ? 16.375 122.101 114.773 1.00 53.85 181 ILE C CA 1
ATOM 9306 C C . ILE G 3 181 ? 16.012 123.535 114.453 1.00 54.14 181 ILE C C 1
ATOM 9307 O O . ILE G 3 181 ? 16.096 124.408 115.302 1.00 54.78 181 ILE C O 1
ATOM 9312 N N . ALA G 3 182 ? 15.607 123.769 113.215 1.00 56.23 182 ALA C N 1
ATOM 9313 C CA . ALA G 3 182 ? 15.216 125.105 112.772 1.00 58.34 182 ALA C CA 1
ATOM 9314 C C . ALA G 3 182 ? 14.049 125.598 113.628 1.00 58.52 182 ALA C C 1
ATOM 9315 O O . ALA G 3 182 ? 13.974 126.769 113.997 1.00 57.81 182 ALA C O 1
ATOM 9317 N N . LEU G 3 183 ? 13.139 124.683 113.932 1.00 59.47 183 LEU C N 1
ATOM 9318 C CA . LEU G 3 183 ? 11.980 124.993 114.745 1.00 60.75 183 LEU C CA 1
ATOM 9319 C C . LEU G 3 183 ? 12.438 125.404 116.145 1.00 60.95 183 LEU C C 1
ATOM 9320 O O . LEU G 3 183 ? 11.894 126.329 116.738 1.00 61.44 183 LEU C O 1
ATOM 9325 N N . ALA G 3 184 ? 13.445 124.716 116.664 1.00 61.39 184 ALA C N 1
ATOM 9326 C CA . ALA G 3 184 ? 13.965 125.021 117.986 1.00 61.84 184 ALA C CA 1
ATOM 9327 C C . ALA G 3 184 ? 14.724 126.338 117.952 1.00 62.51 184 ALA C C 1
ATOM 9328 O O . ALA G 3 184 ? 14.770 127.061 118.948 1.00 62.01 184 ALA C O 1
ATOM 9330 N N . LYS G 3 185 ? 15.324 126.639 116.804 1.00 63.74 185 LYS C N 1
ATOM 9331 C CA . LYS G 3 185 ? 16.091 127.868 116.640 1.00 65.39 185 LYS C CA 1
ATOM 9332 C C . LYS G 3 185 ? 15.169 129.063 116.771 1.00 66.88 185 LYS C C 1
ATOM 9333 O O . LYS G 3 185 ? 15.549 130.090 117.332 1.00 67.74 185 LYS C O 1
ATOM 9339 N N . ARG G 3 186 ? 13.956 128.921 116.245 1.00 68.30 186 ARG C N 1
ATOM 9340 C CA . ARG G 3 186 ? 12.967 129.989 116.309 1.00 69.32 186 ARG C CA 1
ATOM 9341 C C . ARG G 3 186 ? 12.650 130.327 117.762 1.00 70.22 186 ARG C C 1
ATOM 9342 O O . ARG G 3 186 ? 12.755 131.480 118.171 1.00 70.38 186 ARG C O 1
ATOM 9350 N N . TYR G 3 187 ? 12.264 129.326 118.543 1.00 71.36 187 TYR C N 1
ATOM 9351 C CA . TYR G 3 187 ? 11.968 129.566 119.941 1.00 72.87 187 TYR C CA 1
ATOM 9352 C C . TYR G 3 187 ? 13.170 130.187 120.639 1.00 72.78 187 TYR C C 1
ATOM 9353 O O . TYR G 3 187 ? 13.014 131.035 121.510 1.00 73.92 187 TYR C O 1
ATOM 9362 N N . TYR G 3 188 ? 14.370 129.761 120.260 1.00 72.41 188 TYR C N 1
ATOM 9363 C CA . TYR G 3 188 ? 15.584 130.287 120.870 1.00 72.19 188 TYR C CA 1
ATOM 9364 C C . TYR G 3 188 ? 15.745 131.755 120.541 1.00 73.38 188 TYR C C 1
ATOM 9365 O O . TYR G 3 188 ? 15.984 132.576 121.418 1.00 73.35 188 TYR C O 1
ATOM 9374 N N . ASP G 3 189 ? 15.601 132.085 119.269 1.00 75.39 189 ASP C N 1
ATOM 9375 C CA . ASP G 3 189 ? 15.726 133.463 118.839 1.00 77.92 189 ASP C CA 1
ATOM 9376 C C . ASP G 3 189 ? 14.708 134.344 119.534 1.00 79.74 189 ASP C C 1
ATOM 9377 O O . ASP G 3 189 ? 14.959 135.526 119.746 1.00 80.10 189 ASP C O 1
ATOM 9382 N N . ARG G 3 190 ? 13.565 133.767 119.894 1.00 81.90 190 ARG C N 1
ATOM 9383 C CA . ARG G 3 190 ? 12.513 134.523 120.566 1.00 84.13 190 ARG C CA 1
ATOM 9384 C C . ARG G 3 190 ? 12.752 134.616 122.065 1.00 84.87 190 ARG C C 1
ATOM 9385 O O . ARG G 3 190 ? 12.605 135.677 122.662 1.00 84.97 190 ARG C O 1
ATOM 9393 N N . ASP G 3 191 ? 13.117 133.495 122.668 1.00 86.18 191 ASP C N 1
ATOM 9394 C CA . ASP G 3 191 ? 13.351 133.453 124.098 1.00 87.93 191 ASP C CA 1
ATOM 9395 C C . ASP G 3 191 ? 14.598 134.220 124.538 1.00 89.32 191 ASP C C 1
ATOM 9396 O O . ASP G 3 191 ? 14.683 134.664 125.680 1.00 88.45 191 ASP C O 1
ATOM 9401 N N . LEU G 3 192 ? 15.566 134.379 123.642 1.00 91.44 192 LEU C N 1
ATOM 9402 C CA . LEU G 3 192 ? 16.795 135.092 123.988 1.00 93.62 192 LEU C CA 1
ATOM 9403 C C . LEU G 3 192 ? 16.477 136.477 124.517 1.00 96.21 192 LEU C C 1
ATOM 9404 O O . LEU G 3 192 ? 17.141 136.971 125.424 1.00 96.40 192 LEU C O 1
ATOM 9409 N N . HIS G 3 193 ? 15.458 137.102 123.936 1.00 99.77 193 HIS C N 1
ATOM 9410 C CA . HIS G 3 193 ? 15.031 138.437 124.346 1.00 102.62 193 HIS C CA 1
ATOM 9411 C C . HIS G 3 193 ? 13.884 138.312 125.343 1.00 103.28 193 HIS C C 1
ATOM 9412 O O . HIS G 3 193 ? 12.734 138.603 125.020 1.00 103.49 193 HIS C O 1
ATOM 9419 N N . GLN G 3 194 ? 14.196 137.861 126.552 1.00 104.00 194 GLN C N 1
ATOM 9420 C CA . GLN G 3 194 ? 13.173 137.715 127.577 1.00 104.38 194 GLN C CA 1
ATOM 9421 C C . GLN G 3 194 ? 13.670 138.318 128.873 1.00 104.77 194 GLN C C 1
ATOM 9422 O O . GLN G 3 194 ? 14.853 138.227 129.201 1.00 104.68 194 GLN C O 1
ATOM 9428 N N . LYS G 3 195 ? 12.750 138.929 129.608 1.00 105.25 195 LYS C N 1
ATOM 9429 C CA . LYS G 3 195 ? 13.071 139.578 130.872 1.00 105.30 195 LYS C CA 1
ATOM 9430 C C . LYS G 3 195 ? 13.737 138.618 131.863 1.00 104.07 195 LYS C C 1
ATOM 9431 O O . LYS G 3 195 ? 14.648 139.013 132.595 1.00 104.66 195 LYS C O 1
ATOM 9437 N N . ASN G 3 196 ? 13.294 137.362 131.881 1.00 101.48 196 ASN C N 1
ATOM 9438 C CA . ASN G 3 196 ? 13.853 136.389 132.812 1.00 98.90 196 ASN C CA 1
ATOM 9439 C C . ASN G 3 196 ? 14.033 135.008 132.169 1.00 96.37 196 ASN C C 1
ATOM 9440 O O . ASN G 3 196 ? 13.306 134.062 132.477 1.00 96.01 196 ASN C O 1
ATOM 9445 N N . TYR G 3 197 ? 15.013 134.907 131.276 1.00 92.70 197 TYR C N 1
ATOM 9446 C CA . TYR G 3 197 ? 15.312 133.661 130.583 1.00 88.82 197 TYR C CA 1
ATOM 9447 C C . TYR G 3 197 ? 16.689 133.170 130.998 1.00 86.79 197 TYR C C 1
ATOM 9448 O O . TYR G 3 197 ? 17.692 133.674 130.505 1.00 87.27 197 TYR C O 1
ATOM 9457 N N . GLY G 3 198 ? 16.746 132.191 131.895 1.00 84.22 198 GLY C N 1
ATOM 9458 C CA . GLY G 3 198 ? 18.038 131.680 132.330 1.00 80.58 198 GLY C CA 1
ATOM 9459 C C . GLY G 3 198 ? 18.651 130.658 131.381 1.00 77.89 198 GLY C C 1
ATOM 9460 O O . GLY G 3 198 ? 19.500 129.859 131.786 1.00 78.31 198 GLY C O 1
ATOM 9461 N N . GLY G 3 199 ? 18.224 130.679 130.120 1.00 74.30 199 GLY C N 1
ATOM 9462 C CA . GLY G 3 199 ? 18.742 129.738 129.144 1.00 69.42 199 GLY C CA 1
ATOM 9463 C C . GLY G 3 199 ? 18.372 128.307 129.491 1.00 66.28 199 GLY C C 1
ATOM 9464 O O . GLY G 3 199 ? 17.638 128.070 130.452 1.00 65.21 199 GLY C O 1
ATOM 9465 N N . VAL G 3 200 ? 18.892 127.355 128.716 1.00 62.58 200 VAL C N 1
ATOM 9466 C CA . VAL G 3 200 ? 18.616 125.933 128.922 1.00 58.75 200 VAL C CA 1
ATOM 9467 C C . VAL G 3 200 ? 19.279 125.352 130.178 1.00 55.91 200 VAL C C 1
ATOM 9468 O O . VAL G 3 200 ? 20.356 125.786 130.597 1.00 55.65 200 VAL C O 1
ATOM 9472 N N . TRP G 3 201 ? 18.606 124.381 130.787 1.00 53.06 201 TRP C N 1
ATOM 9473 C CA . TRP G 3 201 ? 19.092 123.718 131.999 1.00 49.50 201 TRP C CA 1
ATOM 9474 C C . TRP G 3 201 ? 20.302 122.855 131.667 1.00 48.35 201 TRP C C 1
ATOM 9475 O O . TRP G 3 201 ? 20.299 122.128 130.671 1.00 47.54 201 TRP C O 1
ATOM 9486 N N . LEU G 3 202 ? 21.332 122.925 132.499 1.00 46.89 202 LEU C N 1
ATOM 9487 C CA . LEU G 3 202 ? 22.517 122.134 132.248 1.00 46.54 202 LEU C CA 1
ATOM 9488 C C . LEU G 3 202 ? 22.754 121.161 133.379 1.00 47.14 202 LEU C C 1
ATOM 9489 O O . LEU G 3 202 ? 22.301 121.374 134.499 1.00 47.18 202 LEU C O 1
ATOM 9494 N N . PRO G 3 203 ? 23.448 120.056 133.083 1.00 48.08 203 PRO C N 1
ATOM 9495 C CA . PRO G 3 203 ? 23.797 118.995 134.018 1.00 48.74 203 PRO C CA 1
ATOM 9496 C C . PRO G 3 203 ? 24.574 119.586 135.162 1.00 50.45 203 PRO C C 1
ATOM 9497 O O . PRO G 3 203 ? 25.158 120.655 135.044 1.00 51.03 203 PRO C O 1
ATOM 9501 N N . THR G 3 204 ? 24.605 118.862 136.233 1.00 52.82 204 THR C N 1
ATOM 9502 C CA . THR G 3 204 ? 25.298 119.195 137.494 1.00 54.88 204 THR C CA 1
ATOM 9503 C C . THR G 3 204 ? 26.544 120.112 137.451 1.00 54.47 204 THR C C 1
ATOM 9504 O O . THR G 3 204 ? 27.668 119.743 137.085 1.00 56.48 204 THR C O 1
ATOM 9508 N N . ALA G 3 205 ? 26.220 121.349 137.880 1.00 51.82 205 ALA C N 1
ATOM 9509 C CA . ALA G 3 205 ? 27.032 122.554 138.084 1.00 51.31 205 ALA C CA 1
ATOM 9510 C C . ALA G 3 205 ? 27.757 123.044 136.850 1.00 51.32 205 ALA C C 1
ATOM 9511 O O . ALA G 3 205 ? 28.753 123.761 136.932 1.00 50.02 205 ALA C O 1
ATOM 9513 N N . LEU G 3 206 ? 27.249 122.651 135.693 1.00 52.55 206 LEU C N 1
ATOM 9514 C CA . LEU G 3 206 ? 27.842 123.018 134.425 1.00 53.72 206 LEU C CA 1
ATOM 9515 C C . LEU G 3 206 ? 27.730 124.517 134.133 1.00 55.43 206 LEU C C 1
ATOM 9516 O O . LEU G 3 206 ? 28.631 125.100 133.534 1.00 56.07 206 LEU C O 1
ATOM 9521 N N . LYS G 3 207 ? 26.629 125.143 134.550 1.00 56.96 207 LYS C N 1
ATOM 9522 C CA . LYS G 3 207 ? 26.428 126.573 134.300 1.00 57.40 207 LYS C CA 1
ATOM 9523 C C . LYS G 3 207 ? 27.465 127.405 135.035 1.00 57.85 207 LYS C C 1
ATOM 9524 O O . LYS G 3 207 ? 27.727 128.552 134.669 1.00 57.79 207 LYS C O 1
ATOM 9530 N N . GLU G 3 208 ? 28.049 126.834 136.083 1.00 58.03 208 GLU C N 1
ATOM 9531 C CA . GLU G 3 208 ? 29.078 127.539 136.835 1.00 58.07 208 GLU C CA 1
ATOM 9532 C C . GLU G 3 208 ? 30.402 127.437 136.081 1.00 56.21 208 GLU C C 1
ATOM 9533 O O . GLU G 3 208 ? 31.203 128.359 136.099 1.00 56.22 208 GLU C O 1
ATOM 9539 N N . LYS G 3 209 ? 30.630 126.314 135.413 1.00 54.34 209 LYS C N 1
ATOM 9540 C CA . LYS G 3 209 ? 31.867 126.142 134.682 1.00 51.74 209 LYS C CA 1
ATOM 9541 C C . LYS G 3 209 ? 31.809 126.856 133.349 1.00 51.27 209 LYS C C 1
ATOM 9542 O O . LYS G 3 209 ? 32.810 127.394 132.896 1.00 51.72 209 LYS C O 1
ATOM 9548 N N . TYR G 3 210 ? 30.640 126.853 132.718 1.00 50.65 210 TYR C N 1
ATOM 9549 C CA . TYR G 3 210 ? 30.460 127.502 131.420 1.00 51.42 210 TYR C CA 1
ATOM 9550 C C . TYR G 3 210 ? 29.249 128.413 131.541 1.00 52.26 210 TYR C C 1
ATOM 9551 O O . TYR G 3 210 ? 28.181 128.129 130.985 1.00 52.50 210 TYR C O 1
ATOM 9560 N N . PRO G 3 211 ? 29.403 129.533 132.259 1.00 52.01 211 PRO C N 1
ATOM 9561 C CA . PRO G 3 211 ? 28.293 130.463 132.440 1.00 51.12 211 PRO C CA 1
ATOM 9562 C C . PRO G 3 211 ? 27.625 130.928 131.165 1.00 51.02 211 PRO C C 1
ATOM 9563 O O . PRO G 3 211 ? 26.510 131.419 131.184 1.00 50.85 211 PRO C O 1
ATOM 9567 N N . ASN G 3 212 ? 28.280 130.764 130.038 1.00 52.04 212 ASN C N 1
ATOM 9568 C CA . ASN G 3 212 ? 27.648 131.231 128.835 1.00 53.74 212 ASN C CA 1
ATOM 9569 C C . ASN G 3 212 ? 26.860 130.131 128.137 1.00 53.79 212 ASN C C 1
ATOM 9570 O O . ASN G 3 212 ? 25.896 130.398 127.413 1.00 53.10 212 ASN C O 1
ATOM 9575 N N . ALA G 3 213 ? 27.269 128.888 128.374 1.00 53.82 213 ALA C N 1
ATOM 9576 C CA . ALA G 3 213 ? 26.633 127.731 127.760 1.00 53.32 213 ALA C CA 1
ATOM 9577 C C . ALA G 3 213 ? 25.116 127.796 127.729 1.00 53.35 213 ALA C C 1
ATOM 9578 O O . ALA G 3 213 ? 24.506 127.591 126.682 1.00 54.91 213 ALA C O 1
ATOM 9580 N N . PRO G 3 214 ? 24.483 128.081 128.872 1.00 52.89 214 PRO C N 1
ATOM 9581 C CA . PRO G 3 214 ? 23.021 128.148 128.890 1.00 53.52 214 PRO C CA 1
ATOM 9582 C C . PRO G 3 214 ? 22.384 129.076 127.855 1.00 54.14 214 PRO C C 1
ATOM 9583 O O . PRO G 3 214 ? 21.197 128.953 127.539 1.00 54.36 214 PRO C O 1
ATOM 9587 N N . TYR G 3 215 ? 23.170 129.984 127.296 1.00 54.45 215 TYR C N 1
ATOM 9588 C CA . TYR G 3 215 ? 22.628 130.903 126.306 1.00 55.47 215 TYR C CA 1
ATOM 9589 C C . TYR G 3 215 ? 23.099 130.600 124.894 1.00 55.68 215 TYR C C 1
ATOM 9590 O O . TYR G 3 215 ? 22.887 131.399 123.974 1.00 54.74 215 TYR C O 1
ATOM 9599 N N . GLU G 3 216 ? 23.738 129.443 124.729 1.00 55.73 216 GLU C N 1
ATOM 9600 C CA . GLU G 3 216 ? 24.226 129.011 123.418 1.00 55.31 216 GLU C CA 1
ATOM 9601 C C . GLU G 3 216 ? 23.192 128.054 122.821 1.00 53.43 216 GLU C C 1
ATOM 9602 O O . GLU G 3 216 ? 22.693 127.165 123.505 1.00 51.45 216 GLU C O 1
ATOM 9608 N N . PHE G 3 217 ? 22.859 128.252 121.550 1.00 51.75 217 PHE C N 1
ATOM 9609 C CA . PHE G 3 217 ? 21.867 127.405 120.900 1.00 50.50 217 PHE C CA 1
ATOM 9610 C C . PHE G 3 217 ? 22.223 125.920 120.948 1.00 51.72 217 PHE C C 1
ATOM 9611 O O . PHE G 3 217 ? 21.382 125.088 121.292 1.00 51.28 217 PHE C O 1
ATOM 9619 N N . ARG G 3 218 ? 23.469 125.587 120.612 1.00 51.92 218 ARG C N 1
ATOM 9620 C CA . ARG G 3 218 ? 23.906 124.193 120.591 1.00 51.13 218 ARG C CA 1
ATOM 9621 C C . ARG G 3 218 ? 23.562 123.383 121.837 1.00 50.13 218 ARG C C 1
ATOM 9622 O O . ARG G 3 218 ? 23.384 122.168 121.754 1.00 49.85 218 ARG C O 1
ATOM 9630 N N . TRP G 3 219 ? 23.468 124.047 122.984 1.00 49.02 219 TRP C N 1
ATOM 9631 C CA . TRP G 3 219 ? 23.129 123.359 124.222 1.00 47.67 219 TRP C CA 1
ATOM 9632 C C . TRP G 3 219 ? 21.629 123.222 124.439 1.00 47.14 219 TRP C C 1
ATOM 9633 O O . TRP G 3 219 ? 21.195 122.533 125.354 1.00 46.44 219 TRP C O 1
ATOM 9644 N N . HIS G 3 220 ? 20.831 123.876 123.605 1.00 47.79 220 HIS C N 1
ATOM 9645 C CA . HIS G 3 220 ? 19.382 123.810 123.763 1.00 48.45 220 HIS C CA 1
ATOM 9646 C C . HIS G 3 220 ? 18.777 122.483 123.313 1.00 47.19 220 HIS C C 1
ATOM 9647 O O . HIS G 3 220 ? 19.273 121.846 122.388 1.00 47.77 220 HIS C O 1
ATOM 9654 N N . TYR G 3 221 ? 17.707 122.071 123.984 1.00 45.81 221 TYR C N 1
ATOM 9655 C CA . TYR G 3 221 ? 17.037 120.817 123.676 1.00 47.47 221 TYR C CA 1
ATOM 9656 C C . TYR G 3 221 ? 16.562 120.735 122.244 1.00 49.72 221 TYR C C 1
ATOM 9657 O O . TYR G 3 221 ? 16.162 121.744 121.662 1.00 51.53 221 TYR C O 1
ATOM 9666 N N . LEU G 3 222 ? 16.593 119.527 121.685 1.00 51.19 222 LEU C N 1
ATOM 9667 C CA . LEU G 3 222 ? 16.171 119.299 120.303 1.00 53.39 222 LEU C CA 1
ATOM 9668 C C . LEU G 3 222 ? 14.653 119.364 120.187 1.00 55.05 222 LEU C C 1
ATOM 9669 O O . LEU G 3 222 ? 14.114 119.896 119.223 1.00 54.74 222 LEU C O 1
ATOM 9674 N N . PHE G 3 223 ? 13.974 118.801 121.177 1.00 57.68 223 PHE C N 1
ATOM 9675 C CA . PHE G 3 223 ? 12.524 118.778 121.192 1.00 60.83 223 PHE C CA 1
ATOM 9676 C C . PHE G 3 223 ? 12.012 119.599 122.363 1.00 64.42 223 PHE C C 1
ATOM 9677 O O . PHE G 3 223 ? 11.698 119.059 123.424 1.00 64.29 223 PHE C O 1
ATOM 9685 N N . PRO G 3 224 ? 11.920 120.922 122.189 1.00 67.79 224 PRO C N 1
ATOM 9686 C CA . PRO G 3 224 ? 11.442 121.806 123.256 1.00 70.95 224 PRO C CA 1
ATOM 9687 C C . PRO G 3 224 ? 9.917 121.823 123.362 1.00 74.52 224 PRO C C 1
ATOM 9688 O O . PRO G 3 224 ? 9.223 121.363 122.453 1.00 74.57 224 PRO C O 1
ATOM 9692 N N . SER G 3 225 ? 9.396 122.345 124.471 1.00 78.72 225 SER C N 1
ATOM 9693 C CA . SER G 3 225 ? 7.946 122.442 124.646 1.00 82.85 225 SER C CA 1
ATOM 9694 C C . SER G 3 225 ? 7.456 123.742 124.004 1.00 85.44 225 SER C C 1
ATOM 9695 O O . SER G 3 225 ? 8.242 124.669 123.785 1.00 85.68 225 SER C O 1
ATOM 9698 N N . PHE G 3 226 ? 6.162 123.805 123.707 1.00 88.74 226 PHE C N 1
ATOM 9699 C CA . PHE G 3 226 ? 5.570 124.984 123.076 1.00 91.88 226 PHE C CA 1
ATOM 9700 C C . PHE G 3 226 ? 5.596 126.240 123.954 1.00 92.65 226 PHE C C 1
ATOM 9701 O O . PHE G 3 226 ? 5.605 127.358 123.445 1.00 92.54 226 PHE C O 1
ATOM 9709 N N . GLN G 3 227 ? 5.625 126.054 125.268 1.00 94.06 227 GLN C N 1
ATOM 9710 C CA . GLN G 3 227 ? 5.633 127.183 126.194 1.00 96.20 227 GLN C CA 1
ATOM 9711 C C . GLN G 3 227 ? 6.949 127.258 126.968 1.00 96.15 227 GLN C C 1
ATOM 9712 O O . GLN G 3 227 ? 7.950 126.688 126.545 1.00 96.71 227 GLN C O 1
ATOM 9718 N N . LEU G 3 228 ? 6.948 127.979 128.088 1.00 96.03 228 LEU C N 1
ATOM 9719 C CA . LEU G 3 228 ? 8.132 128.087 128.933 1.00 96.18 228 LEU C CA 1
ATOM 9720 C C . LEU G 3 228 ? 7.771 127.712 130.355 1.00 97.11 228 LEU C C 1
ATOM 9721 O O . LEU G 3 228 ? 6.605 127.749 130.737 1.00 96.58 228 LEU C O 1
ATOM 9726 N N . SER G 3 229 ? 8.778 127.351 131.139 1.00 98.88 229 SER C N 1
ATOM 9727 C CA . SER G 3 229 ? 8.560 126.950 132.522 1.00 100.85 229 SER C CA 1
ATOM 9728 C C . SER G 3 229 ? 9.322 127.854 133.478 1.00 101.73 229 SER C C 1
ATOM 9729 O O . SER G 3 229 ? 10.214 128.598 133.070 1.00 101.99 229 SER C O 1
ATOM 9732 N N . LEU G 3 230 ? 8.977 127.780 134.756 1.00 102.73 230 LEU C N 1
ATOM 9733 C CA . LEU G 3 230 ? 9.651 128.589 135.752 1.00 104.43 230 LEU C CA 1
ATOM 9734 C C . LEU G 3 230 ? 10.401 127.676 136.718 1.00 105.24 230 LEU C C 1
ATOM 9735 O O . LEU G 3 230 ? 9.827 127.107 137.644 1.00 105.76 230 LEU C O 1
ATOM 9740 N N . ASP G 3 231 ? 11.697 127.537 136.478 1.00 106.26 231 ASP C N 1
ATOM 9741 C CA . ASP G 3 231 ? 12.562 126.695 137.291 1.00 107.47 231 ASP C CA 1
ATOM 9742 C C . ASP G 3 231 ? 12.554 127.132 138.757 1.00 108.24 231 ASP C C 1
ATOM 9743 O O . ASP G 3 231 ? 12.906 128.268 139.072 1.00 107.68 231 ASP C O 1
ATOM 9748 N N . PRO G 3 232 ? 12.139 126.238 139.672 1.00 109.74 232 PRO C N 1
ATOM 9749 C CA . PRO G 3 232 ? 12.107 126.567 141.099 1.00 110.89 232 PRO C CA 1
ATOM 9750 C C . PRO G 3 232 ? 13.475 127.017 141.599 1.00 111.97 232 PRO C C 1
ATOM 9751 O O . PRO G 3 232 ? 13.617 128.139 142.076 1.00 112.57 232 PRO C O 1
ATOM 9755 N N . GLU G 3 233 ? 14.483 126.154 141.494 1.00 113.18 233 GLU C N 1
ATOM 9756 C CA . GLU G 3 233 ? 15.825 126.536 141.932 1.00 114.45 233 GLU C CA 1
ATOM 9757 C C . GLU G 3 233 ? 16.305 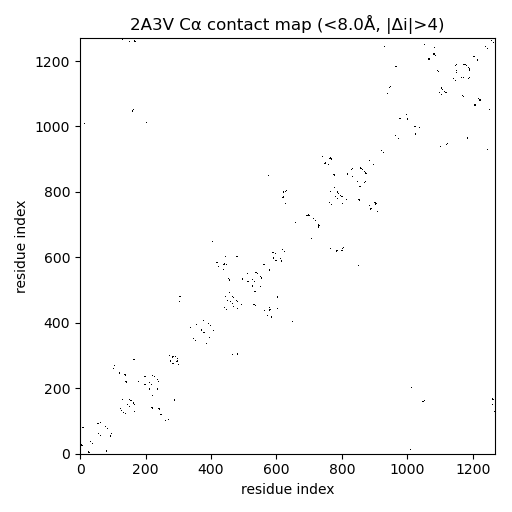127.700 141.072 1.00 114.19 233 GLU C C 1
ATOM 9758 O O . GLU G 3 233 ? 16.275 127.629 139.843 1.00 114.44 233 GLU C O 1
ATOM 9764 N N . SER G 3 234 ? 16.753 128.769 141.719 1.00 113.78 234 SER C N 1
ATOM 9765 C CA . SER G 3 234 ? 17.222 129.942 140.993 1.00 113.43 234 SER C CA 1
ATOM 9766 C C . SER G 3 234 ? 16.064 130.458 140.153 1.00 112.36 234 SER C C 1
ATOM 9767 O O . SER G 3 234 ? 16.012 130.243 138.946 1.00 112.64 234 SER C O 1
ATOM 9770 N N . ASP G 3 235 ? 15.134 131.134 140.813 1.00 111.03 235 ASP C N 1
ATOM 9771 C CA . ASP G 3 235 ? 13.953 131.681 140.168 1.00 109.24 235 ASP C CA 1
ATOM 9772 C C . ASP G 3 235 ? 14.233 132.282 138.790 1.00 107.14 235 ASP C C 1
ATOM 9773 O O . ASP G 3 235 ? 14.558 133.465 138.675 1.00 107.40 235 ASP C O 1
ATOM 9778 N N . VAL G 3 236 ? 14.116 131.458 137.750 1.00 103.92 236 VAL C N 1
ATOM 9779 C CA . VAL G 3 236 ? 14.323 131.905 136.372 1.00 100.98 236 VAL C CA 1
ATOM 9780 C C . VAL G 3 236 ? 13.476 131.049 135.445 1.00 99.08 236 VAL C C 1
ATOM 9781 O O . VAL G 3 236 ? 13.060 129.948 135.810 1.00 98.58 236 VAL C O 1
ATOM 9785 N N . MET G 3 237 ? 13.215 131.556 134.247 1.00 96.97 237 MET C N 1
ATOM 9786 C CA . MET G 3 237 ? 12.418 130.810 133.284 1.00 94.39 237 MET C CA 1
ATOM 9787 C C . MET G 3 237 ? 13.274 130.295 132.138 1.00 91.64 237 MET C C 1
ATOM 9788 O O . MET G 3 237 ? 14.203 130.962 131.682 1.00 91.14 237 MET C O 1
ATOM 9793 N N . ARG G 3 238 ? 12.945 129.094 131.683 1.00 88.43 238 ARG C N 1
ATOM 9794 C CA . ARG G 3 238 ? 13.673 128.448 130.605 1.00 84.97 238 ARG C CA 1
ATOM 9795 C C . ARG G 3 238 ? 12.742 127.548 129.812 1.00 83.39 238 ARG C C 1
ATOM 9796 O O . ARG G 3 238 ? 11.661 127.193 130.282 1.00 83.30 238 ARG C O 1
ATOM 9804 N N . ARG G 3 239 ? 13.162 127.187 128.605 1.00 81.38 239 ARG C N 1
ATOM 9805 C CA . ARG G 3 239 ? 12.346 126.332 127.759 1.00 79.18 239 ARG C CA 1
ATOM 9806 C C . ARG G 3 239 ? 12.692 124.862 127.960 1.00 77.05 239 ARG C C 1
ATOM 9807 O O . ARG G 3 239 ? 13.608 124.333 127.329 1.00 76.59 239 ARG C O 1
ATOM 9815 N N . HIS G 3 240 ? 11.954 124.213 128.854 1.00 74.42 240 HIS C N 1
ATOM 9816 C CA . HIS G 3 240 ? 12.163 122.807 129.152 1.00 71.69 240 HIS C CA 1
ATOM 9817 C C . HIS G 3 240 ? 11.845 121.979 127.911 1.00 69.51 240 HIS C C 1
ATOM 9818 O O . HIS G 3 240 ? 11.291 122.492 126.939 1.00 68.70 240 HIS C O 1
ATOM 9825 N N . HIS G 3 241 ? 12.201 120.702 127.932 1.00 67.54 241 HIS C N 1
ATOM 9826 C CA . HIS G 3 241 ? 11.943 119.851 126.781 1.00 65.89 241 HIS C CA 1
ATOM 9827 C C . HIS G 3 241 ? 10.553 119.229 126.784 1.00 66.70 241 HIS C C 1
ATOM 9828 O O . HIS G 3 241 ? 9.841 119.252 127.786 1.00 65.98 241 HIS C O 1
ATOM 9835 N N . MET G 3 242 ? 10.180 118.678 125.635 1.00 68.41 242 MET C N 1
ATOM 9836 C CA . MET G 3 242 ? 8.890 118.026 125.426 1.00 69.29 242 MET C CA 1
ATOM 9837 C C . MET G 3 242 ? 8.500 117.177 126.628 1.00 69.17 242 MET C C 1
ATOM 9838 O O . MET G 3 242 ? 9.356 116.753 127.400 1.00 69.55 242 MET C O 1
ATOM 9843 N N . ASN G 3 243 ? 7.205 116.929 126.785 1.00 69.50 243 ASN C N 1
ATOM 9844 C CA . ASN G 3 243 ? 6.717 116.146 127.916 1.00 69.66 243 ASN C CA 1
ATOM 9845 C C . ASN G 3 243 ? 6.758 114.642 127.648 1.00 69.47 243 ASN C C 1
ATOM 9846 O O . ASN G 3 243 ? 6.183 114.165 126.672 1.00 69.07 243 ASN C O 1
ATOM 9851 N N . GLU G 3 244 ? 7.427 113.902 128.529 1.00 69.53 244 GLU C N 1
ATOM 9852 C CA . GLU G 3 244 ? 7.558 112.453 128.387 1.00 70.61 244 GLU C CA 1
ATOM 9853 C C . GLU G 3 244 ? 6.212 111.772 128.275 1.00 71.04 244 GLU C C 1
ATOM 9854 O O . GLU G 3 244 ? 5.928 111.062 127.302 1.00 71.60 244 GLU C O 1
ATOM 9860 N N . THR G 3 245 ? 5.400 111.979 129.307 1.00 70.70 245 THR C N 1
ATOM 9861 C CA . THR G 3 245 ? 4.063 111.405 129.407 1.00 68.70 245 THR C CA 1
ATOM 9862 C C . THR G 3 245 ? 3.251 111.538 128.122 1.00 67.88 245 THR C C 1
ATOM 9863 O O . THR G 3 245 ? 2.564 110.601 127.713 1.00 66.76 245 THR C O 1
ATOM 9867 N N . VAL G 3 246 ? 3.333 112.702 127.489 1.00 66.76 246 VAL C N 1
ATOM 9868 C CA . VAL G 3 246 ? 2.595 112.929 126.266 1.00 66.98 246 VAL C CA 1
ATOM 9869 C C . VAL G 3 246 ? 3.043 111.977 125.172 1.00 67.27 246 VAL C C 1
ATOM 9870 O O . VAL G 3 246 ? 2.218 111.429 124.434 1.00 68.33 246 VAL C O 1
ATOM 9874 N N . LEU G 3 247 ? 4.355 111.786 125.067 1.00 67.12 247 LEU C N 1
ATOM 9875 C CA . LEU G 3 247 ? 4.938 110.900 124.061 1.00 65.54 247 LEU C CA 1
ATOM 9876 C C . LEU G 3 247 ? 4.545 109.465 124.397 1.00 64.77 247 LEU C C 1
ATOM 9877 O O . LEU G 3 247 ? 4.155 108.693 123.520 1.00 63.02 247 LEU C O 1
ATOM 9882 N N . GLN G 3 248 ? 4.648 109.121 125.677 1.00 64.53 248 GLN C N 1
ATOM 9883 C CA . GLN G 3 248 ? 4.305 107.786 126.127 1.00 65.30 248 GLN C CA 1
ATOM 9884 C C . GLN G 3 248 ? 2.902 107.360 125.743 1.00 67.45 248 GLN C C 1
ATOM 9885 O O . GLN G 3 248 ? 2.702 106.227 125.310 1.00 67.23 248 GLN C O 1
ATOM 9891 N N . LYS G 3 249 ? 1.919 108.240 125.923 1.00 69.76 249 LYS C N 1
ATOM 9892 C CA . LYS G 3 249 ? 0.565 107.869 125.552 1.00 71.34 249 LYS C CA 1
ATOM 9893 C C . LYS G 3 249 ? 0.423 107.996 124.042 1.00 71.81 249 LYS C C 1
ATOM 9894 O O . LYS G 3 249 ? -0.312 107.240 123.418 1.00 71.89 249 LYS C O 1
ATOM 9900 N N . ALA G 3 250 ? 1.143 108.940 123.452 1.00 72.35 250 ALA C N 1
ATOM 9901 C CA . ALA G 3 250 ? 1.067 109.123 122.018 1.00 73.97 250 ALA C CA 1
ATOM 9902 C C . ALA G 3 250 ? 1.350 107.805 121.323 1.00 75.74 250 ALA C C 1
ATOM 9903 O O . ALA G 3 250 ? 0.634 107.423 120.403 1.00 76.18 250 ALA C O 1
ATOM 9905 N N . VAL G 3 251 ? 2.392 107.110 121.776 1.00 78.36 251 VAL C N 1
ATOM 9906 C CA . VAL G 3 251 ? 2.787 105.832 121.189 1.00 81.17 251 VAL C CA 1
ATOM 9907 C C . VAL G 3 251 ? 1.805 104.728 121.553 1.00 83.26 251 VAL C C 1
ATOM 9908 O O . VAL G 3 251 ? 1.613 103.781 120.791 1.00 83.81 251 VAL C O 1
ATOM 9912 N N . ARG G 3 252 ? 1.183 104.859 122.719 1.00 85.75 252 ARG C N 1
ATOM 9913 C CA . ARG G 3 252 ? 0.202 103.883 123.177 1.00 88.37 252 ARG C CA 1
ATOM 9914 C C . ARG G 3 252 ? -1.068 103.972 122.345 1.00 90.51 252 ARG C C 1
ATOM 9915 O O . ARG G 3 252 ? -1.589 102.954 121.894 1.00 90.43 252 ARG C O 1
ATOM 9923 N N . ARG G 3 253 ? -1.570 105.191 122.158 1.00 93.01 253 ARG C N 1
ATOM 9924 C CA . ARG G 3 253 ? -2.779 105.396 121.378 1.00 95.95 253 ARG C CA 1
ATOM 9925 C C . ARG G 3 253 ? -2.547 104.970 119.944 1.00 97.07 253 ARG C C 1
ATOM 9926 O O . ARG G 3 253 ? -3.278 104.139 119.417 1.00 97.26 253 ARG C O 1
ATOM 9934 N N . SER G 3 254 ? -1.524 105.533 119.315 1.00 98.65 254 SER C N 1
ATOM 9935 C CA . SER G 3 254 ? -1.221 105.186 117.935 1.00 101.00 254 SER C CA 1
ATOM 9936 C C . SER G 3 254 ? -1.107 103.674 117.777 1.00 102.53 254 SER C C 1
ATOM 9937 O O . SER G 3 254 ? -1.428 103.122 116.724 1.00 102.93 254 SER C O 1
ATOM 9940 N N . ALA G 3 255 ? -0.661 103.003 118.833 1.00 104.30 255 ALA C N 1
ATOM 9941 C CA . ALA G 3 255 ? -0.507 101.550 118.813 1.00 106.08 255 ALA C CA 1
ATOM 9942 C C . ALA G 3 255 ? -1.859 100.843 118.701 1.00 107.20 255 ALA C C 1
ATOM 9943 O O . ALA G 3 255 ? -1.961 99.765 118.113 1.00 106.95 255 ALA C O 1
ATOM 9945 N N . GLN G 3 256 ? -2.887 101.462 119.280 1.00 108.67 256 GLN C N 1
ATOM 9946 C CA . GLN G 3 256 ? -4.247 100.931 119.263 1.00 109.76 256 GLN C CA 1
ATOM 9947 C C . GLN G 3 256 ? -4.907 101.316 117.939 1.00 109.67 256 GLN C C 1
ATOM 9948 O O . GLN G 3 256 ? -5.562 100.500 117.297 1.00 109.30 256 GLN C O 1
ATOM 9954 N N . GLU G 3 257 ? -4.713 102.569 117.539 1.00 109.92 257 GLU C N 1
ATOM 9955 C CA . GLU G 3 257 ? -5.274 103.093 116.302 1.00 110.25 257 GLU C CA 1
ATOM 9956 C C . GLU G 3 257 ? -4.608 102.468 115.079 1.00 109.73 257 GLU C C 1
ATOM 9957 O O . GLU G 3 257 ? -4.396 103.138 114.069 1.00 109.84 257 GLU C O 1
ATOM 9963 N N . ALA G 3 258 ? -4.274 101.187 115.172 1.00 108.72 258 ALA C N 1
ATOM 9964 C CA . ALA G 3 258 ? -3.642 100.487 114.063 1.00 107.91 258 ALA C CA 1
ATOM 9965 C C . ALA G 3 258 ? -4.139 99.070 113.999 1.00 107.39 258 ALA C C 1
ATOM 9966 O O . ALA G 3 258 ? -4.446 98.494 112.956 1.00 107.09 258 ALA C O 1
ATOM 9968 N N . GLY G 3 259 ? -4.189 98.563 115.207 1.00 107.14 259 GLY C N 1
ATOM 9969 C CA . GLY G 3 259 ? -4.502 97.199 115.558 1.00 107.24 259 GLY C CA 1
ATOM 9970 C C . GLY G 3 259 ? -3.454 96.915 116.623 1.00 107.46 259 GLY C C 1
ATOM 9971 O O . GLY G 3 259 ? -3.368 97.678 117.590 1.00 108.20 259 GLY C O 1
ATOM 9972 N N . ILE G 3 260 ? -2.624 95.905 116.481 1.00 106.96 260 ILE C N 1
ATOM 9973 C CA . ILE G 3 260 ? -1.604 95.680 117.501 1.00 106.67 260 ILE C CA 1
ATOM 9974 C C . ILE G 3 260 ? -2.242 95.427 118.840 1.00 105.84 260 ILE C C 1
ATOM 9975 O O . ILE G 3 260 ? -2.556 96.372 119.573 1.00 105.88 260 ILE C O 1
ATOM 9980 N N . GLU G 3 261 ? -2.392 94.156 119.140 1.00 104.86 261 GLU C N 1
ATOM 9981 C CA . GLU G 3 261 ? -2.912 93.753 120.457 1.00 104.12 261 GLU C CA 1
ATOM 9982 C C . GLU G 3 261 ? -1.812 93.171 121.329 1.00 102.31 261 GLU C C 1
ATOM 9983 O O . GLU G 3 261 ? -1.940 92.066 121.863 1.00 102.40 261 GLU C O 1
ATOM 9989 N N . LYS G 3 262 ? -0.722 93.901 121.438 1.00 99.87 262 LYS C N 1
ATOM 9990 C CA . LYS G 3 262 ? 0.338 93.335 122.253 1.00 97.06 262 LYS C CA 1
ATOM 9991 C C . LYS G 3 262 ? 0.762 94.273 123.372 1.00 94.58 262 LYS C C 1
ATOM 9992 O O . LYS G 3 262 ? 1.725 93.974 124.076 1.00 95.90 262 LYS C O 1
ATOM 9998 N N . THR G 3 263 ? 0.058 95.388 123.554 1.00 90.39 263 THR C N 1
ATOM 9999 C CA . THR G 3 263 ? 0.426 96.352 124.592 1.00 86.88 263 THR C CA 1
ATOM 10000 C C . THR G 3 263 ? 1.832 96.834 124.281 1.00 84.31 263 THR C C 1
ATOM 10001 O O . THR G 3 263 ? 2.816 96.339 124.826 1.00 84.74 263 THR C O 1
ATOM 10005 N N . VAL G 3 264 ? 1.926 97.804 123.396 1.00 80.45 264 VAL C N 1
ATOM 10006 C CA . VAL G 3 264 ? 3.219 98.309 123.015 1.00 77.04 264 VAL C CA 1
ATOM 10007 C C . VAL G 3 264 ? 3.493 99.670 123.616 1.00 74.74 264 VAL C C 1
ATOM 10008 O O . VAL G 3 264 ? 2.633 100.551 123.597 1.00 74.52 264 VAL C O 1
ATOM 10012 N N . THR G 3 265 ? 4.702 99.821 124.154 1.00 72.27 265 THR C N 1
ATOM 10013 C CA . THR G 3 265 ? 5.160 101.069 124.767 1.00 69.95 265 THR C CA 1
ATOM 10014 C C . THR G 3 265 ? 6.535 101.476 124.237 1.00 68.74 265 THR C C 1
ATOM 10015 O O . THR G 3 265 ? 7.124 100.787 123.403 1.00 68.54 265 THR C O 1
ATOM 10019 N N . CYS G 3 266 ? 7.059 102.587 124.740 1.00 66.99 266 CYS C N 1
ATOM 10020 C CA . CYS G 3 266 ? 8.346 103.064 124.276 1.00 64.31 266 CYS C CA 1
ATOM 10021 C C . CYS G 3 266 ? 9.461 102.051 124.327 1.00 62.85 266 CYS C C 1
ATOM 10022 O O . CYS G 3 266 ? 10.108 101.820 123.315 1.00 63.57 266 CYS C O 1
ATOM 10025 N N . HIS G 3 267 ? 9.698 101.426 125.470 1.00 61.51 267 HIS C N 1
ATOM 10026 C CA . HIS G 3 267 ? 10.798 100.478 125.495 1.00 62.40 267 HIS C CA 1
ATOM 10027 C C . HIS G 3 267 ? 10.582 99.287 124.584 1.00 59.99 267 HIS C C 1
ATOM 10028 O O . HIS G 3 267 ? 11.530 98.567 124.302 1.00 60.02 267 HIS C O 1
ATOM 10035 N N . THR G 3 268 ? 9.356 99.066 124.113 1.00 57.68 268 THR C N 1
ATOM 10036 C CA . THR G 3 268 ? 9.143 97.927 123.222 1.00 55.53 268 THR C CA 1
ATOM 10037 C C . THR G 3 268 ? 9.618 98.317 121.829 1.00 53.36 268 THR C C 1
ATOM 10038 O O . THR G 3 268 ? 9.849 97.456 120.979 1.00 52.70 268 THR C O 1
ATOM 10042 N N . LEU G 3 269 ? 9.763 99.617 121.592 1.00 50.95 269 LEU C N 1
ATOM 10043 C CA . LEU G 3 269 ? 10.255 100.071 120.299 1.00 49.79 269 LEU C CA 1
ATOM 10044 C C . LEU G 3 269 ? 11.758 99.869 120.296 1.00 48.91 269 LEU C C 1
ATOM 10045 O O . LEU G 3 269 ? 12.363 99.598 119.265 1.00 49.41 269 LEU C O 1
ATOM 10050 N N . ARG G 3 270 ? 12.351 99.981 121.474 1.00 48.10 270 ARG C N 1
ATOM 10051 C CA . ARG G 3 270 ? 13.782 99.812 121.625 1.00 47.16 270 ARG C CA 1
ATOM 10052 C C . ARG G 3 270 ? 14.111 98.344 121.443 1.00 47.58 270 ARG C C 1
ATOM 10053 O O . ARG G 3 270 ? 15.107 98.005 120.816 1.00 47.90 270 ARG C O 1
ATOM 10061 N N . HIS G 3 271 ? 13.274 97.472 121.997 1.00 48.43 271 HIS C N 1
ATOM 10062 C CA . HIS G 3 271 ? 13.478 96.031 121.867 1.00 48.81 271 HIS C CA 1
ATOM 10063 C C . HIS G 3 271 ? 13.465 95.621 120.416 1.00 47.88 271 HIS C C 1
ATOM 10064 O O . HIS G 3 271 ? 14.196 94.722 120.007 1.00 45.69 271 HIS C O 1
ATOM 10071 N N . SER G 3 272 ? 12.587 96.269 119.654 1.00 46.83 272 SER C N 1
ATOM 10072 C CA . SER G 3 272 ? 12.422 95.978 118.239 1.00 46.39 272 SER C CA 1
ATOM 10073 C C . SER G 3 272 ? 13.677 96.362 117.482 1.00 45.82 272 SER C C 1
ATOM 10074 O O . SER G 3 272 ? 14.089 95.668 116.547 1.00 47.79 272 SER C O 1
ATOM 10077 N N . PHE G 3 273 ? 14.269 97.483 117.884 1.00 42.25 273 PHE C N 1
ATOM 10078 C CA . PHE G 3 273 ? 15.481 97.973 117.272 1.00 37.15 273 PHE C CA 1
ATOM 10079 C C . PHE G 3 273 ? 16.532 96.892 117.441 1.00 36.23 273 PHE C C 1
ATOM 10080 O O . PHE G 3 273 ? 17.178 96.487 116.484 1.00 36.93 273 PHE C O 1
ATOM 10088 N N . ALA G 3 274 ? 16.690 96.390 118.650 1.00 34.11 274 ALA C N 1
ATOM 10089 C CA . ALA G 3 274 ? 17.705 95.376 118.856 1.00 35.13 274 ALA C CA 1
ATOM 10090 C C . ALA G 3 274 ? 17.378 94.086 118.139 1.00 35.56 274 ALA C C 1
ATOM 10091 O O . ALA G 3 274 ? 18.233 93.416 117.572 1.00 34.28 274 ALA C O 1
ATOM 10093 N N . THR G 3 275 ? 16.116 93.730 118.193 1.00 37.90 275 THR C N 1
ATOM 10094 C CA . THR G 3 275 ? 15.685 92.507 117.578 1.00 39.92 275 THR C CA 1
ATOM 10095 C C . THR G 3 275 ? 15.851 92.590 116.081 1.00 40.24 275 THR C C 1
ATOM 10096 O O . THR G 3 275 ? 16.393 91.678 115.456 1.00 40.03 275 THR C O 1
ATOM 10100 N N . HIS G 3 276 ? 15.404 93.686 115.493 1.00 39.27 276 HIS C N 1
ATOM 10101 C CA . HIS G 3 276 ? 15.524 93.796 114.057 1.00 41.78 276 HIS C CA 1
ATOM 10102 C C . HIS G 3 276 ? 16.951 93.795 113.530 1.00 42.58 276 HIS C C 1
ATOM 10103 O O . HIS G 3 276 ? 17.216 93.161 112.518 1.00 42.76 276 HIS C O 1
ATOM 10110 N N . LEU G 3 277 ? 17.862 94.480 114.219 1.00 43.42 277 LEU C N 1
ATOM 10111 C CA . LEU G 3 277 ? 19.262 94.503 113.817 1.00 42.78 277 LEU C CA 1
ATOM 10112 C C . LEU G 3 277 ? 19.777 93.077 113.816 1.00 43.67 277 LEU C C 1
ATOM 10113 O O . LEU G 3 277 ? 20.513 92.668 112.929 1.00 43.84 277 LEU C O 1
ATOM 10118 N N . LEU G 3 278 ? 19.393 92.322 114.831 1.00 44.34 278 LEU C N 1
ATOM 10119 C CA . LEU G 3 278 ? 19.845 90.959 114.914 1.00 45.25 278 LEU C CA 1
ATOM 10120 C C . LEU G 3 278 ? 19.296 90.116 113.793 1.00 47.02 278 LEU C C 1
ATOM 10121 O O . LEU G 3 278 ? 20.025 89.322 113.214 1.00 48.40 278 LEU C O 1
ATOM 10126 N N . GLU G 3 279 ? 18.020 90.279 113.474 1.00 48.88 279 GLU C N 1
ATOM 10127 C CA . GLU G 3 279 ? 17.414 89.468 112.422 1.00 51.05 279 GLU C CA 1
ATOM 10128 C C . GLU G 3 279 ? 17.987 89.746 111.051 1.00 50.14 279 GLU C C 1
ATOM 10129 O O . GLU G 3 279 ? 17.807 88.955 110.130 1.00 48.94 279 GLU C O 1
ATOM 10135 N N . VAL G 3 280 ? 18.685 90.864 110.912 1.00 49.12 280 VAL C N 1
ATOM 10136 C CA . VAL G 3 280 ? 19.259 91.198 109.631 1.00 47.78 280 VAL C CA 1
ATOM 10137 C C . VAL G 3 280 ? 20.679 90.679 109.522 1.00 47.60 280 VAL C C 1
ATOM 10138 O O . VAL G 3 280 ? 21.284 90.728 108.457 1.00 50.24 280 VAL C O 1
ATOM 10142 N N . GLY G 3 281 ? 21.220 90.182 110.622 1.00 46.44 281 GLY C N 1
ATOM 10143 C CA . GLY G 3 281 ? 22.564 89.649 110.581 1.00 45.21 281 GLY C CA 1
ATOM 10144 C C . GLY G 3 281 ? 23.619 90.397 111.371 1.00 45.39 281 GLY C C 1
ATOM 10145 O O . GLY G 3 281 ? 24.761 89.953 111.420 1.00 46.24 281 GLY C O 1
ATOM 10146 N N . ALA G 3 282 ? 23.259 91.519 111.987 1.00 44.85 282 ALA C N 1
ATOM 10147 C CA . ALA G 3 282 ? 24.219 92.293 112.770 1.00 44.37 282 ALA C CA 1
ATOM 10148 C C . ALA G 3 282 ? 24.791 91.433 113.872 1.00 44.85 282 ALA C C 1
ATOM 10149 O O . ALA G 3 282 ? 24.126 90.525 114.358 1.00 46.53 282 ALA C O 1
ATOM 10151 N N . ASP G 3 283 ? 26.019 91.710 114.274 1.00 46.01 283 ASP C N 1
ATOM 10152 C CA . ASP G 3 283 ? 26.632 90.922 115.334 1.00 48.18 283 ASP C CA 1
ATOM 10153 C C . ASP G 3 283 ? 26.058 91.340 116.681 1.00 47.96 283 ASP C C 1
ATOM 10154 O O . ASP G 3 283 ? 25.710 92.502 116.875 1.00 49.99 283 ASP C O 1
ATOM 10159 N N . ILE G 3 284 ? 25.968 90.401 117.615 1.00 46.34 284 ILE C N 1
ATOM 10160 C CA . ILE G 3 284 ? 25.442 90.725 118.927 1.00 45.42 284 ILE C CA 1
ATOM 10161 C C . ILE G 3 284 ? 26.242 91.862 119.559 1.00 45.33 284 ILE C C 1
ATOM 10162 O O . ILE G 3 284 ? 25.648 92.798 120.086 1.00 44.69 284 ILE C O 1
ATOM 10167 N N . ARG G 3 285 ? 27.574 91.803 119.518 1.00 45.25 285 ARG C N 1
ATOM 10168 C CA . ARG G 3 285 ? 28.347 92.870 120.153 1.00 46.44 285 ARG C CA 1
ATOM 10169 C C . ARG G 3 285 ? 28.057 94.192 119.504 1.00 43.69 285 ARG C C 1
ATOM 10170 O O . ARG G 3 285 ? 28.186 95.235 120.131 1.00 44.64 285 ARG C O 1
ATOM 10178 N N . THR G 3 286 ? 27.637 94.156 118.251 1.00 40.56 286 THR C N 1
ATOM 10179 C CA . THR G 3 286 ? 27.302 95.392 117.560 1.00 37.81 286 THR C CA 1
ATOM 10180 C C . THR G 3 286 ? 26.046 95.981 118.167 1.00 35.40 286 THR C C 1
ATOM 10181 O O . THR G 3 286 ? 25.946 97.180 118.390 1.00 33.58 286 THR C O 1
ATOM 10185 N N . VAL G 3 287 ? 25.083 95.110 118.425 1.00 34.75 287 VAL C N 1
ATOM 10186 C CA . VAL G 3 287 ? 23.825 95.514 119.018 1.00 34.49 287 VAL C CA 1
ATOM 10187 C C . VAL G 3 287 ? 24.073 95.976 120.441 1.00 33.00 287 VAL C C 1
ATOM 10188 O O . VAL G 3 287 ? 23.470 96.930 120.917 1.00 32.02 287 VAL C O 1
ATOM 10192 N N . GLN G 3 288 ? 24.955 95.260 121.116 1.00 32.68 288 GLN C N 1
ATOM 10193 C CA . GLN G 3 288 ? 25.324 95.572 122.483 1.00 34.22 288 GLN C CA 1
ATOM 10194 C C . GLN G 3 288 ? 25.811 97.022 122.576 1.00 35.90 288 GLN C C 1
ATOM 10195 O O . GLN G 3 288 ? 25.370 97.787 123.434 1.00 36.92 288 GLN C O 1
ATOM 10201 N N . GLU G 3 289 ? 26.727 97.390 121.692 1.00 36.36 289 GLU C N 1
ATOM 10202 C CA . GLU G 3 289 ? 27.266 98.731 121.695 1.00 37.57 289 GLU C CA 1
ATOM 10203 C C . GLU G 3 289 ? 26.192 99.783 121.393 1.00 37.05 289 GLU C C 1
ATOM 10204 O O . GLU G 3 289 ? 26.191 100.866 121.997 1.00 38.09 289 GLU C O 1
ATOM 10210 N N . GLN G 3 290 ? 25.269 99.481 120.485 1.00 34.62 290 GLN C N 1
ATOM 10211 C CA . GLN G 3 290 ? 24.220 100.447 120.175 1.00 33.27 290 GLN C CA 1
ATOM 10212 C C . GLN G 3 290 ? 23.307 100.641 121.389 1.00 33.53 290 GLN C C 1
ATOM 10213 O O . GLN G 3 290 ? 22.849 101.738 121.641 1.00 33.15 290 GLN C O 1
ATOM 10219 N N . LEU G 3 291 ? 23.036 99.580 122.138 1.00 32.96 291 LEU C N 1
ATOM 10220 C CA . LEU G 3 291 ? 22.178 99.731 123.284 1.00 33.05 291 LEU C CA 1
ATOM 10221 C C . LEU G 3 291 ? 22.904 100.331 124.484 1.00 36.36 291 LEU C C 1
ATOM 10222 O O . LEU G 3 291 ? 22.291 101.011 125.309 1.00 39.33 291 LEU C O 1
ATOM 10227 N N . GLY G 3 292 ? 24.205 100.094 124.596 1.00 35.89 292 GLY C N 1
ATOM 10228 C CA . GLY G 3 292 ? 24.928 100.623 125.729 1.00 34.59 292 GLY C CA 1
ATOM 10229 C C . GLY G 3 292 ? 25.127 99.548 126.783 1.00 36.32 292 GLY C C 1
ATOM 10230 O O . GLY G 3 292 ? 25.444 99.868 127.927 1.00 39.10 292 GLY C O 1
ATOM 10231 N N . HIS G 3 293 ? 24.945 98.274 126.438 1.00 34.99 293 HIS C N 1
ATOM 10232 C CA . HIS G 3 293 ? 25.154 97.242 127.445 1.00 35.74 293 HIS C CA 1
ATOM 10233 C C . HIS G 3 293 ? 26.630 97.112 127.698 1.00 36.64 293 HIS C C 1
ATOM 10234 O O . HIS G 3 293 ? 27.410 97.097 126.768 1.00 37.72 293 HIS C O 1
ATOM 10241 N N . THR G 3 294 ? 27.029 96.998 128.949 1.00 38.52 294 THR C N 1
ATOM 10242 C CA . THR G 3 294 ? 28.444 96.864 129.188 1.00 40.22 294 THR C CA 1
ATOM 10243 C C . THR G 3 294 ? 28.940 95.460 128.903 1.00 40.63 294 THR C C 1
ATOM 10244 O O . THR G 3 294 ? 30.129 95.270 128.692 1.00 41.53 294 THR C O 1
ATOM 10248 N N . ASP G 3 295 ? 28.049 94.471 128.897 1.00 41.94 295 ASP C N 1
ATOM 10249 C CA . ASP G 3 295 ? 28.483 93.097 128.640 1.00 43.47 295 ASP C CA 1
ATOM 10250 C C . ASP G 3 295 ? 27.507 92.387 127.723 1.00 42.10 295 ASP C C 1
ATOM 10251 O O . ASP G 3 295 ? 26.308 92.500 127.892 1.00 42.38 295 ASP C O 1
ATOM 10256 N N . VAL G 3 296 ? 28.033 91.663 126.744 1.00 42.58 296 VAL C N 1
ATOM 10257 C CA . VAL G 3 296 ? 27.206 90.934 125.786 1.00 42.63 296 VAL C CA 1
ATOM 10258 C C . VAL G 3 296 ? 26.179 90.052 126.466 1.00 41.65 296 VAL C C 1
ATOM 10259 O O . VAL G 3 296 ? 25.059 89.956 125.996 1.00 41.01 296 VAL C O 1
ATOM 10263 N N . LYS G 3 297 ? 26.565 89.395 127.556 1.00 41.50 297 LYS C N 1
ATOM 10264 C CA . LYS G 3 297 ? 25.644 88.512 128.257 1.00 42.25 297 LYS C CA 1
ATOM 10265 C C . LYS G 3 297 ? 24.319 89.192 128.539 1.00 41.85 297 LYS C C 1
ATOM 10266 O O . LYS G 3 297 ? 23.290 88.524 128.682 1.00 43.39 297 LYS C O 1
ATOM 10272 N N . THR G 3 298 ? 24.329 90.515 128.625 1.00 39.74 298 THR C N 1
ATOM 10273 C CA . THR G 3 298 ? 23.091 91.225 128.874 1.00 39.71 298 THR C CA 1
ATOM 10274 C C . THR G 3 298 ? 22.294 91.284 127.592 1.00 39.26 298 THR C C 1
ATOM 10275 O O . THR G 3 298 ? 21.080 91.108 127.591 1.00 40.45 298 THR C O 1
ATOM 10279 N N . THR G 3 299 ? 22.992 91.544 126.499 1.00 38.72 299 THR C N 1
ATOM 10280 C CA . THR G 3 299 ? 22.354 91.650 125.207 1.00 39.79 299 THR C CA 1
ATOM 10281 C C . THR G 3 299 ? 21.803 90.304 124.757 1.00 42.11 299 THR C C 1
ATOM 10282 O O . THR G 3 299 ? 20.842 90.250 124.000 1.00 42.91 299 THR C O 1
ATOM 10286 N N . GLN G 3 300 ? 22.410 89.214 125.218 1.00 45.19 300 GLN C N 1
ATOM 10287 C CA . GLN G 3 300 ? 21.949 87.885 124.839 1.00 47.62 300 GLN C CA 1
ATOM 10288 C C . GLN G 3 300 ? 20.534 87.650 125.362 1.00 51.40 300 GLN C C 1
ATOM 10289 O O . GLN G 3 300 ? 19.789 86.825 124.842 1.00 53.62 300 GLN C O 1
ATOM 10295 N N . ILE G 3 301 ? 20.161 88.397 126.389 1.00 55.89 301 ILE C N 1
ATOM 10296 C CA . ILE G 3 301 ? 18.822 88.319 126.957 1.00 60.50 301 ILE C CA 1
ATOM 10297 C C . ILE G 3 301 ? 17.970 89.297 126.145 1.00 64.56 301 ILE C C 1
ATOM 10298 O O . ILE G 3 301 ? 17.127 90.007 126.681 1.00 64.54 301 ILE C O 1
ATOM 10303 N N . TYR G 3 302 ? 18.231 89.333 124.839 1.00 69.45 302 TYR C N 1
ATOM 10304 C CA . TYR G 3 302 ? 17.536 90.200 123.879 1.00 73.05 302 TYR C CA 1
ATOM 10305 C C . TYR G 3 302 ? 17.556 89.435 122.586 1.00 75.01 302 TYR C C 1
ATOM 10306 O O . TYR G 3 302 ? 17.370 90.010 121.523 1.00 74.69 302 TYR C O 1
ATOM 10315 N N . THR G 3 303 ? 17.821 88.138 122.692 1.00 78.19 303 THR C N 1
ATOM 10316 C CA . THR G 3 303 ? 17.873 87.265 121.528 1.00 82.48 303 THR C CA 1
ATOM 10317 C C . THR G 3 303 ? 16.948 86.062 121.742 1.00 85.09 303 THR C C 1
ATOM 10318 O O . THR G 3 303 ? 17.135 84.995 121.143 1.00 85.38 303 THR C O 1
ATOM 10322 N N . HIS G 3 304 ? 15.951 86.242 122.605 1.00 87.49 304 HIS C N 1
ATOM 10323 C CA . HIS G 3 304 ? 14.989 85.184 122.896 1.00 89.62 304 HIS C CA 1
ATOM 10324 C C . HIS G 3 304 ? 13.592 85.536 122.401 1.00 89.93 304 HIS C C 1
ATOM 10325 O O . HIS G 3 304 ? 13.368 85.690 121.196 1.00 90.10 304 HIS C O 1
ATOM 10332 N N . ARG G 3 308 ? 10.402 79.164 116.966 1.00 121.49 308 ARG C N 1
ATOM 10333 C CA . ARG G 3 308 ? 10.487 78.084 115.985 1.00 121.36 308 ARG C CA 1
ATOM 10334 C C . ARG G 3 308 ? 11.515 78.396 114.890 1.00 120.12 308 ARG C C 1
ATOM 10335 O O . ARG G 3 308 ? 12.548 79.030 115.142 1.00 120.04 308 ARG C O 1
ATOM 10343 N N . GLY G 3 309 ? 11.218 77.942 113.672 1.00 118.27 309 GLY C N 1
ATOM 10344 C CA . GLY G 3 309 ? 12.109 78.165 112.547 1.00 114.93 309 GLY C CA 1
ATOM 10345 C C . GLY G 3 309 ? 13.074 77.011 112.326 1.00 112.43 309 GLY C C 1
ATOM 10346 O O . GLY G 3 309 ? 12.962 75.954 112.960 1.00 112.41 309 GLY C O 1
ATOM 10347 N N . ALA G 3 310 ? 14.025 77.223 111.419 1.00 109.28 310 ALA C N 1
ATOM 10348 C CA . ALA G 3 310 ? 15.035 76.220 111.088 1.00 105.62 310 ALA C CA 1
ATOM 10349 C C . ALA G 3 310 ? 16.438 76.765 111.369 1.00 102.85 310 ALA C C 1
ATOM 10350 O O . ALA G 3 310 ? 16.882 77.724 110.719 1.00 103.41 310 ALA C O 1
ATOM 10352 N N . SER G 3 311 ? 17.127 76.153 112.337 1.00 98.24 311 SER C N 1
ATOM 10353 C CA . SER G 3 311 ? 18.483 76.565 112.718 1.00 92.38 311 SER C CA 1
ATOM 10354 C C . SER G 3 311 ? 19.398 76.647 111.492 1.00 88.65 311 SER C C 1
ATOM 10355 O O . SER G 3 311 ? 20.377 77.405 111.481 1.00 89.35 311 SER C O 1
ATOM 10358 N N . GLY G 3 312 ? 19.057 75.870 110.461 1.00 83.22 312 GLY C N 1
ATOM 10359 C CA . GLY G 3 312 ? 19.825 75.851 109.226 1.00 75.23 312 GLY C CA 1
ATOM 10360 C C . GLY G 3 312 ? 21.208 75.272 109.433 1.00 69.46 312 GLY C C 1
ATOM 10361 O O . GLY G 3 312 ? 22.054 75.282 108.530 1.00 70.64 312 GLY C O 1
ATOM 10362 N N . VAL G 3 313 ? 21.440 74.761 110.630 1.00 61.62 313 VAL C N 1
ATOM 10363 C CA . VAL G 3 313 ? 22.723 74.194 110.938 1.00 54.81 313 VAL C CA 1
ATOM 10364 C C . VAL G 3 313 ? 22.730 72.737 110.556 1.00 51.74 313 VAL C C 1
ATOM 10365 O O . VAL G 3 313 ? 22.153 71.918 111.238 1.00 51.70 313 VAL C O 1
ATOM 10369 N N . LEU G 3 314 ? 23.372 72.415 109.448 1.00 48.30 314 LEU C N 1
ATOM 10370 C CA . LEU G 3 314 ? 23.443 71.037 109.012 1.00 45.58 314 LEU C CA 1
ATOM 10371 C C . LEU G 3 314 ? 24.361 70.255 109.927 1.00 43.36 314 LEU C C 1
ATOM 10372 O O . LEU G 3 314 ? 25.499 70.643 110.156 1.00 44.30 314 LEU C O 1
ATOM 10377 N N . SER G 3 315 ? 23.867 69.143 110.445 1.00 41.68 315 SER C N 1
ATOM 10378 C CA . SER G 3 315 ? 24.663 68.329 111.339 1.00 40.28 315 SER C CA 1
ATOM 10379 C C . SER G 3 315 ? 25.960 67.869 110.705 1.00 39.28 315 SER C C 1
ATOM 10380 O O . SER G 3 315 ? 25.985 67.453 109.562 1.00 39.17 315 SER C O 1
ATOM 10383 N N . PRO G 3 316 ? 27.064 67.944 111.450 1.00 39.33 316 PRO C N 1
ATOM 10384 C CA . PRO G 3 316 ? 28.350 67.513 110.913 1.00 39.58 316 PRO C CA 1
ATOM 10385 C C . PRO G 3 316 ? 28.322 66.044 110.543 1.00 40.96 316 PRO C C 1
ATOM 10386 O O . PRO G 3 316 ? 29.102 65.601 109.705 1.00 43.20 316 PRO C O 1
ATOM 10390 N N . LEU G 3 317 ? 27.440 65.278 111.169 1.00 41.28 317 LEU C N 1
ATOM 10391 C CA . LEU G 3 317 ? 27.371 63.861 110.855 1.00 42.26 317 LEU C CA 1
ATOM 10392 C C . LEU G 3 317 ? 26.913 63.673 109.415 1.00 43.81 317 LEU C C 1
ATOM 10393 O O . LEU G 3 317 ? 27.361 62.771 108.719 1.00 44.50 317 LEU C O 1
ATOM 10398 N N . SER G 3 318 ? 26.020 64.544 108.976 1.00 45.05 318 SER C N 1
ATOM 10399 C CA . SER G 3 318 ? 25.501 64.479 107.632 1.00 46.48 318 SER C CA 1
ATOM 10400 C C . SER G 3 318 ? 26.573 64.763 106.577 1.00 48.94 318 SER C C 1
ATOM 10401 O O . SER G 3 318 ? 26.470 64.292 105.446 1.00 51.06 318 SER C O 1
ATOM 10404 N N . ARG G 3 319 ? 27.601 65.524 106.935 1.00 50.65 319 ARG C N 1
ATOM 10405 C CA . ARG G 3 319 ? 28.664 65.845 105.985 1.00 52.60 319 ARG C CA 1
ATOM 10406 C C . ARG G 3 319 ? 29.767 64.818 105.994 1.00 54.40 319 ARG C C 1
ATOM 10407 O O . ARG G 3 319 ? 30.623 64.831 105.109 1.00 55.55 319 ARG C O 1
ATOM 10415 N N . LEU G 3 320 ? 29.781 63.948 106.998 1.00 56.54 320 LEU C N 1
ATOM 10416 C CA . LEU G 3 320 ? 30.837 62.936 107.058 1.00 59.38 320 LEU C CA 1
ATOM 10417 C C . LEU G 3 320 ? 30.983 62.292 105.696 1.00 61.17 320 LEU C C 1
ATOM 10418 O O . LEU G 3 320 ? 32.142 62.100 105.255 1.00 62.50 320 LEU C O 1
ATOM 10424 N N . MET H 3 1 ? 28.948 47.840 154.662 1.00 82.86 1 MET D N 1
ATOM 10425 C CA . MET H 3 1 ? 30.362 47.791 155.152 1.00 83.93 1 MET D CA 1
ATOM 10426 C C . MET H 3 1 ? 30.939 49.155 155.548 1.00 83.56 1 MET D C 1
ATOM 10427 O O . MET H 3 1 ? 32.054 49.232 156.069 1.00 83.13 1 MET D O 1
ATOM 10432 N N . GLY H 3 2 ? 30.189 50.226 155.291 1.00 83.33 2 GLY D N 1
ATOM 10433 C CA . GLY H 3 2 ? 30.652 51.564 155.636 1.00 81.72 2 GLY D CA 1
ATOM 10434 C C . GLY H 3 2 ? 30.090 52.050 156.962 1.00 80.52 2 GLY D C 1
ATOM 10435 O O . GLY H 3 2 ? 29.173 51.437 157.505 1.00 80.70 2 GLY D O 1
ATOM 10436 N N . SER H 3 3 ? 30.623 53.153 157.480 1.00 79.34 3 SER D N 1
ATOM 10437 C CA . SER H 3 3 ? 30.170 53.688 158.760 1.00 78.70 3 SER D CA 1
ATOM 10438 C C . SER H 3 3 ? 28.710 54.126 158.772 1.00 78.28 3 SER D C 1
ATOM 10439 O O . SER H 3 3 ? 28.140 54.481 157.741 1.00 77.27 3 SER D O 1
ATOM 10442 N N . GLN H 3 4 ? 28.113 54.081 159.959 1.00 78.34 4 GLN D N 1
ATOM 10443 C CA . GLN H 3 4 ? 26.727 54.469 160.140 1.00 78.05 4 GLN D CA 1
ATOM 10444 C C . GLN H 3 4 ? 26.601 55.962 159.927 1.00 76.87 4 GLN D C 1
ATOM 10445 O O . GLN H 3 4 ? 25.524 56.465 159.616 1.00 76.94 4 GLN D O 1
ATOM 10451 N N . PHE H 3 5 ? 27.708 56.673 160.107 1.00 75.32 5 PHE D N 1
ATOM 10452 C CA . PHE H 3 5 ? 27.706 58.114 159.927 1.00 73.14 5 PHE D CA 1
ATOM 10453 C C . PHE H 3 5 ? 27.627 58.461 158.455 1.00 71.03 5 PHE D C 1
ATOM 10454 O O . PHE H 3 5 ? 26.829 59.297 158.056 1.00 69.87 5 PHE D O 1
ATOM 10462 N N . LEU H 3 6 ? 28.473 57.820 157.655 1.00 69.77 6 LEU D N 1
ATOM 10463 C CA . LEU H 3 6 ? 28.491 58.052 156.215 1.00 68.72 6 LEU D CA 1
ATOM 10464 C C . LEU H 3 6 ? 27.126 57.750 155.629 1.00 67.67 6 LEU D C 1
ATOM 10465 O O . LEU H 3 6 ? 26.636 58.479 154.773 1.00 67.92 6 LEU D O 1
ATOM 10470 N N . LEU H 3 7 ? 26.516 56.667 156.096 1.00 66.40 7 LEU D N 1
ATOM 10471 C CA . LEU H 3 7 ? 25.208 56.273 155.613 1.00 64.54 7 LEU D CA 1
ATOM 10472 C C . LEU H 3 7 ? 24.177 57.330 155.966 1.00 63.42 7 LEU D C 1
ATOM 10473 O O . LEU H 3 7 ? 23.256 57.572 155.196 1.00 62.65 7 LEU D O 1
ATOM 10478 N N . SER H 3 8 ? 24.329 57.971 157.119 1.00 62.74 8 SER D N 1
ATOM 10479 C CA . SER H 3 8 ? 23.370 58.994 157.520 1.00 62.74 8 SER D CA 1
ATOM 10480 C C . SER H 3 8 ? 23.511 60.246 156.668 1.00 62.79 8 SER D C 1
ATOM 10481 O O . SER H 3 8 ? 22.529 60.933 156.399 1.00 63.03 8 SER D O 1
ATOM 10484 N N . VAL H 3 9 ? 24.741 60.553 156.265 1.00 62.73 9 VAL D N 1
ATOM 10485 C CA . VAL H 3 9 ? 25.002 61.725 155.441 1.00 62.13 9 VAL D CA 1
ATOM 10486 C C . VAL H 3 9 ? 24.431 61.495 154.045 1.00 62.21 9 VAL D C 1
ATOM 10487 O O . VAL H 3 9 ? 23.736 62.348 153.491 1.00 61.45 9 VAL D O 1
ATOM 10491 N N . ARG H 3 10 ? 24.722 60.328 153.488 1.00 62.07 10 ARG D N 1
ATOM 10492 C CA . ARG H 3 10 ? 24.217 59.970 152.178 1.00 62.63 10 ARG D CA 1
ATOM 10493 C C . ARG H 3 10 ? 22.709 60.147 152.135 1.00 63.16 10 ARG D C 1
ATOM 10494 O O . ARG H 3 10 ? 22.163 60.591 151.136 1.00 63.83 10 ARG D O 1
ATOM 10502 N N . GLU H 3 11 ? 22.032 59.791 153.218 1.00 64.66 11 GLU D N 1
ATOM 10503 C CA . GLU H 3 11 ? 20.583 59.922 153.257 1.00 65.24 11 GLU D CA 1
ATOM 10504 C C . GLU H 3 11 ? 20.184 61.380 153.460 1.00 63.80 11 GLU D C 1
ATOM 10505 O O . GLU H 3 11 ? 19.186 61.832 152.911 1.00 63.40 11 GLU D O 1
ATOM 10511 N N . PHE H 3 12 ? 20.961 62.124 154.235 1.00 62.56 12 PHE D N 1
ATOM 10512 C CA . PHE H 3 12 ? 20.625 63.521 154.450 1.00 61.58 12 PHE D CA 1
ATOM 10513 C C . PHE H 3 12 ? 20.555 64.211 153.112 1.00 60.92 12 PHE D C 1
ATOM 10514 O O . PHE H 3 12 ? 19.625 64.963 152.831 1.00 60.90 12 PHE D O 1
ATOM 10522 N N . MET H 3 13 ? 21.571 63.956 152.295 1.00 59.81 13 MET D N 1
ATOM 10523 C CA . MET H 3 13 ? 21.667 64.550 150.970 1.00 58.37 13 MET D CA 1
ATOM 10524 C C . MET H 3 13 ? 20.557 64.067 150.028 1.00 58.66 13 MET D C 1
ATOM 10525 O O . MET H 3 13 ? 19.886 64.884 149.410 1.00 58.70 13 MET D O 1
ATOM 10530 N N . GLN H 3 14 ? 20.349 62.754 149.930 1.00 59.25 14 GLN D N 1
ATOM 10531 C CA . GLN H 3 14 ? 19.307 62.217 149.057 1.00 60.37 14 GLN D CA 1
ATOM 10532 C C . GLN H 3 14 ? 17.937 62.822 149.312 1.00 60.77 14 GLN D C 1
ATOM 10533 O O . GLN H 3 14 ? 17.068 62.792 148.443 1.00 60.67 14 GLN D O 1
ATOM 10539 N N . THR H 3 15 ? 17.750 63.385 150.499 1.00 61.40 15 THR D N 1
ATOM 10540 C CA . THR H 3 15 ? 16.484 64.002 150.856 1.00 62.38 15 THR D CA 1
ATOM 10541 C C . THR H 3 15 ? 16.389 65.413 150.332 1.00 62.67 15 THR D C 1
ATOM 10542 O O . THR H 3 15 ? 15.302 65.897 150.041 1.00 63.30 15 THR D O 1
ATOM 10546 N N . ARG H 3 16 ? 17.524 66.092 150.250 1.00 63.65 16 ARG D N 1
ATOM 10547 C CA . ARG H 3 16 ? 17.519 67.449 149.729 1.00 63.94 16 ARG D CA 1
ATOM 10548 C C . ARG H 3 16 ? 17.611 67.397 148.205 1.00 62.32 16 ARG D C 1
ATOM 10549 O O . ARG H 3 16 ? 17.741 68.418 147.542 1.00 61.76 16 ARG D O 1
ATOM 10557 N N . TYR H 3 17 ? 17.552 66.192 147.656 1.00 60.83 17 TYR D N 1
ATOM 10558 C CA . TYR H 3 17 ? 17.599 66.018 146.215 1.00 60.56 17 TYR D CA 1
ATOM 10559 C C . TYR H 3 17 ? 18.910 66.424 145.545 1.00 58.66 17 TYR D C 1
ATOM 10560 O O . TYR H 3 17 ? 18.924 66.778 144.372 1.00 58.78 17 TYR D O 1
ATOM 10569 N N . TYR H 3 18 ? 20.011 66.382 146.281 1.00 56.26 18 TYR D N 1
ATOM 10570 C CA . TYR H 3 18 ? 21.302 66.713 145.700 1.00 52.69 18 TYR D CA 1
ATOM 10571 C C . TYR H 3 18 ? 21.570 65.728 144.570 1.00 50.26 18 TYR D C 1
ATOM 10572 O O . TYR H 3 18 ? 21.083 64.614 144.591 1.00 49.81 18 TYR D O 1
ATOM 10581 N N . ALA H 3 19 ? 22.347 66.146 143.585 1.00 48.81 19 ALA D N 1
ATOM 10582 C CA . ALA H 3 19 ? 22.664 65.301 142.443 1.00 47.96 19 ALA D CA 1
ATOM 10583 C C . ALA H 3 19 ? 23.404 64.045 142.852 1.00 46.93 19 ALA D C 1
ATOM 10584 O O . ALA H 3 19 ? 24.161 64.044 143.815 1.00 45.45 19 ALA D O 1
ATOM 10586 N N . LYS H 3 20 ? 23.210 62.978 142.093 1.00 47.94 20 LYS D N 1
ATOM 10587 C CA . LYS H 3 20 ? 23.876 61.722 142.400 1.00 49.21 20 LYS D CA 1
ATOM 10588 C C . LYS H 3 20 ? 25.399 61.895 142.429 1.00 48.78 20 LYS D C 1
ATOM 10589 O O . LYS H 3 20 ? 26.060 61.480 143.386 1.00 48.43 20 LYS D O 1
ATOM 10595 N N . LYS H 3 21 ? 25.947 62.521 141.386 1.00 48.52 21 LYS D N 1
ATOM 10596 C CA . LYS H 3 21 ? 27.386 62.757 141.290 1.00 46.50 21 LYS D CA 1
ATOM 10597 C C . LYS H 3 21 ? 27.908 63.675 142.402 1.00 45.48 21 LYS D C 1
ATOM 10598 O O . LYS H 3 21 ? 29.091 63.614 142.748 1.00 44.92 21 LYS D O 1
ATOM 10604 N N . THR H 3 22 ? 27.033 64.516 142.959 1.00 44.38 22 THR D N 1
ATOM 10605 C CA . THR H 3 22 ? 27.415 65.414 144.049 1.00 43.91 22 THR D CA 1
ATOM 10606 C C . THR H 3 22 ? 27.597 64.589 145.317 1.00 45.35 22 THR D C 1
ATOM 10607 O O . THR H 3 22 ? 28.577 64.763 146.050 1.00 45.68 22 THR D O 1
ATOM 10611 N N . ILE H 3 23 ? 26.635 63.698 145.569 1.00 45.89 23 ILE D N 1
ATOM 10612 C CA . ILE H 3 23 ? 26.668 62.817 146.728 1.00 45.44 23 ILE D CA 1
ATOM 10613 C C . ILE H 3 23 ? 27.936 61.991 146.680 1.00 45.38 23 ILE D C 1
ATOM 10614 O O . ILE H 3 23 ? 28.687 61.957 147.643 1.00 45.87 23 ILE D O 1
ATOM 10619 N N . GLU H 3 24 ? 28.189 61.331 145.561 1.00 45.33 24 GLU D N 1
ATOM 10620 C CA . GLU H 3 24 ? 29.393 60.527 145.473 1.00 48.29 24 GLU D CA 1
ATOM 10621 C C . GLU H 3 24 ? 30.620 61.365 145.781 1.00 48.19 24 GLU D C 1
ATOM 10622 O O . GLU H 3 24 ? 31.491 60.960 146.556 1.00 47.71 24 GLU D O 1
ATOM 10628 N N . ALA H 3 25 ? 30.672 62.549 145.179 1.00 47.98 25 ALA D N 1
ATOM 10629 C CA . ALA H 3 25 ? 31.791 63.455 145.378 1.00 46.57 25 ALA D CA 1
ATOM 10630 C C . ALA H 3 25 ? 31.937 63.882 146.837 1.00 45.91 25 ALA D C 1
ATOM 10631 O O . ALA H 3 25 ? 32.942 63.572 147.468 1.00 47.46 25 ALA D O 1
ATOM 10633 N N . TYR H 3 26 ? 30.952 64.587 147.375 1.00 43.60 26 TYR D N 1
ATOM 10634 C CA . TYR H 3 26 ? 31.044 65.018 148.751 1.00 44.12 26 TYR D CA 1
ATOM 10635 C C . TYR H 3 26 ? 31.385 63.886 149.730 1.00 45.09 26 TYR D C 1
ATOM 10636 O O . TYR H 3 26 ? 32.249 64.023 150.598 1.00 45.34 26 TYR D O 1
ATOM 10645 N N . LEU H 3 27 ? 30.712 62.759 149.590 1.00 45.57 27 LEU D N 1
ATOM 10646 C CA . LEU H 3 27 ? 30.966 61.646 150.474 1.00 47.12 27 LEU D CA 1
ATOM 10647 C C . LEU H 3 27 ? 32.426 61.235 150.425 1.00 48.69 27 LEU D C 1
ATOM 10648 O O . LEU H 3 27 ? 33.071 61.088 151.466 1.00 51.79 27 LEU D O 1
ATOM 10653 N N . HIS H 3 28 ? 32.949 61.057 149.215 1.00 48.47 28 HIS D N 1
ATOM 10654 C CA . HIS H 3 28 ? 34.336 60.652 149.037 1.00 47.21 28 HIS D CA 1
ATOM 10655 C C . HIS H 3 28 ? 35.333 61.516 149.792 1.00 47.99 28 HIS D C 1
ATOM 10656 O O . HIS H 3 28 ? 36.288 60.995 150.370 1.00 48.98 28 HIS D O 1
ATOM 10663 N N . TRP H 3 29 ? 35.136 62.829 149.787 1.00 47.99 29 TRP D N 1
ATOM 10664 C CA . TRP H 3 29 ? 36.076 63.681 150.496 1.00 48.38 29 TRP D CA 1
ATOM 10665 C C . TRP H 3 29 ? 35.791 63.687 151.974 1.00 48.53 29 TRP D C 1
ATOM 10666 O O . TRP H 3 29 ? 36.671 64.009 152.776 1.00 49.63 29 TRP D O 1
ATOM 10677 N N . ILE H 3 30 ? 34.569 63.325 152.348 1.00 47.54 30 ILE D N 1
ATOM 10678 C CA . ILE H 3 30 ? 34.253 63.299 153.765 1.00 47.09 30 ILE D CA 1
ATOM 10679 C C . ILE H 3 30 ? 34.860 62.064 154.406 1.00 47.15 30 ILE D C 1
ATOM 10680 O O . ILE H 3 30 ? 35.475 62.147 155.470 1.00 46.70 30 ILE D O 1
ATOM 10685 N N . THR H 3 31 ? 34.729 60.920 153.750 1.00 46.07 31 THR D N 1
ATOM 10686 C CA . THR H 3 31 ? 35.298 59.735 154.343 1.00 47.44 31 THR D CA 1
ATOM 10687 C C . THR H 3 31 ? 36.812 59.860 154.331 1.00 47.02 31 THR D C 1
ATOM 10688 O O . THR H 3 31 ? 37.479 59.448 155.266 1.00 48.13 31 THR D O 1
ATOM 10692 N N . ARG H 3 32 ? 37.362 60.440 153.283 1.00 47.11 32 ARG D N 1
ATOM 10693 C CA . ARG H 3 32 ? 38.801 60.574 153.220 1.00 48.38 32 ARG D CA 1
ATOM 10694 C C . ARG H 3 32 ? 39.245 61.521 154.320 1.00 48.61 32 ARG D C 1
ATOM 10695 O O . ARG H 3 32 ? 40.327 61.376 154.877 1.00 48.43 32 ARG D O 1
ATOM 10703 N N . TYR H 3 33 ? 38.396 62.491 154.636 1.00 49.38 33 TYR D N 1
ATOM 10704 C CA . TYR H 3 33 ? 38.696 63.463 155.677 1.00 50.29 33 TYR D CA 1
ATOM 10705 C C . TYR H 3 33 ? 38.707 62.760 157.017 1.00 52.21 33 TYR D C 1
ATOM 10706 O O . TYR H 3 33 ? 39.629 62.925 157.812 1.00 53.00 33 TYR D O 1
ATOM 10715 N N . ILE H 3 34 ? 37.659 61.980 157.255 1.00 54.10 34 ILE D N 1
ATOM 10716 C CA . ILE H 3 34 ? 37.508 61.213 158.483 1.00 55.22 34 ILE D CA 1
ATOM 10717 C C . ILE H 3 34 ? 38.655 60.222 158.664 1.00 56.55 34 ILE D C 1
ATOM 10718 O O . ILE H 3 34 ? 39.410 60.311 159.627 1.00 57.35 34 ILE D O 1
ATOM 10723 N N . HIS H 3 35 ? 38.787 59.285 157.736 1.00 57.06 35 HIS D N 1
ATOM 10724 C CA . HIS H 3 35 ? 39.843 58.308 157.837 1.00 59.53 35 HIS D CA 1
ATOM 10725 C C . HIS H 3 35 ? 41.245 58.899 157.902 1.00 61.37 35 HIS D C 1
ATOM 10726 O O . HIS H 3 35 ? 42.221 58.162 158.015 1.00 63.25 35 HIS D O 1
ATOM 10733 N N . PHE H 3 36 ? 41.360 60.219 157.844 1.00 62.93 36 PHE D N 1
ATOM 10734 C CA . PHE H 3 36 ? 42.674 60.856 157.911 1.00 64.37 36 PHE D CA 1
ATOM 10735 C C . PHE H 3 36 ? 42.973 61.199 159.356 1.00 67.35 36 PHE D C 1
ATOM 10736 O O . PHE H 3 36 ? 44.129 61.321 159.750 1.00 67.30 36 PHE D O 1
ATOM 10744 N N . HIS H 3 37 ? 41.907 61.354 160.133 1.00 71.62 37 HIS D N 1
ATOM 10745 C CA . HIS H 3 37 ? 42.002 61.671 161.550 1.00 76.82 37 HIS D CA 1
ATOM 10746 C C . HIS H 3 37 ? 41.618 60.448 162.367 1.00 79.97 37 HIS D C 1
ATOM 10747 O O . HIS H 3 37 ? 41.098 60.563 163.481 1.00 79.76 37 HIS D O 1
ATOM 10754 N N . ASN H 3 38 ? 41.844 59.277 161.788 1.00 83.83 38 ASN D N 1
ATOM 10755 C CA . ASN H 3 38 ? 41.547 58.032 162.428 1.00 87.70 38 ASN D CA 1
ATOM 10756 C C . ASN H 3 38 ? 40.134 57.972 162.987 1.00 89.65 38 ASN D C 1
ATOM 10757 O O . ASN H 3 38 ? 39.974 58.060 164.201 1.00 90.08 38 ASN D O 1
ATOM 10762 N N . LYS H 3 39 ? 39.093 57.864 162.127 1.00 92.16 39 LYS D N 1
ATOM 10763 C CA . LYS H 3 39 ? 37.694 57.739 162.586 1.00 93.92 39 LYS D CA 1
ATOM 10764 C C . LYS H 3 39 ? 37.303 58.585 163.748 1.00 94.37 39 LYS D C 1
ATOM 10765 O O . LYS H 3 39 ? 36.436 58.243 164.545 1.00 94.98 39 LYS D O 1
ATOM 10771 N N . LYS H 3 40 ? 37.936 59.687 163.820 1.00 94.83 40 LYS D N 1
ATOM 10772 C CA . LYS H 3 40 ? 37.504 60.541 164.849 1.00 95.50 40 LYS D CA 1
ATOM 10773 C C . LYS H 3 40 ? 36.187 61.153 164.349 1.00 96.63 40 LYS D C 1
ATOM 10774 O O . LYS H 3 40 ? 36.030 61.359 163.157 1.00 97.62 40 LYS D O 1
ATOM 10780 N N . HIS H 3 41 ? 35.260 61.459 165.249 1.00 97.35 41 HIS D N 1
ATOM 10781 C CA . HIS H 3 41 ? 34.017 62.093 164.809 1.00 97.72 41 HIS D CA 1
ATOM 10782 C C . HIS H 3 41 ? 34.260 63.525 164.324 1.00 97.56 41 HIS D C 1
ATOM 10783 O O . HIS H 3 41 ? 34.944 64.301 164.991 1.00 97.47 41 HIS D O 1
ATOM 10790 N N . PRO H 3 42 ? 33.697 63.894 163.152 1.00 97.10 42 PRO D N 1
ATOM 10791 C CA . PRO H 3 42 ? 33.865 65.240 162.585 1.00 96.11 42 PRO D CA 1
ATOM 10792 C C . PRO H 3 42 ? 33.250 66.358 163.416 1.00 94.78 42 PRO D C 1
ATOM 10793 O O . PRO H 3 42 ? 33.541 67.533 163.195 1.00 94.17 42 PRO D O 1
ATOM 10797 N N . SER H 3 43 ? 32.404 65.992 164.373 1.00 93.80 43 SER D N 1
ATOM 10798 C CA . SER H 3 43 ? 31.763 66.984 165.220 1.00 92.87 43 SER D CA 1
ATOM 10799 C C . SER H 3 43 ? 32.694 67.419 166.339 1.00 91.84 43 SER D C 1
ATOM 10800 O O . SER H 3 43 ? 32.444 68.411 167.017 1.00 90.89 43 SER D O 1
ATOM 10803 N N . LEU H 3 44 ? 33.768 66.661 166.525 1.00 90.96 44 LEU D N 1
ATOM 10804 C CA . LEU H 3 44 ? 34.760 66.953 167.551 1.00 89.85 44 LEU D CA 1
ATOM 10805 C C . LEU H 3 44 ? 35.935 67.724 166.956 1.00 88.90 44 LEU D C 1
ATOM 10806 O O . LEU H 3 44 ? 36.854 68.126 167.675 1.00 88.73 44 LEU D O 1
ATOM 10811 N N . MET H 3 45 ? 35.904 67.916 165.637 1.00 87.05 45 MET D N 1
ATOM 10812 C CA . MET H 3 45 ? 36.960 68.632 164.927 1.00 84.10 45 MET D CA 1
ATOM 10813 C C . MET H 3 45 ? 36.434 69.934 164.323 1.00 83.22 45 MET D C 1
ATOM 10814 O O . MET H 3 45 ? 35.226 70.164 164.277 1.00 82.22 45 MET D O 1
ATOM 10819 N N . GLY H 3 46 ? 37.352 70.786 163.871 1.00 82.76 46 GLY D N 1
ATOM 10820 C CA . GLY H 3 46 ? 36.969 72.059 163.281 1.00 81.29 46 GLY D CA 1
ATOM 10821 C C . GLY H 3 46 ? 37.945 72.569 162.232 1.00 80.00 46 GLY D C 1
ATOM 10822 O O . GLY H 3 46 ? 38.610 71.788 161.551 1.00 79.77 46 GLY D O 1
ATOM 10823 N N . ASP H 3 47 ? 38.036 73.888 162.106 1.00 78.71 47 ASP D N 1
ATOM 10824 C CA . ASP H 3 47 ? 38.924 74.497 161.128 1.00 77.48 47 ASP D CA 1
ATOM 10825 C C . ASP H 3 47 ? 40.316 73.890 161.162 1.00 76.91 47 ASP D C 1
ATOM 10826 O O . ASP H 3 47 ? 40.834 73.452 160.135 1.00 76.72 47 ASP D O 1
ATOM 10831 N N . LYS H 3 48 ? 40.919 73.860 162.344 1.00 76.00 48 LYS D N 1
ATOM 10832 C CA . LYS H 3 48 ? 42.261 73.318 162.481 1.00 75.53 48 LYS D CA 1
ATOM 10833 C C . LYS H 3 48 ? 42.424 71.992 161.743 1.00 74.77 48 LYS D C 1
ATOM 10834 O O . LYS H 3 48 ? 43.349 71.832 160.945 1.00 74.26 48 LYS D O 1
ATOM 10840 N N . GLU H 3 49 ? 41.521 71.050 162.000 1.00 73.94 49 GLU D N 1
ATOM 10841 C CA . GLU H 3 49 ? 41.588 69.737 161.361 1.00 72.93 49 GLU D CA 1
ATOM 10842 C C . GLU H 3 49 ? 41.304 69.794 159.867 1.00 70.52 49 GLU D C 1
ATOM 10843 O O . GLU H 3 49 ? 41.935 69.085 159.086 1.00 70.12 49 GLU D O 1
ATOM 10849 N N . VAL H 3 50 ? 40.361 70.632 159.459 1.00 67.82 50 VAL D N 1
ATOM 10850 C CA . VAL H 3 50 ? 40.070 70.742 158.042 1.00 65.29 50 VAL D CA 1
ATOM 10851 C C . VAL H 3 50 ? 41.307 71.252 157.295 1.00 64.47 50 VAL D C 1
ATOM 10852 O O . VAL H 3 50 ? 41.704 70.680 156.282 1.00 63.87 50 VAL D O 1
ATOM 10856 N N . GLU H 3 51 ? 41.924 72.315 157.809 1.00 63.28 51 GLU D N 1
ATOM 10857 C CA . GLU H 3 51 ? 43.111 72.876 157.181 1.00 61.77 51 GLU D CA 1
ATOM 10858 C C . GLU H 3 51 ? 44.258 71.867 157.137 1.00 60.27 51 GLU D C 1
ATOM 10859 O O . GLU H 3 51 ? 45.008 71.813 156.162 1.00 59.97 51 GLU D O 1
ATOM 10865 N N . GLU H 3 52 ? 44.398 71.068 158.187 1.00 58.93 52 GLU D N 1
ATOM 10866 C CA . GLU H 3 52 ? 45.457 70.065 158.228 1.00 58.09 52 GLU D CA 1
ATOM 10867 C C . GLU H 3 52 ? 45.232 69.042 157.128 1.00 55.17 52 GLU D C 1
ATOM 10868 O O . GLU H 3 52 ? 46.185 68.549 156.532 1.00 54.83 52 GLU D O 1
ATOM 10874 N N . PHE H 3 53 ? 43.967 68.730 156.859 1.00 51.88 53 PHE D N 1
ATOM 10875 C CA . PHE H 3 53 ? 43.613 67.771 155.816 1.00 48.13 53 PHE D CA 1
ATOM 10876 C C . PHE H 3 53 ? 43.884 68.370 154.431 1.00 48.68 53 PHE D C 1
ATOM 10877 O O . PHE H 3 53 ? 44.491 67.724 153.569 1.00 49.64 53 PHE D O 1
ATOM 10885 N N . LEU H 3 54 ? 43.422 69.604 154.223 1.00 47.11 54 LEU D N 1
ATOM 10886 C CA . LEU H 3 54 ? 43.632 70.306 152.968 1.00 45.97 54 LEU D CA 1
ATOM 10887 C C . LEU H 3 54 ? 45.141 70.386 152.708 1.00 47.18 54 LEU D C 1
ATOM 10888 O O . LEU H 3 54 ? 45.607 70.060 151.613 1.00 47.20 54 LEU D O 1
ATOM 10893 N N . THR H 3 55 ? 45.902 70.804 153.718 1.00 46.51 55 THR D N 1
ATOM 10894 C CA . THR H 3 55 ? 47.344 70.894 153.569 1.00 47.26 55 THR D CA 1
ATOM 10895 C C . THR H 3 55 ? 47.920 69.542 153.209 1.00 47.21 55 THR D C 1
ATOM 10896 O O . THR H 3 55 ? 48.870 69.436 152.443 1.00 47.54 55 THR D O 1
ATOM 10900 N N . TYR H 3 56 ? 47.344 68.505 153.786 1.00 48.26 56 TYR D N 1
ATOM 10901 C CA . TYR H 3 56 ? 47.793 67.150 153.524 1.00 50.24 56 TYR D CA 1
ATOM 10902 C C . TYR H 3 56 ? 47.624 66.834 152.038 1.00 50.53 56 TYR D C 1
ATOM 10903 O O . TYR H 3 56 ? 48.560 66.370 151.380 1.00 50.93 56 TYR D O 1
ATOM 10912 N N . LEU H 3 57 ? 46.434 67.108 151.510 1.00 49.88 57 LEU D N 1
ATOM 10913 C CA . LEU H 3 57 ? 46.144 66.864 150.108 1.00 49.33 57 LEU D CA 1
ATOM 10914 C C . LEU H 3 57 ? 47.094 67.646 149.219 1.00 51.14 57 LEU D C 1
ATOM 10915 O O . LEU H 3 57 ? 47.635 67.120 148.250 1.00 52.00 57 LEU D O 1
ATOM 10920 N N . ALA H 3 58 ? 47.290 68.913 149.565 1.00 53.24 58 ALA D N 1
ATOM 10921 C CA . ALA H 3 58 ? 48.160 69.803 148.814 1.00 55.07 58 ALA D CA 1
ATOM 10922 C C . ALA H 3 58 ? 49.594 69.310 148.779 1.00 56.85 58 ALA D C 1
ATOM 10923 O O . ALA H 3 58 ? 50.127 69.036 147.703 1.00 56.30 58 ALA D O 1
ATOM 10925 N N . VAL H 3 59 ? 50.220 69.203 149.950 1.00 59.02 59 VAL D N 1
ATOM 10926 C CA . VAL H 3 59 ? 51.606 68.757 150.035 1.00 62.60 59 VAL D CA 1
ATOM 10927 C C . VAL H 3 59 ? 51.574 67.229 150.012 1.00 64.74 59 VAL D C 1
ATOM 10928 O O . VAL H 3 59 ? 50.525 66.718 149.622 1.00 67.46 59 VAL D O 1
ATOM 10932 N N . GLN H 3 60 ? 52.539 66.412 150.351 1.00 66.84 60 GLN D N 1
ATOM 10933 C CA . GLN H 3 60 ? 52.368 64.954 150.065 1.00 68.70 60 GLN D CA 1
ATOM 10934 C C . GLN H 3 60 ? 50.906 64.462 149.870 1.00 66.38 60 GLN D C 1
ATOM 10935 O O . GLN H 3 60 ? 50.194 64.122 150.813 1.00 67.29 60 GLN D O 1
ATOM 10941 N N . GLY H 3 61 ? 50.484 64.452 148.616 1.00 63.83 61 GLY D N 1
ATOM 10942 C CA . GLY H 3 61 ? 49.153 64.045 148.220 1.00 60.76 61 GLY D CA 1
ATOM 10943 C C . GLY H 3 61 ? 49.188 64.590 146.807 1.00 59.61 61 GLY D C 1
ATOM 10944 O O . GLY H 3 61 ? 48.637 64.041 145.853 1.00 59.73 61 GLY D O 1
ATOM 10945 N N . LYS H 3 62 ? 49.912 65.697 146.701 1.00 58.08 62 LYS D N 1
ATOM 10946 C CA . LYS H 3 62 ? 50.155 66.388 145.451 1.00 56.08 62 LYS D CA 1
ATOM 10947 C C . LYS H 3 62 ? 48.877 66.569 144.655 1.00 53.27 62 LYS D C 1
ATOM 10948 O O . LYS H 3 62 ? 48.877 66.435 143.447 1.00 52.65 62 LYS D O 1
ATOM 10954 N N . VAL H 3 63 ? 47.784 66.881 145.322 1.00 50.46 63 VAL D N 1
ATOM 10955 C CA . VAL H 3 63 ? 46.535 67.049 144.610 1.00 48.00 63 VAL D CA 1
ATOM 10956 C C . VAL H 3 63 ? 46.458 68.406 143.906 1.00 46.93 63 VAL D C 1
ATOM 10957 O O . VAL H 3 63 ? 47.207 69.328 144.235 1.00 47.44 63 VAL D O 1
ATOM 10961 N N . ALA H 3 64 ? 45.553 68.525 142.939 1.00 44.75 64 ALA D N 1
ATOM 10962 C CA . ALA H 3 64 ? 45.386 69.772 142.193 1.00 42.39 64 ALA D CA 1
ATOM 10963 C C . ALA H 3 64 ? 44.536 70.782 142.947 1.00 41.32 64 ALA D C 1
ATOM 10964 O O . ALA H 3 64 ? 43.597 70.430 143.658 1.00 41.54 64 ALA D O 1
ATOM 10966 N N . THR H 3 65 ? 44.860 72.047 142.774 1.00 39.23 65 THR D N 1
ATOM 10967 C CA . THR H 3 65 ? 44.112 73.080 143.444 1.00 37.38 65 THR D CA 1
ATOM 10968 C C . THR H 3 65 ? 42.585 72.903 143.323 1.00 36.30 65 THR D C 1
ATOM 10969 O O . THR H 3 65 ? 41.855 73.131 144.283 1.00 35.56 65 THR D O 1
ATOM 10973 N N . LYS H 3 66 ? 42.090 72.487 142.169 1.00 35.08 66 LYS D N 1
ATOM 10974 C CA . LYS H 3 66 ? 40.651 72.318 142.055 1.00 35.91 66 LYS D CA 1
ATOM 10975 C C . LYS H 3 66 ? 40.133 71.137 142.867 1.00 37.45 66 LYS D C 1
ATOM 10976 O O . LYS H 3 66 ? 39.042 71.194 143.439 1.00 37.23 66 LYS D O 1
ATOM 10982 N N . THR H 3 67 ? 40.893 70.053 142.936 1.00 38.01 67 THR D N 1
ATOM 10983 C CA . THR H 3 67 ? 40.391 68.945 143.712 1.00 37.61 67 THR D CA 1
ATOM 10984 C C . THR H 3 67 ? 40.457 69.294 145.198 1.00 38.00 67 THR D C 1
ATOM 10985 O O . THR H 3 67 ? 39.613 68.864 145.974 1.00 39.14 67 THR D O 1
ATOM 10989 N N . GLN H 3 68 ? 41.431 70.093 145.604 1.00 37.59 68 GLN D N 1
ATOM 10990 C CA . GLN H 3 68 ? 41.499 70.439 147.010 1.00 38.15 68 GLN D CA 1
ATOM 10991 C C . GLN H 3 68 ? 40.363 71.372 147.322 1.00 37.26 68 GLN D C 1
ATOM 10992 O O . GLN H 3 68 ? 39.869 71.445 148.442 1.00 37.74 68 GLN D O 1
ATOM 10998 N N . SER H 3 69 ? 39.960 72.098 146.301 1.00 37.26 69 SER D N 1
ATOM 10999 C CA . SER H 3 69 ? 38.891 73.053 146.436 1.00 36.59 69 SER D CA 1
ATOM 11000 C C . SER H 3 69 ? 37.555 72.322 146.590 1.00 36.23 69 SER D C 1
ATOM 11001 O O . SER H 3 69 ? 36.674 72.782 147.312 1.00 36.08 69 SER D O 1
ATOM 11004 N N . LEU H 3 70 ? 37.406 71.183 145.922 1.00 35.61 70 LEU D N 1
ATOM 11005 C CA .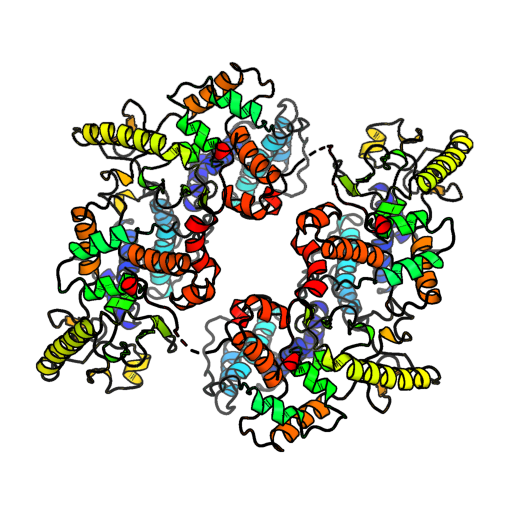 LEU H 3 70 ? 36.170 70.418 146.026 1.00 36.20 70 LEU D CA 1
ATOM 11006 C C . LEU H 3 70 ? 36.109 69.804 147.420 1.00 37.81 70 LEU D C 1
ATOM 11007 O O . LEU H 3 70 ? 35.047 69.745 148.037 1.00 37.40 70 LEU D O 1
ATOM 11012 N N . ALA H 3 71 ? 37.263 69.353 147.908 1.00 38.19 71 ALA D N 1
ATOM 11013 C CA . ALA H 3 71 ? 37.351 68.762 149.231 1.00 38.58 71 ALA D CA 1
ATOM 11014 C C . ALA H 3 71 ? 36.846 69.793 150.226 1.00 38.58 71 ALA D C 1
ATOM 11015 O O . ALA H 3 71 ? 36.028 69.491 151.097 1.00 39.50 71 ALA D O 1
ATOM 11017 N N . LEU H 3 72 ? 37.322 71.018 150.095 1.00 38.51 72 LEU D N 1
ATOM 11018 C CA . LEU H 3 72 ? 36.877 72.050 151.003 1.00 40.26 72 LEU D CA 1
ATOM 11019 C C . LEU H 3 72 ? 35.370 72.268 150.798 1.00 41.52 72 LEU D C 1
ATOM 11020 O O . LEU H 3 72 ? 34.662 72.570 151.751 1.00 42.29 72 LEU D O 1
ATOM 11025 N N . ASN H 3 73 ? 34.871 72.083 149.575 1.00 42.34 73 ASN D N 1
ATOM 11026 C CA . ASN H 3 73 ? 33.448 72.286 149.316 1.00 43.39 73 ASN D CA 1
ATOM 11027 C C . ASN H 3 73 ? 32.618 71.261 150.058 1.00 44.94 73 ASN D C 1
ATOM 11028 O O . ASN H 3 73 ? 31.532 71.567 150.547 1.00 47.94 73 ASN D O 1
ATOM 11033 N N . SER H 3 74 ? 33.133 70.037 150.112 1.00 44.80 74 SER D N 1
ATOM 11034 C CA . SER H 3 74 ? 32.490 68.923 150.798 1.00 44.46 74 SER D CA 1
ATOM 11035 C C . SER H 3 74 ? 32.434 69.210 152.284 1.00 44.56 74 SER D C 1
ATOM 11036 O O . SER H 3 74 ? 31.365 69.287 152.883 1.00 43.91 74 SER D O 1
ATOM 11039 N N . LEU H 3 75 ? 33.608 69.363 152.881 1.00 44.31 75 LEU D N 1
ATOM 11040 C CA . LEU H 3 75 ? 33.670 69.634 154.299 1.00 45.05 75 LEU D CA 1
ATOM 11041 C C . LEU H 3 75 ? 32.856 70.856 154.654 1.00 45.47 75 LEU D C 1
ATOM 11042 O O . LEU H 3 75 ? 32.247 70.894 155.708 1.00 47.72 75 LEU D O 1
ATOM 11047 N N . SER H 3 76 ? 32.819 71.861 153.795 1.00 45.97 76 SER D N 1
ATOM 11048 C CA . SER H 3 76 ? 32.027 73.033 154.139 1.00 46.95 76 SER D CA 1
ATOM 11049 C C . SER H 3 76 ? 30.568 72.650 154.259 1.00 47.21 76 SER D C 1
ATOM 11050 O O . SER H 3 76 ? 29.850 73.187 155.097 1.00 47.46 76 SER D O 1
ATOM 11053 N N . PHE H 3 77 ? 30.125 71.727 153.419 1.00 47.15 77 PHE D N 1
ATOM 11054 C CA . PHE H 3 77 ? 28.735 71.292 153.456 1.00 48.57 77 PHE D CA 1
ATOM 11055 C C . PHE H 3 77 ? 28.493 70.474 154.706 1.00 50.09 77 PHE D C 1
ATOM 11056 O O . PHE H 3 77 ? 27.513 70.676 155.423 1.00 51.31 77 PHE D O 1
ATOM 11064 N N . LEU H 3 78 ? 29.403 69.537 154.949 1.00 51.99 78 LEU D N 1
ATOM 11065 C CA . LEU H 3 78 ? 29.332 68.650 156.102 1.00 52.88 78 LEU D CA 1
ATOM 11066 C C . LEU H 3 78 ? 29.178 69.407 157.405 1.00 53.79 78 LEU D C 1
ATOM 11067 O O . LEU H 3 78 ? 28.624 68.874 158.361 1.00 54.76 78 LEU D O 1
ATOM 11072 N N . TYR H 3 79 ? 29.683 70.636 157.439 1.00 53.91 79 TYR D N 1
ATOM 11073 C CA . TYR H 3 79 ? 29.605 71.460 158.628 1.00 55.68 79 TYR D CA 1
ATOM 11074 C C . TYR H 3 79 ? 28.533 72.527 158.564 1.00 57.60 79 TYR D C 1
ATOM 11075 O O . TYR H 3 79 ? 28.085 72.998 159.589 1.00 58.92 79 TYR D O 1
ATOM 11084 N N . LYS H 3 80 ? 28.127 72.942 157.377 1.00 60.44 80 LYS D N 1
ATOM 11085 C CA . LYS H 3 80 ? 27.114 73.975 157.315 1.00 62.58 80 LYS D CA 1
ATOM 11086 C C . LYS H 3 80 ? 25.741 73.335 157.453 1.00 64.20 80 LYS D C 1
ATOM 11087 O O . LYS H 3 80 ? 24.947 73.777 158.270 1.00 64.26 80 LYS D O 1
ATOM 11093 N N . GLU H 3 81 ? 25.470 72.284 156.681 1.00 66.69 81 GLU D N 1
ATOM 11094 C CA . GLU H 3 81 ? 24.178 71.589 156.744 1.00 69.74 81 GLU D CA 1
ATOM 11095 C C . GLU H 3 81 ? 24.131 70.592 157.898 1.00 70.60 81 GLU D C 1
ATOM 11096 O O . GLU H 3 81 ? 23.577 70.883 158.957 1.00 72.40 81 GLU D O 1
ATOM 11102 N N . ILE H 3 82 ? 24.695 69.411 157.691 1.00 70.13 82 ILE D N 1
ATOM 11103 C CA . ILE H 3 82 ? 24.751 68.411 158.743 1.00 69.54 82 ILE D CA 1
ATOM 11104 C C . ILE H 3 82 ? 25.654 69.066 159.785 1.00 70.62 82 ILE D C 1
ATOM 11105 O O . ILE H 3 82 ? 26.537 69.833 159.409 1.00 73.22 82 ILE D O 1
ATOM 11110 N N . LEU H 3 83 ? 25.456 68.792 161.072 1.00 69.63 83 LEU D N 1
ATOM 11111 C CA . LEU H 3 83 ? 26.303 69.408 162.104 1.00 68.78 83 LEU D CA 1
ATOM 11112 C C . LEU H 3 83 ? 26.195 70.919 162.015 1.00 69.76 83 LEU D C 1
ATOM 11113 O O . LEU H 3 83 ? 27.117 71.557 161.541 1.00 71.30 83 LEU D O 1
ATOM 11118 N N . LYS H 3 84 ? 25.104 71.503 162.478 1.00 70.83 84 LYS D N 1
ATOM 11119 C CA . LYS H 3 84 ? 24.944 72.952 162.389 1.00 72.05 84 LYS D CA 1
ATOM 11120 C C . LYS H 3 84 ? 26.048 73.801 163.047 1.00 71.64 84 LYS D C 1
ATOM 11121 O O . LYS H 3 84 ? 25.781 74.566 163.970 1.00 72.42 84 LYS D O 1
ATOM 11127 N N . THR H 3 85 ? 27.276 73.680 162.557 1.00 71.27 85 THR D N 1
ATOM 11128 C CA . THR H 3 85 ? 28.418 74.436 163.077 1.00 72.19 85 THR D CA 1
ATOM 11129 C C . THR H 3 85 ? 29.397 74.741 161.938 1.00 72.36 85 THR D C 1
ATOM 11130 O O . THR H 3 85 ? 30.458 74.116 161.819 1.00 71.30 85 THR D O 1
ATOM 11134 N N . PRO H 3 86 ? 29.058 75.734 161.101 1.00 72.92 86 PRO D N 1
ATOM 11135 C CA . PRO H 3 86 ? 29.858 76.160 159.951 1.00 73.74 86 PRO D CA 1
ATOM 11136 C C . PRO H 3 86 ? 31.334 76.388 160.224 1.00 74.67 86 PRO D C 1
ATOM 11137 O O . PRO H 3 86 ? 31.725 76.723 161.334 1.00 74.97 86 PRO D O 1
ATOM 11141 N N . LEU H 3 87 ? 32.145 76.186 159.192 1.00 76.29 87 LEU D N 1
ATOM 11142 C CA . LEU H 3 87 ? 33.580 76.380 159.290 1.00 77.89 87 LEU D CA 1
ATOM 11143 C C . LEU H 3 87 ? 33.865 77.860 159.192 1.00 80.30 87 LEU D C 1
ATOM 11144 O O . LEU H 3 87 ? 32.966 78.667 158.976 1.00 79.80 87 LEU D O 1
ATOM 11149 N N . SER H 3 88 ? 35.128 78.214 159.327 1.00 84.24 88 SER D N 1
ATOM 11150 C CA . SER H 3 88 ? 35.496 79.607 159.266 1.00 89.08 88 SER D CA 1
ATOM 11151 C C . SER H 3 88 ? 36.865 79.744 158.623 1.00 91.78 88 SER D C 1
ATOM 11152 O O . SER H 3 88 ? 37.652 80.601 159.008 1.00 92.20 88 SER D O 1
ATOM 11155 N N . LEU H 3 89 ? 37.148 78.895 157.643 1.00 95.18 89 LEU D N 1
ATOM 11156 C CA . LEU H 3 89 ? 38.436 78.939 156.976 1.00 98.87 89 LEU D CA 1
ATOM 11157 C C . LEU H 3 89 ? 38.532 80.035 155.927 1.00 102.68 89 LEU D C 1
ATOM 11158 O O . LEU H 3 89 ? 37.518 80.552 155.456 1.00 103.15 89 LEU D O 1
ATOM 11163 N N . GLU H 3 90 ? 39.770 80.382 155.577 1.00 107.37 90 GLU D N 1
ATOM 11164 C CA . GLU H 3 90 ? 40.065 81.410 154.581 1.00 111.57 90 GLU D CA 1
ATOM 11165 C C . GLU H 3 90 ? 40.681 80.788 153.326 1.00 114.07 90 GLU D C 1
ATOM 11166 O O . GLU H 3 90 ? 41.862 80.433 153.309 1.00 113.93 90 GLU D O 1
ATOM 11172 N N . ILE H 3 91 ? 39.870 80.662 152.279 1.00 117.39 91 ILE D N 1
ATOM 11173 C CA . ILE H 3 91 ? 40.304 80.090 151.005 1.00 120.69 91 ILE D CA 1
ATOM 11174 C C . ILE H 3 91 ? 41.261 81.057 150.308 1.00 123.01 91 ILE D C 1
ATOM 11175 O O . ILE H 3 91 ? 40.929 81.641 149.273 1.00 123.54 91 ILE D O 1
ATOM 11180 N N . ARG H 3 92 ? 42.446 81.230 150.884 1.00 125.40 92 ARG D N 1
ATOM 11181 C CA . ARG H 3 92 ? 43.446 82.132 150.321 1.00 127.73 92 ARG D CA 1
ATOM 11182 C C . ARG H 3 92 ? 44.025 81.511 149.043 1.00 127.97 92 ARG D C 1
ATOM 11183 O O . ARG H 3 92 ? 45.232 81.297 148.916 1.00 128.36 92 ARG D O 1
ATOM 11191 N N . PHE H 3 93 ? 43.131 81.228 148.100 1.00 128.08 93 PHE D N 1
ATOM 11192 C CA . PHE H 3 93 ? 43.476 80.628 146.818 1.00 127.92 93 PHE D CA 1
ATOM 11193 C C . PHE H 3 93 ? 44.574 81.370 146.086 1.00 127.18 93 PHE D C 1
ATOM 11194 O O . PHE H 3 93 ? 44.970 82.460 146.468 1.00 127.77 93 PHE D O 1
ATOM 11202 N N . GLN H 3 94 ? 45.064 80.769 145.038 1.00 125.91 94 GLN D N 1
ATOM 11203 C CA . GLN H 3 94 ? 46.075 81.477 144.344 1.00 124.44 94 GLN D CA 1
ATOM 11204 C C . GLN H 3 94 ? 45.892 81.142 142.924 1.00 123.90 94 GLN D C 1
ATOM 11205 O O . GLN H 3 94 ? 46.090 81.951 142.012 1.00 123.43 94 GLN D O 1
ATOM 11211 N N . ARG H 3 95 ? 45.579 79.937 142.698 1.00 123.15 95 ARG D N 1
ATOM 11212 C CA . ARG H 3 95 ? 45.669 79.735 141.281 1.00 121.53 95 ARG D CA 1
ATOM 11213 C C . ARG H 3 95 ? 44.370 79.537 140.565 1.00 118.67 95 ARG D C 1
ATOM 11214 O O . ARG H 3 95 ? 43.516 78.752 140.995 1.00 118.97 95 ARG D O 1
ATOM 11222 N N . SER H 3 96 ? 44.210 80.227 139.422 1.00 114.63 96 SER D N 1
ATOM 11223 C CA . SER H 3 96 ? 42.873 80.220 138.874 1.00 110.60 96 SER D CA 1
ATOM 11224 C C . SER H 3 96 ? 42.560 79.342 137.708 1.00 107.06 96 SER D C 1
ATOM 11225 O O . SER H 3 96 ? 43.023 79.329 136.568 1.00 107.45 96 SER D O 1
ATOM 11228 N N . GLN H 3 97 ? 41.645 78.588 138.300 1.00 102.30 97 GLN D N 1
ATOM 11229 C CA . GLN H 3 97 ? 40.815 77.493 137.937 1.00 96.89 97 GLN D CA 1
ATOM 11230 C C . GLN H 3 97 ? 39.656 77.858 137.051 1.00 91.62 97 GLN D C 1
ATOM 11231 O O . GLN H 3 97 ? 38.531 77.401 137.261 1.00 91.39 97 GLN D O 1
ATOM 11237 N N . LEU H 3 98 ? 39.943 78.695 136.045 1.00 85.03 98 LEU D N 1
ATOM 11238 C CA . LEU H 3 98 ? 38.971 79.098 135.061 1.00 78.22 98 LEU D CA 1
ATOM 11239 C C . LEU H 3 98 ? 39.653 78.641 133.797 1.00 73.68 98 LEU D C 1
ATOM 11240 O O . LEU H 3 98 ? 39.109 78.739 132.705 1.00 74.07 98 LEU D O 1
ATOM 11245 N N . GLU H 3 99 ? 40.861 78.122 133.983 1.00 68.27 99 GLU D N 1
ATOM 11246 C CA . GLU H 3 99 ? 41.694 77.662 132.892 1.00 64.05 99 GLU D CA 1
ATOM 11247 C C . GLU H 3 99 ? 41.228 76.338 132.316 1.00 60.38 99 GLU D C 1
ATOM 11248 O O . GLU H 3 99 ? 41.554 75.279 132.844 1.00 60.66 99 GLU D O 1
ATOM 11254 N N . ARG H 3 100 ? 40.483 76.401 131.217 1.00 55.99 100 ARG D N 1
ATOM 11255 C CA . ARG H 3 100 ? 39.967 75.201 130.594 1.00 51.64 100 ARG D CA 1
ATOM 11256 C C . ARG H 3 100 ? 41.027 74.408 129.837 1.00 47.99 100 ARG D C 1
ATOM 11257 O O . ARG H 3 100 ? 42.100 74.913 129.513 1.00 47.80 100 ARG D O 1
ATOM 11265 N N . LYS H 3 101 ? 40.722 73.142 129.588 1.00 44.13 101 LYS D N 1
ATOM 11266 C CA . LYS H 3 101 ? 41.627 72.258 128.883 1.00 40.22 101 LYS D CA 1
ATOM 11267 C C . LYS H 3 101 ? 41.688 72.672 127.450 1.00 38.59 101 LYS D C 1
ATOM 11268 O O . LYS H 3 101 ? 40.757 73.270 126.928 1.00 38.05 101 LYS D O 1
ATOM 11274 N N . LEU H 3 102 ? 42.795 72.350 126.808 1.00 38.28 102 LEU D N 1
ATOM 11275 C CA . LEU H 3 102 ? 42.943 72.660 125.396 1.00 38.76 102 LEU D CA 1
ATOM 11276 C C . LEU H 3 102 ? 42.244 71.552 124.634 1.00 38.88 102 LEU D C 1
ATOM 11277 O O . LEU H 3 102 ? 42.670 70.410 124.679 1.00 39.90 102 LEU D O 1
ATOM 11282 N N . PRO H 3 103 ? 41.160 71.876 123.919 1.00 39.96 103 PRO D N 1
ATOM 11283 C CA . PRO H 3 103 ? 40.418 70.865 123.159 1.00 41.34 103 PRO D CA 1
ATOM 11284 C C . PRO H 3 103 ? 41.293 70.143 122.155 1.00 41.74 103 PRO D C 1
ATOM 11285 O O . PRO H 3 103 ? 42.220 70.719 121.597 1.00 43.89 103 PRO D O 1
ATOM 11289 N N . VAL H 3 104 ? 40.998 68.868 121.955 1.00 42.46 104 VAL D N 1
ATOM 11290 C CA . VAL H 3 104 ? 41.703 68.009 121.011 1.00 43.62 104 VAL D CA 1
ATOM 11291 C C . VAL H 3 104 ? 40.607 67.399 120.133 1.00 43.90 104 VAL D C 1
ATOM 11292 O O . VAL H 3 104 ? 39.764 66.649 120.638 1.00 44.16 104 VAL D O 1
ATOM 11296 N N . VAL H 3 105 ? 40.593 67.737 118.839 1.00 42.56 105 VAL D N 1
ATOM 11297 C CA . VAL H 3 105 ? 39.560 67.206 117.949 1.00 41.13 105 VAL D CA 1
ATOM 11298 C C . VAL H 3 105 ? 40.062 66.128 117.016 1.00 40.57 105 VAL D C 1
ATOM 11299 O O . VAL H 3 105 ? 41.250 66.043 116.732 1.00 41.12 105 VAL D O 1
ATOM 11303 N N . LEU H 3 106 ? 39.127 65.305 116.554 1.00 40.04 106 LEU D N 1
ATOM 11304 C CA . LEU H 3 106 ? 39.404 64.214 115.642 1.00 39.41 106 LEU D CA 1
ATOM 11305 C C . LEU H 3 106 ? 39.131 64.675 114.217 1.00 40.32 106 LEU D C 1
ATOM 11306 O O . LEU H 3 106 ? 38.207 65.456 113.979 1.00 41.45 106 LEU D O 1
ATOM 11311 N N . THR H 3 107 ? 39.922 64.189 113.265 1.00 40.10 107 THR D N 1
ATOM 11312 C CA . THR H 3 107 ? 39.713 64.554 111.872 1.00 41.06 107 THR D CA 1
ATOM 11313 C C . THR H 3 107 ? 38.427 63.859 111.407 1.00 43.20 107 THR D C 1
ATOM 11314 O O . THR H 3 107 ? 38.028 62.831 111.978 1.00 43.43 107 THR D O 1
ATOM 11318 N N . ARG H 3 108 ? 37.763 64.402 110.390 1.00 44.34 108 ARG D N 1
ATOM 11319 C CA . ARG H 3 108 ? 36.545 63.756 109.910 1.00 46.81 108 ARG D CA 1
ATOM 11320 C C . ARG H 3 108 ? 36.851 62.304 109.546 1.00 47.30 108 ARG D C 1
ATOM 11321 O O . ARG H 3 108 ? 35.992 61.435 109.639 1.00 47.95 108 ARG D O 1
ATOM 11329 N N . ASP H 3 109 ? 38.088 62.037 109.155 1.00 47.94 109 ASP D N 1
ATOM 11330 C CA . ASP H 3 109 ? 38.472 60.682 108.803 1.00 49.04 109 ASP D CA 1
ATOM 11331 C C . ASP H 3 109 ? 38.555 59.800 110.048 1.00 48.49 109 ASP D C 1
ATOM 11332 O O . ASP H 3 109 ? 38.092 58.659 11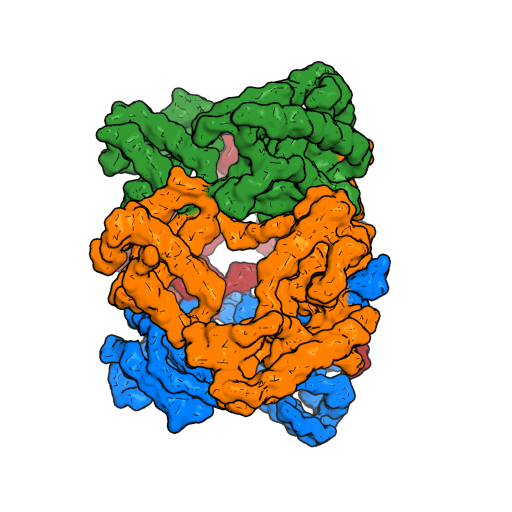0.031 1.00 48.22 109 ASP D O 1
ATOM 11337 N N . GLU H 3 110 ? 39.143 60.332 111.119 1.00 47.04 110 GLU D N 1
ATOM 11338 C CA . GLU H 3 110 ? 39.277 59.580 112.359 1.00 46.93 110 GLU D CA 1
ATOM 11339 C C . GLU H 3 110 ? 37.892 59.290 112.936 1.00 46.27 110 GLU D C 1
ATOM 11340 O O . GLU H 3 110 ? 37.678 58.280 113.584 1.00 45.23 110 GLU D O 1
ATOM 11346 N N . ILE H 3 111 ? 36.937 60.164 112.676 1.00 46.68 111 ILE D N 1
ATOM 11347 C CA . ILE H 3 111 ? 35.611 59.928 113.177 1.00 47.59 111 ILE D CA 1
ATOM 11348 C C . ILE H 3 111 ? 34.940 58.827 112.388 1.00 49.31 111 ILE D C 1
ATOM 11349 O O . ILE H 3 111 ? 34.243 57.986 112.960 1.00 50.71 111 ILE D O 1
ATOM 11354 N N . ARG H 3 112 ? 35.132 58.831 111.072 1.00 50.67 112 ARG D N 1
ATOM 11355 C CA . ARG H 3 112 ? 34.549 57.788 110.227 1.00 51.37 112 ARG D CA 1
ATOM 11356 C C . ARG H 3 112 ? 35.180 56.482 110.658 1.00 50.45 112 ARG D C 1
ATOM 11357 O O . ARG H 3 112 ? 34.512 55.475 110.831 1.00 51.20 112 ARG D O 1
ATOM 11365 N N . ARG H 3 113 ? 36.484 56.536 110.842 1.00 50.36 113 ARG D N 1
ATOM 11366 C CA . ARG H 3 113 ? 37.254 55.393 111.262 1.00 50.84 113 ARG D CA 1
ATOM 11367 C C . ARG H 3 113 ? 36.753 54.853 112.606 1.00 50.46 113 ARG D C 1
ATOM 11368 O O . ARG H 3 113 ? 36.785 53.647 112.857 1.00 51.12 113 ARG D O 1
ATOM 11376 N N . LEU H 3 114 ? 36.274 55.745 113.464 1.00 49.67 114 LEU D N 1
ATOM 11377 C CA . LEU H 3 114 ? 35.786 55.352 114.782 1.00 49.11 114 LEU D CA 1
ATOM 11378 C C . LEU H 3 114 ? 34.434 54.705 114.692 1.00 49.58 114 LEU D C 1
ATOM 11379 O O . LEU H 3 114 ? 34.214 53.647 115.250 1.00 50.48 114 LEU D O 1
ATOM 11384 N N . LEU H 3 115 ? 33.520 55.357 113.997 1.00 51.09 115 LEU D N 1
ATOM 11385 C CA . LEU H 3 115 ? 32.192 54.816 113.865 1.00 53.60 115 LEU D CA 1
ATOM 11386 C C . LEU H 3 115 ? 32.178 53.439 113.192 1.00 56.11 115 LEU D C 1
ATOM 11387 O O . LEU H 3 115 ? 31.237 52.674 113.373 1.00 56.87 115 LEU D O 1
ATOM 11392 N N . GLU H 3 116 ? 33.210 53.116 112.423 1.00 58.56 116 GLU D N 1
ATOM 11393 C CA . GLU H 3 116 ? 33.268 51.813 111.770 1.00 61.77 116 GLU D CA 1
ATOM 11394 C C . GLU H 3 116 ? 33.408 50.698 112.794 1.00 62.46 116 GLU D C 1
ATOM 11395 O O . GLU H 3 116 ? 32.843 49.627 112.625 1.00 63.21 116 GLU D O 1
ATOM 11401 N N . ILE H 3 117 ? 34.172 50.949 113.848 1.00 62.55 117 ILE D N 1
ATOM 11402 C CA . ILE H 3 117 ? 34.386 49.951 114.869 1.00 63.29 117 ILE D CA 1
ATOM 11403 C C . ILE H 3 117 ? 33.353 49.924 115.990 1.00 64.27 117 ILE D C 1
ATOM 11404 O O . ILE H 3 117 ? 33.136 48.881 116.610 1.00 64.65 117 ILE D O 1
ATOM 11409 N N . VAL H 3 118 ? 32.724 51.059 116.265 1.00 64.82 118 VAL D N 1
ATOM 11410 C CA . VAL H 3 118 ? 31.720 51.114 117.317 1.00 65.58 118 VAL D CA 1
ATOM 11411 C C . VAL H 3 118 ? 30.600 50.176 116.916 1.00 66.83 118 VAL D C 1
ATOM 11412 O O . VAL H 3 118 ? 29.891 50.422 115.942 1.00 67.09 118 VAL D O 1
ATOM 11416 N N . ASP H 3 119 ? 30.438 49.095 117.663 1.00 68.42 119 ASP D N 1
ATOM 11417 C CA . ASP H 3 119 ? 29.407 48.133 117.316 1.00 70.43 119 ASP D CA 1
ATOM 11418 C C . ASP H 3 119 ? 28.008 48.710 117.452 1.00 68.95 119 ASP D C 1
ATOM 11419 O O . ASP H 3 119 ? 27.802 49.719 118.115 1.00 67.15 119 ASP D O 1
ATOM 11424 N N . PRO H 3 120 ? 27.026 48.064 116.815 1.00 69.15 120 PRO D N 1
ATOM 11425 C CA . PRO H 3 120 ? 25.634 48.509 116.852 1.00 69.90 120 PRO D CA 1
ATOM 11426 C C . PRO H 3 120 ? 25.156 48.745 118.262 1.00 70.44 120 PRO D C 1
ATOM 11427 O O . PRO H 3 120 ? 25.861 48.446 119.221 1.00 71.09 120 PRO D O 1
ATOM 11431 N N . LYS H 3 121 ? 23.945 49.270 118.380 1.00 70.95 121 LYS D N 1
ATOM 11432 C CA . LYS H 3 121 ? 23.343 49.534 119.683 1.00 71.58 121 LYS D CA 1
ATOM 11433 C C . LYS H 3 121 ? 24.276 50.280 120.599 1.00 70.34 121 LYS D C 1
ATOM 11434 O O . LYS H 3 121 ? 24.131 50.248 121.817 1.00 71.31 121 LYS D O 1
ATOM 11440 N N . HIS H 3 122 ? 25.248 50.950 120.004 1.00 69.62 122 HIS D N 1
ATOM 11441 C CA . HIS H 3 122 ? 26.201 51.732 120.766 1.00 66.80 122 HIS D CA 1
ATOM 11442 C C . HIS H 3 122 ? 26.465 52.965 119.978 1.00 65.45 122 HIS D C 1
ATOM 11443 O O . HIS H 3 122 ? 26.922 53.964 120.510 1.00 66.15 122 HIS D O 1
ATOM 11450 N N . GLN H 3 123 ? 26.156 52.900 118.697 1.00 63.42 123 GLN D N 1
ATOM 11451 C CA . GLN H 3 123 ? 26.447 54.040 117.894 1.00 62.51 123 GLN D CA 1
ATOM 11452 C C . GLN H 3 123 ? 25.386 55.068 117.709 1.00 59.93 123 GLN D C 1
ATOM 11453 O O . GLN H 3 123 ? 25.656 56.142 117.185 1.00 60.83 123 GLN D O 1
ATOM 11459 N N . LEU H 3 124 ? 24.174 54.780 118.125 1.00 56.27 124 LEU D N 1
ATOM 11460 C CA . LEU H 3 124 ? 23.181 55.815 117.969 1.00 53.96 124 LEU D CA 1
ATOM 11461 C C . LEU H 3 124 ? 23.529 56.938 118.951 1.00 53.10 124 LEU D C 1
ATOM 11462 O O . LEU H 3 124 ? 23.616 58.113 118.574 1.00 52.37 124 LEU D O 1
ATOM 11467 N N . PRO H 3 125 ? 23.752 56.591 120.227 1.00 52.00 125 PRO D N 1
ATOM 11468 C CA . PRO H 3 125 ? 24.092 57.648 121.180 1.00 50.90 125 PRO D CA 1
ATOM 11469 C C . PRO H 3 125 ? 25.460 58.273 120.880 1.00 48.90 125 PRO D C 1
ATOM 11470 O O . PRO H 3 125 ? 25.676 59.447 121.128 1.00 49.73 125 PRO D O 1
ATOM 11474 N N . ILE H 3 126 ? 26.380 57.494 120.337 1.00 47.01 126 ILE D N 1
ATOM 11475 C CA . ILE H 3 126 ? 27.681 58.036 120.013 1.00 45.22 126 ILE D CA 1
ATOM 11476 C C . ILE H 3 126 ? 27.580 58.969 118.825 1.00 44.70 126 ILE D C 1
ATOM 11477 O O . ILE H 3 126 ? 28.223 60.005 118.803 1.00 45.05 126 ILE D O 1
ATOM 11482 N N . LYS H 3 127 ? 26.776 58.611 117.837 1.00 44.34 127 LYS D N 1
ATOM 11483 C CA . LYS H 3 127 ? 26.619 59.476 116.686 1.00 43.73 127 LYS D CA 1
ATOM 11484 C C . LYS H 3 127 ? 25.884 60.735 117.109 1.00 42.73 127 LYS D C 1
ATOM 11485 O O . LYS H 3 127 ? 25.912 61.724 116.402 1.00 43.64 127 LYS D O 1
ATOM 11491 N N . LEU H 3 128 ? 25.209 60.706 118.250 1.00 42.26 128 LEU D N 1
ATOM 11492 C CA . LEU H 3 128 ? 24.510 61.906 118.706 1.00 41.42 128 LEU D CA 1
ATOM 11493 C C . LEU H 3 128 ? 25.483 62.868 119.378 1.00 40.84 128 LEU D C 1
ATOM 11494 O O . LEU H 3 128 ? 25.292 64.083 119.348 1.00 40.86 128 LEU D O 1
ATOM 11499 N N . LEU H 3 129 ? 26.518 62.315 120.000 1.00 40.36 129 LEU D N 1
ATOM 11500 C CA . LEU H 3 129 ? 27.521 63.133 120.658 1.00 39.11 129 LEU D CA 1
ATOM 11501 C C . LEU H 3 129 ? 28.211 63.974 119.588 1.00 39.23 129 LEU D C 1
ATOM 11502 O O . LEU H 3 129 ? 28.392 65.171 119.755 1.00 41.19 129 LEU D O 1
ATOM 11507 N N . TYR H 3 130 ? 28.581 63.350 118.478 1.00 37.57 130 TYR D N 1
ATOM 11508 C CA . TYR H 3 130 ? 29.232 64.083 117.423 1.00 35.55 130 TYR D CA 1
ATOM 11509 C C . TYR H 3 130 ? 28.235 64.779 116.523 1.00 35.23 130 TYR D C 1
ATOM 11510 O O . TYR H 3 130 ? 28.468 65.888 116.083 1.00 36.67 130 TYR D O 1
ATOM 11519 N N . GLY H 3 131 ? 27.119 64.132 116.248 1.00 35.57 131 GLY D N 1
ATOM 11520 C CA . GLY H 3 131 ? 26.146 64.720 115.348 1.00 35.63 131 GLY D CA 1
ATOM 11521 C C . GLY H 3 131 ? 25.395 65.902 115.906 1.00 36.34 131 GLY D C 1
ATOM 11522 O O . GLY H 3 131 ? 24.902 66.745 115.148 1.00 37.24 131 GLY D O 1
ATOM 11523 N N . SER H 3 132 ? 25.303 65.983 117.227 1.00 36.20 132 SER D N 1
ATOM 11524 C CA . SER H 3 132 ? 24.573 67.086 117.832 1.00 35.96 132 SER D CA 1
ATOM 11525 C C . SER H 3 132 ? 25.372 67.752 118.926 1.00 35.94 132 SER D C 1
ATOM 11526 O O . SER H 3 132 ? 24.866 68.618 119.643 1.00 36.63 132 SER D O 1
ATOM 11529 N N . GLY H 3 133 ? 26.627 67.339 119.039 1.00 34.59 133 GLY D N 1
ATOM 11530 C CA . GLY H 3 133 ? 27.501 67.913 120.036 1.00 36.21 133 GLY D CA 1
ATOM 11531 C C . GLY H 3 133 ? 27.024 67.739 121.462 1.00 36.37 133 GLY D C 1
ATOM 11532 O O . GLY H 3 133 ? 27.536 68.398 122.368 1.00 37.89 133 GLY D O 1
ATOM 11533 N N . LEU H 3 134 ? 26.061 66.860 121.691 1.00 35.57 134 LEU D N 1
ATOM 11534 C CA . LEU H 3 134 ? 25.592 66.678 123.047 1.00 36.01 134 LEU D CA 1
ATOM 11535 C C . LEU H 3 134 ? 26.705 66.293 124.010 1.00 36.41 134 LEU D C 1
ATOM 11536 O O . LEU H 3 134 ? 27.745 65.754 123.619 1.00 36.50 134 LEU D O 1
ATOM 11541 N N . ARG H 3 135 ? 26.470 66.611 125.277 1.00 35.99 135 ARG D N 1
ATOM 11542 C CA . ARG H 3 135 ? 27.365 66.277 126.363 1.00 36.06 135 ARG D CA 1
ATOM 11543 C C . ARG H 3 135 ? 26.898 64.886 126.787 1.00 37.38 135 ARG D C 1
ATOM 11544 O O . ARG H 3 135 ? 25.707 64.576 126.704 1.00 37.65 135 ARG D O 1
ATOM 11552 N N . LEU H 3 136 ? 27.815 64.050 127.250 1.00 37.91 136 LEU D N 1
ATOM 11553 C CA . LEU H 3 136 ? 27.437 62.707 127.647 1.00 39.54 136 LEU D CA 1
ATOM 11554 C C . LEU H 3 136 ? 26.116 62.589 128.408 1.00 41.13 136 LEU D C 1
ATOM 11555 O O . LEU H 3 136 ? 25.217 61.861 127.972 1.00 42.94 136 LEU D O 1
ATOM 11560 N N . MET H 3 137 ? 25.973 63.281 129.534 1.00 40.26 137 MET D N 1
ATOM 11561 C CA . MET H 3 137 ? 24.726 63.141 130.261 1.00 40.42 137 MET D CA 1
ATOM 11562 C C . MET H 3 137 ? 23.509 63.786 129.579 1.00 41.31 137 MET D C 1
ATOM 11563 O O . MET H 3 137 ? 22.386 63.427 129.898 1.00 42.91 137 MET D O 1
ATOM 11568 N N . GLU H 3 138 ? 23.684 64.721 128.648 1.00 41.02 138 GLU D N 1
ATOM 11569 C CA . GLU H 3 138 ? 22.496 65.298 128.014 1.00 39.92 138 GLU D CA 1
ATOM 11570 C C . GLU H 3 138 ? 21.923 64.241 127.082 1.00 39.05 138 GLU D C 1
ATOM 11571 O O . GLU H 3 138 ? 20.726 64.197 126.823 1.00 37.78 138 GLU D O 1
ATOM 11577 N N . CYS H 3 139 ? 22.813 63.387 126.591 1.00 39.71 139 CYS D N 1
ATOM 11578 C CA . CYS H 3 139 ? 22.480 62.297 125.678 1.00 39.26 139 CYS D CA 1
ATOM 11579 C C . CYS H 3 139 ? 21.781 61.181 126.431 1.00 39.09 139 CYS D C 1
ATOM 11580 O O . CYS H 3 139 ? 20.739 60.700 126.022 1.00 40.31 139 CYS D O 1
ATOM 11583 N N . MET H 3 140 ? 22.376 60.779 127.540 1.00 37.63 140 MET D N 1
ATOM 11584 C CA . MET H 3 140 ? 21.807 59.747 128.356 1.00 37.30 140 MET D CA 1
ATOM 11585 C C . MET H 3 140 ? 20.480 60.170 128.952 1.00 37.51 140 MET D C 1
ATOM 11586 O O . MET H 3 140 ? 19.613 59.337 129.154 1.00 40.79 140 MET D O 1
ATOM 11591 N N . ARG H 3 141 ? 20.288 61.445 129.236 1.00 36.68 141 ARG D N 1
ATOM 11592 C CA . ARG H 3 141 ? 19.021 61.869 129.848 1.00 37.19 141 ARG D CA 1
ATOM 11593 C C . ARG H 3 141 ? 17.983 62.358 128.875 1.00 36.59 141 ARG D C 1
ATOM 11594 O O . ARG H 3 141 ? 17.028 63.033 129.259 1.00 35.45 141 ARG D O 1
ATOM 11602 N N . LEU H 3 142 ? 18.182 62.035 127.608 1.00 37.80 142 LEU D N 1
ATOM 11603 C CA . LEU H 3 142 ? 17.232 62.435 126.582 1.00 40.36 142 LEU D CA 1
ATOM 11604 C C . LEU H 3 142 ? 15.907 61.701 126.815 1.00 43.34 142 LEU D C 1
ATOM 11605 O O . LEU H 3 142 ? 15.887 60.586 127.346 1.00 43.74 142 LEU D O 1
ATOM 11610 N N . ARG H 3 143 ? 14.806 62.326 126.418 1.00 44.89 143 ARG D N 1
ATOM 11611 C CA . ARG H 3 143 ? 13.491 61.723 126.573 1.00 45.81 143 ARG D CA 1
ATOM 11612 C C . ARG H 3 143 ? 12.797 61.632 125.213 1.00 47.70 143 ARG D C 1
ATOM 11613 O O . ARG H 3 143 ? 13.008 62.473 124.349 1.00 49.06 143 ARG D O 1
ATOM 11621 N N . VAL H 3 144 ? 11.965 60.614 125.021 1.00 49.59 144 VAL D N 1
ATOM 11622 C CA . VAL H 3 144 ? 11.271 60.433 123.743 1.00 50.48 144 VAL D CA 1
ATOM 11623 C C . VAL H 3 144 ? 10.765 61.779 123.221 1.00 50.77 144 VAL D C 1
ATOM 11624 O O . VAL H 3 144 ? 11.073 62.202 122.108 1.00 50.71 144 VAL D O 1
ATOM 11628 N N . GLN H 3 145 ? 10.003 62.456 124.053 1.00 50.78 145 GLN D N 1
ATOM 11629 C CA . GLN H 3 145 ? 9.460 63.750 123.724 1.00 50.92 145 GLN D CA 1
ATOM 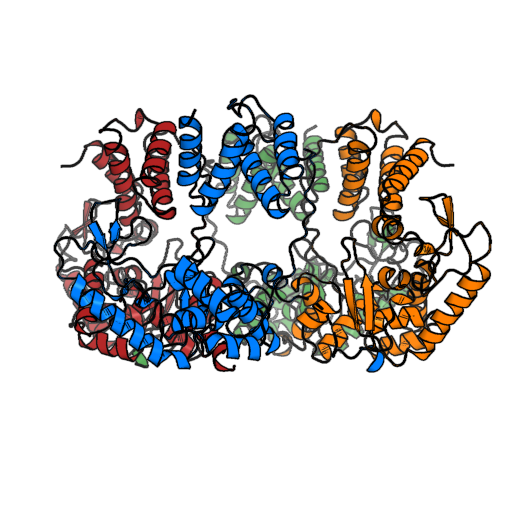11630 C C . GLN H 3 145 ? 10.489 64.751 123.167 1.00 51.48 145 GLN D C 1
ATOM 11631 O O . GLN H 3 145 ? 10.150 65.618 122.355 1.00 52.14 145 GLN D O 1
ATOM 11637 N N . ASP H 3 146 ? 11.744 64.624 123.591 1.00 50.74 146 ASP D N 1
ATOM 11638 C CA . ASP H 3 146 ? 12.806 65.545 123.174 1.00 49.52 146 ASP D CA 1
ATOM 11639 C C . ASP H 3 146 ? 13.233 65.487 121.694 1.00 49.88 146 ASP D C 1
ATOM 11640 O O . ASP H 3 146 ? 13.690 66.488 121.143 1.00 49.41 146 ASP D O 1
ATOM 11645 N N . ILE H 3 147 ? 13.101 64.333 121.050 1.00 49.64 147 ILE D N 1
ATOM 11646 C CA . ILE H 3 147 ? 13.471 64.222 119.644 1.00 49.04 147 ILE D CA 1
ATOM 11647 C C . ILE H 3 147 ? 12.388 64.816 118.757 1.00 49.79 147 ILE D C 1
ATOM 11648 O O . ILE H 3 147 ? 11.243 64.402 118.821 1.00 50.49 147 ILE D O 1
ATOM 11653 N N . ASP H 3 148 ? 12.763 65.776 117.917 1.00 51.20 148 ASP D N 1
ATOM 11654 C CA . ASP H 3 148 ? 11.817 66.432 117.016 1.00 51.91 148 ASP D CA 1
ATOM 11655 C C . ASP H 3 148 ? 12.075 66.092 115.541 1.00 51.69 148 ASP D C 1
ATOM 11656 O O . ASP H 3 148 ? 12.985 66.626 114.921 1.00 50.53 148 ASP D O 1
ATOM 11661 N N . PHE H 3 149 ? 11.244 65.225 114.974 1.00 52.33 149 PHE D N 1
ATOM 11662 C CA . PHE H 3 149 ? 11.415 64.827 113.588 1.00 51.68 149 PHE D CA 1
ATOM 11663 C C . PHE H 3 149 ? 10.871 65.849 112.602 1.00 52.80 149 PHE D C 1
ATOM 11664 O O . PHE H 3 149 ? 11.275 65.875 111.442 1.00 52.99 149 PHE D O 1
ATOM 11672 N N . ASP H 3 150 ? 9.955 66.690 113.054 1.00 54.24 150 ASP D N 1
ATOM 11673 C CA . ASP H 3 150 ? 9.383 67.685 112.165 1.00 57.30 150 ASP D CA 1
ATOM 11674 C C . ASP H 3 150 ? 10.393 68.727 111.763 1.00 58.20 150 ASP D C 1
ATOM 11675 O O . ASP H 3 150 ? 10.537 69.039 110.583 1.00 59.84 150 ASP D O 1
ATOM 11680 N N . TYR H 3 151 ? 11.099 69.266 112.747 1.00 58.89 151 TYR D N 1
ATOM 11681 C CA . TYR H 3 151 ? 12.094 70.282 112.472 1.00 58.77 151 TYR D CA 1
ATOM 11682 C C . TYR H 3 151 ? 13.514 69.749 112.502 1.00 57.20 151 TYR D C 1
ATOM 11683 O O . TYR H 3 151 ? 14.459 70.519 112.397 1.00 58.84 151 TYR D O 1
ATOM 11692 N N . GLY H 3 152 ? 13.665 68.435 112.630 1.00 54.82 152 GLY D N 1
ATOM 11693 C CA . GLY H 3 152 ? 14.993 67.849 112.669 1.00 52.36 152 GLY D CA 1
ATOM 11694 C C . GLY H 3 152 ? 15.890 68.517 113.697 1.00 50.79 152 GLY D C 1
ATOM 11695 O O . GLY H 3 152 ? 16.848 69.202 113.337 1.00 52.19 152 GLY D O 1
ATOM 11696 N N . ALA H 3 153 ? 15.580 68.315 114.974 1.00 48.44 153 ALA D N 1
ATOM 11697 C CA . ALA H 3 153 ? 16.338 68.901 116.066 1.00 46.34 153 ALA D CA 1
ATOM 11698 C C . ALA H 3 153 ? 16.083 68.129 117.349 1.00 45.50 153 ALA D C 1
ATOM 11699 O O . ALA H 3 153 ? 15.192 67.297 117.399 1.00 46.09 153 ALA D O 1
ATOM 11701 N N . ILE H 3 154 ? 16.868 68.410 118.382 1.00 43.64 154 ILE D N 1
ATOM 11702 C CA . ILE H 3 154 ? 16.712 67.761 119.673 1.00 42.18 154 ILE D CA 1
ATOM 11703 C C . ILE H 3 154 ? 16.606 68.851 120.714 1.00 44.09 154 ILE D C 1
ATOM 11704 O O . ILE H 3 154 ? 17.291 69.852 120.608 1.00 44.52 154 ILE D O 1
ATOM 11709 N N . ARG H 3 155 ? 15.760 68.678 121.718 1.00 45.95 155 ARG D N 1
ATOM 11710 C CA . ARG H 3 155 ? 15.651 69.704 122.749 1.00 47.81 155 ARG D CA 1
ATOM 11711 C C . ARG H 3 155 ? 16.408 69.248 123.986 1.00 49.66 155 ARG D C 1
ATOM 11712 O O . ARG H 3 155 ? 16.164 68.162 124.495 1.00 49.04 155 ARG D O 1
ATOM 11720 N N . ILE H 3 156 ? 17.330 70.071 124.469 1.00 51.68 156 ILE D N 1
ATOM 11721 C CA . ILE H 3 156 ? 18.100 69.704 125.637 1.00 55.08 156 ILE D CA 1
ATOM 11722 C C . ILE H 3 156 ? 17.713 70.552 126.806 1.00 60.40 156 ILE D C 1
ATOM 11723 O O . ILE H 3 156 ? 17.775 71.763 126.726 1.00 60.87 156 ILE D O 1
ATOM 11728 N N . TRP H 3 157 ? 17.314 69.915 127.900 1.00 68.39 157 TRP D N 1
ATOM 11729 C CA . TRP H 3 157 ? 16.919 70.646 129.096 1.00 76.19 157 TRP D CA 1
ATOM 11730 C C . TRP H 3 157 ? 17.998 70.608 130.177 1.00 79.92 157 TRP D C 1
ATOM 11731 O O . TRP H 3 157 ? 18.170 69.598 130.857 1.00 81.15 157 TRP D O 1
ATOM 11742 N N . GLN H 3 158 ? 18.720 71.723 130.317 1.00 84.61 158 GLN D N 1
ATOM 11743 C CA . GLN H 3 158 ? 19.803 71.884 131.301 1.00 89.17 158 GLN D CA 1
ATOM 11744 C C . GLN H 3 158 ? 19.358 72.771 132.466 1.00 91.46 158 GLN D C 1
ATOM 11745 O O . GLN H 3 158 ? 18.804 73.856 132.259 1.00 92.26 158 GLN D O 1
ATOM 11751 N N . GLY H 3 159 ? 19.613 72.313 133.688 1.00 93.63 159 GLY D N 1
ATOM 11752 C CA . GLY H 3 159 ? 19.206 73.078 134.852 1.00 95.77 159 GLY D CA 1
ATOM 11753 C C . GLY H 3 159 ? 17.691 73.224 134.932 1.00 97.30 159 GLY D C 1
ATOM 11754 O O . GLY H 3 159 ? 16.964 72.939 133.976 1.00 97.16 159 GLY D O 1
ATOM 11755 N N . LYS H 3 160 ? 17.214 73.678 136.085 1.00 98.81 160 LYS D N 1
ATOM 11756 C CA . LYS H 3 160 ? 15.787 73.864 136.319 1.00 99.63 160 LYS D CA 1
ATOM 11757 C C . LYS H 3 160 ? 15.342 75.202 135.711 1.00 99.27 160 LYS D C 1
ATOM 11758 O O . LYS H 3 160 ? 16.011 75.752 134.827 1.00 99.20 160 LYS D O 1
ATOM 11764 N N . GLY H 3 161 ? 14.213 75.720 136.186 1.00 98.58 161 GLY D N 1
ATOM 11765 C CA . GLY H 3 161 ? 13.703 76.979 135.675 1.00 97.06 161 GLY D CA 1
ATOM 11766 C C . GLY H 3 161 ? 13.158 76.846 134.266 1.00 95.74 161 GLY D C 1
ATOM 11767 O O . GLY H 3 161 ? 12.781 77.840 133.644 1.00 96.14 161 GLY D O 1
ATOM 11768 N N . GLY H 3 162 ? 13.115 75.615 133.764 1.00 94.31 162 GLY D N 1
ATOM 11769 C CA . GLY H 3 162 ? 12.614 75.375 132.421 1.00 91.91 162 GLY D CA 1
ATOM 11770 C C . GLY H 3 162 ? 13.578 75.819 131.332 1.00 89.62 162 GLY D C 1
ATOM 11771 O O . GLY H 3 162 ? 13.177 76.054 130.186 1.00 89.80 162 GLY D O 1
ATOM 11772 N N . LYS H 3 163 ? 14.854 75.937 131.691 1.00 86.56 163 LYS D N 1
ATOM 11773 C CA . LYS H 3 163 ? 15.884 76.355 130.743 1.00 82.92 163 LYS D CA 1
ATOM 11774 C C . LYS H 3 163 ? 16.167 75.232 129.731 1.00 79.21 163 LYS D C 1
ATOM 11775 O O . LYS H 3 163 ? 16.295 74.060 130.101 1.00 79.22 163 LYS D O 1
ATOM 11781 N N . ASN H 3 164 ? 16.244 75.591 128.454 1.00 73.67 164 ASN D N 1
ATOM 11782 C CA . ASN H 3 164 ? 16.526 74.607 127.423 1.00 67.23 164 ASN D CA 1
ATOM 11783 C C . ASN H 3 164 ? 17.350 75.173 126.271 1.00 61.65 164 ASN D C 1
ATOM 11784 O O . ASN H 3 164 ? 17.825 76.303 126.325 1.00 61.01 164 ASN D O 1
ATOM 11789 N N . ARG H 3 165 ? 17.481 74.381 125.217 1.00 55.35 165 ARG D N 1
ATOM 11790 C CA . ARG H 3 165 ? 18.293 74.730 124.073 1.00 49.26 165 ARG D CA 1
ATOM 11791 C C . ARG H 3 165 ? 17.935 73.753 122.979 1.00 48.34 165 ARG D C 1
ATOM 11792 O O . ARG H 3 165 ? 17.689 72.591 123.257 1.00 50.39 165 ARG D O 1
ATOM 11800 N N . THR H 3 166 ? 17.950 74.184 121.732 1.00 46.69 166 THR D N 1
ATOM 11801 C CA . THR H 3 166 ? 17.603 73.270 120.658 1.00 44.24 166 THR D CA 1
ATOM 11802 C C . THR H 3 166 ? 18.774 73.006 119.740 1.00 43.08 166 THR D C 1
ATOM 11803 O O . THR H 3 166 ? 19.236 73.905 119.072 1.00 45.57 166 THR D O 1
ATOM 11807 N N . VAL H 3 167 ? 19.240 71.772 119.669 1.00 41.42 167 VAL D N 1
ATOM 11808 C CA . VAL H 3 167 ? 20.368 71.483 118.806 1.00 39.44 167 VAL D CA 1
ATOM 11809 C C . VAL H 3 167 ? 19.966 70.836 117.494 1.00 38.86 167 VAL D C 1
ATOM 11810 O O . VAL H 3 167 ? 18.853 70.355 117.344 1.00 37.39 167 VAL D O 1
ATOM 11814 N N . THR H 3 168 ? 20.908 70.823 116.553 1.00 39.66 168 THR D N 1
ATOM 11815 C CA . THR H 3 168 ? 20.701 70.263 115.232 1.00 39.39 168 THR D CA 1
ATOM 11816 C C . THR H 3 168 ? 20.649 68.745 115.345 1.00 40.67 168 THR D C 1
ATOM 11817 O O . THR H 3 168 ? 21.192 68.165 116.279 1.00 41.85 168 THR D O 1
ATOM 11821 N N . LEU H 3 169 ? 20.007 68.096 114.385 1.00 41.39 169 LEU D N 1
ATOM 11822 C CA . LEU H 3 169 ? 19.871 66.652 114.422 1.00 41.30 169 LEU D CA 1
ATOM 11823 C C . LEU H 3 169 ? 20.130 66.072 113.046 1.00 42.84 169 LEU D C 1
ATOM 11824 O O . LEU H 3 169 ? 19.486 66.485 112.087 1.00 45.71 169 LEU D O 1
ATOM 11829 N N . ALA H 3 170 ? 21.043 65.114 112.931 1.00 43.63 170 ALA D N 1
ATOM 11830 C CA . ALA H 3 170 ? 21.321 64.511 111.621 1.00 47.16 170 ALA D CA 1
ATOM 11831 C C . ALA H 3 170 ? 20.108 63.682 111.172 1.00 49.59 170 ALA D C 1
ATOM 11832 O O . ALA H 3 170 ? 19.712 62.744 111.858 1.00 50.79 170 ALA D O 1
ATOM 11834 N N . LYS H 3 171 ? 19.526 64.015 110.022 1.00 51.80 171 LYS D N 1
ATOM 11835 C CA . LYS H 3 171 ? 18.337 63.303 109.542 1.00 54.22 171 LYS D CA 1
ATOM 11836 C C . LYS H 3 171 ? 18.601 61.869 109.116 1.00 54.11 171 LYS D C 1
ATOM 11837 O O . LYS H 3 171 ? 17.691 61.049 109.063 1.00 53.84 171 LYS D O 1
ATOM 11843 N N . GLU H 3 172 ? 19.849 61.556 108.819 1.00 54.55 172 GLU D N 1
ATOM 11844 C CA . GLU H 3 172 ? 20.147 60.211 108.410 1.00 55.28 172 GLU D CA 1
ATOM 11845 C C . GLU H 3 172 ? 20.105 59.323 109.635 1.00 54.44 172 GLU D C 1
ATOM 11846 O O . GLU H 3 172 ? 20.604 58.205 109.621 1.00 55.53 172 GLU D O 1
ATOM 11852 N N . LEU H 3 173 ? 19.500 59.825 110.701 1.00 53.87 173 LEU D N 1
ATOM 11853 C CA . LEU H 3 173 ? 19.413 59.076 111.947 1.00 53.45 173 LEU D CA 1
ATOM 11854 C C . LEU H 3 173 ? 17.970 58.846 112.365 1.00 54.47 173 LEU D C 1
ATOM 11855 O O . LEU H 3 173 ? 17.714 58.241 113.398 1.00 55.53 173 LEU D O 1
ATOM 11860 N N . TYR H 3 174 ? 17.028 59.329 111.563 1.00 55.47 174 TYR D N 1
ATOM 11861 C CA . TYR H 3 174 ? 15.614 59.175 111.888 1.00 56.22 174 TYR D CA 1
ATOM 11862 C C . TYR H 3 174 ? 15.183 57.721 112.060 1.00 58.24 174 TYR D C 1
ATOM 11863 O O . TYR H 3 174 ? 14.581 57.360 113.061 1.00 57.86 174 TYR D O 1
ATOM 11872 N N . PRO H 3 175 ? 15.469 56.865 111.073 1.00 60.18 175 PRO D N 1
ATOM 11873 C CA . PRO H 3 175 ? 15.059 55.476 111.244 1.00 60.22 175 PRO D CA 1
ATOM 11874 C C . PRO H 3 175 ? 15.663 54.874 112.511 1.00 60.57 175 PRO D C 1
ATOM 11875 O O . PRO H 3 175 ? 14.983 54.150 113.221 1.00 61.60 175 PRO D O 1
ATOM 11879 N N . HIS H 3 176 ? 16.931 55.161 112.803 1.00 60.56 176 HIS D N 1
ATOM 11880 C CA . HIS H 3 176 ? 17.537 54.613 114.020 1.00 60.35 176 HIS D CA 1
ATOM 11881 C C . HIS H 3 176 ? 16.809 55.106 115.259 1.00 58.35 176 HIS D C 1
ATOM 11882 O O . HIS H 3 176 ? 16.622 54.358 116.208 1.00 57.42 176 HIS D O 1
ATOM 11889 N N . LEU H 3 177 ? 16.435 56.380 115.250 1.00 56.50 177 LEU D N 1
ATOM 11890 C CA . LEU H 3 177 ? 15.750 56.983 116.373 1.00 55.93 177 LEU D CA 1
ATOM 11891 C C . LEU H 3 177 ? 14.388 56.345 116.587 1.00 56.29 177 LEU D C 1
ATOM 11892 O O . LEU H 3 177 ? 13.969 56.098 117.721 1.00 56.57 177 LEU D O 1
ATOM 11897 N N . LYS H 3 178 ? 13.695 56.086 115.484 1.00 56.80 178 LYS D N 1
ATOM 11898 C CA . LYS H 3 178 ? 12.380 55.455 115.507 1.00 55.02 178 LYS D CA 1
ATOM 11899 C C . LYS H 3 178 ? 12.498 54.064 116.134 1.00 55.12 178 LYS D C 1
ATOM 11900 O O . LYS H 3 178 ? 11.655 53.676 116.933 1.00 53.14 178 LYS D O 1
ATOM 11906 N N . GLU H 3 179 ? 13.539 53.313 115.781 1.00 55.62 179 GLU D N 1
ATOM 11907 C CA . GLU H 3 179 ? 13.706 52.002 116.376 1.00 57.38 179 GLU D CA 1
ATOM 11908 C C . GLU H 3 179 ? 13.872 52.158 117.875 1.00 56.64 179 GLU D C 1
ATOM 11909 O O . GLU H 3 179 ? 13.331 51.361 118.631 1.00 57.78 179 GLU D O 1
ATOM 11915 N N . GLN H 3 180 ? 14.615 53.174 118.312 1.00 54.82 180 GLN D N 1
ATOM 11916 C CA . GLN H 3 180 ? 14.809 53.381 119.742 1.00 52.59 180 GLN D CA 1
ATOM 11917 C C . GLN H 3 180 ? 13.541 53.776 120.479 1.00 53.38 180 GLN D C 1
ATOM 11918 O O . GLN H 3 180 ? 13.259 53.216 121.533 1.00 53.06 180 GLN D O 1
ATOM 11924 N N . ILE H 3 181 ? 12.783 54.739 119.953 1.00 53.64 181 ILE D N 1
ATOM 11925 C CA . ILE H 3 181 ? 11.565 55.149 120.642 1.00 55.10 181 ILE D CA 1
ATOM 11926 C C . ILE H 3 181 ? 10.659 53.925 120.761 1.00 55.31 181 ILE D C 1
ATOM 11927 O O . ILE H 3 181 ? 9.891 53.802 121.718 1.00 54.57 181 ILE D O 1
ATOM 11932 N N . ALA H 3 182 ? 10.770 53.014 119.791 1.00 55.92 182 ALA D N 1
ATOM 11933 C CA . ALA H 3 182 ? 9.969 51.782 119.765 1.00 55.19 182 ALA D CA 1
ATOM 11934 C C . ALA H 3 182 ? 10.415 50.863 120.881 1.00 54.62 182 ALA D C 1
ATOM 11935 O O . ALA H 3 182 ? 9.614 50.429 121.697 1.00 56.01 182 ALA D O 1
ATOM 11937 N N . LEU H 3 183 ? 11.707 50.570 120.899 1.00 54.36 183 LEU D N 1
ATOM 11938 C CA . LEU H 3 183 ? 12.309 49.744 121.936 1.00 53.05 183 LEU D CA 1
ATOM 11939 C C . LEU H 3 183 ? 11.990 50.373 123.276 1.00 52.96 183 LEU D C 1
ATOM 11940 O O . LEU H 3 183 ? 11.951 49.711 124.290 1.00 52.95 183 LEU D O 1
ATOM 11945 N N . ALA H 3 184 ? 11.761 51.670 123.278 1.00 54.08 184 ALA D N 1
ATOM 11946 C CA . ALA H 3 184 ? 11.470 52.326 124.523 1.00 56.01 184 ALA D CA 1
ATOM 11947 C C . ALA H 3 184 ? 10.061 51.994 124.946 1.00 57.20 184 ALA D C 1
ATOM 11948 O O . ALA H 3 184 ? 9.805 51.749 126.126 1.00 57.02 184 ALA D O 1
ATOM 11950 N N . LYS H 3 185 ? 9.141 51.995 123.989 1.00 58.38 185 LYS D N 1
ATOM 11951 C CA . LYS H 3 185 ? 7.754 51.696 124.312 1.00 60.30 185 LYS D CA 1
ATOM 11952 C C . LYS H 3 185 ? 7.610 50.208 124.594 1.00 61.38 185 LYS D C 1
ATOM 11953 O O . LYS H 3 185 ? 6.707 49.787 125.323 1.00 62.61 185 LYS D O 1
ATOM 11959 N N . ARG H 3 186 ? 8.515 49.418 124.027 1.00 60.97 186 ARG D N 1
ATOM 11960 C CA . ARG H 3 186 ? 8.501 47.984 124.235 1.00 60.84 186 ARG D CA 1
ATOM 11961 C C . ARG H 3 186 ? 8.736 47.713 125.725 1.00 61.26 186 ARG D C 1
ATOM 11962 O O . ARG H 3 186 ? 8.263 46.712 126.262 1.00 62.85 186 ARG D O 1
ATOM 11970 N N . TYR H 3 187 ? 9.458 48.610 126.393 1.00 60.66 187 TYR D N 1
ATOM 11971 C CA . TYR H 3 187 ? 9.726 48.475 127.827 1.00 59.36 187 TYR D CA 1
ATOM 11972 C C . TYR H 3 187 ? 8.624 49.185 128.591 1.00 58.58 187 TYR D C 1
ATOM 11973 O O . TYR H 3 187 ? 8.205 48.740 129.646 1.00 58.51 187 TYR D O 1
ATOM 11982 N N . TYR H 3 188 ? 8.172 50.306 128.047 1.00 57.92 188 TYR D N 1
ATOM 11983 C CA . TYR H 3 188 ? 7.129 51.082 128.672 1.00 57.70 188 TYR D CA 1
ATOM 11984 C C . TYR H 3 188 ? 5.851 50.306 128.781 1.00 61.02 188 TYR D C 1
ATOM 11985 O O . TYR H 3 188 ? 5.094 50.477 129.738 1.00 62.30 188 TYR D O 1
ATOM 11994 N N . ASP H 3 189 ? 5.582 49.463 127.795 1.00 63.88 189 ASP D N 1
ATOM 11995 C CA . ASP H 3 189 ? 4.346 48.681 127.823 1.00 66.46 189 ASP D CA 1
ATOM 11996 C C . ASP H 3 189 ? 4.433 47.560 128.851 1.00 67.70 189 ASP D C 1
ATOM 11997 O O . ASP H 3 189 ? 3.518 47.367 129.646 1.00 67.37 189 ASP D O 1
ATOM 12002 N N . ARG H 3 190 ? 5.549 46.840 128.830 1.00 69.89 190 ARG D N 1
ATOM 12003 C CA . ARG H 3 190 ? 5.774 45.734 129.742 1.00 72.27 190 ARG D CA 1
ATOM 12004 C C . ARG H 3 190 ? 6.036 46.208 131.156 1.00 72.47 190 ARG D C 1
ATOM 12005 O O . ARG H 3 190 ? 6.208 45.402 132.064 1.00 72.69 190 ARG D O 1
ATOM 12013 N N . ASP H 3 191 ? 6.082 47.516 131.353 1.00 73.96 191 ASP D N 1
ATOM 12014 C CA . ASP H 3 191 ? 6.358 48.046 132.681 1.00 74.72 191 ASP D CA 1
ATOM 12015 C C . ASP H 3 191 ? 5.200 48.835 133.236 1.00 74.55 191 ASP D C 1
ATOM 12016 O O . ASP H 3 191 ? 4.997 48.862 134.442 1.00 73.56 191 ASP D O 1
ATOM 12021 N N . LEU H 3 192 ? 4.446 49.482 132.358 1.00 75.88 192 LEU D N 1
ATOM 12022 C CA . LEU H 3 192 ? 3.322 50.305 132.791 1.00 77.95 192 LEU D CA 1
ATOM 12023 C C . LEU H 3 192 ? 2.448 49.584 133.799 1.00 80.32 192 LEU D C 1
ATOM 12024 O O . LEU H 3 192 ? 1.718 50.221 134.560 1.00 80.49 192 LEU D O 1
ATOM 12029 N N . HIS H 3 193 ? 2.535 48.253 133.802 1.00 83.13 193 HIS D N 1
ATOM 12030 C CA . HIS H 3 193 ? 1.746 47.412 134.704 1.00 84.27 193 HIS D CA 1
ATOM 12031 C C . HIS H 3 193 ? 2.640 46.434 135.468 1.00 84.59 193 HIS D C 1
ATOM 12032 O O . HIS H 3 193 ? 3.010 45.375 134.955 1.00 84.57 193 HIS D O 1
ATOM 12039 N N . GLN H 3 194 ? 3.000 46.811 136.688 1.00 84.76 194 GLN D N 1
ATOM 12040 C CA . GLN H 3 194 ? 3.827 45.968 137.536 1.00 86.13 194 GLN D CA 1
ATOM 12041 C C . GLN H 3 194 ? 3.673 46.353 138.999 1.00 86.78 194 GLN D C 1
ATOM 12042 O O . GLN H 3 194 ? 4.154 45.661 139.899 1.00 86.71 194 GLN D O 1
ATOM 12048 N N . LYS H 3 195 ? 2.980 47.457 139.237 1.00 87.12 195 LYS D N 1
ATOM 12049 C CA . LYS H 3 195 ? 2.714 47.914 140.595 1.00 87.54 195 LYS D CA 1
ATOM 12050 C C . LYS H 3 195 ? 3.998 47.808 141.416 1.00 86.86 195 LYS D C 1
ATOM 12051 O O . LYS H 3 195 ? 3.980 47.459 142.608 1.00 86.52 195 LYS D O 1
ATOM 12057 N N . ASN H 3 196 ? 5.124 48.154 140.750 1.00 85.85 196 ASN D N 1
ATOM 12058 C CA . ASN H 3 196 ? 6.452 48.401 141.315 1.00 84.85 196 ASN D CA 1
ATOM 12059 C C . ASN H 3 196 ? 6.665 49.737 140.644 1.00 83.64 196 ASN D C 1
ATOM 12060 O O . ASN H 3 196 ? 6.827 50.769 141.290 1.00 84.57 196 ASN D O 1
ATOM 12065 N N . TYR H 3 197 ? 6.652 49.685 139.320 1.00 81.35 197 TYR D N 1
ATOM 12066 C CA . TYR H 3 197 ? 6.859 50.846 138.482 1.00 78.92 197 TYR D CA 1
ATOM 12067 C C . TYR H 3 197 ? 6.220 52.109 139.032 1.00 77.07 197 TYR D C 1
ATOM 12068 O O . TYR H 3 197 ? 5.001 52.181 139.199 1.00 76.29 197 TYR D O 1
ATOM 12077 N N . GLY H 3 198 ? 7.057 53.104 139.308 1.00 75.31 198 GLY D N 1
ATOM 12078 C CA . GLY H 3 198 ? 6.566 54.371 139.815 1.00 73.86 198 GLY D CA 1
ATOM 12079 C C . GLY H 3 198 ? 6.605 55.401 138.706 1.00 73.08 198 GLY D C 1
ATOM 12080 O O . GLY H 3 198 ? 6.255 56.565 138.915 1.00 73.24 198 GLY D O 1
ATOM 12081 N N . GLY H 3 199 ? 7.019 54.950 137.519 1.00 72.59 199 GLY D N 1
ATOM 12082 C CA . GLY H 3 199 ? 7.135 55.815 136.354 1.00 71.55 199 GLY D CA 1
ATOM 12083 C C . GLY H 3 199 ? 8.572 56.297 136.195 1.00 70.91 199 GLY D C 1
ATOM 12084 O O . GLY H 3 199 ? 9.436 55.931 136.996 1.00 70.75 199 GLY D O 1
ATOM 12085 N N . VAL H 3 200 ? 8.843 57.105 135.173 1.00 69.77 200 VAL D N 1
ATOM 12086 C CA . VAL H 3 200 ? 10.195 57.624 134.966 1.00 68.90 200 VAL D CA 1
ATOM 12087 C C . VAL H 3 200 ? 10.533 58.733 135.952 1.00 68.28 200 VAL D C 1
ATOM 12088 O O . VAL H 3 200 ? 9.657 59.501 136.359 1.00 67.50 200 VAL D O 1
ATOM 12092 N N . TRP H 3 201 ? 11.811 58.803 136.328 1.00 67.77 201 TRP D N 1
ATOM 12093 C CA . TRP H 3 201 ? 12.299 59.824 137.250 1.00 67.75 201 TRP D CA 1
ATOM 12094 C C . TRP H 3 201 ? 11.955 61.189 136.664 1.00 66.69 201 TRP D C 1
ATOM 12095 O O . TRP H 3 201 ? 11.958 61.367 135.451 1.00 66.92 201 TRP D O 1
ATOM 12106 N N . LEU H 3 202 ? 11.666 62.160 137.512 1.00 65.82 202 LEU D N 1
ATOM 12107 C CA . LEU H 3 202 ? 11.316 63.461 136.997 1.00 66.19 202 LEU D CA 1
ATOM 12108 C C . LEU H 3 202 ? 11.659 64.506 138.043 1.00 68.02 202 LEU D C 1
ATOM 12109 O O . LEU H 3 202 ? 11.528 64.264 139.236 1.00 68.95 202 LEU D O 1
ATOM 12114 N N . PRO H 3 203 ? 12.149 65.674 137.609 1.00 69.60 203 PRO D N 1
ATOM 12115 C CA . PRO H 3 203 ? 12.521 66.775 138.497 1.00 70.89 203 PRO D CA 1
ATOM 12116 C C . PRO H 3 203 ? 11.357 67.182 139.389 1.00 72.30 203 PRO D C 1
ATOM 12117 O O . PRO H 3 203 ? 10.239 67.391 138.909 1.00 72.77 203 PRO D O 1
ATOM 12121 N N . THR H 3 204 ? 11.626 67.312 140.681 1.00 72.74 204 THR D N 1
ATOM 12122 C CA . THR H 3 204 ? 10.601 67.691 141.643 1.00 73.85 204 THR D CA 1
ATOM 12123 C C . THR H 3 204 ? 9.599 68.708 141.113 1.00 73.47 204 THR D C 1
ATOM 12124 O O . THR H 3 204 ? 8.395 68.487 141.189 1.00 74.02 204 THR D O 1
ATOM 12128 N N . ALA H 3 205 ? 10.091 69.820 140.579 1.00 73.55 205 ALA D N 1
ATOM 12129 C CA . ALA H 3 205 ? 9.211 70.859 140.052 1.00 74.19 205 ALA D CA 1
ATOM 12130 C C . ALA H 3 205 ? 8.267 70.338 138.971 1.00 75.02 205 ALA D C 1
ATOM 12131 O O . ALA H 3 205 ? 7.102 70.727 138.913 1.00 74.35 205 ALA D O 1
ATOM 12133 N N . LEU H 3 206 ? 8.773 69.464 138.108 1.00 76.86 206 LEU D N 1
ATOM 12134 C CA . LEU H 3 206 ? 7.961 68.904 137.035 1.00 78.54 206 LEU D CA 1
ATOM 12135 C C . LEU H 3 206 ? 6.980 67.867 137.552 1.00 80.44 206 LEU D C 1
ATOM 12136 O O . LEU H 3 206 ? 5.785 67.950 137.279 1.00 80.95 206 LEU D O 1
ATOM 12141 N N . LYS H 3 207 ? 7.496 66.893 138.299 1.00 82.41 207 LYS D N 1
ATOM 12142 C CA . LYS H 3 207 ? 6.676 65.823 138.853 1.00 83.88 207 LYS D CA 1
ATOM 12143 C C . LYS H 3 207 ? 5.444 66.373 139.542 1.00 85.25 207 LYS D C 1
ATOM 12144 O O . LYS H 3 207 ? 4.375 65.770 139.482 1.00 85.60 207 LYS D O 1
ATOM 12150 N N . GLU H 3 208 ? 5.586 67.520 140.193 1.00 86.95 208 GLU D N 1
ATOM 12151 C CA . GLU H 3 208 ? 4.454 68.109 140.884 1.00 89.70 208 GLU D CA 1
ATOM 12152 C C . GLU H 3 208 ? 3.635 68.945 139.918 1.00 90.13 208 GLU D C 1
ATOM 12153 O O . GLU H 3 208 ? 2.450 69.192 140.140 1.00 90.33 208 GLU D O 1
ATOM 12159 N N . LYS H 3 209 ? 4.273 69.373 138.837 1.00 90.79 209 LYS D N 1
ATOM 12160 C CA . LYS H 3 209 ? 3.595 70.170 137.828 1.00 91.10 209 LYS D CA 1
ATOM 12161 C C . LYS H 3 209 ? 2.608 69.273 137.082 1.00 90.67 209 LYS D C 1
ATOM 12162 O O . LYS H 3 209 ? 1.421 69.589 136.983 1.00 90.97 209 LYS D O 1
ATOM 12168 N N . TYR H 3 210 ? 3.112 68.157 136.558 1.00 89.59 210 TYR D N 1
ATOM 12169 C CA . TYR H 3 210 ? 2.292 67.185 135.839 1.00 88.37 210 TYR D CA 1
ATOM 12170 C C . TYR H 3 210 ? 2.397 65.870 136.599 1.00 86.55 210 TYR D C 1
ATOM 12171 O O . TYR H 3 210 ? 3.193 64.999 136.251 1.00 86.32 210 TYR D O 1
ATOM 12180 N N . PRO H 3 211 ? 1.582 65.708 137.646 1.00 84.47 211 PRO D N 1
ATOM 12181 C CA . PRO H 3 211 ? 1.597 64.493 138.459 1.00 82.36 211 PRO D CA 1
ATOM 12182 C C . PRO H 3 211 ? 1.418 63.199 137.679 1.00 80.68 211 PRO D C 1
ATOM 12183 O O . PRO H 3 211 ? 1.765 62.121 138.161 1.00 81.15 211 PRO D O 1
ATOM 12187 N N . ASN H 3 212 ? 0.890 63.296 136.469 1.00 77.91 212 ASN D N 1
ATOM 12188 C CA . ASN H 3 212 ? 0.673 62.097 135.678 1.00 74.95 212 ASN D CA 1
ATOM 12189 C C . ASN H 3 212 ? 1.844 61.825 134.738 1.00 71.94 212 ASN D C 1
ATOM 12190 O O . ASN H 3 212 ? 2.033 60.717 134.246 1.00 70.69 212 ASN D O 1
ATOM 12195 N N . ALA H 3 213 ? 2.634 62.861 134.506 1.00 69.25 213 ALA D N 1
ATOM 12196 C CA . ALA H 3 213 ? 3.778 62.780 133.621 1.00 65.84 213 ALA D CA 1
ATOM 12197 C C . ALA H 3 213 ? 4.652 61.552 133.804 1.00 63.25 213 ALA D C 1
ATOM 12198 O O . ALA H 3 213 ? 5.073 60.937 132.837 1.00 64.11 213 ALA D O 1
ATOM 12200 N N . PRO H 3 214 ? 4.943 61.173 135.044 1.00 60.78 214 PRO D N 1
ATOM 12201 C CA . PRO H 3 214 ? 5.795 59.996 135.225 1.00 59.50 214 PRO D CA 1
ATOM 12202 C C . PRO H 3 214 ? 5.279 58.707 134.623 1.00 58.42 214 PRO D C 1
ATOM 12203 O O . PRO H 3 214 ? 6.018 57.729 134.496 1.00 58.04 214 PRO D O 1
ATOM 12207 N N . TYR H 3 215 ? 4.014 58.699 134.233 1.00 57.95 215 TYR D N 1
ATOM 12208 C CA . TYR H 3 215 ? 3.445 57.490 133.671 1.00 56.77 215 TYR D CA 1
ATOM 12209 C C . TYR H 3 215 ? 3.150 57.551 132.184 1.00 57.08 215 TYR D C 1
ATOM 12210 O O . TYR H 3 215 ? 2.691 56.564 131.605 1.00 58.28 215 TYR D O 1
ATOM 12219 N N . GLU H 3 216 ? 3.421 58.690 131.551 1.00 56.21 216 GLU D N 1
ATOM 12220 C CA . GLU H 3 216 ? 3.182 58.789 130.119 1.00 56.29 216 GLU D CA 1
ATOM 12221 C C . GLU H 3 216 ? 4.471 58.616 129.317 1.00 54.82 216 GLU D C 1
ATOM 12222 O O . GLU H 3 216 ? 5.470 59.262 129.583 1.00 55.54 216 GLU D O 1
ATOM 12228 N N . PHE H 3 217 ? 4.440 57.707 128.351 1.00 52.96 217 PHE D N 1
ATOM 12229 C CA . PHE H 3 217 ? 5.593 57.403 127.509 1.00 51.16 217 PHE D CA 1
ATOM 12230 C C . PHE H 3 217 ? 6.385 58.633 127.059 1.00 51.66 217 PHE D C 1
ATOM 12231 O O . PHE H 3 217 ? 7.611 58.586 126.950 1.00 49.70 217 PHE D O 1
ATOM 12239 N N . ARG H 3 218 ? 5.667 59.719 126.791 1.00 52.18 218 ARG D N 1
ATOM 12240 C CA . ARG H 3 218 ? 6.266 60.962 126.332 1.00 53.57 218 ARG D CA 1
ATOM 12241 C C . ARG H 3 218 ? 7.500 61.350 127.147 1.00 53.08 218 ARG D C 1
ATOM 12242 O O . ARG H 3 218 ? 8.548 61.700 126.593 1.00 53.16 218 ARG D O 1
ATOM 12250 N N . TRP H 3 219 ? 7.372 61.265 128.464 1.00 50.55 219 TRP D N 1
ATOM 12251 C CA . TRP H 3 219 ? 8.456 61.612 129.350 1.00 48.46 219 TRP D CA 1
ATOM 12252 C C . TRP H 3 219 ? 9.461 60.507 129.592 1.00 47.30 219 TRP D C 1
ATOM 12253 O O . TRP H 3 219 ? 10.334 60.656 130.426 1.00 47.67 219 TRP D O 1
ATOM 12264 N N . HIS H 3 220 ? 9.375 59.392 128.895 1.00 47.56 220 HIS D N 1
ATOM 12265 C CA . HIS H 3 220 ? 10.348 58.327 129.172 1.00 48.21 220 HIS D CA 1
ATOM 12266 C C . HIS H 3 220 ? 11.689 58.470 128.456 1.00 48.78 220 HIS D C 1
ATOM 12267 O O . HIS H 3 220 ? 11.774 59.026 127.361 1.00 49.54 220 HIS D O 1
ATOM 12274 N N . TYR H 3 221 ? 12.742 57.966 129.080 1.00 49.73 221 TYR D N 1
ATOM 12275 C CA . TYR H 3 221 ? 14.076 58.062 128.490 1.00 52.06 221 TYR D CA 1
ATOM 12276 C C . TYR H 3 221 ? 14.185 57.377 127.139 1.00 51.00 221 TYR D C 1
ATOM 12277 O O . TYR H 3 221 ? 13.645 56.302 126.947 1.00 52.05 221 TYR D O 1
ATOM 12286 N N . LEU H 3 222 ? 14.906 58.011 126.222 1.00 50.24 222 LEU D N 1
ATOM 12287 C CA . LEU H 3 222 ? 15.114 57.490 124.885 1.00 48.78 222 LEU D CA 1
ATOM 12288 C C . LEU H 3 222 ? 16.040 56.285 124.915 1.00 47.17 222 LEU D C 1
ATOM 12289 O O . LEU H 3 222 ? 15.926 55.394 124.096 1.00 45.87 222 LEU D O 1
ATOM 12294 N N . PHE H 3 223 ? 16.977 56.263 125.850 1.00 47.54 223 PHE D N 1
ATOM 12295 C CA . PHE H 3 223 ? 17.886 55.128 125.939 1.00 48.21 223 PHE D CA 1
ATOM 12296 C C . PHE H 3 223 ? 17.742 54.503 127.298 1.00 48.53 223 PHE D C 1
ATOM 12297 O O . PHE H 3 223 ? 18.549 54.745 128.181 1.00 48.47 223 PHE D O 1
ATOM 12305 N N . PRO H 3 224 ? 16.699 53.682 127.485 1.00 49.56 224 PRO D N 1
ATOM 12306 C CA . PRO H 3 224 ? 16.412 52.994 128.744 1.00 48.89 224 PRO D CA 1
ATOM 12307 C C . PRO H 3 224 ? 17.372 51.867 129.051 1.00 49.54 224 PRO D C 1
ATOM 12308 O O . PRO H 3 224 ? 17.943 51.266 128.141 1.00 48.89 224 PRO D O 1
ATOM 12312 N N . SER H 3 225 ? 17.530 51.576 130.339 1.00 51.51 225 SER D N 1
ATOM 12313 C CA . SER H 3 225 ? 18.410 50.497 130.794 1.00 54.65 225 SER D CA 1
ATOM 12314 C C . SER H 3 225 ? 17.773 49.140 130.525 1.00 57.35 225 SER D C 1
ATOM 12315 O O . SER H 3 225 ? 16.564 49.042 130.304 1.00 58.34 225 SER D O 1
ATOM 12318 N N . PHE H 3 226 ? 18.584 48.090 130.560 1.00 60.04 226 PHE D N 1
ATOM 12319 C CA . PHE H 3 226 ? 18.068 46.755 130.329 1.00 63.49 226 PHE D CA 1
ATOM 12320 C C . PHE H 3 226 ? 17.092 46.310 131.412 1.00 64.04 226 PHE D C 1
ATOM 12321 O O . PHE H 3 226 ? 16.251 45.443 131.179 1.00 64.08 226 PHE D O 1
ATOM 12329 N N . GLN H 3 227 ? 17.178 46.919 132.588 1.00 64.75 227 GLN D N 1
ATOM 12330 C CA . GLN H 3 227 ? 16.270 46.535 133.652 1.00 66.13 227 GLN D CA 1
ATOM 12331 C C . GLN H 3 227 ? 15.864 47.643 134.623 1.00 64.99 227 GLN D C 1
ATOM 12332 O O . GLN H 3 227 ? 16.465 48.709 134.648 1.00 65.30 227 GLN D O 1
ATOM 12338 N N . LEU H 3 228 ? 14.809 47.385 135.394 1.00 64.02 228 LEU D N 1
ATOM 12339 C CA . LEU H 3 228 ? 14.296 48.337 136.364 1.00 63.04 228 LEU D CA 1
ATOM 12340 C C . LEU H 3 228 ? 15.234 48.493 137.529 1.00 63.41 228 LEU D C 1
ATOM 12341 O O . LEU H 3 228 ? 15.911 47.554 137.914 1.00 63.76 228 LEU D O 1
ATOM 12346 N N . SER H 3 229 ? 15.257 49.681 138.109 1.00 64.45 229 SER D N 1
ATOM 12347 C CA . SER H 3 229 ? 16.151 49.944 139.219 1.00 65.62 229 SER D CA 1
ATOM 12348 C C . SER H 3 229 ? 15.368 50.687 140.282 1.00 65.51 229 SER D C 1
ATOM 12349 O O . SER H 3 229 ? 14.237 51.125 140.040 1.00 64.36 229 SER D O 1
ATOM 12352 N N . LEU H 3 230 ? 15.976 50.831 141.453 1.00 65.79 230 LEU D N 1
ATOM 12353 C CA . LEU H 3 230 ? 15.330 51.496 142.568 1.00 68.35 230 LEU D CA 1
ATOM 12354 C C . LEU H 3 230 ? 15.811 52.936 142.751 1.00 70.31 230 LEU D C 1
ATOM 12355 O O . LEU H 3 230 ? 16.996 53.192 142.975 1.00 70.99 230 LEU D O 1
ATOM 12360 N N . ASP H 3 231 ? 14.877 53.876 142.644 1.00 71.89 231 ASP D N 1
ATOM 12361 C CA . ASP H 3 231 ? 15.183 55.291 142.802 1.00 72.89 231 ASP D CA 1
ATOM 12362 C C . ASP H 3 231 ? 15.500 55.568 144.257 1.00 73.87 231 ASP D C 1
ATOM 12363 O O . ASP H 3 231 ? 14.634 55.448 145.116 1.00 75.10 231 ASP D O 1
ATOM 12368 N N . PRO H 3 232 ? 16.741 55.973 144.550 1.00 74.87 232 PRO D N 1
ATOM 12369 C CA . PRO H 3 232 ? 17.158 56.264 145.922 1.00 75.29 232 PRO D CA 1
ATOM 12370 C C . PRO H 3 232 ? 16.469 57.440 146.618 1.00 75.98 232 PRO D C 1
ATOM 12371 O O . PRO H 3 232 ? 16.497 57.526 147.840 1.00 76.55 232 PRO D O 1
ATOM 12375 N N . GLU H 3 233 ? 15.845 58.341 145.874 1.00 76.90 233 GLU D N 1
ATOM 12376 C CA . GLU H 3 233 ? 15.206 59.468 146.536 1.00 78.82 233 GLU D CA 1
ATOM 12377 C C . GLU H 3 233 ? 13.717 59.294 146.762 1.00 79.08 233 GLU D C 1
ATOM 12378 O O . GLU H 3 233 ? 13.039 60.223 147.202 1.00 80.07 233 GLU D O 1
ATOM 12384 N N . SER H 3 234 ? 13.207 58.100 146.484 1.00 79.07 234 SER D N 1
ATOM 12385 C CA . SER H 3 234 ? 11.779 57.838 146.643 1.00 78.92 234 SER D CA 1
ATOM 12386 C C . SER H 3 234 ? 11.497 56.364 146.906 1.00 78.69 234 SER D C 1
ATOM 12387 O O . SER H 3 234 ? 10.360 55.975 147.181 1.00 78.80 234 SER D O 1
ATOM 12390 N N . ASP H 3 235 ? 12.538 55.550 146.802 1.00 78.05 235 ASP D N 1
ATOM 12391 C CA . ASP H 3 235 ? 12.422 54.120 147.028 1.00 78.09 235 ASP D CA 1
ATOM 12392 C C . ASP H 3 235 ? 11.299 53.437 146.265 1.00 76.16 235 ASP D C 1
ATOM 12393 O O . ASP H 3 235 ? 10.407 52.829 146.855 1.00 75.65 235 ASP D O 1
ATOM 12398 N N . VAL H 3 236 ? 11.357 53.537 144.945 1.00 73.94 236 VAL D N 1
ATOM 12399 C CA . VAL H 3 236 ? 10.369 52.918 144.084 1.00 71.10 236 VAL D CA 1
ATOM 12400 C C . VAL H 3 236 ? 11.130 52.443 142.864 1.00 69.62 236 VAL D C 1
ATOM 12401 O O . VAL H 3 236 ? 12.215 52.945 142.568 1.00 69.74 236 VAL D O 1
ATOM 12405 N N . MET H 3 237 ? 10.584 51.460 142.167 1.00 67.47 237 MET D N 1
ATOM 12406 C CA . MET H 3 237 ? 11.251 50.943 140.983 1.00 65.05 237 MET D CA 1
ATOM 12407 C C . MET H 3 237 ? 10.893 51.771 139.756 1.00 63.96 237 MET D C 1
ATOM 12408 O O . MET H 3 237 ? 9.737 52.167 139.581 1.00 64.53 237 MET D O 1
ATOM 12413 N N . ARG H 3 238 ? 11.889 52.056 138.922 1.00 61.82 238 ARG D N 1
ATOM 12414 C CA . ARG H 3 238 ? 11.672 52.801 137.673 1.00 59.00 238 ARG D CA 1
ATOM 12415 C C . ARG H 3 238 ? 12.777 52.405 136.717 1.00 57.73 238 ARG D C 1
ATOM 12416 O O . ARG H 3 238 ? 13.749 51.770 137.128 1.00 57.33 238 ARG D O 1
ATOM 12424 N N . ARG H 3 239 ? 12.618 52.738 135.441 1.00 56.83 239 ARG D N 1
ATOM 12425 C CA . ARG H 3 239 ? 13.631 52.384 134.462 1.00 55.62 239 ARG D CA 1
ATOM 12426 C C . ARG H 3 239 ? 14.520 53.601 134.204 1.00 54.85 239 ARG D C 1
ATOM 12427 O O . ARG H 3 239 ? 14.054 54.674 133.802 1.00 55.32 239 ARG D O 1
ATOM 12435 N N . HIS H 3 240 ? 15.804 53.415 134.485 1.00 52.66 240 HIS D N 1
ATOM 12436 C CA . HIS H 3 240 ? 16.818 54.447 134.324 1.00 50.05 240 HIS D CA 1
ATOM 12437 C C . HIS H 3 240 ? 17.429 54.343 132.950 1.00 49.01 240 HIS D C 1
ATOM 12438 O O . HIS H 3 240 ? 17.290 53.321 132.271 1.00 49.43 240 HIS D O 1
ATOM 12445 N N . HIS H 3 241 ? 18.128 55.388 132.533 1.00 46.30 241 HIS D N 1
ATOM 12446 C CA . HIS H 3 241 ? 18.754 55.330 131.224 1.00 43.42 241 HIS D CA 1
ATOM 12447 C C . HIS H 3 241 ? 19.971 54.405 131.297 1.00 42.40 241 HIS D C 1
ATOM 12448 O O . HIS H 3 241 ? 20.410 54.016 132.387 1.00 40.56 241 HIS D O 1
ATOM 12455 N N . MET H 3 242 ? 20.502 54.032 130.141 1.00 42.57 242 MET D N 1
ATOM 12456 C CA . MET H 3 242 ? 21.659 53.156 130.135 1.00 45.26 242 MET D CA 1
ATOM 12457 C C . MET H 3 242 ? 22.801 53.795 130.935 1.00 45.60 242 MET D C 1
ATOM 12458 O O . MET H 3 242 ? 22.912 55.016 131.022 1.00 46.42 242 MET D O 1
ATOM 12463 N N . ASN H 3 243 ? 23.630 52.966 131.548 1.00 46.28 243 ASN D N 1
ATOM 12464 C CA . ASN H 3 243 ? 24.737 53.468 132.351 1.00 47.11 243 ASN D CA 1
ATOM 12465 C C . ASN H 3 243 ? 25.741 54.170 131.460 1.00 48.45 243 ASN D C 1
ATOM 12466 O O . ASN H 3 243 ? 26.287 53.578 130.532 1.00 47.85 243 ASN D O 1
ATOM 12471 N N . GLU H 3 244 ? 25.983 55.445 131.748 1.00 50.41 244 GLU D N 1
ATOM 12472 C CA . GLU H 3 244 ? 26.891 56.249 130.942 1.00 50.19 244 GLU D CA 1
ATOM 12473 C C . GLU H 3 244 ? 28.275 55.654 130.815 1.00 49.04 244 GLU D C 1
ATOM 12474 O O . GLU H 3 244 ? 28.909 55.764 129.774 1.00 49.31 244 GLU D O 1
ATOM 12480 N N . THR H 3 245 ? 28.750 55.033 131.879 1.00 48.12 245 THR D N 1
ATOM 12481 C CA . THR H 3 245 ? 30.069 54.428 131.860 1.00 48.47 245 THR D CA 1
ATOM 12482 C C . THR H 3 245 ? 30.192 53.473 130.684 1.00 48.85 245 THR D C 1
ATOM 12483 O O . THR H 3 245 ? 31.281 53.195 130.194 1.00 48.81 245 THR D O 1
ATOM 12487 N N . VAL H 3 246 ? 29.064 52.974 130.213 1.00 49.76 246 VAL D N 1
ATOM 12488 C CA . VAL H 3 246 ? 29.109 52.057 129.095 1.00 50.50 246 VAL D CA 1
ATOM 12489 C C . VAL H 3 246 ? 29.722 52.727 127.876 1.00 50.45 246 VAL D C 1
ATOM 12490 O O . VAL H 3 246 ? 30.657 52.196 127.281 1.00 50.74 246 VAL D O 1
ATOM 12494 N N . LEU H 3 247 ? 29.188 53.890 127.507 1.00 50.78 247 LEU D N 1
ATOM 12495 C CA . LEU H 3 247 ? 29.684 54.635 126.351 1.00 50.77 247 LEU D CA 1
ATOM 12496 C C . LEU H 3 247 ? 31.118 55.099 126.572 1.00 49.68 247 LEU D C 1
ATOM 12497 O O . LEU H 3 247 ? 31.948 55.036 125.669 1.00 49.95 247 LEU D O 1
ATOM 12502 N N . GLN H 3 248 ? 31.413 55.571 127.772 1.00 48.08 248 GLN D N 1
ATOM 12503 C CA . GLN H 3 248 ? 32.756 56.022 128.045 1.00 47.85 248 GLN D CA 1
ATOM 12504 C C . GLN H 3 248 ? 33.758 54.927 127.751 1.00 48.20 248 GLN D C 1
ATOM 12505 O O . GLN H 3 248 ? 34.824 55.193 127.208 1.00 49.45 248 GLN D O 1
ATOM 12511 N N . LYS H 3 249 ? 33.426 53.695 128.124 1.00 48.55 249 LYS D N 1
ATOM 12512 C CA . LYS H 3 249 ? 34.331 52.578 127.885 1.00 48.39 249 LYS D CA 1
ATOM 12513 C C . LYS H 3 249 ? 34.306 52.253 126.394 1.00 48.44 249 LYS D C 1
ATOM 12514 O O . LYS H 3 249 ? 35.344 52.005 125.770 1.00 47.54 249 LYS D O 1
ATOM 12520 N N . ALA H 3 250 ? 33.108 52.271 125.827 1.00 48.37 250 ALA D N 1
ATOM 12521 C CA . ALA H 3 250 ? 32.940 51.959 124.423 1.00 49.24 250 ALA D CA 1
ATOM 12522 C C . ALA H 3 250 ? 33.820 52.825 123.541 1.00 49.41 250 ALA D C 1
ATOM 12523 O O . ALA H 3 250 ? 34.672 52.304 122.819 1.00 49.86 250 ALA D O 1
ATOM 12525 N N . VAL H 3 251 ? 33.607 54.143 123.612 1.00 49.21 251 VAL D N 1
ATOM 12526 C CA . VAL H 3 251 ? 34.358 55.121 122.824 1.00 48.04 251 VAL D CA 1
ATOM 12527 C C . VAL H 3 251 ? 35.852 54.918 122.978 1.00 47.75 251 VAL D C 1
ATOM 12528 O O . VAL H 3 251 ? 36.581 54.853 121.997 1.00 45.99 251 VAL D O 1
ATOM 12532 N N . ARG H 3 252 ? 36.297 54.816 124.222 1.00 48.57 252 ARG D N 1
ATOM 12533 C CA . ARG H 3 252 ? 37.705 54.626 124.501 1.00 51.93 252 ARG D CA 1
ATOM 12534 C C . ARG H 3 252 ? 38.312 53.408 123.805 1.00 53.93 252 ARG D C 1
ATOM 12535 O O . ARG H 3 252 ? 39.332 53.533 123.126 1.00 54.33 252 ARG D O 1
ATOM 12543 N N . ARG H 3 253 ? 37.703 52.233 123.954 1.00 55.51 253 ARG D N 1
ATOM 12544 C CA . ARG H 3 253 ? 38.272 51.044 123.332 1.00 57.34 253 ARG D CA 1
ATOM 12545 C C . ARG H 3 253 ? 38.067 51.012 121.835 1.00 56.73 253 ARG D C 1
ATOM 12546 O O . ARG H 3 253 ? 38.915 50.499 121.109 1.00 57.15 253 ARG D O 1
ATOM 12554 N N . SER H 3 254 ? 36.953 51.554 121.363 1.00 55.04 254 SER D N 1
ATOM 12555 C CA . SER H 3 254 ? 36.705 51.542 119.935 1.00 55.17 254 SER D CA 1
ATOM 12556 C C . SER H 3 254 ? 37.775 52.351 119.210 1.00 56.41 254 SER D C 1
ATOM 12557 O O . SER H 3 254 ? 38.251 51.965 118.140 1.00 57.49 254 SER D O 1
ATOM 12560 N N . ALA H 3 255 ? 38.169 53.469 119.803 1.00 57.01 255 ALA D N 1
ATOM 12561 C CA . ALA H 3 255 ? 39.184 54.313 119.200 1.00 57.14 255 ALA D CA 1
ATOM 12562 C C . ALA H 3 255 ? 40.518 53.586 119.234 1.00 58.03 255 ALA D C 1
ATOM 12563 O O . ALA H 3 255 ? 41.316 53.688 118.312 1.00 58.59 255 ALA D O 1
ATOM 12565 N N . GLN H 3 256 ? 40.756 52.859 120.315 1.00 59.35 256 GLN D N 1
ATOM 12566 C CA . GLN H 3 256 ? 41.980 52.096 120.481 1.00 60.43 256 GLN D CA 1
ATOM 12567 C C . GLN H 3 256 ? 42.135 51.086 119.338 1.00 59.96 256 GLN D C 1
ATOM 12568 O O . GLN H 3 256 ? 43.207 50.964 118.759 1.00 58.69 256 GLN D O 1
ATOM 12574 N N . GLU H 3 257 ? 41.053 50.377 119.025 1.00 60.36 257 GLU D N 1
ATOM 12575 C CA . GLU H 3 257 ? 41.055 49.381 117.967 1.00 61.06 257 GLU D CA 1
ATOM 12576 C C . GLU H 3 257 ? 41.055 50.055 116.617 1.00 59.87 257 GLU D C 1
ATOM 12577 O O . GLU H 3 257 ? 41.611 49.536 115.655 1.00 61.18 257 GLU D O 1
ATOM 12583 N N . ALA H 3 258 ? 40.420 51.213 116.530 1.00 57.62 258 ALA D N 1
ATOM 12584 C CA . ALA H 3 258 ? 40.370 51.924 115.262 1.00 55.07 258 ALA D CA 1
ATOM 12585 C C . ALA H 3 258 ? 41.761 52.418 114.878 1.00 54.06 258 ALA D C 1
ATOM 12586 O O . ALA H 3 258 ? 41.973 52.894 113.762 1.00 52.94 258 ALA D O 1
ATOM 12588 N N . GLY H 3 259 ? 42.700 52.308 115.813 1.00 53.14 259 GLY D N 1
ATOM 12589 C CA . GLY H 3 259 ? 44.061 52.735 115.556 1.00 52.89 259 GLY D CA 1
ATOM 12590 C C . GLY H 3 259 ? 44.327 54.216 115.726 1.00 53.35 259 GLY D C 1
ATOM 12591 O O . GLY H 3 259 ? 45.342 54.723 115.249 1.00 53.94 259 GLY D O 1
ATOM 12592 N N . ILE H 3 260 ? 43.415 54.919 116.389 1.00 53.34 260 ILE D N 1
ATOM 12593 C CA . ILE H 3 260 ? 43.584 56.346 116.620 1.00 52.92 260 ILE D CA 1
ATOM 12594 C C . ILE H 3 260 ? 44.525 56.511 117.806 1.00 53.06 260 ILE D C 1
ATOM 12595 O O . ILE H 3 260 ? 44.297 55.948 118.873 1.00 52.39 260 ILE D O 1
ATOM 12600 N N . GLU H 3 261 ? 45.581 57.287 117.615 1.00 54.20 261 GLU D N 1
ATOM 12601 C CA . GLU H 3 261 ? 46.582 57.492 118.655 1.00 56.09 261 GLU D CA 1
ATOM 12602 C C . GLU H 3 261 ? 46.225 58.520 119.715 1.00 54.21 261 GLU D C 1
ATOM 12603 O O . GLU H 3 261 ? 46.584 58.351 120.888 1.00 54.22 261 GLU D O 1
ATOM 12609 N N . LYS H 3 262 ? 45.535 59.592 119.333 1.00 52.05 262 LYS D N 1
ATOM 12610 C CA . LYS H 3 262 ? 45.179 60.599 120.335 1.00 49.39 262 LYS D CA 1
ATOM 12611 C C . LYS H 3 262 ? 44.046 60.097 121.218 1.00 47.20 262 LYS D C 1
ATOM 12612 O O . LYS H 3 262 ? 43.230 59.296 120.784 1.00 46.24 262 LYS D O 1
ATOM 12618 N N . THR H 3 263 ? 44.029 60.552 122.465 1.00 46.09 263 THR D N 1
ATOM 12619 C CA . THR H 3 263 ? 43.005 60.155 123.414 1.00 45.13 263 THR D CA 1
ATOM 12620 C C . THR H 3 263 ? 41.632 60.522 122.872 1.00 45.51 263 THR D C 1
ATOM 12621 O O . THR H 3 263 ? 41.444 61.613 122.329 1.00 46.80 263 THR D O 1
ATOM 12625 N N . VAL H 3 264 ? 40.672 59.617 123.018 1.00 43.85 264 VAL D N 1
ATOM 12626 C CA . VAL H 3 264 ? 39.323 59.889 122.546 1.00 41.97 264 VAL D CA 1
ATOM 12627 C C . VAL H 3 264 ? 38.309 59.592 123.632 1.00 41.41 264 VAL D C 1
ATOM 12628 O O . VAL H 3 264 ? 38.280 58.489 124.175 1.00 42.15 264 VAL D O 1
ATOM 12632 N N . THR H 3 265 ? 37.492 60.586 123.958 1.00 39.51 265 THR D N 1
ATOM 12633 C CA . THR H 3 265 ? 36.456 60.433 124.975 1.00 37.86 265 THR D CA 1
ATOM 12634 C C . THR H 3 265 ? 35.198 61.076 124.446 1.00 37.54 265 THR D C 1
ATOM 12635 O O . THR H 3 265 ? 35.188 61.605 123.333 1.00 38.43 265 THR D O 1
ATOM 12639 N N . CYS H 3 266 ? 34.136 61.057 125.235 1.00 37.25 266 CYS D N 1
ATOM 12640 C CA . CYS H 3 266 ? 32.906 61.656 124.757 1.00 38.56 266 CYS D CA 1
ATOM 12641 C C . CYS H 3 266 ? 33.079 63.137 124.485 1.00 37.42 266 CYS D C 1
ATOM 12642 O O . CYS H 3 266 ? 32.590 63.654 123.498 1.00 37.13 266 CYS D O 1
ATOM 12645 N N . HIS H 3 267 ? 33.790 63.809 125.368 1.00 37.25 267 HIS D N 1
ATOM 12646 C CA . HIS H 3 267 ? 34.039 65.226 125.201 1.00 38.77 267 HIS D CA 1
ATOM 12647 C C . HIS H 3 267 ? 34.656 65.435 123.845 1.00 37.23 267 HIS D C 1
ATOM 12648 O O . HIS H 3 267 ? 34.286 66.342 123.101 1.00 37.65 267 HIS D O 1
ATOM 12655 N N . THR H 3 268 ? 35.615 64.588 123.524 1.00 34.63 268 THR D N 1
ATOM 12656 C CA . THR H 3 268 ? 36.289 64.722 122.264 1.00 31.61 268 THR D CA 1
ATOM 12657 C C . THR H 3 268 ? 35.321 64.802 121.120 1.00 31.70 268 THR D C 1
ATOM 12658 O O . THR H 3 268 ? 35.496 65.602 120.208 1.00 31.51 268 THR D O 1
ATOM 12662 N N . LEU H 3 269 ? 34.284 63.983 121.156 1.00 32.60 269 LEU D N 1
ATOM 12663 C CA . LEU H 3 269 ? 33.341 64.016 120.061 1.00 32.19 269 LEU D CA 1
ATOM 12664 C C . LEU H 3 269 ? 32.650 65.352 120.029 1.00 31.50 269 LEU D C 1
ATOM 12665 O O . LEU H 3 269 ? 32.408 65.897 118.954 1.00 32.12 269 LEU D O 1
ATOM 12670 N N . ARG H 3 270 ? 32.348 65.893 121.204 1.00 29.42 270 ARG D N 1
ATOM 12671 C CA . ARG H 3 270 ? 31.689 67.187 121.265 1.00 28.65 270 ARG D CA 1
ATOM 12672 C C . ARG H 3 270 ? 32.613 68.303 120.746 1.00 29.09 270 ARG D C 1
ATOM 12673 O O . ARG H 3 270 ? 32.153 69.234 120.094 1.00 28.73 270 ARG D O 1
ATOM 12681 N N . HIS H 3 271 ? 33.911 68.201 121.025 1.00 28.39 271 HIS D N 1
ATOM 12682 C CA . HIS H 3 271 ? 34.844 69.213 120.567 1.00 28.33 271 HIS D CA 1
ATOM 12683 C C . HIS H 3 271 ? 34.890 69.193 119.058 1.00 29.01 271 HIS D C 1
ATOM 12684 O O . HIS H 3 271 ? 34.940 70.237 118.393 1.00 29.13 271 HIS D O 1
ATOM 12691 N N . SER H 3 272 ? 34.893 67.986 118.516 1.00 28.17 272 SER D N 1
ATOM 12692 C CA . SER H 3 272 ? 34.972 67.815 117.073 1.00 29.16 272 SER D CA 1
ATOM 12693 C C . SER H 3 272 ? 33.734 68.392 116.392 1.00 29.19 272 SER D C 1
ATOM 12694 O O . SER H 3 272 ? 33.808 68.955 115.308 1.00 28.73 272 SER D O 1
ATOM 12697 N N . PHE H 3 273 ? 32.595 68.272 117.051 1.00 29.78 273 PHE D N 1
ATOM 12698 C CA . PHE H 3 273 ? 31.357 68.802 116.522 1.00 29.08 273 PHE D CA 1
ATOM 12699 C C . PHE H 3 273 ? 31.477 70.302 116.375 1.00 30.41 273 PHE D C 1
ATOM 12700 O O . PHE H 3 273 ? 31.056 70.867 115.380 1.00 31.32 273 PHE D O 1
ATOM 12708 N N . ALA H 3 274 ? 32.031 70.942 117.393 1.00 30.84 274 ALA D N 1
ATOM 12709 C CA . ALA H 3 274 ? 32.174 72.380 117.374 1.00 31.92 274 ALA D CA 1
ATOM 12710 C C . ALA H 3 274 ? 33.176 72.832 116.325 1.00 32.53 274 ALA D C 1
ATOM 12711 O O . ALA H 3 274 ? 32.883 73.690 115.480 1.00 31.61 274 ALA D O 1
ATOM 12713 N N . THR H 3 275 ? 34.368 72.259 116.382 1.00 33.40 275 THR D N 1
ATOM 12714 C CA . THR H 3 275 ? 35.402 72.633 115.433 1.00 34.06 275 THR D CA 1
ATOM 12715 C C . THR H 3 275 ? 34.943 72.420 113.987 1.00 34.99 275 THR D C 1
ATOM 12716 O O . THR H 3 275 ? 35.035 73.330 113.172 1.00 34.94 275 THR D O 1
ATOM 12720 N N . HIS H 3 276 ? 34.433 71.232 113.673 1.00 35.11 276 HIS D N 1
ATOM 12721 C CA . HIS H 3 276 ? 33.973 70.981 112.319 1.00 35.53 276 HIS D CA 1
ATOM 12722 C C . HIS H 3 276 ? 32.873 71.948 111.884 1.00 36.77 276 HIS D C 1
ATOM 12723 O O . HIS H 3 276 ? 32.815 72.308 110.717 1.00 39.08 276 HIS D O 1
ATOM 12730 N N . LEU H 3 277 ? 31.996 72.387 112.783 1.00 37.08 277 LEU D N 1
ATOM 12731 C CA . LEU H 3 277 ? 30.985 73.353 112.350 1.00 37.21 277 LEU D CA 1
ATOM 12732 C C . LEU H 3 277 ? 31.684 74.653 111.949 1.00 38.64 277 LEU D C 1
ATOM 12733 O O . LEU H 3 277 ? 31.347 75.254 110.933 1.00 38.59 277 LEU D O 1
ATOM 12738 N N . LEU H 3 278 ? 32.664 75.081 112.744 1.00 38.66 278 LEU D N 1
ATOM 12739 C CA . LEU H 3 278 ? 33.394 76.300 112.437 1.00 37.55 278 LEU D CA 1
ATOM 12740 C C . LEU H 3 278 ? 34.136 76.178 111.117 1.00 39.54 278 LEU D C 1
ATOM 12741 O O . LEU H 3 278 ? 34.018 77.058 110.275 1.00 41.17 278 LEU D O 1
ATOM 12746 N N . GLU H 3 279 ? 34.882 75.092 110.925 1.00 40.93 279 GLU D N 1
ATOM 12747 C CA . GLU H 3 279 ? 35.627 74.899 109.687 1.00 41.86 279 GLU D CA 1
ATOM 12748 C C . GLU H 3 279 ? 34.755 75.030 108.460 1.00 40.98 279 GLU D C 1
ATOM 12749 O O . GLU H 3 279 ? 35.230 75.417 107.403 1.00 43.94 279 GLU D O 1
ATOM 12755 N N . VAL H 3 280 ? 33.482 74.702 108.580 1.00 40.10 280 VAL D N 1
ATOM 12756 C CA . VAL H 3 280 ? 32.596 74.799 107.421 1.00 40.21 280 VAL D CA 1
ATOM 12757 C C . VAL H 3 280 ? 32.028 76.196 107.274 1.00 38.67 280 VAL D C 1
ATOM 12758 O O . VAL H 3 280 ? 31.236 76.476 106.372 1.00 38.25 280 VAL D O 1
ATOM 12762 N N . GLY H 3 281 ? 32.429 77.074 108.178 1.00 37.68 281 GLY D N 1
ATOM 12763 C CA . GLY H 3 281 ? 31.959 78.435 108.101 1.00 37.74 281 GLY D CA 1
ATOM 12764 C C . GLY H 3 281 ? 30.847 78.857 109.031 1.00 37.40 281 GLY D C 1
ATOM 12765 O O . GLY H 3 281 ? 30.323 79.940 108.867 1.00 38.62 281 GLY D O 1
ATOM 12766 N N . ALA H 3 282 ? 30.464 78.046 109.999 1.00 36.84 282 ALA D N 1
ATOM 12767 C CA . ALA H 3 282 ? 29.412 78.487 110.897 1.00 37.19 282 ALA D CA 1
ATOM 12768 C C . ALA H 3 282 ? 29.935 79.646 111.750 1.00 39.24 282 ALA D C 1
ATOM 12769 O O . ALA H 3 282 ? 31.138 79.736 112.021 1.00 38.71 282 ALA D O 1
ATOM 12771 N N . ASP H 3 283 ? 29.029 80.526 112.176 1.00 40.83 283 ASP D N 1
ATOM 12772 C CA . ASP H 3 283 ? 29.380 81.683 113.008 1.00 41.83 283 ASP D CA 1
ATOM 12773 C C . ASP H 3 283 ? 29.572 81.261 114.478 1.00 41.08 283 ASP D C 1
ATOM 12774 O O . ASP H 3 283 ? 28.774 80.473 114.997 1.00 42.52 283 ASP D O 1
ATOM 12779 N N . ILE H 3 284 ? 30.598 81.764 115.165 1.00 38.38 284 ILE D N 1
ATOM 12780 C CA . ILE H 3 284 ? 30.756 81.350 116.558 1.00 38.23 284 ILE D CA 1
ATOM 12781 C C . ILE H 3 284 ? 29.495 81.512 117.387 1.00 38.74 284 ILE D C 1
ATOM 12782 O O . ILE H 3 284 ? 29.219 80.665 118.227 1.00 40.03 284 ILE D O 1
ATOM 12787 N N . ARG H 3 285 ? 28.732 82.581 117.190 1.00 38.69 285 ARG D N 1
ATOM 12788 C CA . ARG H 3 285 ? 27.520 82.748 117.994 1.00 39.80 285 ARG D CA 1
ATOM 12789 C C . ARG H 3 285 ? 26.593 81.563 117.755 1.00 38.52 285 ARG D C 1
ATOM 12790 O O . ARG H 3 285 ? 25.863 81.138 118.640 1.00 38.46 285 ARG D O 1
ATOM 12798 N N . THR H 3 286 ? 26.633 81.031 116.545 1.00 37.33 286 THR D N 1
ATOM 12799 C CA . THR H 3 286 ? 25.792 79.907 116.193 1.00 36.57 286 THR D CA 1
ATOM 12800 C C . THR H 3 286 ? 26.256 78.665 116.899 1.00 36.75 286 THR D C 1
ATOM 12801 O O . THR H 3 286 ? 25.467 77.933 117.500 1.00 39.10 286 THR D O 1
ATOM 12805 N N . VAL H 3 287 ? 27.544 78.402 116.797 1.00 34.05 287 VAL D N 1
ATOM 12806 C CA . VAL H 3 287 ? 28.086 77.251 117.467 1.00 30.79 287 VAL D CA 1
ATOM 12807 C C . VAL H 3 287 ? 27.903 77.424 118.968 1.00 29.52 287 VAL D C 1
ATOM 12808 O O . VAL H 3 287 ? 27.727 76.462 119.685 1.00 29.90 287 VAL D O 1
ATOM 12812 N N . GLN H 3 288 ? 27.949 78.664 119.431 1.00 29.78 288 GLN D N 1
ATOM 12813 C CA . GLN H 3 288 ? 27.798 78.956 120.842 1.00 30.32 288 GLN D CA 1
ATOM 12814 C C . GLN H 3 288 ? 26.412 78.530 121.258 1.00 31.65 288 GLN D C 1
ATOM 12815 O O . GLN H 3 288 ? 26.205 78.027 122.373 1.00 29.45 288 GLN D O 1
ATOM 12821 N N . GLU H 3 289 ? 25.468 78.761 120.347 1.00 34.06 289 GLU D N 1
ATOM 12822 C CA . GLU H 3 289 ? 24.069 78.426 120.557 1.00 36.25 289 GLU D CA 1
ATOM 12823 C C . GLU H 3 289 ? 23.945 76.911 120.581 1.00 35.44 289 GLU D C 1
ATOM 12824 O O . GLU H 3 289 ? 23.323 76.359 121.478 1.00 33.65 289 GLU D O 1
ATOM 12830 N N . GLN H 3 290 ? 24.548 76.250 119.594 1.00 34.45 290 GLN D N 1
ATOM 12831 C CA . GLN H 3 290 ? 24.473 74.803 119.498 1.00 34.25 290 GLN D CA 1
ATOM 12832 C C . GLN H 3 290 ? 24.962 74.123 120.758 1.00 33.71 290 GLN D C 1
ATOM 12833 O O . GLN H 3 290 ? 24.358 73.139 121.202 1.00 34.26 290 GLN D O 1
ATOM 12839 N N . LEU H 3 291 ? 26.060 74.616 121.323 1.00 32.93 291 LEU D N 1
ATOM 12840 C CA . LEU H 3 291 ? 26.566 74.062 122.579 1.00 35.16 291 LEU D CA 1
ATOM 12841 C C . LEU H 3 291 ? 25.696 74.806 123.578 1.00 37.40 291 LEU D C 1
ATOM 12842 O O . LEU H 3 291 ? 24.682 75.389 123.207 1.00 40.18 291 LEU D O 1
ATOM 12847 N N . GLY H 3 292 ? 26.035 74.813 124.841 1.00 37.05 292 GLY D N 1
ATOM 12848 C CA . GLY H 3 292 ? 25.163 75.579 125.707 1.00 37.76 292 GLY D CA 1
ATOM 12849 C C . GLY H 3 292 ? 25.847 76.814 126.244 1.00 38.21 292 GLY D C 1
ATOM 12850 O O . GLY H 3 292 ? 25.342 77.429 127.173 1.00 40.57 292 GLY D O 1
ATOM 12851 N N . HIS H 3 293 ? 26.985 77.185 125.663 1.00 38.07 293 HIS D N 1
ATOM 12852 C CA . HIS H 3 293 ? 27.753 78.328 126.143 1.00 37.98 293 HIS D CA 1
ATOM 12853 C C . HIS H 3 293 ? 26.977 79.607 126.330 1.00 38.75 293 HIS D C 1
ATOM 12854 O O . HIS H 3 293 ? 26.285 80.063 125.428 1.00 39.51 293 HIS D O 1
ATOM 12861 N N . THR H 3 294 ? 27.080 80.185 127.516 1.00 39.42 294 THR D N 1
ATOM 12862 C CA . THR H 3 294 ? 26.380 81.427 127.751 1.00 41.08 294 THR D CA 1
ATOM 12863 C C . THR H 3 294 ? 27.341 82.565 127.455 1.00 41.41 294 THR D C 1
ATOM 12864 O O . THR H 3 294 ? 26.934 83.721 127.398 1.00 42.47 294 THR D O 1
ATOM 12868 N N . ASP H 3 295 ? 28.616 82.228 127.260 1.00 41.21 295 ASP D N 1
ATOM 12869 C CA . ASP H 3 295 ? 29.639 83.218 126.967 1.00 42.01 295 ASP D CA 1
ATOM 12870 C C . ASP H 3 295 ? 30.470 82.790 125.767 1.00 41.50 295 ASP D C 1
ATOM 12871 O O . ASP H 3 295 ? 31.131 81.753 125.814 1.00 40.97 295 ASP D O 1
ATOM 12876 N N . VAL H 3 296 ? 30.448 83.586 124.699 1.00 40.12 296 VAL D N 1
ATOM 12877 C CA . VAL H 3 296 ? 31.237 83.263 123.516 1.00 38.99 296 VAL D CA 1
ATOM 12878 C C . VAL H 3 296 ? 32.683 82.973 123.800 1.00 38.68 296 VAL D C 1
ATOM 12879 O O . VAL H 3 296 ? 33.295 82.201 123.078 1.00 39.14 296 VAL D O 1
ATOM 12883 N N . LYS H 3 297 ? 33.253 83.610 124.812 1.00 37.99 297 LYS D N 1
ATOM 12884 C CA . LYS H 3 297 ? 34.660 83.368 125.089 1.00 39.04 297 LYS D CA 1
ATOM 12885 C C . LYS H 3 297 ? 34.906 81.884 125.238 1.00 37.11 297 LYS D C 1
ATOM 12886 O O . LYS H 3 297 ? 35.939 81.378 124.817 1.00 37.53 297 LYS D O 1
ATOM 12892 N N . THR H 3 298 ? 33.943 81.182 125.819 1.00 35.86 298 THR D N 1
ATOM 12893 C CA . THR H 3 298 ? 34.065 79.741 125.993 1.00 34.70 298 THR D CA 1
ATOM 12894 C C . THR H 3 298 ? 34.155 79.080 124.631 1.00 34.20 298 THR D C 1
ATOM 12895 O O . THR H 3 298 ? 35.070 78.313 124.360 1.00 35.09 298 THR D O 1
ATOM 12899 N N . THR H 3 299 ? 33.188 79.383 123.774 1.00 33.00 299 THR D N 1
ATOM 12900 C CA . THR H 3 299 ? 33.158 78.799 122.457 1.00 31.96 299 THR D CA 1
ATOM 12901 C C . THR H 3 299 ? 34.394 79.131 121.660 1.00 34.49 299 THR D C 1
ATOM 12902 O O . THR H 3 299 ? 34.829 78.345 120.809 1.00 34.62 299 THR D O 1
ATOM 12906 N N . GLN H 3 300 ? 34.976 80.294 121.922 1.00 36.38 300 GLN D N 1
ATOM 12907 C CA . GLN H 3 300 ? 36.123 80.701 121.133 1.00 37.25 300 GLN D CA 1
ATOM 12908 C C . GLN H 3 300 ? 37.353 79.830 121.182 1.00 37.88 300 GLN D C 1
ATOM 12909 O O . GLN H 3 300 ? 38.139 79.823 120.237 1.00 38.73 300 GLN D O 1
ATOM 12915 N N . ILE H 3 301 ? 37.505 79.061 122.247 1.00 37.89 301 ILE D N 1
ATOM 12916 C CA . ILE H 3 301 ? 38.655 78.172 122.351 1.00 39.71 301 ILE D CA 1
ATOM 12917 C C . ILE H 3 301 ? 38.763 77.267 121.118 1.00 39.32 301 ILE D C 1
ATOM 12918 O O . ILE H 3 301 ? 39.861 76.981 120.654 1.00 38.29 301 ILE D O 1
ATOM 12923 N N . TYR H 3 302 ? 37.624 76.824 120.586 1.00 38.90 302 TYR D N 1
ATOM 12924 C CA . TYR H 3 302 ? 37.618 75.947 119.419 1.00 37.43 302 TYR D CA 1
ATOM 12925 C C . TYR H 3 302 ? 38.128 76.665 118.206 1.00 37.60 302 TYR D C 1
ATOM 12926 O O . TYR H 3 302 ? 38.360 76.072 117.156 1.00 38.61 302 TYR D O 1
ATOM 12935 N N . THR H 3 303 ? 38.309 77.960 118.350 1.00 37.73 303 THR D N 1
ATOM 12936 C CA . THR H 3 303 ? 38.773 78.766 117.239 1.00 36.51 303 THR D CA 1
ATOM 12937 C C . THR H 3 303 ? 40.277 78.788 117.097 1.00 35.90 303 THR D C 1
ATOM 12938 O O . THR H 3 303 ? 40.804 78.836 116.001 1.00 35.01 303 THR D O 1
ATOM 12942 N N . HIS H 3 304 ? 40.950 78.742 118.236 1.00 37.37 304 HIS D N 1
ATOM 12943 C CA . HIS H 3 304 ? 42.403 78.804 118.326 1.00 37.04 304 HIS D CA 1
ATOM 12944 C C . HIS H 3 304 ? 43.173 77.859 117.430 1.00 38.43 304 HIS D C 1
ATOM 12945 O O . HIS H 3 304 ? 43.938 78.286 116.574 1.00 37.85 304 HIS D O 1
ATOM 12952 N N . VAL H 3 305 ? 42.990 76.567 117.610 1.00 40.81 305 VAL D N 1
ATOM 12953 C CA . VAL H 3 305 ? 43.736 75.655 116.766 1.00 42.08 305 VAL D CA 1
ATOM 12954 C C . VAL H 3 305 ? 43.553 76.055 115.295 1.00 43.00 305 VAL D C 1
ATOM 12955 O O . VAL H 3 305 ? 44.447 75.877 114.487 1.00 43.50 305 VAL D O 1
ATOM 12959 N N . LEU H 3 306 ? 42.411 76.634 114.950 1.00 44.40 306 LEU D N 1
ATOM 12960 C CA . LEU H 3 306 ? 42.209 77.022 113.563 1.00 46.12 306 LEU D CA 1
ATOM 12961 C C . LEU H 3 306 ? 43.036 78.218 113.135 1.00 46.98 306 LEU D C 1
ATOM 12962 O O . LEU H 3 306 ? 44.076 78.069 112.496 1.00 48.97 306 LEU D O 1
ATOM 12967 N N . ASP H 3 307 ? 42.579 79.404 113.502 1.00 47.11 307 ASP D N 1
ATOM 12968 C CA . ASP H 3 307 ? 43.244 80.639 113.102 1.00 47.84 307 ASP D CA 1
ATOM 12969 C C . ASP H 3 307 ? 44.330 81.134 114.074 1.00 45.19 307 ASP D C 1
ATOM 12970 O O . ASP H 3 307 ? 44.826 82.250 113.980 1.00 45.77 307 ASP D O 1
ATOM 12975 N N . ARG H 3 308 ? 44.711 80.306 115.017 1.00 42.84 308 ARG D N 1
ATOM 12976 C CA . ARG H 3 308 ? 45.763 80.732 115.908 1.00 41.04 308 ARG D CA 1
ATOM 12977 C C . ARG H 3 308 ? 46.937 79.794 115.642 1.00 41.77 308 ARG D C 1
ATOM 12978 O O . ARG H 3 308 ? 48.002 79.921 116.243 1.00 41.69 308 ARG D O 1
ATOM 12986 N N . GLY H 3 309 ? 46.715 78.852 114.719 1.00 43.02 309 GLY D N 1
ATOM 12987 C CA . GLY H 3 309 ? 47.730 77.885 114.320 1.00 41.29 309 GLY D CA 1
ATOM 12988 C C . GLY H 3 309 ? 48.328 78.271 112.972 1.00 41.78 309 GLY D C 1
ATOM 12989 O O . GLY H 3 309 ? 48.164 79.408 112.519 1.00 41.41 309 GLY D O 1
ATOM 12990 N N . ALA H 3 310 ? 49.009 77.340 112.310 1.00 41.44 310 ALA D N 1
ATOM 12991 C CA . ALA H 3 310 ? 49.644 77.636 111.019 1.00 42.73 310 ALA D CA 1
ATOM 12992 C C . ALA H 3 310 ? 48.770 78.314 109.963 1.00 43.82 310 ALA D C 1
ATOM 12993 O O . ALA H 3 310 ? 49.221 79.214 109.268 1.00 43.67 310 ALA D O 1
ATOM 12995 N N . SER H 3 311 ? 47.531 77.868 109.827 1.00 45.17 311 SER D N 1
ATOM 12996 C CA . SER H 3 311 ? 46.647 78.438 108.838 1.00 45.54 311 SER D CA 1
ATOM 12997 C C . SER H 3 311 ? 46.307 79.885 109.123 1.00 44.36 311 SER D C 1
ATOM 12998 O O . SER H 3 311 ? 45.858 80.592 108.237 1.00 45.61 311 SER D O 1
ATOM 13001 N N . GLY H 3 312 ? 46.525 80.340 110.350 1.00 43.54 312 GLY D N 1
ATOM 13002 C CA . GLY H 3 312 ? 46.188 81.719 110.672 1.00 42.55 312 GLY D CA 1
ATOM 13003 C C . GLY H 3 312 ? 47.369 82.617 110.991 1.00 41.74 312 GLY D C 1
ATOM 13004 O O . GLY H 3 312 ? 47.344 83.832 110.751 1.00 40.71 312 GLY D O 1
ATOM 13005 N N . VAL H 3 313 ? 48.408 82.009 111.541 1.00 40.96 313 VAL D N 1
ATOM 13006 C CA . VAL H 3 313 ? 49.610 82.733 111.925 1.00 41.18 313 VAL D CA 1
ATOM 13007 C C . VAL H 3 313 ? 50.812 82.016 111.365 1.00 41.04 313 VAL D C 1
ATOM 13008 O O . VAL H 3 313 ? 51.122 80.888 111.768 1.00 41.39 313 VAL D O 1
ATOM 13012 N N . LEU H 3 314 ? 51.514 82.673 110.460 1.00 40.29 314 LEU D N 1
ATOM 13013 C CA . LEU H 3 314 ? 52.665 82.042 109.855 1.00 41.15 314 LEU D CA 1
ATOM 13014 C C . LEU H 3 314 ? 53.917 82.112 110.729 1.00 42.38 314 LEU D C 1
ATOM 13015 O O . LEU H 3 314 ? 54.418 83.191 111.042 1.00 41.98 314 LEU D O 1
ATOM 13020 N N . SER H 3 315 ? 54.431 80.952 111.111 1.00 43.15 315 SER D N 1
ATOM 13021 C CA . SER H 3 315 ? 55.617 80.909 111.941 1.00 45.25 315 SER D CA 1
ATOM 13022 C C . SER H 3 315 ? 56.755 81.714 111.350 1.00 47.10 315 SER D C 1
ATOM 13023 O O . SER H 3 315 ? 57.009 81.645 110.162 1.00 49.14 315 SER D O 1
ATOM 13026 N N . PRO H 3 316 ? 57.466 82.495 112.174 1.00 49.90 316 PRO D N 1
ATOM 13027 C CA . PRO H 3 316 ? 58.588 83.289 111.650 1.00 50.12 316 PRO D CA 1
ATOM 13028 C C . PRO H 3 316 ? 59.687 82.391 111.079 1.00 50.64 316 PRO D C 1
ATOM 13029 O O . PRO H 3 316 ? 60.462 82.810 110.230 1.00 51.72 316 PRO D O 1
ATOM 13033 N N . LEU H 3 317 ? 59.757 81.155 111.557 1.00 51.78 317 LEU D N 1
ATOM 13034 C CA . LEU H 3 317 ? 60.753 80.212 111.073 1.00 52.70 317 LEU D CA 1
ATOM 13035 C C . LEU H 3 317 ? 60.415 79.807 109.656 1.00 54.80 317 LEU D C 1
ATOM 13036 O O . LEU H 3 317 ? 61.287 79.368 108.923 1.00 55.31 317 LEU D O 1
ATOM 13041 N N . SER H 3 318 ? 59.143 79.936 109.281 1.00 57.91 318 SER D N 1
ATOM 13042 C CA . SER H 3 318 ? 58.709 79.577 107.938 1.00 59.58 318 SER D CA 1
ATOM 13043 C C . SER H 3 318 ? 59.147 80.620 106.937 1.00 62.64 318 SER D C 1
ATOM 13044 O O . SER H 3 318 ? 58.860 80.496 105.756 1.00 65.04 318 SER D O 1
ATOM 13047 N N . ARG H 3 319 ? 59.824 81.660 107.396 1.00 65.57 319 ARG D N 1
ATOM 13048 C CA . ARG H 3 319 ? 60.283 82.670 106.463 1.00 70.87 319 ARG D CA 1
ATOM 13049 C C . ARG H 3 319 ? 61.801 82.646 106.429 1.00 74.10 319 ARG D C 1
ATOM 13050 O O . ARG H 3 319 ? 62.403 82.181 105.456 1.00 76.86 319 ARG D O 1
ATOM 13058 N N . LEU H 3 320 ? 62.431 83.124 107.489 1.00 76.24 320 LEU D N 1
ATOM 13059 C CA . LEU H 3 320 ? 63.887 83.134 107.531 1.00 78.51 320 LEU D CA 1
ATOM 13060 C C . LEU H 3 320 ? 64.368 82.555 108.877 1.00 78.85 320 LEU D C 1
ATOM 13061 O O . LEU H 3 320 ? 65.009 83.270 109.680 1.00 78.22 320 LEU D O 1
#

Sequence (1270 aa):
GSQFLLSVREFMQTRYYAKKTIEAYLHWITRYIHFHNKKHPSLMGDKEVEEFLTYLAVQGKVATKTQSLALNSLSFLYKEILKTPLSLEIRFQRSQLERKLPVVLTRDEIRRLLEIVDPKHQLPIKLLYGSGLRLMECMRLRVQDIDFDYGAIRIWQGKGGKNRTVTLAKELYPHLKEQIALAKRYYDRDLHQKNYGGVWLPTALKEKYPNAPYEFRWHYLFPSFQLSLDPESDVMRRHHMNETVLQKAVRRSAQEAGIEKTVTCHTLRHSFATHLLEVGADIRTVQEQLGHTDVKTTQIYTHSGVLSPLSRLMGSQFLLSVREFMQTRYYAKKTIEAYLHWITRYIHFHNKKHPSLMGDKEVEEFLTYLAVQGKVATKTQSLALNSLSFLYKEILKTPLSLEIRFQRSQLERKLPVVLTRDEIRRLLEIVDPKHQLPIKLLYGSGLRLMECMRLRVQDIDFDYGAIRIWQGKGGKNRTVTLAKELYPHLKEQIALAKRYYDRDLHQKNYGGVWLPTALKEKYPNAPYEFRWHYLFPSFQLSLDPESDVMRRHHMNETVLQKAVRRSAQEAGIEKTVTCHTLRHSFATHLLEVGADIRTVQEQLGHTDVKTTQIYTHVLDRGASGVLSPLSRLMGSQFLLSVREFMQTRYYAKKTIEAYLHWITRYIHFHNKKHPSLMGDKEVEEFLTYLAVQGKVATKTQSLALNSLSFLYKEILKTPLSLEIRFQRSQLERKLPVVLTRDEIRRLLEIVDPKHQLPIKLLYGSGLRLMECMRLRVQDIDFDYGAIRIWQGKGGKNRTVTLAKELYPHLKEQIALAKRYYDRDLHQKNYGGVWLPTALKEKYPNAPYEFRWHYLFPSFQLSLDPESDVMRRHHMNETVLQKAVRRSAQEAGIEKTVTCHTLRHSFATHLLEVGADIRTVQEQLGHTDVKTTQIYTHRGASGVLSPLSRLMGSQFLLSVREFMQTRYYAKKTIEAYLHWITRYIHFHNKKHPSLMGDKEVEEFLTYLAVQGKVATKTQSLALNSLSFLYKEILKTPLSLEIRFQRSQLERKLPVVLTRDEIRRLLEIVDPKHQLPIKLLYGSGLRLMECMRLRVQDIDFDYGAIRIWQGKGGKNRTVTLAKELYPHLKEQIALAKRYYDRDLHQKNYGGVWLPTALKEKYPNAPYEFRWHYLFPSFQLSLDPESDVMRRHHMNETVLQKAVRRSAQEAGIEKTVTCHTLRHSFATHLLEVGADIRTVQEQLGHTDVKTTQIYTHVLDRGASGVLSPLSRL

Secondary structure (DSSP, 8-state):
-HHHHHHHHHHHHHTT--HHHHHHHHHHHHHHHTTSSS--GGG--HHHHHHHHHHHHTTT---HHHHHHHHHHHHHIIIIISS----TT--------PPPPPP---HHHHHHHTTSS-HHHHHHHHHHHHS---HHHHHT-BGGGEETTTTEEEEEEETTTEEEEEE--GGGHHHHHHHHHHHHHHHHHHTS-TTB--S--STT-TTTSTTGGG-GGGSBSSB-SS-EEETTTTEEE--B--HHHHHHHHHHHHHTT---S---HHHHHHHHHHHHHHTT--HHHHHHHHT-SSHHHHGGG-------HHHH-/---HHHHHHHHHHHHTT--HHHHHHHHHHHHHHHTTTTT--GGG--HHHHHHHHHHHHSTT---HHHHHHHHHHHHHHHHTSSS----------S-TT---------HHHHHHHHHHS-TTSHHHHHHHHHH---HHHHHT-BGGGEETTTTEEEE--SSTT--EEEE--GGGHHHHHHHHHHHHHHHHHHSSSSSB--S---HHHHHHSTTGGGSGGGSBSSEEEEEEEETTTTEEEEEEPPHHHHHHHHHHHHHHHT--S---HHHHHHHHHHHHHHTT--HHHHHHHS--SSHHHHHHHHHHHHTSTTTS--GGGT-/-HHHHHHHHHHHHHHTT--HHHHHHHHHHHHHHHTTSSS--GGG--HHHHHHHHHHHHTTT---HHHHHHHHHHHHHIIIIISS----TT--------PPPPPP---HHHHHHHTTSS-HHHHHHHHHHHHS---HHHHHT-BGGGEETTTTEEEEEEETTTEEEEEE--GGGHHHHHHHHHHHHHHHHHHTS-TTB--S--STTHHHHSTTGGG-GGGSBSSB-SS-EEETTTTEEE--B--HHHHHHHHHHHHHTT---S---HHHHHHHHHHHHHHTT--HHHHHHHHT-SSHHHHGGG----------HHHH-/---HHHHHHHHHHHHTT--HHHHHHHHHHHHHHHTTSSS--GGG--HHHHHHHHHHHHSTT---HHHHHHHHHHHHHHHHTSSS----------S-TT---------HHHHHHHHHHS-TTSHHHHHHHHHH---HHHHHT-BGGGEETTTTEEEE--SSTT--EEEE--GGGHHHHHHHHHHHHHHHHHHSSSSSB--S---HHHHHHSTTGGGSGGGSBSSEEEEEEEETTTTEEEEEEPPHHHHHHHHHHHHHHHT--S---HHHHHHHHHHHHHHTT--HHHHHHHS--SSHHHHHHHHHHHHTSTTTS--GGGT-

Solvent-accessible surface area: 65082 Å² total; per-residue (Å²): 62,96,152,33,32,85,54,0,90,43,31,0,26,15,30,32,36,50,127,157,39,2,92,28,39,7,96,23,0,55,78,0,5,131,65,26,138,112,101,65,2,63,129,18,17,44,147,29,0,65,94,0,0,36,70,2,9,70,133,40,140,23,40,51,147,42,6,53,70,0,60,84,0,0,35,16,0,4,109,32,29,34,149,89,87,20,49,170,102,18,168,27,99,144,14,137,87,141,132,154,137,67,36,39,4,65,59,69,26,0,91,91,3,11,111,75,5,67,106,140,24,46,12,2,0,32,0,2,0,1,0,0,1,68,27,54,14,1,1,118,4,18,18,48,7,10,14,53,76,30,1,1,0,18,4,94,96,7,160,60,9,64,24,18,8,0,0,2,0,107,89,6,40,86,91,0,107,96,37,25,38,46,5,81,129,38,25,67,140,1,72,152,70,150,55,16,9,0,2,121,14,49,62,26,36,86,120,138,97,95,80,1,8,91,25,36,47,50,12,11,0,1,15,22,156,100,42,48,101,27,114,105,66,102,27,44,24,10,85,12,36,66,48,73,50,1,78,102,3,0,110,113,4,4,108,97,28,40,24,139,78,88,2,44,10,119,5,0,12,26,0,0,0,25,3,9,31,124,58,64,31,39,30,111,31,0,20,59,1,1,15,32,108,66,27,91,62,0,34,131,39,66,216,139,91,21,92,2,2,3,39,95,52,238,68,55,168,41,19,90,51,0,89,89,38,0,37,89,113,119,73,60,137,113,38,9,73,29,37,9,91,31,0,38,90,0,12,90,68,32,126,138,86,79,2,66,115,13,24,46,136,17,0,69,77,0,14,29,66,1,11,17,105,37,88,17,27,16,105,44,20,46,68,0,16,67,0,0,38,14,0,5,117,49,23,36,152,89,93,32,80,40,136,110,111,136,86,76,71,48,139,65,130,153,10,22,37,11,0,37,93,75,14,1,95,78,0,19,140,60,4,59,98,140,17,36,11,2,0,37,2,0,3,1,1,0,1,77,21,44,9,0,0,126,2,24,21,61,10,12,20,51,131,177,9,11,0,65,4,130,62,67,103,79,45,113,74,30,70,1,16,4,1,118,99,5,41,81,76,0,90,121,30,40,42,55,5,102,154,34,25,74,154,0,61,143,80,197,75,12,14,0,2,81,5,33,74,45,42,76,125,114,95,103,92,0,4,82,46,36,98,32,9,11,0,2,20,25,167,109,22,54,79,11,79,55,52,107,48,65,14,11,82,7,28,78,26,48,50,0,84,116,1,0,107,110,6,4,127,109,11,46,11,114,40,43,5,59,10,106,9,2,12,31,0,0,0,1,7,8,20,87,75,64,30,74,31,25,41,0,9,117,6,0,26,30,79,35,12,152,54,0,68,39,18,31,32,14,34,84,44,0,14,92,44,11,91,0,3,21,30,110,62,178,18,69,109,32,34,81,54,1,90,48,33,0,29,15,35,32,37,56,125,157,39,2,91,27,39,8,95,23,0,54,78,0,4,132,65,27,136,124,100,71,2,64,129,17,18,43,147,29,0,67,93,0,0,36,72,2,8,70,131,40,140,22,41,52,144,42,5,52,71,0,60,84,0,0,36,17,0,4,111,32,29,32,147,90,86,19,48,170,98,17,167,26,99,144,14,137,86,141,129,153,137,67,36,39,3,66,58,70,31,0,87,91,1,10,109,76,4,70,106,138,24,47,13,3,0,32,0,2,0,1,0,0,1,69,28,53,15,0,0,119,4,20,18,44,7,10,12,52,68,24,1,0,0,12,3,93,78,9,158,62,13,66,21,17,6,0,0,1,1,104,94,6,39,86,92,0,107,98,37,24,39,46,5,83,129,40,24,66,139,1,71,152,71,150,56,16,9,0,2,122,14,50,62,22,39,86,118,140,99,94,79,2,8,88,26,36,45,50,12,10,0,1,15,22,156,99,41,47,101,28,114,107,67,104,27,45,23,10,86,13,35,68,48,75,50,1,77,102,3,0,110,115,4,3,115,97,39,32,16,150,76,92,1,45,10,119,5,0,12,29,0,0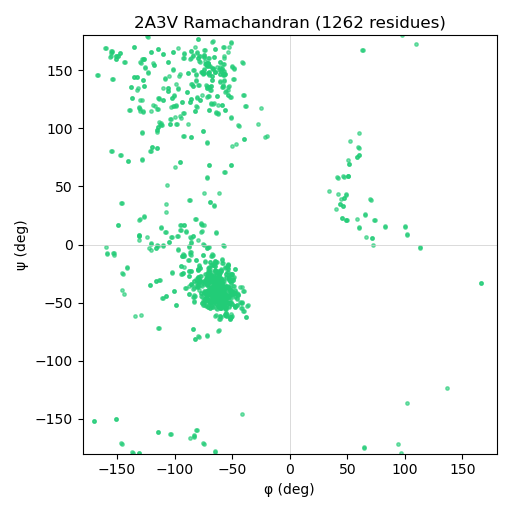,0,26,3,10,31,123,59,63,31,37,26,110,33,0,20,58,0,1,15,32,107,67,28,91,63,0,29,130,39,58,214,269,50,95,75,71,20,89,2,4,3,35,103,54,246,68,57,168,41,20,89,53,0,89,89,37,0,34,89,112,118,74,60,141,115,38,9,72,28,38,10,92,30,0,38,90,0,13,99,68,31,122,145,86,77,2,65,116,12,25,47,137,17,0,66,78,0,13,25,66,1,11,19,105,36,87,19,27,20,106,44,19,46,69,0,16,67,0,0,39,15,0,5,114,50,22,34,155,88,94,32,81,41,133,108,104,132,84,65,67,46,134,68,130,151,12,22,41,15,0,40,94,75,13,1,93,77,0,20,140,60,4,58,98,138,18,36,11,2,0,37,2,0,3,0,0,0,1,78,21,44,8,0,0,125,3,24,21,60,12,12,21,52,129,114,8,9,0,64,4,131,60,66,103,80,46,114,72,30,71,1,6,4,1,115,96,5,43,81,77,0,91,122,31,40,44,55,4,101,153,34,27,75,153,0,61,142,79,196,73,12,14,0,2,79,5,32,75,44,42,77,125,113,95,102,94,0,4,79,45,38,99,32,9,11,0,3,20,25,166,109,23,54,82,11,79,54,52,108,47,65,14,12,80,7,28,78,26,47,50,0,86,116,1,0,108,109,6,4,130,109,11,44,11,112,44,47,4,60,9,105,9,1,13,31,0,0,0,1,8,9,20,87,75,63,31,74,30,20,41,0,9,110,5,0,26,31,78,34,11,154,54,0,66,39,17,31,34,16,34,85,46,0,15,95,44,12,91,0,5,20,32,115,72

Radius of gyration: 36.39 Å; Cα contacts (8 Å, |Δi|>4): 1795; chains: 4; bounding box: 86×94×64 Å

Nearest PDB structures (foldseek):
  2a3v-assembly1_D  TM=1.003E+00  e=1.001E-50  Vibrio cholerae O1 biovar El Tor str. N16961
  2a3v-assembly1_C  TM=8.041E-01  e=3.577E-42  Vibrio cholerae O1 biovar El Tor str. N16961
  2a3v-assembly1_A  TM=8.054E-01  e=1.063E-41  Vibrio cholerae O1 biovar El Tor str. N16961
  5hxy-assembly5_E  TM=5.372E-01  e=2.670E-14  Thermoplasma acidophilum DSM 1728
  5hxy-assembly2_B  TM=5.523E-01  e=2.031E-13  Thermoplasma acidophilum DSM 1728